Protein 3UIZ (pdb70)

Sequence (777 aa):
LKLMIKINEAVFYDRITSNKIIGTGHLFNREGKKILISSSLEKIKNTPGAYIIRGQNNSAHKLRIRIGGEDWQPDNSGIGMVSHSDFTNEFNIYFFGNGDIPVDTYLISIYATEIVGNKAVVQAAVTIAAKLNSLKLMIKINEAVFYDRITSNKIIGTGHLFNREGKKILISSSLEKIKNTPGAYIIRGQNNSAHKLRIRIGGEDWQPDNSGIGMVSHSDFTNEFNIYFFGNGDIPVDTYLISIYATEIEGNKAVVQAAVTIAAKLNLKLMIKINEAVFYDRITSNKIIGTGHLFNREGKKILISSSLEKIKNTPGAYIIRGQNNSAHKLRIRIGGEDWQPDNSGIGMVSHSDFTNEFNIYFFGNGDIPVDTYLISIYATEIEVGNKAVVQAAVTIAAKLNLKLMIKINEAVFYDRITSNKIIGTGHLFNREGKKILISSSLEKIKNTPGAYIIRGQNNSAHKLRIRIGGEDWQPDNSGIGMVSHSDFTNEFNIYFFGNGDIPVDTYLISIYATEIQGFVGNKAVVQAAVTIAAKLNLKLMIKINEAVFYDRITSNKIIGTGHLFILISSSLEKIKNTPGAYIIRGQNNSAHKLRIRIGGEDWQPDNSGIGMVSHSDFTNEFNIYFFGNGDIPVDTYLISIYATEGNKAVVQAAVTIAAKLNLMIKINEAVFYDRITIIGTGHLFNREGKKILISSSLEKIKNTPGAYIIRGQNNSAHKLRIRIGGEDWQPDGMVSHSDEFNIYFFGDIPVDTYLISIYATEIAVVQAAVTIAAKLN

Nearest PDB structures (foldseek):
  3uiz-assembly8_B  TM=1.008E+00  e=1.030E-24  Salmonella enterica subsp. enterica serovar Enteritidis
  3uiz-assembly9_C  TM=9.950E-01  e=2.874E-21  Salmonella enterica subsp. enterica serovar Enteritidis
  3uiy-assembly1_A  TM=9.915E-01  e=1.097E-20  Salmonella enterica subsp. enterica serovar Enteritidis
  3uiz-assembly7_A  TM=9.917E-01  e=1.419E-20  Salmonella enterica subsp. enterica serovar Enteritidis
  3uiz-assembly8_D  TM=9.911E-01  e=1.656E-20  Salmonella enterica subsp. enterica serovar Enteritidis

B-factor: mean 71.93, std 23.15, range [36.22, 159.52]

Secondary structure (DSSP, 8-state):
-EEEEEEPPEEESS---TT-EEEEEEEES-SS--EEEEESSEEPTTSTTEEEEEBSS-TT-EEEEEEE-SS-EE-TTSS-EEE-STT--EEEEEE-SSSPPPSEEEEEEEEEEE-----EEEEEEEEEEEEE-/--EEEEEE--EEESS-PPTT-EEEEEEEES--SSEEEEB-SSEE-TTSTTEEEEEBSS-TT-EEEEE---TT-EE-TT-S-EEE-STT--EEEEEE-SSSPPPSSEEEEE-BB-EE----B--EEEEEEEEEE-/--EEEEE-----SS-B-TT-EEEEEEES--TT--EEEE-SSPBPTTSTTEEEEEBSS-TT-EEEEEEE-TT-EE-TTSS-EEE-STT--EEEEEE-SSB-PPSEEEEEEEEEEE------EEEEEEEEE-----/----EEE--EEESSPPPTTEEEEEE---S-SS--EEEE-SSEE-TTSTTEEEEEBSS-TT-EEEEEEE-TT-EE-TT-S-EEE-STT----EEEE-S-SPPPSSEEEEEEEEEE----EEEEEEEEEEEEEEEEE-/--EEEEE--EEE-SPP-SSEEEEEEEE--EEEESSEE-SSSSSEEEEEBSSSTT-EEEEE---TT-EE-TTT--EE--SSS---EEEEE--SS---SEEEEEEEEEE----EEEEEEEEEEEEE-/----B-----SS-----B--------S--B--B-SSPBPTTSTT-EEE--SS-TT--EEEEEE-TT-B----B------EEEE-----SSEEEEEEB--B---EEEEEE------

Solvent-accessible surface area: 37947 Å² total; per-residue (Å²): 84,51,27,46,28,54,35,63,87,22,37,42,47,51,75,17,105,44,80,31,89,6,0,52,0,82,5,107,126,30,88,84,32,42,0,30,2,3,10,102,50,93,66,16,112,96,29,40,3,1,8,24,3,94,5,71,117,75,70,70,39,93,3,83,0,43,0,2,26,119,46,19,96,76,54,149,84,46,102,0,13,24,2,130,63,62,107,20,44,56,2,32,0,25,9,47,8,111,31,56,30,51,17,6,2,0,8,0,10,1,50,0,12,44,96,167,62,88,47,6,40,23,32,15,16,0,19,9,3,16,35,14,52,127,34,50,10,112,25,52,56,67,82,20,43,31,53,67,95,8,95,45,74,20,87,7,2,42,2,56,4,106,104,16,132,79,40,35,10,30,1,0,13,97,44,97,71,24,110,98,40,38,1,1,6,26,3,84,7,65,102,63,79,67,28,85,2,89,1,63,1,1,17,95,49,14,108,73,55,151,78,30,100,0,4,19,3,130,66,48,94,28,30,81,5,29,3,31,5,52,8,112,11,53,24,46,8,0,4,0,12,6,15,0,43,0,19,23,84,154,99,129,141,20,72,15,40,10,13,1,16,10,2,15,33,10,60,108,40,14,107,29,66,77,81,110,60,95,91,191,136,67,34,81,70,69,16,87,31,0,46,1,95,11,85,116,11,138,73,38,40,15,42,2,1,10,93,55,88,56,16,108,100,38,34,2,0,10,21,3,108,8,71,130,67,72,69,47,84,3,76,2,40,1,3,15,123,49,18,108,66,67,148,71,38,112,1,14,14,1,125,70,72,86,22,37,58,5,39,4,31,5,49,5,107,22,103,32,55,83,4,3,0,15,6,10,0,27,12,29,41,44,141,102,65,62,88,16,26,20,36,13,22,23,62,50,80,88,121,170,151,74,58,12,49,29,62,38,65,92,32,60,47,65,53,86,12,93,48,84,20,88,7,0,49,0,77,13,93,112,18,78,65,27,44,0,24,1,3,8,96,53,92,48,14,190,90,34,41,3,1,9,25,4,89,5,77,108,71,64,62,40,99,5,95,1,46,0,4,13,124,64,23,99,77,50,160,79,43,99,0,15,28,0,117,63,65,90,18,37,87,2,29,0,22,9,48,7,98,14,61,21,47,21,2,3,0,15,1,9,2,26,0,1,30,55,142,49,75,47,82,57,103,5,34,32,36,16,19,0,13,4,2,9,41,8,65,124,52,11,102,37,52,57,83,75,28,48,34,64,68,99,19,98,29,58,20,103,19,4,43,0,79,28,149,79,33,0,1,13,93,57,53,79,35,112,102,43,45,2,2,13,40,3,122,8,65,99,73,82,73,43,39,6,48,1,49,0,8,14,113,59,22,58,63,63,100,99,46,92,0,18,28,7,160,59,114,88,68,52,19,0,37,2,27,9,80,25,162,24,49,27,48,13,0,4,0,12,10,8,2,48,0,26,101,101,141,46,26,72,27,44,18,15,6,14,6,1,12,40,9,68,88,53,46,56,70,68,116,51,97,110,177,151,55,47,155,120,35,0,50,1,62,80,81,140,51,138,85,50,41,39,53,13,12,11,91,49,82,68,24,118,88,61,101,24,3,30,37,4,131,9,74,141,77,62,78,41,34,7,99,6,24,21,0,37,82,75,48,56,88,155,27,50,19,11,150,80,112,103,24,34,5,67,26,145,101,120,44,52,89,10,10,0,12,12,12,13,74,30,72,82,87,69,36,24,36,11,22,23,68,32,79,93,113,169,141

CATH classification: 2.60.40.1570

InterPro domains:
  IPR010498 Fimbrial protein SefA [NF011771] (1-165)
  IPR010498 Fimbrial protein SefA [PF06443] (3-165)
  IPR010498 Fimbrial protein SefA [PIRSF020728] (1-165)

Radius of gyration: 35.15 Å; Cα contacts (8 Å, |Δi|>4): 2062; chains: 6; bounding box: 58×52×124 Å

Organism: Salmonella enteritidis (NCBI:txid149539)

Foldseek 3Di:
DEKDKAFDDDDDPFWQPWFAFGIKMFADDPQQFKKWKAFPAADDPPAAQKHWWAFPVGRVWIFIKGKAAPAWDDDPVSGGTIHRDGPPGMITMTRHDDTDTDFGWTKDKMWMPGVHDDIYIDIDTDTDDDDDD/DKDKAKAFDDDDDPDWDDFFDFGIKMFIPPDDPFKKWKAFPADADPVAAQKHWWAFPVDRVWIWIKHKADDQWDADPVRGTTIHDDRVCGMTTITGHDPTHGDFGKTKDKMWMDGPCDDIDIDIDIDGDDDDDD/DAKAWDFDDDDDDPWFDWFDFTIKIFAPPQPQFKKWKAFPADADPVAAQWHWWAFPVGRVWTFIKGKAADQWDDDPVSGTIIHPDGPCRMITMTGHDDTHTDFGWTKGKMWMARDCGDDIHMDIDIDGDDDDDD/DAKAKDFDPDDDPFWDDWQDFGIKMFDDDPQQFKKFKAFPADDDPVAAQKHWWAFPVHRVFIWIKHKAAPQWAADPVRHGIIHGDSPPGMITMIRHDTTDGDWGKTKGKMKMAGDVPGDDDIHIDIDIDTDDDDDD/DDKAWDFDDDDDPDWDDWQDFTIWIKDVAWKADPAADDDVAAQWHWWAFPVHRVWIFIKHKADPQWDPDVVSTTIDRPDDRPITIGMTGHDDTHTDFGKTKDKMWHDPPDIDIDIDIDGDDDDDD/DFKAADDDDDDPFAPFGIKGDDDDDDQFKKAKAFPADADPVDGQKHWWAFDVGRVWTFIWHKFDPQWDDVSIIRRDDIMTIGGPGHTDFGKTKGWIDMDGCDIDIDIRGDDDDDD

Structure (mmCIF, N/CA/C/O backbone):
data_3UIZ
#
_entry.id   3UIZ
#
_cell.length_a   52.660
_cell.length_b   87.960
_cell.length_c   211.750
_cell.angle_alpha   90.00
_cell.angle_beta   90.00
_cell.angle_gamma   90.00
#
_symmetry.space_group_name_H-M   'P 21 21 21'
#
loop_
_atom_site.group_PDB
_atom_site.id
_atom_site.type_symbol
_atom_site.label_atom_id
_atom_site.label_alt_id
_atom_site.label_comp_id
_atom_site.label_asym_id
_atom_site.label_entity_id
_atom_site.label_seq_id
_atom_site.pdbx_PDB_ins_code
_atom_site.Cartn_x
_atom_site.Cartn_y
_atom_site.Cartn_z
_atom_site.occupancy
_atom_site.B_iso_or_equiv
_atom_site.auth_seq_id
_atom_site.auth_comp_id
_atom_site.auth_asym_id
_atom_site.auth_atom_id
_atom_site.pdbx_PDB_model_num
ATOM 1 N N . LEU A 1 12 ? 4.284 -40.501 67.691 1.00 74.72 3 LEU A N 1
ATOM 2 C CA . LEU A 1 12 ? 3.679 -40.393 66.338 1.00 72.04 3 LEU A CA 1
ATOM 3 C C . LEU A 1 12 ? 4.660 -39.798 65.324 1.00 70.44 3 LEU A C 1
ATOM 4 O O . LEU A 1 12 ? 5.196 -38.706 65.528 1.00 68.28 3 LEU A O 1
ATOM 9 N N . LYS A 1 13 ? 4.874 -40.539 64.234 1.00 71.26 4 LYS A N 1
ATOM 10 C CA . LYS A 1 13 ? 5.706 -40.111 63.100 1.00 70.77 4 LYS A CA 1
ATOM 11 C C . LYS A 1 13 ? 5.171 -40.330 61.659 1.00 69.86 4 LYS A C 1
ATOM 12 O O . LYS A 1 13 ? 4.314 -41.198 61.419 1.00 70.34 4 LYS A O 1
ATOM 14 N N . LEU A 1 14 ? 5.699 -39.530 60.734 1.00 68.17 5 LEU A N 1
ATOM 15 C CA . LEU A 1 14 ? 5.211 -39.493 59.363 1.00 66.82 5 LEU A CA 1
ATOM 16 C C . LEU A 1 14 ? 6.284 -39.645 58.281 1.00 66.94 5 LEU A C 1
ATOM 17 O O . LEU A 1 14 ? 7.383 -39.096 58.366 1.00 66.19 5 LEU A O 1
ATOM 22 N N . MET A 1 15 ? 5.910 -40.408 57.263 1.00 69.01 6 MET A N 1
ATOM 23 C CA . MET A 1 15 ? 6.656 -40.639 56.015 1.00 68.34 6 MET A CA 1
ATOM 24 C C . MET A 1 15 ? 5.852 -40.239 54.806 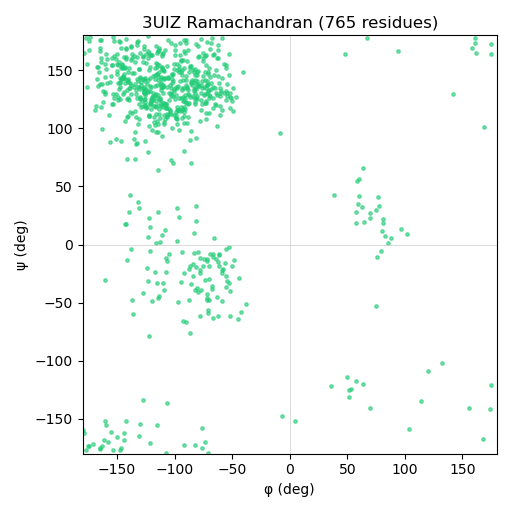1.00 63.34 6 MET A C 1
ATOM 25 O O . MET A 1 15 ? 4.679 -40.224 54.847 1.00 62.74 6 MET A O 1
ATOM 27 N N . ILE A 1 16 ? 6.571 -39.829 53.769 1.00 60.17 7 ILE A N 1
ATOM 28 C CA . ILE A 1 16 ? 5.986 -39.341 52.537 1.00 56.72 7 ILE A CA 1
ATOM 29 C C . ILE A 1 16 ? 6.862 -39.837 51.404 1.00 55.30 7 ILE A C 1
ATOM 30 O O . ILE A 1 16 ? 8.089 -39.838 51.506 1.00 56.81 7 ILE A O 1
ATOM 35 N N . LYS A 1 17 ? 6.225 -40.271 50.328 1.00 53.59 8 LYS A N 1
ATOM 36 C CA . LYS A 1 17 ? 6.924 -40.926 49.241 1.00 53.64 8 LYS A CA 1
ATOM 37 C C . LYS A 1 17 ? 6.441 -40.340 47.950 1.00 52.61 8 LYS A C 1
ATOM 38 O O . LYS A 1 17 ? 5.395 -40.720 47.449 1.00 54.99 8 LYS A O 1
ATOM 40 N N . ILE A 1 18 ? 7.192 -39.387 47.427 1.00 51.29 9 ILE A N 1
ATOM 41 C CA . ILE A 1 18 ? 6.899 -38.822 46.117 1.00 51.07 9 ILE A CA 1
ATOM 42 C C . ILE A 1 18 ? 7.215 -39.862 45.050 1.00 53.05 9 ILE A C 1
ATOM 43 O O . ILE A 1 18 ? 8.227 -40.546 45.146 1.00 54.12 9 ILE A O 1
ATOM 48 N N . ASN A 1 19 ? 6.343 -39.975 44.049 1.00 54.88 10 ASN A N 1
ATOM 49 C CA . ASN A 1 19 ? 6.478 -40.972 42.977 1.00 56.98 10 ASN A CA 1
ATOM 50 C C . ASN A 1 19 ? 7.168 -40.493 41.727 1.00 56.04 10 ASN A C 1
ATOM 51 O O . ASN A 1 19 ? 6.661 -39.600 41.043 1.00 55.38 10 ASN A O 1
ATOM 56 N N . GLU A 1 20 ? 8.299 -41.111 41.400 1.00 55.62 11 GLU A N 1
ATOM 57 C CA . GLU A 1 20 ? 8.965 -40.816 40.136 1.00 55.64 11 GLU A CA 1
ATOM 58 C C . GLU A 1 20 ? 8.002 -41.181 38.992 1.00 56.91 11 GLU A C 1
ATOM 59 O O . GLU A 1 20 ? 7.288 -42.189 39.084 1.00 59.33 11 GLU A O 1
ATOM 61 N N . ALA A 1 21 ? 7.944 -40.332 37.958 1.00 55.47 12 ALA A N 1
ATOM 62 C CA . ALA A 1 21 ? 7.032 -40.517 36.809 1.00 55.37 12 ALA A CA 1
ATOM 63 C C . ALA A 1 21 ? 7.172 -39.441 35.735 1.00 54.03 12 ALA A C 1
ATOM 64 O O . ALA A 1 21 ? 7.757 -38.379 35.948 1.00 53.57 12 ALA A O 1
ATOM 66 N N . VAL A 1 22 ? 6.614 -39.721 34.570 1.00 54.94 13 VAL A N 1
ATOM 67 C CA . VAL A 1 22 ? 6.628 -38.762 33.479 1.00 54.94 13 VAL A CA 1
ATOM 68 C C . VAL A 1 22 ? 5.187 -38.477 33.020 1.00 56.21 13 VAL A C 1
ATOM 69 O O . VAL A 1 22 ? 4.340 -39.368 33.007 1.00 58.16 13 VAL A O 1
ATOM 73 N N . PHE A 1 23 ? 4.909 -37.224 32.686 1.00 56.02 14 PHE A N 1
ATOM 74 C CA . PHE A 1 23 ? 3.588 -36.828 32.257 1.00 58.58 14 PHE A CA 1
ATOM 75 C C . PHE A 1 23 ? 3.649 -36.356 30.827 1.00 62.21 14 PHE A C 1
ATOM 76 O O . PHE A 1 23 ? 4.006 -35.212 30.544 1.00 62.37 14 PHE A O 1
ATOM 84 N N . TYR A 1 24 ? 3.313 -37.272 29.923 1.00 65.99 15 TYR A N 1
ATOM 85 C CA . TYR A 1 24 ? 3.542 -37.048 28.507 1.00 69.26 15 TYR A CA 1
ATOM 86 C C . TYR A 1 24 ? 2.542 -36.078 27.894 1.00 72.27 15 TYR A C 1
ATOM 87 O O . TYR A 1 24 ? 2.782 -35.515 26.818 1.00 75.17 15 TYR A O 1
ATOM 96 N N . ASP A 1 25 ? 1.420 -35.882 28.579 1.00 72.93 16 ASP A N 1
ATOM 97 C CA . ASP A 1 25 ? 0.380 -34.977 28.104 1.00 77.68 16 ASP A CA 1
ATOM 98 C C . ASP A 1 25 ? 0.038 -34.067 29.278 1.00 76.61 16 ASP A C 1
ATOM 99 O O . ASP A 1 25 ? 0.865 -33.842 30.163 1.00 78.53 16 ASP A O 1
ATOM 101 N N . ARG A 1 26 ? -1.184 -33.545 29.280 1.00 75.69 17 ARG A N 1
ATOM 102 C CA . ARG A 1 26 ? -1.637 -32.660 30.346 1.00 76.17 17 ARG A CA 1
ATOM 103 C C . ARG A 1 26 ? -1.579 -33.205 31.769 1.00 76.53 17 ARG A C 1
ATOM 104 O O . ARG A 1 26 ? -1.584 -34.418 31.981 1.00 77.51 17 ARG A O 1
ATOM 106 N N . ILE A 1 27 ? -1.496 -32.300 32.739 1.00 75.17 18 ILE A N 1
ATOM 107 C CA . ILE A 1 27 ? -1.477 -32.680 34.146 1.00 72.08 18 ILE A CA 1
ATOM 108 C C . ILE A 1 27 ? -2.919 -32.652 34.628 1.00 72.43 18 ILE A C 1
ATOM 109 O O . ILE A 1 27 ? -3.368 -31.673 35.227 1.00 71.91 18 ILE A O 1
ATOM 114 N N . THR A 1 28 ? -3.648 -33.721 34.319 1.00 73.25 19 THR A N 1
ATOM 115 C CA . THR A 1 28 ? -5.058 -33.826 34.666 1.00 73.15 19 THR A CA 1
ATOM 116 C C . THR A 1 28 ? -5.071 -33.583 36.165 1.00 69.87 19 THR A C 1
ATOM 117 O O . THR A 1 28 ? -4.332 -34.223 36.913 1.00 68.12 19 THR A O 1
ATOM 121 N N . SER A 1 29 ? -5.910 -32.651 36.602 1.00 68.12 20 SER A N 1
ATOM 122 C CA . SER A 1 29 ? -5.955 -32.293 38.023 1.00 64.40 20 SER A CA 1
ATOM 123 C C . SER A 1 29 ? -6.419 -33.565 38.738 1.00 63.66 20 SER A C 1
ATOM 124 O O . SER A 1 29 ? -6.996 -34.463 38.119 1.00 66.19 20 SER A O 1
ATOM 127 N N . ASN A 1 30 ? -6.171 -33.635 40.042 1.00 60.63 21 ASN A N 1
ATOM 128 C CA . ASN A 1 30 ? -6.468 -34.840 40.843 1.00 59.18 21 ASN A CA 1
ATOM 129 C C . ASN A 1 30 ? -5.685 -36.108 40.497 1.00 57.49 21 ASN A C 1
ATOM 130 O O . ASN A 1 30 ? -6.111 -37.217 40.851 1.00 57.48 21 ASN A O 1
ATOM 135 N N . LYS A 1 31 ? -4.552 -35.942 39.810 1.00 55.70 22 LYS A N 1
ATOM 136 C CA . LYS A 1 31 ? -3.586 -37.028 39.646 1.00 55.04 22 LYS A CA 1
ATOM 137 C C . LYS A 1 31 ? -2.747 -37.173 40.912 1.00 53.84 22 LYS A C 1
ATOM 138 O O . LYS A 1 31 ? -2.305 -36.173 41.511 1.00 53.01 22 LYS A O 1
ATOM 140 N N . ILE A 1 32 ? -2.554 -38.428 41.321 1.00 53.50 23 ILE A N 1
ATOM 141 C CA . ILE A 1 32 ? -1.729 -38.762 42.468 1.00 51.43 23 ILE A CA 1
ATOM 142 C C . ILE A 1 32 ? -0.278 -38.643 42.046 1.00 51.02 23 ILE A C 1
ATOM 143 O O . ILE A 1 32 ? 0.084 -39.013 40.936 1.00 52.57 23 ILE A O 1
ATOM 148 N N . ILE A 1 33 ? 0.555 -38.120 42.930 1.00 49.85 24 ILE A N 1
ATOM 149 C CA . ILE A 1 33 ? 1.936 -37.892 42.587 1.00 49.63 24 ILE A CA 1
ATOM 150 C C . ILE A 1 33 ? 2.851 -38.214 43.765 1.00 50.38 24 ILE A C 1
ATOM 151 O O . ILE A 1 33 ? 4.058 -38.343 43.620 1.00 51.19 24 ILE A O 1
ATOM 156 N N . GLY A 1 34 ? 2.264 -38.364 44.935 1.00 51.22 25 GLY A N 1
ATOM 157 C CA . GLY A 1 34 ? 2.994 -38.863 46.081 1.00 53.18 25 GLY A CA 1
ATOM 158 C C . GLY A 1 34 ? 2.033 -39.512 47.054 1.00 56.49 25 GLY A C 1
ATOM 159 O O . GLY A 1 34 ? 0.837 -39.172 47.072 1.00 56.66 25 GLY A O 1
ATOM 160 N N . THR A 1 35 ? 2.545 -40.453 47.851 1.00 58.77 26 THR A N 1
ATOM 161 C CA . THR A 1 35 ? 1.803 -41.002 49.006 1.00 61.59 26 THR A CA 1
ATOM 162 C C . THR A 1 35 ? 2.475 -40.678 50.335 1.00 61.65 26 THR A C 1
ATOM 163 O O . THR A 1 35 ? 3.711 -40.611 50.429 1.00 60.59 26 THR A O 1
ATOM 167 N N . GLY A 1 36 ? 1.635 -40.500 51.353 1.00 62.68 27 GLY A N 1
ATOM 168 C CA . GLY A 1 36 ? 2.079 -40.330 52.722 1.00 63.01 27 GLY A CA 1
ATOM 169 C C . GLY A 1 36 ? 1.663 -41.510 53.572 1.00 65.82 27 GLY A C 1
ATOM 170 O O . GLY A 1 36 ? 0.485 -41.862 53.630 1.00 67.01 27 GLY A O 1
ATOM 171 N N . HIS A 1 37 ? 2.630 -42.138 54.228 1.00 69.47 28 HIS A N 1
ATOM 172 C CA . HIS A 1 37 ? 2.324 -43.214 55.169 1.00 73.06 28 HIS A CA 1
ATOM 173 C C . HIS A 1 37 ? 2.324 -42.667 56.566 1.00 70.69 28 HIS A C 1
ATOM 174 O O . HIS A 1 37 ? 3.021 -41.717 56.857 1.00 67.49 28 HIS A O 1
ATOM 181 N N . LEU A 1 38 ? 1.528 -43.263 57.440 1.00 73.06 29 LEU A N 1
ATOM 182 C CA . LEU A 1 38 ? 1.373 -42.765 58.799 1.00 74.66 29 LEU A CA 1
ATOM 183 C C . LEU A 1 38 ? 1.659 -43.866 59.829 1.00 77.68 29 LEU A C 1
ATOM 184 O O . LEU A 1 38 ? 1.360 -45.046 59.614 1.00 79.22 29 LEU A O 1
ATOM 189 N N . PHE A 1 39 ? 2.279 -43.519 60.948 1.00 77.84 30 PHE A N 1
ATOM 190 C CA . PHE A 1 39 ? 2.728 -44.582 61.842 1.00 80.14 30 PHE A CA 1
ATOM 191 C C . PHE A 1 39 ? 2.620 -44.164 63.302 1.00 80.72 30 PHE A C 1
ATOM 192 O O . PHE A 1 39 ? 2.877 -43.012 63.654 1.00 78.94 30 PHE A O 1
ATOM 200 N N . ASN A 1 40 ? 2.259 -45.109 64.164 1.00 82.93 31 ASN A N 1
ATOM 201 C CA . ASN A 1 40 ? 2.304 -44.893 65.612 1.00 84.33 31 ASN A CA 1
ATOM 202 C C . ASN A 1 40 ? 1.129 -44.122 66.221 1.00 84.07 31 ASN A C 1
ATOM 203 O O . ASN A 1 40 ? 1.213 -43.651 67.355 1.00 85.00 31 ASN A O 1
ATOM 208 N N . ARG A 1 41 ? 0.091 -43.954 65.405 1.00 83.99 32 ARG A N 1
ATOM 209 C CA . ARG A 1 41 ? -1.204 -43.438 65.816 1.00 83.74 32 ARG A CA 1
ATOM 210 C C . ARG A 1 41 ? -2.130 -44.636 65.807 1.00 86.30 32 ARG A C 1
ATOM 211 O O . ARG A 1 41 ? -2.352 -45.253 64.765 1.00 88.40 32 ARG A O 1
ATOM 219 N N . GLU A 1 42 ? -2.547 -45.068 66.988 1.00 87.62 33 GLU A N 1
ATOM 220 C CA . GLU A 1 42 ? -3.284 -46.317 67.106 1.00 91.43 33 GLU A CA 1
ATOM 221 C C . GLU A 1 42 ? -4.673 -46.004 67.600 1.00 92.23 33 GLU A C 1
ATOM 222 O O . GLU A 1 42 ? -5.651 -46.643 67.212 1.00 93.68 33 GLU A O 1
ATOM 224 N N . GLY A 1 43 ? -4.768 -44.978 68.434 1.00 90.40 34 GLY A N 1
ATOM 225 C CA . GLY A 1 43 ? -6.054 -44.528 68.922 1.00 90.50 34 GLY A CA 1
ATOM 226 C C . GLY A 1 43 ? -6.266 -43.034 68.787 1.00 88.10 34 GLY A C 1
ATOM 227 O O . GLY A 1 43 ? -6.966 -42.437 69.604 1.00 91.34 34 GLY A O 1
ATOM 228 N N . LYS A 1 44 ? -5.690 -42.407 67.769 1.00 83.71 35 LYS A N 1
ATOM 229 C CA . LYS A 1 44 ? -5.826 -40.957 67.642 1.00 80.62 35 LYS A CA 1
ATOM 230 C C . LYS A 1 44 ? -6.468 -40.469 66.346 1.00 77.73 35 LYS A C 1
ATOM 231 O O . LYS A 1 44 ? -6.093 -40.907 65.258 1.00 76.87 35 LYS A O 1
ATOM 233 N N . LYS A 1 45 ? -7.430 -39.559 66.478 1.00 76.10 36 LYS A N 1
ATOM 234 C CA . LYS A 1 45 ? -8.005 -38.871 65.332 1.00 72.55 36 LYS A CA 1
ATOM 235 C C . LYS A 1 45 ? -6.951 -37.882 64.863 1.00 68.55 36 LYS A C 1
ATOM 236 O O . LYS A 1 45 ? -6.501 -37.033 65.632 1.00 66.79 36 LYS A O 1
ATOM 238 N N . ILE A 1 46 ? -6.543 -38.004 63.605 1.00 66.11 37 ILE A N 1
ATOM 239 C CA . ILE A 1 46 ? -5.381 -37.288 63.125 1.00 64.33 37 ILE A CA 1
ATOM 240 C C . ILE A 1 46 ? -5.783 -36.176 62.153 1.00 61.95 37 ILE A C 1
ATOM 241 O O . ILE A 1 46 ? -6.450 -36.419 61.141 1.00 61.28 37 ILE A O 1
ATOM 246 N N . LEU A 1 47 ? -5.402 -34.951 62.493 1.00 60.82 38 LEU A N 1
ATOM 247 C CA . LEU A 1 47 ? -5.534 -33.848 61.567 1.00 59.47 38 LEU A CA 1
ATOM 248 C C . LEU A 1 47 ? -4.320 -33.837 60.651 1.00 58.77 38 LEU A C 1
ATOM 249 O O . LEU A 1 47 ? -3.217 -34.202 61.049 1.00 58.79 38 LEU A O 1
ATOM 254 N N . ILE A 1 48 ? -4.524 -33.363 59.432 1.00 57.85 39 ILE A N 1
ATOM 255 C CA . ILE A 1 48 ? -3.509 -33.443 58.410 1.00 56.07 39 ILE A CA 1
ATOM 256 C C . ILE A 1 48 ? -3.488 -32.094 57.677 1.00 54.48 39 ILE A C 1
ATOM 257 O O . ILE A 1 48 ? -4.460 -31.702 57.044 1.00 54.05 39 ILE A O 1
ATOM 262 N N . SER A 1 49 ? -2.398 -31.348 57.812 1.00 53.33 40 SER A N 1
ATOM 263 C CA . SER A 1 49 ? -2.322 -30.020 57.195 1.00 51.95 40 SER A CA 1
ATOM 264 C C . SER A 1 49 ? -0.896 -29.577 56.859 1.00 51.11 40 SER A C 1
ATOM 265 O O . SER A 1 49 ? 0.073 -30.274 57.164 1.00 50.72 40 SER A O 1
ATOM 268 N N . SER A 1 50 ? -0.790 -28.420 56.206 1.00 50.19 41 SER A N 1
ATOM 269 C CA . SER A 1 50 ? 0.487 -27.847 55.831 1.00 50.02 41 SER A CA 1
ATOM 270 C C . SER A 1 50 ? 0.594 -26.449 56.383 1.00 51.13 41 SER A C 1
ATOM 271 O O . SER A 1 50 ? -0.412 -25.865 56.760 1.00 52.17 41 SER A O 1
ATOM 274 N N . SER A 1 51 ? 1.817 -25.917 56.416 1.00 51.35 42 SER A N 1
ATOM 275 C CA . SER A 1 51 ? 2.043 -24.519 56.767 1.00 52.08 42 SER A CA 1
ATOM 276 C C . SER A 1 51 ? 2.457 -23.710 55.530 1.00 52.16 42 SER A C 1
ATOM 277 O O . SER A 1 51 ? 2.886 -22.554 55.634 1.00 53.11 42 SER A O 1
ATOM 280 N N . LEU A 1 52 ? 2.298 -24.316 54.353 1.00 50.82 43 LEU A N 1
ATOM 281 C CA . LEU A 1 52 ? 2.449 -23.580 53.111 1.00 50.81 43 LEU A CA 1
ATOM 282 C C . LEU A 1 52 ? 1.259 -22.646 52.917 1.00 51.80 43 LEU A C 1
ATOM 283 O O . LEU A 1 52 ? 0.332 -22.631 53.735 1.00 52.43 43 LEU A O 1
ATOM 288 N N . GLU A 1 53 ? 1.329 -21.824 51.874 1.00 53.19 44 GLU A N 1
ATOM 289 C CA . GLU A 1 53 ? 0.237 -20.932 51.519 1.00 54.38 44 GLU A CA 1
ATOM 290 C C . GLU A 1 53 ? -0.950 -21.827 51.241 1.00 53.25 44 GLU A C 1
ATOM 291 O O . GLU A 1 53 ? -0.831 -22.825 50.536 1.00 51.76 44 GLU A O 1
ATOM 297 N N . LYS A 1 54 ? -2.088 -21.479 51.814 1.00 53.51 45 LYS A N 1
ATOM 298 C CA . LYS A 1 54 ? -3.338 -22.188 51.557 1.00 53.46 45 LYS A CA 1
ATOM 299 C C . LYS A 1 54 ? -4.040 -21.681 50.308 1.00 53.66 45 LYS A C 1
ATOM 300 O O . LYS A 1 54 ? -4.016 -20.486 50.015 1.00 55.07 45 LYS A O 1
ATOM 302 N N . ILE A 1 55 ? -4.628 -22.606 49.552 1.00 53.08 46 ILE A N 1
ATOM 303 C CA . ILE A 1 55 ? -5.573 -22.252 48.500 1.00 54.08 46 ILE A CA 1
ATOM 304 C C . ILE A 1 55 ? -6.890 -21.998 49.212 1.00 55.07 46 ILE A C 1
ATOM 305 O O . ILE A 1 55 ? -7.356 -22.836 49.990 1.00 54.25 46 ILE A O 1
ATOM 310 N N . LYS A 1 56 ? -7.495 -20.848 48.959 1.00 56.24 47 LYS A N 1
ATOM 311 C CA . LYS A 1 56 ? -8.681 -20.497 49.705 1.00 57.61 47 LYS A CA 1
ATOM 312 C C . LYS A 1 56 ? -9.861 -21.437 49.362 1.00 57.69 47 LYS A C 1
ATOM 313 O O . LYS A 1 56 ? -10.595 -21.845 50.260 1.00 58.36 47 LYS A O 1
ATOM 315 N N . ASN A 1 57 ? -9.997 -21.820 48.086 1.00 57.54 48 ASN A N 1
ATOM 316 C CA . ASN A 1 57 ? -11.130 -22.652 47.583 1.00 57.62 48 ASN A CA 1
ATOM 317 C C . ASN A 1 57 ? -11.356 -24.039 48.213 1.00 56.82 48 ASN A C 1
ATOM 318 O O . ASN A 1 57 ? -12.460 -24.572 48.162 1.00 58.12 48 ASN A O 1
ATOM 320 N N . THR A 1 58 ? -10.315 -24.631 48.785 1.00 54.66 49 THR A N 1
ATOM 321 C CA . THR A 1 58 ? -10.362 -26.029 49.169 1.00 52.80 49 THR A CA 1
ATOM 322 C C . THR A 1 58 ? -9.531 -26.305 50.404 1.00 51.74 49 THR A C 1
ATOM 323 O O . THR A 1 58 ? -8.415 -25.815 50.494 1.00 51.03 49 THR A O 1
ATOM 327 N N . PRO A 1 59 ? -10.074 -27.082 51.362 1.00 51.40 50 PRO A N 1
ATOM 328 C CA . PRO A 1 59 ? -9.349 -27.550 52.534 1.00 50.36 50 PRO A CA 1
ATOM 329 C C . PRO A 1 59 ? -8.339 -28.623 52.196 1.00 48.89 50 PRO A C 1
ATOM 330 O O . PRO A 1 59 ? -8.645 -29.558 51.470 1.00 49.56 50 PRO A O 1
ATOM 334 N N . GLY A 1 60 ? -7.135 -28.492 52.734 1.00 48.37 51 GLY A N 1
ATOM 335 C CA . GLY A 1 60 ? -6.079 -29.461 52.482 1.00 47.11 51 GLY A CA 1
ATOM 336 C C . GLY A 1 60 ? -5.485 -29.307 51.097 1.00 46.13 51 GLY A C 1
ATOM 337 O O . GLY A 1 60 ? -5.029 -30.277 50.496 1.00 45.92 51 GLY A O 1
ATOM 338 N N . ALA A 1 61 ? -5.512 -28.081 50.591 1.00 46.32 52 ALA A N 1
ATOM 339 C CA . ALA A 1 61 ? -4.933 -27.756 49.310 1.00 46.18 52 ALA A CA 1
ATOM 340 C C . ALA A 1 61 ? -4.097 -26.496 49.501 1.00 46.59 52 ALA A C 1
ATOM 341 O O . ALA A 1 61 ? -4.461 -25.616 50.281 1.00 46.85 52 ALA A O 1
ATOM 343 N N . TYR A 1 62 ? -2.957 -26.434 48.814 1.00 46.45 53 TYR A N 1
ATOM 344 C CA . TYR A 1 62 ? -1.877 -25.506 49.180 1.00 46.63 53 TYR A CA 1
ATOM 345 C C . TYR A 1 62 ? -1.058 -25.084 47.959 1.00 46.22 53 TYR A C 1
ATOM 346 O O . TYR A 1 62 ? -1.081 -25.759 46.945 1.00 46.07 53 TYR A O 1
ATOM 355 N N . ILE A 1 63 ? -0.340 -23.972 48.062 1.00 46.65 54 ILE A N 1
ATOM 356 C CA . ILE A 1 63 ? 0.456 -23.469 46.948 1.00 47.15 54 ILE A CA 1
ATOM 357 C C . ILE A 1 63 ? 1.937 -23.446 47.306 1.00 47.71 54 ILE A C 1
ATOM 358 O O . ILE A 1 63 ? 2.336 -22.869 48.331 1.00 49.19 54 ILE A O 1
ATOM 363 N N . ILE A 1 64 ? 2.751 -24.067 46.457 1.00 46.79 55 ILE A N 1
ATOM 364 C CA . ILE A 1 64 ? 4.200 -24.160 46.681 1.00 45.86 55 ILE A CA 1
ATOM 365 C C . ILE A 1 64 ? 4.955 -23.323 45.647 1.00 45.41 55 ILE A C 1
ATOM 366 O O . ILE A 1 64 ? 4.552 -23.231 44.480 1.00 46.32 55 ILE A O 1
ATOM 371 N N . ARG A 1 65 ? 6.049 -22.714 46.084 1.00 45.37 56 ARG A N 1
ATOM 372 C CA . ARG A 1 65 ? 6.821 -21.818 45.223 1.00 46.43 56 ARG A CA 1
ATOM 373 C C . ARG A 1 65 ? 8.149 -22.374 44.690 1.00 44.73 56 ARG A C 1
ATOM 374 O O . ARG A 1 65 ? 8.869 -23.122 45.354 1.00 43.57 56 ARG A O 1
ATOM 382 N N . GLY A 1 66 ? 8.458 -21.992 43.464 1.00 44.94 57 GLY A N 1
ATOM 383 C CA . GLY A 1 66 ? 9.686 -22.408 42.840 1.00 44.16 57 GLY A CA 1
ATOM 384 C C . GLY A 1 66 ? 10.804 -22.031 43.751 1.00 43.86 57 GLY A C 1
ATOM 385 O O . GLY A 1 66 ? 10.779 -20.984 44.355 1.00 45.00 57 GLY A O 1
ATOM 386 N N . GLN A 1 67 ? 11.763 -22.918 43.896 1.00 44.11 58 GLN A N 1
ATOM 387 C CA . GLN A 1 67 ? 12.962 -22.582 44.628 1.00 44.82 58 GLN A CA 1
ATOM 388 C C . GLN A 1 67 ? 13.752 -21.625 43.758 1.00 47.08 58 GLN A C 1
ATOM 389 O O . GLN A 1 67 ? 14.218 -20.595 44.239 1.00 48.78 58 GLN A O 1
ATOM 395 N N . ASN A 1 68 ? 13.879 -21.954 42.469 1.00 48.63 59 ASN A N 1
ATOM 396 C CA . ASN A 1 68 ? 14.519 -21.063 41.495 1.00 50.67 59 ASN A CA 1
ATOM 397 C C . ASN A 1 68 ? 13.740 -19.786 41.223 1.00 53.83 59 ASN A C 1
ATOM 398 O O . ASN A 1 68 ? 14.351 -18.736 41.032 1.00 57.61 59 ASN A O 1
ATOM 403 N N . ASN A 1 69 ? 12.407 -19.849 41.211 1.00 53.49 60 ASN A N 1
ATOM 404 C CA . ASN A 1 69 ? 11.644 -18.653 40.875 1.00 55.13 60 ASN A CA 1
ATOM 405 C C . ASN A 1 69 ? 10.269 -18.562 41.511 1.00 54.54 60 ASN A C 1
ATOM 406 O O . ASN A 1 69 ? 9.277 -18.981 40.927 1.00 54.79 60 ASN A O 1
ATOM 411 N N . SER A 1 70 ? 10.199 -17.956 42.689 1.00 54.61 61 SER A N 1
ATOM 412 C CA . SER A 1 70 ? 8.960 -17.970 43.484 1.00 54.35 61 SER A CA 1
ATOM 413 C C . SER A 1 70 ? 7.668 -17.507 42.783 1.00 55.29 61 SER A C 1
ATOM 414 O O . SER A 1 70 ? 6.612 -17.541 43.374 1.00 55.74 61 SER A O 1
ATOM 417 N N . ALA A 1 71 ? 7.749 -17.078 41.531 1.00 55.55 62 ALA A N 1
ATOM 418 C CA . ALA A 1 71 ? 6.541 -16.880 40.746 1.00 56.23 62 ALA A CA 1
ATOM 419 C C . ALA A 1 71 ? 5.979 -18.201 40.225 1.00 55.35 62 ALA A C 1
ATOM 420 O O . ALA A 1 71 ? 4.785 -18.310 39.931 1.00 56.01 62 ALA A O 1
ATOM 422 N N . HIS A 1 72 ? 6.866 -19.189 40.101 1.00 53.16 63 HIS A N 1
ATOM 423 C CA . HIS A 1 72 ? 6.487 -20.543 39.812 1.00 51.17 63 HIS A CA 1
ATOM 424 C C . HIS A 1 72 ? 5.607 -21.026 40.916 1.00 50.99 63 HIS A C 1
ATOM 425 O O . HIS A 1 72 ? 5.938 -20.919 42.107 1.00 49.98 63 HIS A O 1
ATOM 432 N N . LYS A 1 73 ? 4.447 -21.544 40.538 1.00 52.14 64 LYS A N 1
ATOM 433 C CA . LYS A 1 73 ? 3.548 -22.146 41.523 1.00 51.94 64 LYS A CA 1
ATOM 434 C C . LYS A 1 73 ? 3.198 -23.589 41.172 1.00 50.56 64 LYS A C 1
ATOM 435 O O . LYS A 1 73 ? 2.997 -23.933 40.009 1.00 51.22 64 LYS A O 1
ATOM 441 N N . LEU A 1 74 ? 3.180 -24.443 42.184 1.00 49.03 65 LEU A N 1
ATOM 442 C CA . LEU A 1 74 ? 2.667 -25.792 42.024 1.00 48.54 65 LEU A CA 1
ATOM 443 C C . LEU A 1 74 ? 1.563 -25.994 43.053 1.00 49.31 65 LEU A C 1
ATOM 444 O O . LEU A 1 74 ? 1.820 -25.906 44.257 1.00 49.20 65 LEU A O 1
ATOM 449 N N . ARG A 1 75 ? 0.350 -26.257 42.561 1.00 49.22 66 ARG A N 1
ATOM 450 C CA . ARG A 1 75 ? -0.858 -26.273 43.366 1.00 49.30 66 ARG A CA 1
ATOM 451 C C . ARG A 1 75 ? -1.209 -27.720 43.730 1.00 48.34 66 ARG A C 1
ATOM 452 O O . ARG A 1 75 ? -1.657 -28.481 42.869 1.00 49.79 66 ARG A O 1
ATOM 460 N N . ILE A 1 76 ? -1.039 -28.091 45.002 1.00 46.41 67 ILE A N 1
ATOM 461 C CA . ILE A 1 76 ? -1.193 -29.491 45.426 1.00 44.81 67 ILE A CA 1
ATOM 462 C C . ILE A 1 76 ? -2.362 -29.739 46.368 1.00 45.38 67 ILE A C 1
ATOM 463 O O . ILE A 1 76 ? -2.943 -28.811 46.907 1.00 46.24 67 ILE A 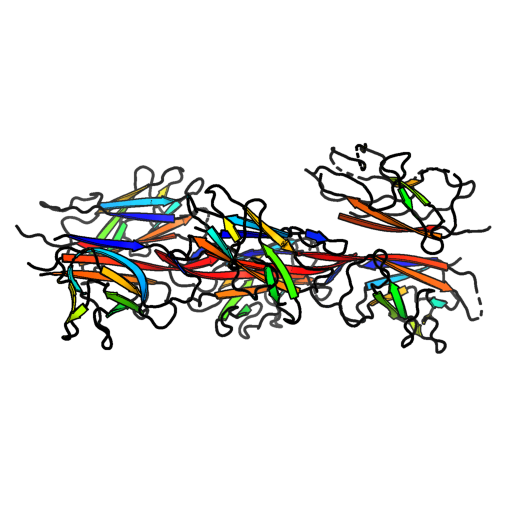O 1
ATOM 468 N N . ARG A 1 77 ? -2.711 -31.000 46.564 1.00 45.52 68 ARG A N 1
ATOM 469 C CA . ARG A 1 77 ? -3.873 -31.328 47.378 1.00 46.68 68 ARG A CA 1
ATOM 470 C C . ARG A 1 77 ? -3.571 -32.592 48.132 1.00 47.18 68 ARG A C 1
ATOM 471 O O . ARG A 1 77 ? -2.915 -33.483 47.592 1.00 46.79 68 ARG A O 1
ATOM 479 N N . ILE A 1 78 ? -4.047 -32.677 49.372 1.00 47.42 69 ILE A N 1
ATOM 480 C CA . ILE A 1 78 ? -3.881 -33.908 50.136 1.00 49.35 69 ILE A CA 1
ATOM 481 C C . ILE A 1 78 ? -5.187 -34.459 50.681 1.00 50.88 69 ILE A C 1
ATOM 482 O O . ILE A 1 78 ? -5.987 -33.735 51.281 1.00 52.00 69 ILE A O 1
ATOM 487 N N . GLY A 1 79 ? -5.401 -35.743 50.443 1.00 51.20 70 GLY A N 1
ATOM 488 C CA . GLY A 1 79 ? -6.663 -36.346 50.754 1.00 53.24 70 GLY A CA 1
ATOM 489 C C . GLY A 1 79 ? -6.501 -37.796 50.424 1.00 55.50 70 GLY A C 1
ATOM 490 O O . GLY A 1 79 ? -5.422 -38.218 50.040 1.00 56.29 70 GLY A O 1
ATOM 491 N N . GLY A 1 80 ? -7.579 -38.554 50.580 1.00 57.71 71 GLY A N 1
ATOM 492 C CA . GLY A 1 80 ? -7.541 -39.999 50.431 1.00 61.02 71 GLY A CA 1
ATOM 493 C C . GLY A 1 80 ? -8.929 -40.561 50.190 1.00 64.30 71 GLY A C 1
ATOM 494 O O . GLY A 1 80 ? -9.816 -39.876 49.660 1.00 63.12 71 GLY A O 1
ATOM 495 N N . GLU A 1 81 ? -9.103 -41.807 50.613 1.00 67.44 72 GLU A N 1
ATOM 496 C CA . GLU A 1 81 ? -10.398 -42.454 50.624 1.00 71.14 72 GLU A CA 1
ATOM 497 C C . GLU A 1 81 ? -10.905 -42.503 52.060 1.00 72.92 72 GLU A C 1
ATOM 498 O O . GLU A 1 81 ? -12.058 -42.858 52.303 1.00 78.00 72 GLU A O 1
ATOM 500 N N . ASP A 1 82 ? -10.047 -42.121 53.000 1.00 70.41 73 ASP A N 1
ATOM 501 C CA . ASP A 1 82 ? -10.422 -42.091 54.408 1.00 71.22 73 ASP A CA 1
ATOM 502 C C . ASP A 1 82 ? -10.017 -40.775 55.068 1.00 69.73 73 ASP A C 1
ATOM 503 O O . ASP A 1 82 ? -9.616 -40.757 56.232 1.00 70.22 73 ASP A O 1
ATOM 505 N N . TRP A 1 83 ? -10.124 -39.677 54.325 1.00 66.96 74 TRP A N 1
ATOM 506 C CA . TRP A 1 83 ? -9.777 -38.371 54.864 1.00 63.66 74 TRP A CA 1
ATOM 507 C C . TRP A 1 83 ? -10.806 -37.423 54.374 1.00 63.31 74 TRP A C 1
ATOM 508 O O . TRP A 1 83 ? -11.159 -37.442 53.194 1.00 65.05 74 TRP A O 1
ATOM 519 N N . GLN A 1 84 ? -11.305 -36.578 55.262 1.00 62.23 75 GLN A N 1
ATOM 520 C CA . GLN A 1 84 ? -12.319 -35.610 54.877 1.00 62.32 75 GLN A CA 1
ATOM 521 C C . GLN A 1 84 ? -12.168 -34.283 55.594 1.00 61.69 75 GLN A C 1
ATOM 522 O O . GLN A 1 84 ? -11.774 -34.254 56.762 1.00 62.52 75 GLN A O 1
ATOM 528 N N . PRO A 1 85 ? -12.520 -33.177 54.913 1.00 60.63 76 PRO A N 1
ATOM 529 C CA . PRO A 1 85 ? -12.214 -31.851 55.456 1.00 60.05 76 PRO A CA 1
ATOM 530 C C . PRO A 1 85 ? -12.940 -31.560 56.759 1.00 61.10 76 PRO A C 1
ATOM 531 O O . PRO A 1 85 ? -14.025 -32.101 56.987 1.00 62.61 76 PRO A O 1
ATOM 535 N N . ASP A 1 86 ? -12.342 -30.745 57.624 1.00 61.38 77 ASP A N 1
ATOM 536 C CA . ASP A 1 86 ? -13.164 -30.088 58.622 1.00 63.47 77 ASP A CA 1
ATOM 537 C C . ASP A 1 86 ? -13.701 -28.827 57.983 1.00 63.52 77 ASP A C 1
ATOM 538 O O . ASP A 1 86 ? -13.077 -28.260 57.080 1.00 62.58 77 ASP A O 1
ATOM 543 N N . ASN A 1 87 ? -14.852 -28.379 58.467 1.00 63.63 78 ASN A N 1
ATOM 544 C CA . ASN A 1 87 ? -15.473 -27.187 57.936 1.00 63.66 78 ASN A CA 1
ATOM 545 C C . ASN A 1 87 ? -14.671 -25.912 58.147 1.00 63.10 78 ASN A C 1
ATOM 546 O O . ASN A 1 87 ? -14.970 -24.904 57.536 1.00 63.19 78 ASN A O 1
ATOM 551 N N . SER A 1 88 ? -13.645 -25.967 58.992 1.00 64.26 79 SER A N 1
ATOM 552 C CA . SER A 1 88 ? -12.782 -24.803 59.281 1.00 65.47 79 SER A CA 1
ATOM 553 C C . SER A 1 88 ? -11.850 -24.421 58.134 1.00 64.54 79 SER A C 1
ATOM 554 O O . SER A 1 88 ? -11.277 -23.326 58.115 1.00 64.43 79 SER A O 1
ATOM 557 N N . GLY A 1 89 ? -11.717 -25.334 57.177 1.00 64.11 80 GLY A N 1
ATOM 558 C CA . GLY A 1 89 ? -10.756 -25.205 56.099 1.00 62.06 80 GLY A CA 1
ATOM 559 C C . GLY A 1 89 ? -9.379 -25.144 56.710 1.00 60.96 80 GLY A C 1
ATOM 560 O O . GLY A 1 89 ? -8.655 -24.172 56.503 1.00 61.71 80 GLY A O 1
ATOM 561 N N . ILE A 1 90 ? -9.035 -26.158 57.499 1.00 59.99 81 ILE A N 1
ATOM 562 C CA . ILE A 1 90 ? -7.719 -26.190 58.128 1.00 59.84 81 ILE A CA 1
ATOM 563 C C . ILE A 1 90 ? -6.938 -27.451 57.777 1.00 58.14 81 ILE A C 1
ATOM 564 O O . ILE A 1 90 ? -5.721 -27.411 57.658 1.00 57.86 81 ILE A O 1
ATOM 569 N N . GLY A 1 91 ? -7.648 -28.550 57.555 1.00 57.67 82 GLY A N 1
ATOM 570 C CA . GLY A 1 91 ? -7.023 -29.770 57.079 1.00 56.90 82 GLY A CA 1
ATOM 571 C C . GLY A 1 91 ? -7.995 -30.878 56.762 1.00 57.68 82 GLY A C 1
ATOM 572 O O . GLY A 1 91 ? -9.209 -30.681 56.770 1.00 57.63 82 GLY A O 1
ATOM 573 N N . MET A 1 92 ? -7.442 -32.044 56.456 1.00 59.05 83 MET A N 1
ATOM 574 C CA . MET A 1 92 ? -8.216 -33.267 56.377 1.00 61.63 83 MET A CA 1
ATOM 575 C C . MET A 1 92 ? -8.141 -33.993 57.696 1.00 63.30 83 MET A C 1
ATOM 576 O O . MET A 1 92 ? -7.213 -33.784 58.483 1.00 62.89 83 MET A O 1
ATOM 581 N N . VAL A 1 93 ? -9.116 -34.862 57.934 1.00 64.60 84 VAL A N 1
ATOM 582 C CA . VAL A 1 93 ? -9.232 -35.537 59.222 1.00 65.24 84 VAL A CA 1
ATOM 583 C C . VAL A 1 93 ? -9.669 -36.983 59.043 1.00 67.10 84 VAL A C 1
ATOM 584 O O . VAL A 1 93 ? -10.609 -37.258 58.290 1.00 68.59 84 VAL A O 1
ATOM 588 N N . SER A 1 94 ? -8.975 -37.897 59.721 1.00 69.98 85 SER A N 1
ATOM 589 C CA . SER A 1 94 ? -9.425 -39.285 59.813 1.00 73.69 85 SER A CA 1
ATOM 590 C C . SER A 1 94 ? -9.858 -39.656 61.223 1.00 77.02 85 SER A C 1
ATOM 591 O O . SER A 1 94 ? -9.229 -39.239 62.202 1.00 74.89 85 SER A O 1
ATOM 594 N N . HIS A 1 95 ? -10.914 -40.473 61.293 1.00 80.81 86 HIS A N 1
ATOM 595 C CA . HIS A 1 95 ? -11.585 -40.839 62.551 1.00 84.38 86 HIS A CA 1
ATOM 596 C C . HIS A 1 95 ? -11.319 -42.250 63.009 1.00 86.11 86 HIS A C 1
ATOM 597 O O . HIS A 1 95 ? -11.608 -42.599 64.157 1.00 88.15 86 HIS A O 1
ATOM 604 N N . SER A 1 96 ? -10.770 -43.067 62.111 1.00 86.14 87 SER A N 1
ATOM 605 C CA . SER A 1 96 ? -10.531 -44.486 62.356 1.00 88.99 87 SER A CA 1
ATOM 606 C C . SER A 1 96 ? -9.048 -44.814 62.465 1.00 90.61 87 SER A C 1
ATOM 607 O O . SER A 1 96 ? -8.186 -44.101 61.940 1.00 89.35 87 SER A O 1
ATOM 610 N N . ASP A 1 97 ? -8.814 -45.872 63.234 1.00 95.84 88 ASP A N 1
ATOM 611 C CA . ASP A 1 97 ? -7.589 -46.620 63.228 1.00 97.73 88 ASP A CA 1
ATOM 612 C C . ASP A 1 97 ? -7.742 -47.514 62.018 1.00 99.85 88 ASP A C 1
ATOM 613 O O . ASP A 1 97 ? -8.848 -47.909 61.651 1.00 101.72 88 ASP A O 1
ATOM 615 N N . PHE A 1 98 ? -6.620 -47.814 61.394 1.00 97.91 89 PHE A N 1
ATOM 616 C CA . PHE A 1 98 ? -6.579 -48.465 60.085 1.00 100.20 89 PHE A CA 1
ATOM 617 C C . PHE A 1 98 ? -6.620 -47.631 58.806 1.00 99.63 89 PHE A C 1
ATOM 618 O O . PHE A 1 98 ? -6.695 -48.174 57.698 1.00 103.12 89 PHE A O 1
ATOM 620 N N . THR A 1 99 ? -6.574 -46.308 58.969 1.00 95.19 90 THR A N 1
ATOM 621 C CA . THR A 1 99 ? -6.354 -45.406 57.845 1.00 89.45 90 THR A CA 1
ATOM 622 C C . THR A 1 99 ? -4.909 -44.892 57.831 1.00 87.02 90 THR A C 1
ATOM 623 O O . THR A 1 99 ? -4.643 -43.734 58.174 1.00 85.53 90 THR A O 1
ATOM 627 N N . ASN A 1 100 ? -3.984 -45.780 57.463 1.00 85.44 91 ASN A N 1
ATOM 628 C CA . ASN A 1 100 ? -2.550 -45.490 57.487 1.00 83.85 91 ASN A CA 1
ATOM 629 C C . ASN A 1 100 ? -1.868 -44.756 56.314 1.00 81.38 91 ASN A C 1
ATOM 630 O O . ASN A 1 100 ? -0.700 -44.385 56.414 1.00 80.13 91 ASN A O 1
ATOM 632 N N . GLU A 1 101 ? -2.606 -44.528 55.222 1.00 79.94 92 GLU A N 1
ATOM 633 C CA . GLU A 1 101 ? -2.094 -43.851 54.008 1.00 74.87 92 GLU A CA 1
ATOM 634 C C . GLU A 1 101 ? -2.964 -42.651 53.628 1.00 69.78 92 GLU A C 1
ATOM 635 O O . GLU A 1 101 ? -4.145 -42.596 53.969 1.00 71.45 92 GLU A O 1
ATOM 637 N N . PHE A 1 102 ? -2.394 -41.696 52.907 1.00 63.83 93 PHE A N 1
ATOM 638 C CA . PHE A 1 102 ? -3.203 -40.662 52.268 1.00 59.64 93 PHE A CA 1
ATOM 639 C C . PHE A 1 102 ? -2.486 -40.219 51.011 1.00 56.62 93 PHE A C 1
ATOM 640 O O . PHE A 1 102 ? -1.301 -40.453 50.869 1.00 56.10 93 PHE A O 1
ATOM 648 N N . ASN A 1 103 ? -3.182 -39.541 50.113 1.00 54.95 94 ASN A N 1
ATOM 649 C CA . ASN A 1 103 ? -2.578 -39.201 48.839 1.00 53.97 94 ASN A CA 1
ATOM 650 C C . ASN A 1 103 ? -2.282 -37.707 48.677 1.00 53.10 94 ASN A C 1
ATOM 651 O O . ASN A 1 103 ? -2.969 -36.865 49.262 1.00 52.52 94 ASN A O 1
ATOM 656 N N . ILE A 1 104 ? -1.239 -37.386 47.906 1.00 52.23 95 ILE A N 1
ATOM 657 C CA . ILE A 1 104 ? -1.001 -36.005 47.461 1.00 50.77 95 ILE A CA 1
ATOM 658 C C . ILE A 1 104 ? -1.443 -35.944 46.007 1.00 51.07 95 ILE A C 1
ATOM 659 O O . ILE A 1 104 ? -1.044 -36.792 45.217 1.00 51.24 95 ILE A O 1
ATOM 664 N N . TYR A 1 105 ? -2.259 -34.954 45.657 1.00 50.69 96 TYR A N 1
ATOM 665 C CA . TYR A 1 105 ? -2.751 -34.799 44.289 1.00 50.95 96 TYR A CA 1
ATOM 666 C C . TYR A 1 105 ? -2.200 -33.541 43.675 1.00 50.46 96 TYR A C 1
ATOM 667 O O . TYR A 1 105 ? -1.986 -32.556 44.384 1.00 49.67 96 TYR A O 1
ATOM 676 N N . PHE A 1 106 ? -1.987 -33.545 42.363 1.00 51.29 97 PHE A N 1
ATOM 677 C CA . PHE A 1 106 ? -1.893 -32.264 41.678 1.00 51.83 97 PHE A CA 1
ATOM 678 C C . PHE A 1 106 ? -3.314 -31.759 41.694 1.00 52.29 97 PHE A C 1
ATOM 679 O O . PHE A 1 106 ? -4.257 -32.524 41.481 1.00 53.33 97 PHE A O 1
ATOM 687 N N . PHE A 1 107 ? -3.455 -30.475 41.990 1.00 52.14 98 PHE A N 1
ATOM 688 C CA . PHE A 1 107 ? -4.748 -29.829 42.009 1.00 53.98 98 PHE A CA 1
ATOM 689 C C . PHE A 1 107 ? -4.520 -28.534 41.267 1.00 55.49 98 PHE A C 1
ATOM 690 O O . PHE A 1 107 ? -4.460 -27.458 41.857 1.00 56.86 98 PHE A O 1
ATOM 698 N N . GLY A 1 108 ? -4.390 -28.639 39.948 1.00 56.19 99 GLY A N 1
ATOM 699 C CA . GLY A 1 108 ? -4.165 -27.476 39.110 1.00 57.76 99 GLY A CA 1
ATOM 700 C C . GLY A 1 108 ? -4.833 -27.649 37.761 1.00 60.46 99 GLY A C 1
ATOM 701 O O . GLY A 1 108 ? -5.491 -28.658 37.507 1.00 62.24 99 GLY A O 1
ATOM 702 N N . ASN A 1 109 ? -4.624 -26.699 36.852 1.00 62.15 100 ASN A N 1
ATOM 703 C CA . ASN A 1 109 ? -5.308 -26.728 35.555 1.00 64.42 100 ASN A CA 1
ATOM 704 C C . ASN A 1 109 ? -4.547 -27.074 34.262 1.00 64.51 100 ASN A C 1
ATOM 705 O O . ASN A 1 109 ? -5.167 -27.311 33.225 1.00 64.72 100 ASN A O 1
ATOM 707 N N . GLY A 1 110 ? -3.227 -27.104 34.333 1.00 65.08 101 GLY A N 1
ATOM 708 C CA . GLY A 1 110 ? -2.431 -27.470 33.183 1.00 66.09 101 GLY A CA 1
ATOM 709 C C . GLY A 1 110 ? -1.086 -27.901 33.702 1.00 64.02 101 GLY A C 1
ATOM 710 O O . GLY A 1 110 ? -0.953 -28.278 34.866 1.00 63.04 101 GLY A O 1
ATOM 711 N N . ASP A 1 111 ? -0.048 -27.802 32.876 1.00 63.99 102 ASP A N 1
ATOM 712 C CA . ASP A 1 111 ? 1.298 -28.195 33.306 1.00 62.83 102 ASP A CA 1
ATOM 713 C C . ASP A 1 111 ? 2.075 -27.081 34.024 1.00 61.15 102 ASP A C 1
ATOM 714 O O . ASP A 1 111 ? 1.891 -25.899 33.734 1.00 63.72 102 ASP A O 1
ATOM 719 N N . ILE A 1 112 ? 2.991 -27.459 34.913 1.00 56.73 103 ILE A N 1
ATOM 720 C CA . ILE A 1 112 ? 3.770 -26.477 35.673 1.00 53.50 103 ILE A CA 1
ATOM 721 C C . ILE A 1 112 ? 5.189 -26.214 35.144 1.00 52.23 103 ILE A C 1
ATOM 722 O O . ILE A 1 112 ? 5.732 -26.993 34.361 1.00 52.91 103 ILE A O 1
ATOM 727 N N . PRO A 1 113 ? 5.772 -25.103 35.595 1.00 50.53 104 PRO A N 1
ATOM 728 C CA . PRO A 1 113 ? 7.141 -24.698 35.264 1.00 49.09 104 PRO A CA 1
ATOM 729 C C . PRO A 1 113 ? 8.166 -25.552 36.009 1.00 47.35 104 PRO A C 1
ATOM 730 O O . PRO A 1 113 ? 8.029 -25.809 37.205 1.00 46.42 104 PRO A O 1
ATOM 734 N N . VAL A 1 114 ? 9.191 -25.975 35.279 1.00 46.77 105 VAL A N 1
ATOM 735 C CA . VAL A 1 114 ? 10.311 -26.706 35.819 1.00 44.82 105 VAL A CA 1
ATOM 736 C C . VAL A 1 114 ? 10.878 -25.847 36.935 1.00 43.24 105 VAL A C 1
ATOM 737 O O . VAL A 1 114 ? 11.057 -24.629 36.770 1.00 43.31 105 VAL A O 1
ATOM 741 N N . ASP A 1 115 ? 11.113 -26.501 38.072 1.00 41.80 106 ASP A N 1
ATOM 742 C CA . ASP A 1 115 ? 11.763 -25.903 39.243 1.00 41.62 106 ASP A CA 1
ATOM 743 C C . ASP A 1 115 ? 11.725 -26.936 40.367 1.00 40.66 106 ASP A C 1
ATOM 744 O O . ASP A 1 115 ? 11.101 -27.970 40.232 1.00 40.81 106 ASP A O 1
ATOM 749 N N . THR A 1 116 ? 12.391 -26.668 41.477 1.00 39.91 107 THR A N 1
ATOM 750 C CA . THR A 1 116 ? 12.106 -27.429 42.657 1.00 39.16 107 THR A CA 1
ATOM 751 C C . THR A 1 116 ? 11.054 -26.801 43.536 1.00 39.38 107 THR A C 1
ATOM 752 O O . THR A 1 116 ? 11.055 -25.596 43.789 1.00 40.01 107 THR A O 1
ATOM 756 N N . TYR A 1 117 ? 10.133 -27.630 43.991 1.00 38.73 108 TYR A N 1
ATOM 757 C CA . TYR A 1 117 ? 9.057 -27.157 44.830 1.00 38.70 108 TYR A CA 1
ATOM 758 C C . TYR A 1 117 ? 9.194 -27.915 46.137 1.00 38.46 108 TYR A C 1
ATOM 759 O O . TYR A 1 117 ? 9.307 -29.130 46.133 1.00 38.14 108 TYR A O 1
ATOM 768 N N . LEU A 1 118 ? 9.276 -27.198 47.251 1.00 38.89 109 LEU A N 1
ATOM 769 C CA . LEU A 1 118 ? 9.522 -27.887 48.498 1.00 39.26 109 LEU A CA 1
ATOM 770 C C . LEU A 1 118 ? 8.240 -28.038 49.249 1.00 40.05 109 LEU A C 1
ATOM 771 O O . LEU A 1 118 ? 7.663 -27.076 49.738 1.00 41.12 109 LEU A O 1
ATOM 776 N N . ILE A 1 119 ? 7.829 -29.287 49.324 1.00 40.40 110 ILE A N 1
ATOM 777 C CA . ILE A 1 119 ? 6.554 -29.686 49.841 1.00 41.64 110 ILE A CA 1
ATOM 778 C C . ILE A 1 119 ? 6.775 -30.059 51.291 1.00 42.17 110 ILE A C 1
ATOM 779 O O . ILE A 1 119 ? 7.863 -30.517 51.654 1.00 41.81 110 ILE A O 1
ATOM 784 N N . SER A 1 120 ? 5.730 -29.882 52.100 1.00 43.10 111 SER A N 1
ATOM 785 C CA . SER A 1 120 ? 5.859 -29.808 53.549 1.00 44.67 111 SER A CA 1
ATOM 786 C C . SER A 1 120 ? 4.539 -30.015 54.284 1.00 46.06 111 SER A C 1
ATOM 787 O O . SER A 1 120 ? 3.760 -29.081 54.424 1.00 46.93 111 SER A O 1
ATOM 790 N N . ILE A 1 121 ? 4.312 -31.220 54.793 1.00 47.27 112 ILE A N 1
ATOM 791 C CA . ILE A 1 121 ? 3.046 -31.555 55.447 1.00 49.03 112 ILE A CA 1
ATOM 792 C C . ILE A 1 121 ? 3.237 -31.689 56.963 1.00 50.42 112 ILE A C 1
ATOM 793 O O . ILE A 1 121 ? 4.367 -31.736 57.438 1.00 51.13 112 ILE A O 1
ATOM 798 N N . TYR A 1 122 ? 2.134 -31.732 57.714 1.00 50.94 113 TYR A N 1
ATOM 799 C CA . TYR A 1 122 ? 2.147 -32.041 59.154 1.00 53.21 113 TYR A CA 1
ATOM 800 C C . TYR A 1 122 ? 0.852 -32.720 59.600 1.00 55.06 113 TYR A C 1
ATOM 801 O O . TYR A 1 122 ? -0.209 -32.442 59.035 1.00 55.57 113 TYR A O 1
ATOM 810 N N . ALA A 1 123 ? 0.958 -33.585 60.618 1.00 56.09 114 ALA A N 1
ATOM 811 C CA . ALA A 1 123 ? -0.169 -34.296 61.237 1.00 56.78 114 ALA A CA 1
ATOM 812 C C . ALA A 1 123 ? -0.197 -34.081 62.765 1.00 59.95 114 ALA A C 1
ATOM 813 O O . ALA A 1 123 ? 0.762 -33.539 63.334 1.00 61.22 114 ALA A O 1
ATOM 815 N N . THR A 1 124 ? -1.306 -34.474 63.410 1.00 62.53 115 THR A N 1
ATOM 816 C CA . THR A 1 124 ? -1.557 -34.301 64.868 1.00 64.53 115 THR A CA 1
ATOM 817 C C . THR A 1 124 ? -2.752 -35.136 65.342 1.00 65.23 115 THR A C 1
ATOM 818 O O . THR A 1 124 ? -3.675 -35.388 64.559 1.00 64.18 115 THR A O 1
ATOM 822 N N . GLU A 1 125 ? -2.758 -35.520 66.625 1.00 66.00 116 GLU A N 1
ATOM 823 C CA . GLU A 1 125 ? -4.011 -35.886 67.296 1.00 66.43 116 GLU A CA 1
ATOM 824 C C . GLU A 1 125 ? -4.874 -34.617 67.397 1.00 66.51 116 GLU A C 1
ATOM 825 O O . GLU A 1 125 ? -4.371 -33.489 67.241 1.00 65.98 116 GLU A O 1
ATOM 827 N N . ILE A 1 126 ? -6.172 -34.803 67.645 1.00 66.95 117 ILE A N 1
ATOM 828 C CA . ILE A 1 126 ? -7.107 -33.687 67.821 1.00 65.34 117 ILE A CA 1
ATOM 829 C C . ILE A 1 126 ? -8.278 -33.984 68.765 1.00 66.36 117 ILE A C 1
ATOM 830 O O . ILE A 1 126 ? -8.908 -33.077 69.320 1.00 66.91 117 ILE A O 1
ATOM 832 N N . VAL A 1 135 ? -5.575 -30.160 69.778 1.00 78.13 126 VAL A N 1
ATOM 833 C CA . VAL A 1 135 ? -4.182 -30.190 69.350 1.00 78.07 126 VAL A CA 1
ATOM 834 C C . VAL A 1 135 ? -3.344 -31.081 70.262 1.00 79.87 126 VAL A C 1
ATOM 835 O O . VAL A 1 135 ? -3.872 -31.962 70.940 1.00 80.98 126 VAL A O 1
ATOM 839 N N . GLY A 1 136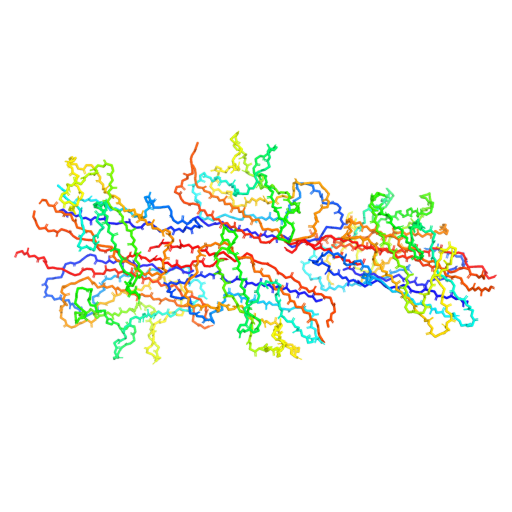 ? -2.036 -30.845 70.272 1.00 80.31 127 GLY A N 1
ATOM 840 C CA . GLY A 1 136 ? -1.115 -31.633 71.106 1.00 81.71 127 GLY A CA 1
ATOM 841 C C . GLY A 1 136 ? 0.265 -31.145 70.732 1.00 82.06 127 GLY A C 1
ATOM 842 O O . GLY A 1 136 ? 0.510 -29.957 70.871 1.00 82.61 127 GLY A O 1
ATOM 843 N N . ASN A 1 137 ? 1.141 -32.041 70.249 1.00 81.58 128 ASN A N 1
ATOM 844 C CA . ASN A 1 137 ? 2.450 -31.680 69.640 1.00 80.04 128 ASN A CA 1
ATOM 845 C C . ASN A 1 137 ? 2.645 -32.284 68.228 1.00 75.98 128 ASN A C 1
ATOM 846 O O . ASN A 1 137 ? 2.460 -33.494 68.059 1.00 76.13 128 ASN A O 1
ATOM 851 N N . LYS A 1 138 ? 3.056 -31.455 67.249 1.00 71.97 129 LYS A N 1
ATOM 852 C CA . LYS A 1 138 ? 3.020 -31.783 65.772 1.00 67.67 129 LYS A CA 1
ATOM 853 C C . LYS A 1 138 ? 4.164 -32.623 65.182 1.00 65.29 129 LYS A C 1
ATOM 854 O O . LYS A 1 138 ? 5.295 -32.567 65.658 1.00 69.00 129 LYS A O 1
ATOM 856 N N . ALA A 1 139 ? 3.878 -33.373 64.127 1.00 60.99 130 ALA A N 1
ATOM 857 C CA . ALA A 1 139 ? 4.922 -34.108 63.419 1.00 59.64 130 ALA A CA 1
ATOM 858 C C . ALA A 1 139 ? 5.002 -33.510 62.022 1.00 57.18 130 ALA A C 1
ATOM 859 O O . ALA A 1 139 ? 4.002 -32.972 61.577 1.00 56.45 130 ALA A O 1
ATOM 861 N N . VAL A 1 140 ? 6.163 -33.574 61.342 1.00 54.83 131 VAL A N 1
ATOM 862 C CA . VAL A 1 140 ? 6.408 -32.766 60.109 1.00 51.34 131 VAL A CA 1
ATOM 863 C C . VAL A 1 140 ? 7.440 -33.351 59.112 1.00 49.51 131 VAL A C 1
ATOM 864 O O . VAL A 1 140 ? 8.605 -33.536 59.442 1.00 50.33 131 VAL A O 1
ATOM 868 N N . VAL A 1 141 ? 7.025 -33.609 57.879 1.00 47.38 132 VAL A N 1
ATOM 869 C CA . VAL A 1 141 ? 7.963 -34.073 56.862 1.00 46.20 132 VAL A CA 1
ATOM 870 C C . VAL A 1 141 ? 8.073 -33.035 55.758 1.00 44.20 132 VAL A C 1
ATOM 871 O O . VAL A 1 141 ? 7.239 -32.124 55.664 1.00 43.78 132 VAL A O 1
ATOM 875 N N . GLN A 1 142 ? 9.109 -33.173 54.935 1.00 42.84 133 GLN A N 1
ATOM 876 C CA . GLN A 1 142 ? 9.337 -32.277 53.810 1.00 41.46 133 GLN A CA 1
ATOM 877 C C . GLN A 1 142 ? 10.029 -33.007 52.673 1.00 40.31 133 GLN A C 1
ATOM 878 O O . GLN A 1 142 ? 10.686 -34.007 52.902 1.00 41.24 133 GLN A O 1
ATOM 884 N N . ALA A 1 143 ? 9.861 -32.544 51.444 1.00 38.86 134 ALA A N 1
ATOM 885 C CA . ALA A 1 143 ? 10.330 -33.335 50.318 1.00 38.59 134 ALA A CA 1
ATOM 886 C C . ALA A 1 143 ? 10.454 -32.509 49.075 1.00 37.81 134 ALA A C 1
ATOM 887 O O . ALA A 1 143 ? 9.487 -31.897 48.634 1.00 37.50 134 ALA A O 1
ATOM 889 N N . ALA A 1 144 ? 11.650 -32.496 48.510 1.00 37.28 135 ALA A N 1
ATOM 890 C CA . ALA A 1 144 ? 11.865 -31.766 47.303 1.00 36.92 135 ALA A CA 1
ATOM 891 C C . ALA A 1 144 ? 10.995 -32.467 46.298 1.00 37.17 135 ALA A C 1
ATOM 892 O O . ALA A 1 144 ? 11.005 -33.677 46.189 1.00 38.79 135 ALA A O 1
ATOM 894 N N . VAL A 1 145 ? 10.205 -31.729 45.566 1.00 37.02 136 VAL A N 1
ATOM 895 C CA . VAL A 1 145 ? 9.595 -32.374 44.458 1.00 37.40 136 VAL A CA 1
ATOM 896 C C . VAL A 1 145 ? 10.159 -31.617 43.265 1.00 36.71 136 VAL A C 1
ATOM 897 O O . VAL A 1 145 ? 10.045 -30.411 43.184 1.00 36.22 136 VAL A O 1
ATOM 901 N N . THR A 1 146 ? 10.869 -32.313 42.391 1.00 37.36 137 THR A N 1
ATOM 902 C CA . THR A 1 146 ? 11.469 -31.619 41.253 1.00 37.57 137 THR A CA 1
ATOM 903 C C . THR A 1 146 ? 10.842 -31.959 39.922 1.00 38.01 137 THR A C 1
ATOM 904 O O . THR A 1 146 ? 10.549 -33.117 39.611 1.00 38.56 137 THR A O 1
ATOM 908 N N . ILE A 1 147 ? 10.649 -30.901 39.152 1.00 38.35 138 ILE A N 1
ATOM 909 C CA . ILE A 1 147 ? 10.016 -30.947 37.860 1.00 39.53 138 ILE A CA 1
ATOM 910 C C . ILE A 1 147 ? 10.988 -30.406 36.843 1.00 40.52 138 ILE A C 1
ATOM 911 O O . ILE A 1 147 ? 11.673 -29.398 37.086 1.00 41.06 138 ILE A O 1
ATOM 916 N N . ALA A 1 148 ? 11.063 -31.105 35.717 1.00 41.00 139 ALA A N 1
ATOM 917 C CA . ALA A 1 148 ? 11.995 -30.758 34.666 1.00 41.60 139 ALA A CA 1
ATOM 918 C C . ALA A 1 148 ? 11.461 -31.231 33.334 1.00 42.79 139 ALA A C 1
ATOM 919 O O . ALA A 1 148 ? 10.401 -31.854 33.275 1.00 44.17 139 ALA A O 1
ATOM 921 N N . ALA A 1 149 ? 12.204 -30.948 32.272 1.00 42.38 140 ALA A N 1
ATOM 922 C CA . ALA A 1 149 ? 11.697 -31.121 30.938 1.00 43.07 140 ALA A CA 1
ATOM 923 C C . ALA A 1 149 ? 12.490 -32.165 30.176 1.00 44.31 140 ALA A C 1
ATOM 924 O O . ALA A 1 149 ? 13.599 -31.892 29.721 1.00 44.73 140 ALA A O 1
ATOM 926 N N . LYS A 1 150 ? 11.930 -33.367 30.044 1.00 45.25 141 LYS A N 1
ATOM 927 C CA . LYS A 1 150 ? 12.535 -34.390 29.194 1.00 45.86 141 LYS A CA 1
ATOM 928 C C . LYS A 1 150 ? 12.165 -34.192 27.730 1.00 47.61 141 LYS A C 1
ATOM 929 O O . LYS A 1 150 ? 10.984 -34.114 27.362 1.00 47.34 141 LYS A O 1
ATOM 933 N N . LEU A 1 151 ? 13.191 -34.058 26.903 1.00 48.81 142 LEU A N 1
ATOM 934 C CA . LEU A 1 151 ? 13.006 -34.312 25.479 1.00 51.63 142 LEU A CA 1
ATOM 935 C C . LEU A 1 151 ? 13.461 -35.613 24.887 1.00 52.29 142 LEU A C 1
ATOM 936 O O . LEU A 1 151 ? 14.580 -36.040 25.141 1.00 51.82 142 LEU A O 1
ATOM 941 N N . ASN A 1 152 ? 12.560 -36.276 24.179 1.00 54.17 143 ASN A N 1
ATOM 942 C CA . ASN A 1 152 ? 12.889 -37.477 23.449 1.00 56.43 143 ASN A CA 1
ATOM 943 C C . ASN A 1 152 ? 12.352 -37.420 22.017 1.00 59.19 143 ASN A C 1
ATOM 944 O O . ASN A 1 152 ? 11.223 -36.978 21.768 1.00 60.12 143 ASN A O 1
ATOM 947 N N . SER B 1 11 ? 7.369 -40.494 105.295 1.00 99.84 2 SER B N 1
ATOM 948 C CA . SER B 1 11 ? 7.679 -39.039 105.260 1.00 99.08 2 SER B CA 1
ATOM 949 C C . SER B 1 11 ? 7.010 -38.232 104.124 1.00 96.91 2 SER B C 1
ATOM 950 O O . SER B 1 11 ? 5.801 -38.008 104.155 1.00 99.37 2 SER B O 1
ATOM 952 N N . LEU B 1 12 ? 7.829 -37.782 103.180 1.00 91.46 3 LEU B N 1
ATOM 953 C CA . LEU B 1 12 ? 7.373 -37.014 102.034 1.00 87.20 3 LEU B CA 1
ATOM 954 C C . LEU B 1 12 ? 8.175 -37.472 100.827 1.00 84.49 3 LEU B C 1
ATOM 955 O O . LEU B 1 12 ? 9.370 -37.747 100.936 1.00 83.90 3 LEU B O 1
ATOM 960 N N . LYS B 1 13 ? 7.516 -37.564 99.680 1.00 82.98 4 LYS B N 1
ATOM 961 C CA . LYS B 1 13 ? 8.155 -38.129 98.479 1.00 81.99 4 LYS B CA 1
ATOM 962 C C . LYS B 1 13 ? 7.765 -37.471 97.142 1.00 80.32 4 LYS B C 1
ATOM 963 O O . LYS B 1 13 ? 6.585 -37.316 96.831 1.00 80.78 4 LYS B O 1
ATOM 965 N N . LEU B 1 14 ? 8.781 -37.142 96.343 1.00 78.39 5 LEU B N 1
ATOM 966 C CA . LEU B 1 14 ? 8.650 -36.302 95.147 1.00 75.36 5 LEU B CA 1
ATOM 967 C C . LEU B 1 14 ? 9.040 -37.017 93.858 1.00 74.87 5 LEU B C 1
ATOM 968 O O . LEU B 1 14 ? 10.169 -37.480 93.731 1.00 73.56 5 LEU B O 1
ATOM 973 N N . MET B 1 15 ? 8.126 -37.055 92.888 1.00 77.09 6 MET B N 1
ATOM 974 C CA . MET B 1 15 ? 8.347 -37.809 91.646 1.00 79.27 6 MET B CA 1
ATOM 975 C C . MET B 1 15 ? 8.341 -36.971 90.346 1.00 78.06 6 MET B C 1
ATOM 976 O O . MET B 1 15 ? 7.414 -36.200 90.091 1.00 78.81 6 MET B O 1
ATOM 981 N N . ILE B 1 16 ? 9.368 -37.154 89.514 1.00 75.08 7 ILE B N 1
ATOM 982 C CA . ILE B 1 16 ? 9.419 -36.478 88.206 1.00 72.16 7 ILE B CA 1
ATOM 983 C C . ILE B 1 16 ? 8.876 -37.392 87.097 1.00 72.45 7 ILE B C 1
ATOM 984 O O . ILE B 1 16 ? 8.564 -38.565 87.339 1.00 75.32 7 ILE B O 1
ATOM 989 N N . LYS B 1 17 ? 8.754 -36.833 85.897 1.00 69.26 8 LYS B N 1
ATOM 990 C CA . LYS B 1 17 ? 8.403 -37.562 84.683 1.00 69.81 8 LYS B CA 1
ATOM 991 C C . LYS B 1 17 ? 8.660 -36.613 83.516 1.00 68.73 8 LYS B C 1
ATOM 992 O O . LYS B 1 17 ? 8.065 -35.528 83.432 1.00 68.22 8 LYS B O 1
ATOM 994 N N . ILE B 1 18 ? 9.564 -37.023 82.629 1.00 67.58 9 ILE B N 1
ATOM 995 C CA . ILE B 1 18 ? 9.944 -36.230 81.464 1.00 64.57 9 ILE B CA 1
ATOM 996 C C . ILE B 1 18 ? 9.174 -36.714 80.229 1.00 64.79 9 ILE B C 1
ATOM 997 O O . ILE B 1 18 ? 9.067 -37.920 79.981 1.00 66.54 9 ILE B O 1
ATOM 1002 N N . ASN B 1 19 ? 8.647 -35.762 79.464 1.00 63.41 10 ASN B N 1
ATOM 1003 C CA . ASN B 1 19 ? 7.780 -36.050 78.323 1.00 64.37 10 ASN B CA 1
ATOM 1004 C C . ASN B 1 19 ? 8.580 -36.063 77.021 1.00 62.15 10 ASN B C 1
ATOM 1005 O O . ASN B 1 19 ? 8.863 -34.998 76.445 1.00 63.4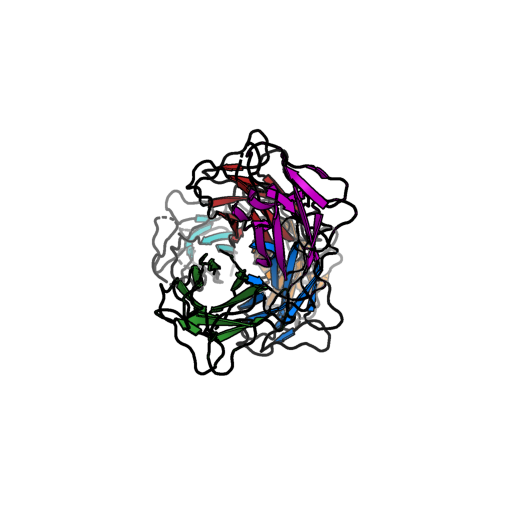5 10 ASN B O 1
ATOM 1010 N N . GLU B 1 20 ? 8.950 -37.264 76.573 1.00 59.46 11 GLU B N 1
ATOM 1011 C CA . GLU B 1 20 ? 9.621 -37.455 75.281 1.00 56.70 11 GLU B CA 1
ATOM 1012 C C . GLU B 1 20 ? 8.892 -36.737 74.126 1.00 55.66 11 GLU B C 1
ATOM 1013 O O . GLU B 1 20 ? 7.672 -36.803 73.998 1.00 57.22 11 GLU B O 1
ATOM 1015 N N . ALA B 1 21 ? 9.652 -36.052 73.287 1.00 53.20 12 ALA B N 1
ATOM 1016 C CA . ALA B 1 21 ? 9.076 -35.127 72.333 1.00 52.75 12 ALA B CA 1
ATOM 1017 C C . ALA B 1 21 ? 10.034 -34.875 71.185 1.00 51.93 12 ALA B C 1
ATOM 1018 O O . ALA B 1 21 ? 11.250 -35.108 71.319 1.00 50.71 12 ALA B O 1
ATOM 1020 N N . VAL B 1 22 ? 9.482 -34.405 70.062 1.00 51.27 13 VAL B N 1
ATOM 1021 C CA . VAL B 1 22 ? 10.287 -33.968 68.917 1.00 50.34 13 VAL B CA 1
ATOM 1022 C C . VAL B 1 22 ? 9.870 -32.606 68.384 1.00 50.91 13 VAL B C 1
ATOM 1023 O O . VAL B 1 22 ? 8.828 -32.475 67.741 1.00 54.59 13 VAL B O 1
ATOM 1027 N N . PHE B 1 23 ? 10.697 -31.602 68.615 1.00 48.77 14 PHE B N 1
ATOM 1028 C CA . PHE B 1 23 ? 10.438 -30.299 68.069 1.00 49.74 14 PHE B CA 1
ATOM 1029 C C . PHE B 1 23 ? 11.006 -30.152 66.665 1.00 50.79 14 PHE B C 1
ATOM 1030 O O . PHE B 1 23 ? 12.156 -30.505 66.409 1.00 48.71 14 PHE B O 1
ATOM 1038 N N . TYR B 1 24 ? 10.159 -29.734 65.730 1.00 54.09 15 TYR B N 1
ATOM 1039 C CA . TYR B 1 24 ? 10.573 -29.480 64.354 1.00 56.94 15 TYR B CA 1
ATOM 1040 C C . TYR B 1 24 ? 10.457 -27.980 64.234 1.00 59.81 15 TYR B C 1
ATOM 1041 O O . TYR B 1 24 ? 10.535 -27.390 63.156 1.00 59.04 15 TYR B O 1
ATOM 1050 N N . ASP B 1 25 ? 10.215 -27.342 65.371 1.00 64.55 16 ASP B N 1
ATOM 1051 C CA . ASP B 1 25 ? 10.098 -25.894 65.418 1.00 71.14 16 ASP B CA 1
ATOM 1052 C C . ASP B 1 25 ? 11.238 -25.361 66.263 1.00 70.16 16 ASP B C 1
ATOM 1053 O O . ASP B 1 25 ? 12.294 -25.987 66.352 1.00 70.86 16 ASP B O 1
ATOM 1055 N N . ARG B 1 26 ? 11.039 -24.181 66.844 1.00 69.51 17 ARG B N 1
ATOM 1056 C CA . ARG B 1 26 ? 11.991 -23.593 67.779 1.00 68.71 17 ARG B CA 1
ATOM 1057 C C . ARG B 1 26 ? 11.293 -23.595 69.124 1.00 69.13 17 ARG B C 1
ATOM 1058 O O . ARG B 1 26 ? 10.167 -23.109 69.235 1.00 69.84 17 ARG B O 1
ATOM 1062 N N . ILE B 1 27 ? 11.927 -24.163 70.144 1.00 66.69 18 ILE B N 1
ATOM 1063 C CA . ILE B 1 27 ? 11.181 -24.496 71.322 1.00 66.60 18 ILE B CA 1
ATOM 1064 C C . ILE B 1 27 ? 10.572 -23.234 71.921 1.00 69.06 18 ILE B C 1
ATOM 1065 O O . ILE B 1 27 ? 11.274 -22.259 72.231 1.00 69.72 18 ILE B O 1
ATOM 1070 N N . THR B 1 28 ? 9.242 -23.242 71.970 1.00 70.39 19 THR B N 1
ATOM 1071 C CA . THR B 1 28 ? 8.466 -22.217 72.648 1.00 71.82 19 THR B CA 1
ATOM 1072 C C . THR B 1 28 ? 8.910 -22.060 74.094 1.00 69.65 19 THR B C 1
ATOM 1073 O O . THR B 1 28 ? 9.050 -23.031 74.836 1.00 68.21 19 THR B O 1
ATOM 1077 N N . SER B 1 29 ? 9.162 -20.824 74.489 1.00 70.05 20 SER B N 1
ATOM 1078 C CA . SER B 1 29 ? 9.479 -20.553 75.870 1.00 66.35 20 SER B CA 1
ATOM 1079 C C . SER B 1 29 ? 8.214 -20.876 76.633 1.00 64.47 20 SER B C 1
ATOM 1080 O O . SER B 1 29 ? 7.123 -20.673 76.118 1.00 63.05 20 SER B O 1
ATOM 1083 N N . ASN B 1 30 ? 8.377 -21.392 77.850 1.00 63.56 21 ASN B N 1
ATOM 1084 C CA . ASN B 1 30 ? 7.262 -21.880 78.666 1.00 63.21 21 ASN B CA 1
ATOM 1085 C C . ASN B 1 30 ? 6.501 -23.018 77.994 1.00 63.07 21 ASN B C 1
ATOM 1086 O O . ASN B 1 30 ? 5.282 -23.057 78.004 1.00 64.63 21 ASN B O 1
ATOM 1091 N N . LYS B 1 31 ? 7.232 -23.941 77.384 1.00 62.19 22 LYS B N 1
ATOM 1092 C CA . LYS B 1 31 ? 6.626 -25.152 76.870 1.00 61.75 22 LYS B CA 1
ATOM 1093 C C . LYS B 1 31 ? 6.822 -26.086 78.012 1.00 60.82 22 LYS B C 1
ATOM 1094 O O . LYS B 1 31 ? 7.902 -26.097 78.588 1.00 59.25 22 LYS B O 1
ATOM 1096 N N . ILE B 1 32 ? 5.765 -26.809 78.376 1.00 62.07 23 ILE B N 1
ATOM 1097 C CA . ILE B 1 32 ? 5.858 -27.850 79.387 1.00 59.91 23 ILE B CA 1
ATOM 1098 C C . ILE B 1 32 ? 6.771 -28.927 78.843 1.00 57.81 23 ILE B C 1
ATOM 1099 O O . ILE B 1 32 ? 6.532 -29.499 77.780 1.00 58.02 23 ILE B O 1
ATOM 1104 N N . ILE B 1 33 ? 7.839 -29.173 79.582 1.00 57.49 24 ILE B N 1
ATOM 1105 C CA . ILE B 1 33 ? 8.816 -30.183 79.197 1.00 57.77 24 ILE B CA 1
ATOM 1106 C C . ILE B 1 33 ? 8.809 -31.426 80.106 1.00 58.44 24 ILE B C 1
ATOM 1107 O O . ILE B 1 33 ? 9.066 -32.549 79.644 1.00 58.51 24 ILE B O 1
ATOM 1112 N N . GLY B 1 34 ? 8.509 -31.222 81.384 1.00 58.55 25 GLY B N 1
ATOM 1113 C CA . GLY B 1 34 ? 8.425 -32.318 82.315 1.00 60.01 25 GLY B CA 1
ATOM 1114 C C . GLY B 1 34 ? 7.398 -32.012 83.367 1.00 62.32 25 GLY B C 1
ATOM 1115 O O . GLY B 1 34 ? 6.827 -30.915 83.399 1.00 60.65 25 GLY B O 1
ATOM 1116 N N . THR B 1 35 ? 7.150 -32.981 84.242 1.00 65.72 26 THR B N 1
ATOM 1117 C CA . THR B 1 35 ? 6.172 -32.814 85.310 1.00 67.00 26 THR B CA 1
ATOM 1118 C C . THR B 1 35 ? 6.644 -33.471 86.603 1.00 66.49 26 THR B C 1
ATOM 1119 O O . THR B 1 35 ? 7.510 -34.346 86.586 1.00 64.98 26 THR B O 1
ATOM 1123 N N . GLY B 1 36 ? 6.069 -33.043 87.722 1.00 69.51 27 GLY B N 1
ATOM 1124 C CA . GLY B 1 36 ? 6.424 -33.587 89.019 1.00 71.41 27 GLY B CA 1
ATOM 1125 C C . GLY B 1 36 ? 5.211 -33.835 89.894 1.00 75.10 27 GLY B C 1
ATOM 1126 O O . GLY B 1 36 ? 4.195 -33.151 89.770 1.00 74.58 27 GLY B O 1
ATOM 1127 N N . HIS B 1 37 ? 5.295 -34.860 90.732 1.00 78.96 28 HIS B N 1
ATOM 1128 C CA . HIS B 1 37 ? 4.182 -35.248 91.571 1.00 81.84 28 HIS B CA 1
ATOM 1129 C C . HIS B 1 37 ? 4.668 -35.395 92.975 1.00 80.05 28 HIS B C 1
ATOM 1130 O O . HIS B 1 37 ? 5.693 -36.063 93.229 1.00 77.18 28 HIS B O 1
ATOM 1137 N N . LEU B 1 38 ? 3.989 -34.702 93.884 1.00 81.02 29 LEU B N 1
ATOM 1138 C CA . LEU B 1 38 ? 4.325 -34.726 95.296 1.00 81.98 29 LEU B CA 1
ATOM 1139 C C . LEU B 1 38 ? 3.473 -35.811 95.916 1.00 86.01 29 LEU B C 1
ATOM 1140 O O . LEU B 1 38 ? 2.311 -35.984 95.548 1.00 89.19 29 LEU B O 1
ATOM 1145 N N . PHE B 1 39 ? 4.050 -36.556 96.848 1.00 87.74 30 PHE B N 1
ATOM 1146 C CA . PHE B 1 39 ? 3.364 -37.725 97.372 1.00 90.89 30 PHE B CA 1
ATOM 1147 C C . PHE B 1 39 ? 3.690 -37.699 98.848 1.00 91.47 30 PHE B C 1
ATOM 1148 O O . PHE B 1 39 ? 4.813 -37.380 99.239 1.00 89.73 30 PHE B O 1
ATOM 1156 N N . ASN B 1 40 ? 2.702 -38.016 99.683 1.00 94.90 31 ASN B N 1
ATOM 1157 C CA . ASN B 1 40 ? 2.875 -37.996 101.139 1.00 96.99 31 ASN B CA 1
ATOM 1158 C C . ASN B 1 40 ? 2.805 -36.643 101.849 1.00 96.23 31 ASN B C 1
ATOM 1159 O O . ASN B 1 40 ? 2.839 -36.559 103.077 1.00 97.83 31 ASN B O 1
ATOM 1164 N N . ARG B 1 41 ? 2.706 -35.593 101.044 1.00 93.80 32 ARG B N 1
ATOM 1165 C CA . ARG B 1 41 ? 2.624 -34.206 101.486 1.00 92.16 32 ARG B CA 1
ATOM 1166 C C . ARG B 1 41 ? 1.277 -33.597 101.860 1.00 94.73 32 ARG B C 1
ATOM 1167 O O . ARG B 1 41 ? 0.752 -32.742 101.146 1.00 93.31 32 ARG B O 1
ATOM 1169 N N . GLU B 1 42 ? 0.722 -34.043 102.983 1.00 97.27 33 GLU B N 1
ATOM 1170 C CA . GLU B 1 42 ? -0.569 -33.540 103.455 1.00 97.54 33 GLU B CA 1
ATOM 1171 C C . GLU B 1 42 ? -0.487 -32.676 104.706 1.00 96.43 33 GLU B C 1
ATOM 1172 O O . GLU B 1 42 ? 0.146 -33.058 105.687 1.00 96.39 33 GLU B O 1
ATOM 1178 N N . GLY B 1 43 ? -1.121 -31.507 104.651 1.00 94.64 34 GLY B N 1
ATOM 1179 C CA . GLY B 1 43 ? -1.129 -30.574 105.773 1.00 93.84 34 GLY B CA 1
ATOM 1180 C C . GLY B 1 43 ? 0.124 -29.756 106.045 1.00 91.27 34 GLY B C 1
ATOM 1181 O O . GLY B 1 43 ? 0.101 -28.826 106.855 1.00 90.91 34 GLY B O 1
ATOM 1182 N N . LYS B 1 44 ? 1.221 -30.107 105.374 1.00 88.89 35 LYS B N 1
ATOM 1183 C CA . LYS B 1 44 ? 2.481 -29.390 105.537 1.00 84.84 35 LYS B CA 1
ATOM 1184 C C . LYS B 1 44 ? 2.463 -28.494 104.326 1.00 82.23 35 LYS B C 1
ATOM 1185 O O . LYS B 1 44 ? 2.285 -28.969 103.213 1.00 81.69 35 LYS B O 1
ATOM 1187 N N . LYS B 1 45 ? 2.607 -27.192 104.554 1.00 81.99 36 LYS B N 1
ATOM 1188 C CA . LYS B 1 45 ? 2.761 -26.219 103.467 1.00 80.06 36 LYS B CA 1
ATOM 1189 C C . LYS B 1 45 ? 4.132 -26.305 102.785 1.00 77.69 36 LYS B C 1
ATOM 1190 O O . LYS B 1 45 ? 5.169 -26.421 103.443 1.00 78.59 36 LYS B O 1
ATOM 1192 N N . ILE B 1 46 ? 4.106 -26.223 101.457 1.00 75.75 37 ILE B N 1
ATOM 1193 C CA . ILE B 1 46 ? 5.157 -26.784 100.604 1.00 74.13 37 ILE B CA 1
ATOM 1194 C C . ILE B 1 46 ? 5.951 -25.772 99.771 1.00 71.40 37 ILE B C 1
ATOM 1195 O O . ILE B 1 46 ? 5.383 -25.094 98.908 1.00 71.42 37 ILE B O 1
ATOM 1200 N N . LEU B 1 47 ? 7.260 -25.690 100.009 1.00 69.35 38 LEU B N 1
ATOM 1201 C CA . LEU B 1 47 ? 8.136 -24.977 99.079 1.00 67.50 38 LEU B CA 1
ATOM 1202 C C . LEU B 1 47 ? 8.715 -25.918 98.029 1.00 66.11 38 LEU B C 1
ATOM 1203 O O . LEU B 1 47 ? 8.643 -27.139 98.144 1.00 67.40 38 LEU B O 1
ATOM 1208 N N . ILE B 1 48 ? 9.290 -25.335 96.991 1.00 62.89 39 ILE B N 1
ATOM 1209 C CA . ILE B 1 48 ? 9.807 -26.110 95.911 1.00 60.55 39 ILE B CA 1
ATOM 1210 C C . ILE B 1 48 ? 10.914 -25.267 95.309 1.00 59.54 39 ILE B C 1
ATOM 1211 O O . ILE B 1 48 ? 10.738 -24.083 95.057 1.00 58.56 39 ILE B O 1
ATOM 1216 N N . SER B 1 49 ? 12.082 -25.874 95.138 1.00 60.12 40 SER B N 1
ATOM 1217 C CA . SER B 1 49 ? 13.317 -25.227 94.744 1.00 59.57 40 SER B CA 1
ATOM 1218 C C . SER B 1 49 ? 14.386 -26.130 94.190 1.00 58.22 40 SER B C 1
ATOM 1219 O O . SER B 1 49 ? 14.103 -27.298 93.913 1.00 57.91 40 SER B O 1
ATOM 1222 N N . SER B 1 50 ? 15.598 -25.602 94.049 1.00 57.99 41 SER B N 1
ATOM 1223 C CA . SER B 1 50 ? 16.712 -26.306 93.433 1.00 58.78 41 SER B CA 1
ATOM 1224 C C . SER B 1 50 ? 17.989 -25.614 93.890 1.00 61.15 41 SER B C 1
ATOM 1225 O O . SER B 1 50 ? 17.977 -24.419 94.231 1.00 61.89 41 SER B O 1
ATOM 1228 N N . SER B 1 51 ? 19.085 -26.375 93.876 1.00 62.78 42 SER B N 1
ATOM 1229 C CA . SER B 1 51 ? 20.407 -25.867 94.208 1.00 65.06 42 SER B CA 1
ATOM 1230 C C . SER B 1 51 ? 21.089 -25.295 92.975 1.00 63.94 42 SER B C 1
ATOM 1231 O O . SER B 1 51 ? 22.032 -24.506 93.077 1.00 66.29 42 SER B O 1
ATOM 1234 N N . LEU B 1 52 ? 20.622 -25.711 91.806 1.00 62.02 43 LEU B N 1
ATOM 1235 C CA . LEU B 1 52 ? 21.243 -25.285 90.557 1.00 62.59 43 LEU B CA 1
ATOM 1236 C C . LEU B 1 52 ? 21.356 -23.761 90.492 1.00 62.96 43 LEU B C 1
ATOM 1237 O O . LEU B 1 52 ? 20.735 -23.040 91.289 1.00 62.42 43 LEU B O 1
ATOM 1242 N N . GLU B 1 53 ? 22.183 -23.288 89.567 1.00 63.95 44 GLU B N 1
ATOM 1243 C CA . GLU B 1 53 ? 22.364 -21.861 89.355 1.00 64.26 44 GLU B CA 1
ATOM 1244 C C . GLU B 1 53 ? 21.020 -21.212 89.077 1.00 62.99 44 GLU B C 1
ATOM 1245 O O . GLU B 1 53 ? 20.273 -21.622 88.190 1.00 61.67 44 GLU B O 1
ATOM 1251 N N . LYS B 1 54 ? 20.699 -20.209 89.881 1.00 64.09 45 LYS B N 1
ATOM 1252 C CA . LYS B 1 54 ? 19.443 -19.481 89.763 1.00 63.22 45 LYS B CA 1
ATOM 1253 C C . LYS B 1 54 ? 19.541 -18.398 88.681 1.00 62.15 45 LYS B C 1
ATOM 1254 O O . LYS B 1 54 ? 20.541 -17.673 88.598 1.00 60.87 45 LYS B O 1
ATOM 1256 N N . ILE B 1 55 ? 18.502 -18.324 87.845 1.00 60.75 46 ILE B N 1
ATOM 1257 C CA . ILE B 1 55 ? 18.308 -17.202 86.924 1.00 59.65 46 ILE B CA 1
ATOM 1258 C C . ILE B 1 55 ? 17.879 -15.964 87.717 1.00 59.74 46 ILE B C 1
ATOM 1259 O O . ILE B 1 55 ? 16.757 -15.873 88.224 1.00 58.15 46 ILE B O 1
ATOM 1264 N N . LYS B 1 56 ? 18.816 -15.026 87.823 1.00 61.21 47 LYS B N 1
ATOM 1265 C CA . LYS B 1 56 ? 18.653 -13.828 88.632 1.00 63.07 47 LYS B CA 1
ATOM 1266 C C . LYS B 1 56 ? 17.257 -13.252 88.466 1.00 62.69 47 LYS B C 1
ATOM 1267 O O . LYS B 1 56 ? 16.506 -13.158 89.427 1.00 64.32 47 LYS B O 1
ATOM 1269 N N . ASN B 1 57 ? 16.914 -12.925 87.230 1.00 62.46 48 ASN B N 1
ATOM 1270 C CA . ASN B 1 57 ? 15.701 -12.193 86.896 1.00 64.58 48 ASN B CA 1
ATOM 1271 C C . ASN B 1 57 ? 14.345 -12.789 87.331 1.00 64.07 48 ASN B C 1
ATOM 1272 O O . ASN B 1 57 ? 13.351 -12.051 87.415 1.00 66.51 48 ASN B O 1
ATOM 1274 N N . THR B 1 58 ? 14.295 -14.097 87.600 1.00 61.43 49 THR B N 1
ATOM 1275 C CA . THR B 1 58 ? 13.015 -14.812 87.734 1.00 60.49 49 THR B CA 1
ATOM 1276 C C . THR B 1 58 ? 13.089 -15.976 88.723 1.00 60.62 49 THR B C 1
ATOM 1277 O O . THR B 1 58 ? 14.026 -16.750 88.671 1.00 61.03 49 THR B O 1
ATOM 1281 N N . PRO B 1 59 ? 12.099 -16.095 89.634 1.00 62.42 50 PRO B N 1
ATOM 1282 C CA . PRO B 1 59 ? 12.154 -17.117 90.691 1.00 61.45 50 PRO B CA 1
ATOM 1283 C C . PRO B 1 59 ? 11.601 -18.487 90.317 1.00 59.12 50 PRO B C 1
ATOM 1284 O O . PRO B 1 59 ? 10.706 -18.601 89.473 1.00 59.47 50 PRO B O 1
ATOM 1288 N N . GLY B 1 60 ? 12.109 -19.511 90.998 1.00 58.16 51 GLY B N 1
ATOM 1289 C CA . GLY B 1 60 ? 11.791 -20.890 90.672 1.00 55.64 51 GLY B CA 1
ATOM 1290 C C . GLY B 1 60 ? 12.305 -21.121 89.273 1.00 53.31 51 GLY B C 1
ATOM 1291 O O . GLY B 1 60 ? 11.709 -21.881 88.495 1.00 53.00 51 GLY B O 1
ATOM 1292 N N . ALA B 1 61 ? 13.395 -20.429 88.948 1.00 52.07 52 ALA B N 1
ATOM 1293 C CA . ALA B 1 61 ? 13.970 -20.477 87.612 1.00 51.83 52 ALA B CA 1
ATOM 1294 C C . ALA B 1 61 ? 15.461 -20.725 87.692 1.00 51.75 52 ALA B C 1
ATOM 1295 O O . ALA B 1 61 ? 16.156 -20.123 88.519 1.00 51.99 52 ALA B O 1
ATOM 1297 N N . TYR B 1 62 ? 15.944 -21.626 86.836 1.00 50.15 53 TYR B N 1
ATOM 1298 C CA . TYR B 1 62 ? 17.283 -22.170 86.990 1.00 49.50 53 TYR B CA 1
ATOM 1299 C C . TYR B 1 62 ? 17.953 -22.527 85.674 1.00 48.27 53 TYR B C 1
ATOM 1300 O O . TYR B 1 62 ? 17.284 -22.749 84.661 1.00 47.11 53 TYR B O 1
ATOM 1309 N N . ILE B 1 63 ? 19.280 -22.562 85.720 1.00 47.85 54 ILE B N 1
ATOM 1310 C CA . ILE B 1 63 ? 20.100 -23.009 84.619 1.00 48.04 54 ILE B CA 1
ATOM 1311 C C . ILE B 1 63 ? 20.663 -24.404 84.859 1.00 48.54 54 ILE B C 1
ATOM 1312 O O . ILE B 1 63 ? 21.246 -24.671 85.898 1.00 50.39 54 ILE B O 1
ATOM 1317 N N . ILE B 1 64 ? 20.531 -25.297 83.895 1.00 47.88 55 ILE B N 1
ATOM 1318 C CA . ILE B 1 64 ? 21.372 -26.481 83.915 1.00 48.11 55 ILE B CA 1
ATOM 1319 C C . ILE B 1 64 ? 22.404 -26.382 82.817 1.00 48.43 55 ILE B C 1
ATOM 1320 O O . ILE B 1 64 ? 22.132 -25.829 81.750 1.00 47.93 55 ILE B O 1
ATOM 1325 N N . ARG B 1 65 ? 23.600 -26.874 83.102 1.00 50.30 56 ARG B N 1
ATOM 1326 C CA . ARG B 1 65 ? 24.675 -26.859 82.129 1.00 50.96 56 ARG B CA 1
ATOM 1327 C C . ARG B 1 65 ? 24.962 -28.265 81.664 1.00 49.18 56 ARG B C 1
ATOM 1328 O O . ARG B 1 65 ? 24.872 -29.209 82.439 1.00 48.63 56 ARG B O 1
ATOM 1336 N N . GLY B 1 66 ? 25.284 -28.391 80.383 1.00 48.75 57 GLY B N 1
ATOM 1337 C CA . GLY B 1 66 ? 25.497 -29.686 79.768 1.00 48.68 57 GLY B CA 1
ATOM 1338 C C . GLY B 1 66 ? 26.544 -30.516 80.483 1.00 50.09 57 GLY B C 1
ATOM 1339 O O . GLY B 1 66 ? 27.476 -29.967 81.096 1.00 52.07 57 GLY B O 1
ATOM 1340 N N . GLN B 1 67 ? 26.395 -31.837 80.389 1.00 48.28 58 GLN B N 1
ATOM 1341 C CA . GLN B 1 67 ? 27.373 -32.781 80.914 1.00 49.44 58 GLN B CA 1
ATOM 1342 C C . GLN B 1 67 ? 28.674 -32.838 80.095 1.00 51.60 58 GLN B C 1
ATOM 1343 O O . GLN B 1 67 ? 29.773 -32.906 80.647 1.00 52.82 58 GLN B O 1
ATOM 1349 N N . ASN B 1 68 ? 28.551 -32.833 78.773 1.00 52.64 59 ASN B N 1
ATOM 1350 C CA . ASN B 1 68 ? 29.727 -32.939 77.920 1.00 55.63 59 ASN B CA 1
ATOM 1351 C C . ASN B 1 68 ? 30.434 -31.618 77.769 1.00 58.20 59 ASN B C 1
ATOM 1352 O O . ASN B 1 68 ? 31.665 -31.577 77.745 1.00 63.60 59 ASN B O 1
ATOM 1357 N N . ASN B 1 69 ? 29.663 -30.540 77.690 1.00 56.76 60 ASN B N 1
ATOM 1358 C CA . ASN B 1 69 ? 30.245 -29.210 77.617 1.00 58.31 60 ASN B CA 1
ATOM 1359 C C . ASN B 1 69 ? 29.582 -28.213 78.578 1.00 57.25 60 ASN B C 1
ATOM 1360 O O . ASN B 1 69 ? 28.442 -27.795 78.377 1.00 55.11 60 ASN B O 1
ATOM 1365 N N . SER B 1 70 ? 30.338 -27.838 79.606 1.00 58.69 61 SER B N 1
ATOM 1366 C CA . SER B 1 70 ? 29.870 -26.994 80.712 1.00 59.88 61 SER B CA 1
ATOM 1367 C C . SER B 1 70 ? 29.293 -25.634 80.319 1.00 60.72 61 SER B C 1
ATOM 1368 O O . SER B 1 70 ? 28.635 -24.977 81.143 1.00 60.10 61 SER B O 1
ATOM 1371 N N . ALA B 1 71 ? 29.556 -25.200 79.084 1.00 60.80 62 ALA B N 1
ATOM 1372 C CA . ALA B 1 71 ? 29.063 -23.905 78.620 1.00 60.51 62 ALA B CA 1
ATOM 1373 C C . ALA B 1 71 ? 27.731 -24.010 77.902 1.00 59.94 62 ALA B C 1
ATOM 1374 O O . ALA B 1 71 ? 27.140 -22.978 77.567 1.00 61.81 62 ALA B O 1
ATOM 1376 N N . HIS B 1 72 ? 27.254 -25.241 77.678 1.00 57.42 63 HIS B N 1
ATOM 1377 C CA . HIS B 1 72 ? 25.905 -25.478 77.141 1.00 54.93 63 HIS B CA 1
ATOM 1378 C C . HIS B 1 72 ? 24.902 -25.214 78.205 1.00 52.87 63 HIS B C 1
ATOM 1379 O O . HIS B 1 72 ? 25.012 -25.775 79.282 1.00 53.90 63 HIS B O 1
ATOM 1386 N N . LYS B 1 73 ? 23.899 -24.393 77.926 1.00 51.66 64 LYS B N 1
ATOM 1387 C CA . LYS B 1 73 ? 22.965 -24.005 78.977 1.00 51.40 64 LYS B CA 1
ATOM 1388 C C . LYS B 1 73 ? 21.502 -24.275 78.642 1.00 50.31 64 LYS B C 1
ATOM 1389 O O . LYS B 1 73 ? 21.022 -23.960 77.555 1.00 50.78 64 LYS B O 1
ATOM 1395 N N . LEU B 1 74 ? 20.796 -24.876 79.591 1.00 49.21 65 LEU B N 1
ATOM 1396 C CA . LEU B 1 74 ? 19.387 -25.188 79.408 1.00 48.45 65 LEU B CA 1
ATOM 1397 C C . LEU B 1 74 ? 18.586 -24.516 80.502 1.00 48.76 65 LEU B C 1
ATOM 1398 O O . LEU B 1 74 ? 18.676 -24.911 81.660 1.00 48.89 65 LEU B O 1
ATOM 1403 N N . ARG B 1 75 ? 17.802 -23.511 80.125 1.00 48.99 66 ARG B N 1
ATOM 1404 C CA . ARG B 1 75 ? 17.105 -22.686 81.099 1.00 49.46 66 ARG B CA 1
ATOM 1405 C C . ARG B 1 75 ? 15.758 -23.277 81.380 1.00 48.05 66 ARG B C 1
ATOM 1406 O O . ARG B 1 75 ? 14.942 -23.460 80.483 1.00 47.82 66 ARG B O 1
ATOM 1414 N N . ILE B 1 76 ? 15.523 -23.589 82.640 1.00 47.46 67 ILE B N 1
ATOM 1415 C CA . ILE B 1 76 ? 14.249 -24.177 83.007 1.00 47.37 67 ILE B CA 1
ATOM 1416 C C . ILE B 1 76 ? 13.527 -23.360 84.063 1.00 48.96 67 ILE B C 1
ATOM 1417 O O . ILE B 1 76 ? 14.136 -22.506 84.737 1.00 50.01 67 ILE B O 1
ATOM 1422 N N . ARG B 1 77 ? 12.224 -23.594 84.162 1.00 48.87 68 ARG B N 1
ATOM 1423 C CA . ARG B 1 77 ? 11.375 -22.937 85.137 1.00 48.66 68 ARG B CA 1
ATOM 1424 C C . ARG B 1 77 ? 10.359 -23.912 85.699 1.00 47.76 68 ARG B C 1
ATOM 1425 O O . ARG B 1 77 ? 9.816 -24.741 84.967 1.00 47.48 68 ARG B O 1
ATOM 1433 N N . ILE B 1 78 ? 10.101 -23.813 86.999 1.00 48.45 69 ILE B N 1
ATOM 1434 C CA . ILE B 1 78 ? 9.143 -24.691 87.660 1.00 48.72 69 ILE B CA 1
ATOM 1435 C C . ILE B 1 78 ? 8.068 -23.820 88.302 1.00 49.82 69 ILE B C 1
ATOM 1436 O O . ILE B 1 78 ? 8.285 -23.229 89.360 1.00 51.17 69 ILE B O 1
ATOM 1441 N N . GLY B 1 79 ? 6.909 -23.746 87.656 1.00 50.18 70 GLY B N 1
ATOM 1442 C CA . GLY B 1 79 ? 5.805 -22.951 88.160 1.00 54.35 70 GLY B CA 1
ATOM 1443 C C . GLY B 1 79 ? 4.524 -23.272 87.415 1.00 57.56 70 GLY B C 1
ATOM 1444 O O . GLY B 1 79 ? 4.539 -23.505 86.207 1.00 58.22 70 GLY B O 1
ATOM 1445 N N . GLY B 1 80 ? 3.411 -23.285 88.141 1.00 60.13 71 GLY B N 1
ATOM 1446 C CA . GLY B 1 80 ? 2.118 -23.578 87.550 1.00 63.17 71 GLY B CA 1
ATOM 1447 C C . GLY B 1 80 ? 1.091 -23.990 88.586 1.00 67.33 71 GLY B C 1
ATOM 1448 O O . GLY B 1 80 ? 1.396 -24.081 89.775 1.00 68.55 71 GLY B O 1
ATOM 1449 N N . GLU B 1 81 ? -0.133 -24.239 88.132 1.00 69.96 72 GLU B N 1
ATOM 1450 C CA . GLU B 1 81 ? -1.213 -24.644 89.024 1.00 74.03 72 GLU B CA 1
ATOM 1451 C C . GLU B 1 81 ? -1.261 -23.632 90.165 1.00 75.82 72 GLU B C 1
ATOM 1452 O O . GLU B 1 81 ? -1.253 -22.423 89.935 1.00 76.00 72 GLU B O 1
ATOM 1454 N N . ASP B 1 82 ? -1.311 -24.136 91.394 1.00 76.69 73 ASP B N 1
ATOM 1455 C CA . ASP B 1 82 ? -1.367 -23.278 92.572 1.00 77.72 73 ASP B CA 1
ATOM 1456 C C . ASP B 1 82 ? -0.019 -22.758 93.060 1.00 76.36 73 ASP B C 1
ATOM 1457 O O . ASP B 1 82 ? 0.085 -22.208 94.156 1.00 78.11 73 ASP B O 1
ATOM 1459 N N . TRP B 1 83 ? 1.012 -22.970 92.249 1.00 74.33 74 TRP B N 1
ATOM 1460 C CA . TRP B 1 83 ? 2.365 -22.607 92.617 1.00 72.69 74 TRP B CA 1
ATOM 1461 C C . TRP B 1 83 ? 2.684 -21.195 92.235 1.00 73.26 74 TRP B C 1
ATOM 1462 O O . TRP B 1 83 ? 2.770 -20.858 91.034 1.00 73.51 74 TRP B O 1
ATOM 1473 N N . GLN B 1 84 ? 2.812 -20.362 93.260 1.00 73.69 75 GLN B N 1
ATOM 1474 C CA . GLN B 1 84 ? 3.174 -18.968 93.105 1.00 73.61 75 GLN B CA 1
ATOM 1475 C C . GLN B 1 84 ? 4.541 -18.787 93.736 1.00 71.74 75 GLN B C 1
ATOM 1476 O O . GLN B 1 84 ? 4.944 -19.556 94.609 1.00 69.07 75 GLN B O 1
ATOM 1482 N N . PRO B 1 85 ? 5.277 -17.784 93.268 1.00 71.28 76 PRO B N 1
ATOM 1483 C CA . PRO B 1 85 ? 6.652 -17.556 93.729 1.00 70.63 76 PRO B CA 1
ATOM 1484 C C . PRO B 1 85 ? 6.699 -16.811 95.058 1.00 73.33 76 PRO B C 1
ATOM 1485 O O . PRO B 1 85 ? 5.659 -16.377 95.553 1.00 76.52 76 PRO B O 1
ATOM 1489 N N . ASP B 1 86 ? 7.904 -16.701 95.607 1.00 73.77 77 ASP B N 1
ATOM 1490 C CA . ASP B 1 86 ? 8.144 -16.001 96.854 1.00 77.24 77 ASP B CA 1
ATOM 1491 C C . ASP B 1 86 ? 9.067 -14.817 96.602 1.00 78.03 77 ASP B C 1
ATOM 1492 O O . ASP B 1 86 ? 9.952 -14.867 95.749 1.00 76.42 77 ASP B O 1
ATOM 1497 N N . ASN B 1 87 ? 8.841 -13.753 97.358 1.00 81.61 78 ASN B N 1
ATOM 1498 C CA . ASN B 1 87 ? 9.593 -12.494 97.228 1.00 82.67 78 ASN B CA 1
ATOM 1499 C C . ASN B 1 87 ? 11.093 -12.584 97.488 1.00 82.54 78 ASN B C 1
ATOM 1500 O O . ASN B 1 87 ? 11.840 -11.675 97.093 1.00 82.09 78 ASN B O 1
ATOM 1505 N N . SER B 1 88 ? 11.522 -13.652 98.170 1.00 82.78 79 SER B N 1
ATOM 1506 C CA . SER B 1 88 ? 12.948 -13.978 98.316 1.00 80.64 79 SER B CA 1
ATOM 1507 C C . SER B 1 88 ? 13.484 -14.438 96.959 1.00 77.79 79 SER B C 1
ATOM 1508 O O . SER B 1 88 ? 14.659 -14.260 96.634 1.00 76.55 79 SER B O 1
ATOM 1511 N N . GLY B 1 89 ? 12.593 -15.026 96.171 1.00 75.89 80 GLY B N 1
ATOM 1512 C CA . GLY B 1 89 ? 12.946 -15.581 94.886 1.00 75.54 80 GLY B CA 1
ATOM 1513 C C . GLY B 1 89 ? 13.572 -16.951 94.974 1.00 75.88 80 GLY B C 1
ATOM 1514 O O . GLY B 1 89 ? 14.121 -17.443 93.994 1.00 79.07 80 GLY B O 1
ATOM 1515 N N . ILE B 1 90 ? 13.400 -17.649 96.092 1.00 75.49 81 ILE B N 1
ATOM 1516 C CA . ILE B 1 90 ? 14.065 -18.948 96.306 1.00 73.78 81 ILE B CA 1
ATOM 1517 C C . ILE B 1 90 ? 13.461 -20.177 95.575 1.00 73.80 81 ILE B C 1
ATOM 1518 O O . ILE B 1 90 ? 14.212 -21.017 95.078 1.00 73.53 81 ILE B O 1
ATOM 1523 N N . GLY B 1 91 ? 12.134 -20.229 95.522 1.00 72.86 82 GLY B N 1
ATOM 1524 C CA . GLY B 1 91 ? 11.404 -21.275 94.833 1.00 70.62 82 GLY B CA 1
ATOM 1525 C C . GLY B 1 91 ? 9.934 -20.909 94.893 1.00 71.04 82 GLY B C 1
ATOM 1526 O O . GLY B 1 91 ? 9.584 -19.821 95.349 1.00 71.48 82 GLY B O 1
ATOM 1527 N N . MET B 1 92 ? 9.069 -21.809 94.440 1.00 69.72 83 MET B N 1
ATOM 1528 C CA . MET B 1 92 ? 7.629 -21.569 94.515 1.00 68.63 83 MET B CA 1
ATOM 1529 C C . MET B 1 92 ? 6.852 -22.285 95.618 1.00 68.13 83 MET B C 1
ATOM 1530 O O . MET B 1 92 ? 7.177 -23.417 95.975 1.00 66.59 83 MET B O 1
ATOM 1535 N N . VAL B 1 93 ? 5.813 -21.642 96.140 1.00 69.19 84 VAL B N 1
ATOM 1536 C CA . VAL B 1 93 ? 5.036 -22.238 97.225 1.00 69.46 84 VAL B CA 1
ATOM 1537 C C . VAL B 1 93 ? 3.601 -22.671 96.924 1.00 71.86 84 VAL B C 1
ATOM 1538 O O . VAL B 1 93 ? 2.764 -21.855 96.537 1.00 72.63 84 VAL B O 1
ATOM 1542 N N . SER B 1 94 ? 3.325 -23.958 97.116 1.00 74.22 85 SER B N 1
ATOM 1543 C CA . SER B 1 94 ? 1.965 -24.482 97.015 1.00 77.74 85 SER B CA 1
ATOM 1544 C C . SER B 1 94 ? 1.277 -24.358 98.353 1.00 82.41 85 SER B C 1
ATOM 1545 O O . SER B 1 94 ? 1.920 -24.485 99.398 1.00 83.87 85 SER B O 1
ATOM 1548 N N . HIS B 1 95 ? -0.040 -24.160 98.320 1.00 85.47 86 HIS B N 1
ATOM 1549 C CA . HIS B 1 95 ? -0.810 -24.009 99.551 1.00 87.82 86 HIS B CA 1
ATOM 1550 C C . HIS B 1 95 ? -1.882 -25.034 99.775 1.00 90.04 86 HIS B C 1
ATOM 1551 O O . HIS B 1 95 ? -1.957 -25.623 100.851 1.00 92.38 86 HIS B O 1
ATOM 1558 N N . SER B 1 96 ? -2.708 -25.281 98.767 1.00 90.21 87 SER B N 1
ATOM 1559 C CA . SER B 1 96 ? -3.750 -26.293 98.873 1.00 92.62 87 SER B CA 1
ATOM 1560 C C . SER B 1 96 ? -3.108 -27.688 98.869 1.00 92.49 87 SER B C 1
ATOM 1561 O O . SER B 1 96 ? -2.348 -28.013 97.957 1.00 91.50 87 SER B O 1
ATOM 1564 N N . ASP B 1 97 ? -3.517 -28.544 99.801 1.00 94.27 88 ASP B N 1
ATOM 1565 C CA . ASP B 1 97 ? -3.012 -29.918 99.858 1.00 94.00 88 ASP B CA 1
ATOM 1566 C C . ASP B 1 97 ? -3.683 -30.929 98.906 1.00 95.62 88 ASP B C 1
ATOM 1567 O O . ASP B 1 97 ? -3.634 -32.134 99.157 1.00 97.77 88 ASP B O 1
ATOM 1569 N N . PHE B 1 98 ? -4.331 -30.409 97.875 1.00 94.16 89 PHE B N 1
ATOM 1570 C CA . PHE B 1 98 ? -4.900 -31.232 96.833 1.00 95.87 89 PHE B CA 1
ATOM 1571 C C . PHE B 1 98 ? -4.087 -30.930 95.593 1.00 93.93 89 PHE B C 1
ATOM 1572 O O . PHE B 1 98 ? -4.395 -31.410 94.503 1.00 94.14 89 PHE B O 1
ATOM 1574 N N . THR B 1 99 ? -3.081 -30.075 95.767 1.00 92.04 90 THR B N 1
ATOM 1575 C CA . THR B 1 99 ? -2.137 -29.742 94.710 1.00 89.42 90 THR B CA 1
ATOM 1576 C C . THR B 1 99 ? -0.983 -30.711 94.860 1.00 87.78 90 THR B C 1
ATOM 1577 O O . THR B 1 99 ? -0.167 -30.588 95.773 1.00 88.27 90 THR B O 1
ATOM 1581 N N . ASN B 1 100 ? -0.933 -31.693 93.971 1.00 85.93 91 ASN B N 1
ATOM 1582 C CA . ASN B 1 100 ? -0.088 -32.863 94.178 1.00 84.41 91 ASN B CA 1
ATOM 1583 C C . ASN B 1 100 ? 0.862 -32.920 92.986 1.00 82.26 91 ASN B C 1
ATOM 1584 O O . ASN B 1 100 ? 1.483 -33.948 92.754 1.00 83.96 91 ASN B O 1
ATOM 1586 N N . GLU B 1 101 ? 0.970 -31.828 92.223 1.00 80.41 92 GLU B N 1
ATOM 1587 C CA . GLU B 1 101 ? 1.941 -31.747 91.114 1.00 76.41 92 GLU B CA 1
ATOM 1588 C C . GLU B 1 101 ? 2.366 -30.308 90.805 1.00 73.31 92 GLU B C 1
ATOM 1589 O O . GLU B 1 101 ? 1.961 -29.363 91.482 1.00 73.95 92 GLU B O 1
ATOM 1595 N N . PHE B 1 102 ? 3.200 -30.174 89.771 1.00 69.83 93 PHE B N 1
ATOM 1596 C CA . PHE B 1 102 ? 3.673 -28.896 89.229 1.00 64.86 93 PHE B CA 1
ATOM 1597 C C . PHE B 1 102 ? 4.225 -29.192 87.841 1.00 61.99 93 PHE B C 1
ATOM 1598 O O . PHE B 1 102 ? 4.075 -30.316 87.349 1.00 62.00 93 PHE B O 1
ATOM 1606 N N . ASN B 1 103 ? 4.846 -28.198 87.205 1.00 59.94 94 ASN B N 1
ATOM 1607 C CA . ASN B 1 103 ? 5.435 -28.392 85.877 1.00 57.39 94 ASN B CA 1
ATOM 1608 C C . ASN B 1 103 ? 6.878 -27.969 85.748 1.00 55.94 94 ASN B C 1
ATOM 1609 O O . ASN B 1 103 ? 7.362 -27.135 86.524 1.00 55.74 94 ASN B O 1
ATOM 1614 N N . ILE B 1 104 ? 7.545 -28.558 84.758 1.00 54.86 95 ILE B N 1
ATOM 1615 C CA . ILE B 1 104 ? 8.851 -28.111 84.316 1.00 53.83 95 ILE B CA 1
ATOM 1616 C C . ILE B 1 104 ? 8.727 -27.421 82.954 1.00 53.41 95 ILE B C 1
ATOM 1617 O O . ILE B 1 104 ? 8.323 -28.027 81.963 1.00 52.06 95 ILE B O 1
ATOM 1622 N N . TYR B 1 105 ? 9.077 -26.138 82.935 1.00 53.80 96 TYR B N 1
ATOM 1623 C CA . TYR B 1 105 ? 8.962 -25.314 81.755 1.00 52.90 96 TYR B CA 1
ATOM 1624 C C . TYR B 1 105 ? 10.312 -25.063 81.145 1.00 52.31 96 TYR B C 1
ATOM 1625 O O . TYR B 1 105 ? 11.321 -24.913 81.849 1.00 50.47 96 TYR B O 1
ATOM 1634 N N . PHE B 1 106 ? 10.327 -25.027 79.822 1.00 52.91 97 PHE B N 1
ATOM 1635 C CA . PHE B 1 106 ? 11.479 -24.519 79.139 1.00 53.65 97 PHE B CA 1
ATOM 1636 C C . PHE B 1 106 ? 11.446 -23.007 79.288 1.00 55.16 97 PHE B C 1
ATOM 1637 O O . PHE B 1 106 ? 10.374 -22.406 79.294 1.00 55.99 97 PHE B O 1
ATOM 1645 N N . PHE B 1 107 ? 12.618 -22.392 79.416 1.00 55.42 98 PHE B N 1
ATOM 1646 C CA . PHE B 1 107 ? 12.654 -20.968 79.721 1.00 57.35 98 PHE B CA 1
ATOM 1647 C C . PHE B 1 107 ? 13.749 -20.133 79.069 1.00 58.45 98 PHE B C 1
ATOM 1648 O O . PHE B 1 107 ? 14.013 -19.023 79.515 1.00 59.58 98 PHE B O 1
ATOM 1656 N N . GLY B 1 108 ? 14.369 -20.655 78.013 1.00 58.70 99 GLY B N 1
ATOM 1657 C CA . GLY B 1 108 ? 15.218 -19.841 77.133 1.00 61.28 99 GLY B CA 1
ATOM 1658 C C . GLY B 1 108 ? 14.388 -19.284 75.989 1.00 65.42 99 GLY B C 1
ATOM 1659 O O . GLY B 1 108 ? 13.204 -19.600 75.868 1.00 65.24 99 GLY B O 1
ATOM 1660 N N . ASN B 1 109 ? 14.994 -18.456 75.140 1.00 69.46 100 ASN B N 1
ATOM 1661 C CA . ASN B 1 109 ? 14.258 -17.861 74.012 1.00 71.27 100 ASN B CA 1
ATOM 1662 C C . ASN B 1 109 ? 14.444 -18.594 72.665 1.00 72.42 100 ASN B C 1
ATOM 1663 O O . ASN B 1 109 ? 14.411 -17.963 71.609 1.00 75.28 100 ASN B O 1
ATOM 1665 N N . GLY B 1 110 ? 14.636 -19.908 72.723 1.00 70.36 101 GLY B N 1
ATOM 1666 C CA . GLY B 1 110 ? 14.822 -20.704 71.524 1.00 72.00 101 GLY B CA 1
ATOM 1667 C C . GLY B 1 110 ? 15.309 -22.107 71.827 1.00 69.92 101 GLY B C 1
ATOM 1668 O O . GLY B 1 110 ? 15.288 -22.547 72.977 1.00 68.63 101 GLY B O 1
ATOM 1669 N N . ASP B 1 111 ? 15.760 -22.824 70.802 1.00 68.26 102 ASP B N 1
ATOM 1670 C CA . ASP B 1 111 ? 16.191 -24.215 70.968 1.00 65.00 102 ASP B CA 1
ATOM 1671 C C . ASP B 1 111 ? 17.433 -24.377 71.852 1.00 58.91 102 ASP B C 1
ATOM 1672 O O . ASP B 1 111 ? 18.156 -23.413 72.105 1.00 58.14 102 ASP B O 1
ATOM 1677 N N . ILE B 1 112 ? 17.674 -25.605 72.313 1.00 54.94 103 ILE B N 1
ATOM 1678 C CA . ILE B 1 112 ? 18.849 -25.913 73.136 1.00 51.68 103 ILE B CA 1
ATOM 1679 C C . ILE B 1 112 ? 20.033 -26.466 72.330 1.00 49.97 103 ILE B C 1
ATOM 1680 O O . ILE B 1 112 ? 19.870 -26.881 71.182 1.00 50.51 103 ILE B O 1
ATOM 1685 N N . PRO B 1 113 ? 21.212 -26.426 72.942 1.00 47.68 104 PRO B N 1
ATOM 1686 C CA . PRO B 1 113 ? 22.422 -27.007 72.357 1.00 47.18 104 PRO B CA 1
ATOM 1687 C C . PRO B 1 113 ? 22.356 -28.485 72.697 1.00 46.73 104 PRO B C 1
ATOM 1688 O O . PRO B 1 113 ? 21.848 -28.844 73.759 1.00 46.52 104 PRO B O 1
ATOM 1692 N N . VAL B 1 114 ? 22.847 -29.334 71.803 1.00 46.79 105 VAL B N 1
ATOM 1693 C CA . VAL B 1 114 ? 22.663 -30.771 71.964 1.00 47.26 105 VAL B CA 1
ATOM 1694 C C . VAL B 1 114 ? 23.586 -31.207 73.092 1.00 48.33 105 VAL B C 1
ATOM 1695 O O . VAL B 1 114 ? 24.808 -31.138 72.949 1.00 49.51 105 VAL B O 1
ATOM 1699 N N . ASP B 1 115 ? 22.991 -31.631 74.211 1.00 48.42 106 ASP B N 1
ATOM 1700 C CA . ASP B 1 115 ? 23.725 -32.235 75.343 1.00 47.80 106 ASP B CA 1
ATOM 1701 C C . ASP B 1 115 ? 22.747 -32.954 76.280 1.00 46.62 106 ASP B C 1
ATOM 1702 O O . ASP B 1 115 ? 21.537 -32.913 76.085 1.00 45.90 106 ASP B O 1
ATOM 1707 N N . THR B 1 116 ? 23.271 -33.616 77.296 1.00 46.81 107 THR B N 1
ATOM 1708 C CA . THR B 1 116 ? 22.424 -34.159 78.338 1.00 47.94 107 THR B CA 1
ATOM 1709 C C . THR B 1 116 ? 22.490 -33.165 79.478 1.00 47.84 107 THR B C 1
ATOM 1710 O O . THR B 1 116 ? 23.570 -32.663 79.795 1.00 49.02 107 THR B O 1
ATOM 1714 N N . TYR B 1 117 ? 21.342 -32.843 80.062 1.00 46.90 108 TYR B N 1
ATOM 1715 C CA . TYR B 1 117 ? 21.311 -31.826 81.106 1.00 47.67 108 TYR B CA 1
ATOM 1716 C C . TYR B 1 117 ? 20.659 -32.404 82.350 1.00 48.87 108 TYR B C 1
ATOM 1717 O O . TYR B 1 117 ? 19.704 -33.174 82.233 1.00 49.65 108 TYR B O 1
ATOM 1726 N N . LEU B 1 118 ? 21.195 -32.056 83.527 1.00 48.55 109 LEU B N 1
ATOM 1727 C CA . LEU B 1 118 ? 20.871 -32.790 84.749 1.00 47.98 109 LEU B CA 1
ATOM 1728 C C . LEU B 1 118 ? 20.038 -32.095 85.814 1.00 48.52 109 LEU B C 1
ATOM 1729 O O . LEU B 1 118 ? 20.549 -31.414 86.709 1.00 49.84 109 LEU B O 1
ATOM 1734 N N . ILE B 1 119 ? 18.743 -32.316 85.727 1.00 48.85 110 ILE B N 1
ATOM 1735 C CA . ILE B 1 119 ? 17.806 -31.577 86.536 1.00 50.35 110 ILE B CA 1
ATOM 1736 C C . ILE B 1 119 ? 17.650 -32.120 87.939 1.00 52.19 110 ILE B C 1
ATOM 1737 O O . ILE B 1 119 ? 17.276 -33.268 88.141 1.00 52.54 110 ILE B O 1
ATOM 1742 N N . SER B 1 120 ? 17.945 -31.253 88.901 1.00 54.16 111 SER B N 1
ATOM 1743 C CA . SER B 1 120 ? 17.943 -31.569 90.322 1.00 55.48 111 SER B CA 1
ATOM 1744 C C . SER B 1 120 ? 16.968 -30.643 91.071 1.00 55.91 111 SER B C 1
ATOM 1745 O O . SER B 1 120 ? 17.227 -29.453 91.181 1.00 55.18 111 SER B O 1
ATOM 1748 N N . ILE B 1 121 ? 15.849 -31.200 91.558 1.00 57.50 112 ILE B N 1
ATOM 1749 C CA . ILE B 1 121 ? 14.769 -30.466 92.283 1.00 58.40 112 ILE B CA 1
ATOM 1750 C C . ILE B 1 121 ? 14.541 -31.005 93.720 1.00 60.50 112 ILE B C 1
ATOM 1751 O O . ILE B 1 121 ? 14.245 -32.195 93.884 1.00 61.17 112 ILE B O 1
ATOM 1756 N N . TYR B 1 122 ? 14.640 -30.137 94.740 1.00 61.47 113 TYR B N 1
ATOM 1757 C CA . TYR B 1 122 ? 14.291 -30.485 96.139 1.00 63.98 113 TYR B CA 1
ATOM 1758 C C . TYR B 1 122 ? 13.052 -29.759 96.617 1.00 64.97 113 TYR B C 1
ATOM 1759 O O . TYR B 1 122 ? 12.713 -28.709 96.065 1.00 63.08 113 TYR B O 1
ATOM 1768 N N . ALA B 1 123 ? 12.449 -30.271 97.698 1.00 68.52 114 ALA B N 1
ATOM 1769 C CA . ALA B 1 123 ? 11.139 -29.811 98.178 1.00 71.02 114 ALA B CA 1
ATOM 1770 C C . ALA B 1 123 ? 10.853 -30.071 99.672 1.00 74.99 114 ALA B C 1
ATOM 1771 O O . ALA B 1 123 ? 10.670 -31.227 100.044 1.00 77.51 114 ALA B O 1
ATOM 1773 N N . THR B 1 124 ? 10.787 -29.013 100.507 1.00 76.96 115 THR B N 1
ATOM 1774 C CA . THR B 1 124 ? 10.492 -29.122 101.972 1.00 79.05 115 THR B CA 1
ATOM 1775 C C . THR B 1 124 ? 9.125 -28.561 102.417 1.00 80.74 115 THR B C 1
ATOM 1776 O O . THR B 1 124 ? 8.613 -27.610 101.839 1.00 79.76 115 THR B O 1
ATOM 1780 N N . GLU B 1 125 ? 8.555 -29.120 103.483 1.00 83.45 116 GLU B N 1
ATOM 1781 C CA . GLU B 1 125 ? 7.360 -28.537 104.094 1.00 83.26 116 GLU B CA 1
ATOM 1782 C C . GLU B 1 125 ? 7.800 -27.373 104.948 1.00 82.97 116 GLU B C 1
ATOM 1783 O O . GLU B 1 125 ? 8.964 -27.277 105.295 1.00 81.81 116 GLU B O 1
ATOM 1785 N N . ILE B 1 126 ? 6.881 -26.489 105.307 1.00 85.36 117 ILE B N 1
ATOM 1786 C CA . ILE B 1 126 ? 7.317 -25.285 106.014 1.00 87.01 117 ILE B CA 1
ATOM 1787 C C . ILE B 1 126 ? 6.265 -24.456 106.743 1.00 90.88 117 ILE B C 1
ATOM 1788 O O . ILE B 1 126 ? 5.068 -24.742 106.687 1.00 92.45 117 ILE B O 1
ATOM 1793 N N . GLU B 1 127 ? 6.742 -23.422 107.440 1.00 93.38 118 GLU B N 1
ATOM 1794 C CA . GLU B 1 127 ? 5.887 -22.524 108.234 1.00 95.29 118 GLU B CA 1
ATOM 1795 C C . GLU B 1 127 ? 6.586 -21.195 108.510 1.00 96.31 118 GLU B C 1
ATOM 1796 O O . GLU B 1 127 ? 6.031 -20.316 109.177 1.00 100.43 118 GLU B O 1
ATOM 1798 N N . GLY B 1 136 ? 11.667 -28.581 107.628 1.00 99.46 127 GLY B N 1
ATOM 1799 C CA . GLY B 1 136 ? 11.363 -29.986 107.885 1.00 101.36 127 GLY B CA 1
ATOM 1800 C C . GLY B 1 136 ? 12.498 -30.899 107.458 1.00 100.42 127 GLY B C 1
ATOM 1801 O O . GLY B 1 136 ? 13.667 -30.556 107.629 1.00 99.61 127 GLY B O 1
ATOM 1802 N N . ASN B 1 137 ? 12.144 -32.059 106.898 1.00 100.67 128 ASN B N 1
ATOM 1803 C CA . ASN B 1 137 ? 13.105 -33.062 106.414 1.00 99.97 128 ASN B CA 1
ATOM 1804 C C . ASN B 1 137 ? 13.215 -33.130 104.880 1.00 96.34 128 ASN B C 1
ATOM 1805 O O . ASN B 1 137 ? 12.244 -33.484 104.206 1.00 96.71 128 ASN B O 1
ATOM 1810 N N . LYS B 1 138 ? 14.397 -32.826 104.341 1.00 93.47 129 LYS B N 1
ATOM 1811 C CA . LYS B 1 138 ? 14.538 -32.466 102.915 1.00 88.42 129 LYS B CA 1
ATOM 1812 C C . LYS B 1 138 ? 14.500 -33.627 101.933 1.00 84.54 129 LYS B C 1
ATOM 1813 O O . LYS B 1 138 ? 15.228 -34.603 102.093 1.00 86.46 129 LYS B O 1
ATOM 1819 N N . ALA B 1 139 ? 13.671 -33.492 100.904 1.00 79.76 130 ALA B N 1
ATOM 1820 C CA . ALA B 1 139 ? 13.570 -34.500 99.856 1.00 77.35 130 ALA B CA 1
ATOM 1821 C C . ALA B 1 139 ? 14.136 -33.956 98.546 1.00 72.57 130 ALA B C 1
ATOM 1822 O O . ALA B 1 139 ? 14.326 -32.752 98.409 1.00 72.12 130 ALA B O 1
ATOM 1824 N N . VAL B 1 140 ? 14.410 -34.838 97.595 1.00 68.07 131 VAL B N 1
ATOM 1825 C CA . VAL B 1 140 ? 15.089 -34.445 96.382 1.00 63.67 131 VAL B CA 1
ATOM 1826 C C . VAL B 1 140 ? 14.635 -35.258 95.202 1.00 62.61 131 VAL B C 1
ATOM 1827 O O . VAL B 1 140 ? 13.883 -36.202 95.361 1.00 64.16 131 VAL B O 1
ATOM 1831 N N . VAL B 1 141 ? 15.125 -34.887 94.021 1.00 60.14 132 VAL B N 1
ATOM 1832 C CA . VAL B 1 141 ? 15.013 -35.702 92.807 1.00 58.56 132 VAL B CA 1
ATOM 1833 C C . VAL B 1 141 ? 16.020 -35.174 91.780 1.00 57.12 132 VAL B C 1
ATOM 1834 O O . VAL B 1 141 ? 16.454 -34.017 91.818 1.00 56.02 132 VAL B O 1
ATOM 1838 N N . GLN B 1 142 ? 16.385 -36.035 90.853 1.00 56.71 133 GLN B N 1
ATOM 1839 C CA . GLN B 1 142 ? 17.202 -35.629 89.752 1.00 55.45 133 GLN B CA 1
ATOM 1840 C C . GLN B 1 142 ? 16.787 -36.409 88.553 1.00 55.49 133 GLN B C 1
ATOM 1841 O O . GLN B 1 142 ? 16.202 -37.495 88.674 1.00 57.13 133 GLN B O 1
ATOM 1847 N N . ALA B 1 143 ? 17.052 -35.831 87.396 1.00 54.21 134 ALA B N 1
ATOM 1848 C CA . ALA B 1 143 ? 16.637 -36.409 86.150 1.00 53.77 134 ALA B CA 1
ATOM 1849 C C . ALA B 1 143 ? 17.537 -35.810 85.086 1.00 52.16 134 ALA B C 1
ATOM 1850 O O . ALA B 1 143 ? 17.896 -34.638 85.134 1.00 50.09 134 ALA B O 1
ATOM 1852 N N . ALA B 1 144 ? 17.945 -36.660 84.160 1.00 52.82 135 ALA B N 1
ATOM 1853 C CA . ALA B 1 144 ? 18.723 -36.238 83.029 1.00 51.98 135 ALA B CA 1
ATOM 1854 C C . ALA B 1 144 ? 17.799 -35.939 81.887 1.00 51.58 135 ALA B C 1
ATOM 1855 O O . ALA B 1 144 ? 16.958 -36.754 81.526 1.00 51.83 135 ALA B O 1
ATOM 1857 N N . VAL B 1 145 ? 17.946 -34.750 81.332 1.00 50.94 136 VAL B N 1
ATOM 1858 C CA . VAL B 1 145 ? 17.258 -34.411 80.114 1.00 49.75 136 VAL B CA 1
ATOM 1859 C C . VAL B 1 145 ? 18.165 -34.431 78.901 1.00 48.07 136 VAL B C 1
ATOM 1860 O O . VAL B 1 145 ? 19.140 -33.671 78.848 1.00 46.01 136 VAL B O 1
ATOM 1864 N N . THR B 1 146 ? 17.878 -35.352 77.972 1.00 49.12 137 THR B N 1
ATOM 1865 C CA . THR B 1 146 ? 18.720 -35.542 76.774 1.00 48.29 137 THR B CA 1
ATOM 1866 C C . THR B 1 146 ? 18.162 -34.945 75.510 1.00 46.79 137 THR B C 1
ATOM 1867 O O . THR B 1 146 ? 17.286 -35.510 74.857 1.00 48.87 137 THR B O 1
ATOM 1871 N N . ILE B 1 147 ? 18.683 -33.788 75.169 1.00 45.63 138 ILE B N 1
ATOM 1872 C CA . ILE B 1 147 ? 18.401 -33.202 73.885 1.00 45.16 138 ILE B CA 1
ATOM 1873 C C . ILE B 1 147 ? 19.334 -33.849 72.867 1.00 44.76 138 ILE B C 1
ATOM 1874 O O . ILE B 1 147 ? 20.522 -33.972 73.102 1.00 45.56 138 ILE B O 1
ATOM 1879 N N . ALA B 1 148 ? 18.784 -34.308 71.756 1.00 43.87 139 ALA B N 1
ATOM 1880 C CA . ALA B 1 148 ? 19.604 -34.917 70.724 1.00 43.92 139 ALA B CA 1
ATOM 1881 C C . ALA B 1 148 ? 19.140 -34.438 69.365 1.00 43.63 139 ALA B C 1
ATOM 1882 O O . ALA B 1 148 ? 17.998 -33.990 69.246 1.00 45.56 139 ALA B O 1
ATOM 1884 N N . ALA B 1 149 ? 20.000 -34.525 68.346 1.00 42.37 140 ALA B N 1
ATOM 1885 C CA . ALA B 1 149 ? 19.608 -34.129 66.971 1.00 41.80 140 ALA B CA 1
ATOM 1886 C C . ALA B 1 149 ? 19.143 -35.263 66.053 1.00 41.78 140 ALA B C 1
ATOM 1887 O O . ALA B 1 149 ? 19.841 -36.253 65.851 1.00 41.15 140 ALA B O 1
ATOM 1889 N N . LYS B 1 150 ? 17.950 -35.077 65.499 1.00 42.21 141 LYS B N 1
ATOM 1890 C CA . LYS B 1 150 ? 17.342 -35.998 64.563 1.00 43.26 141 LYS B CA 1
ATOM 1891 C C . LYS B 1 150 ? 17.389 -35.355 63.189 1.00 44.39 141 LYS B C 1
ATOM 1892 O O . LYS B 1 150 ? 16.859 -34.246 63.006 1.00 44.35 141 LYS B O 1
ATOM 1896 N N . LEU B 1 151 ? 18.042 -36.025 62.234 1.00 45.67 142 LEU B N 1
ATOM 1897 C CA . LEU B 1 151 ? 17.933 -35.611 60.831 1.00 47.69 142 LEU B CA 1
ATOM 1898 C C . LEU B 1 151 ? 17.142 -36.563 59.953 1.00 49.97 142 LEU B C 1
ATOM 1899 O O . LEU B 1 151 ? 17.619 -37.632 59.571 1.00 51.11 142 LEU B O 1
ATOM 1904 N N . ASN B 1 152 ? 15.907 -36.167 59.656 1.00 52.41 143 ASN B N 1
ATOM 1905 C CA . ASN B 1 152 ? 15.052 -36.902 58.733 1.00 54.44 143 ASN B CA 1
ATOM 1906 C C . ASN B 1 152 ? 15.619 -36.786 57.322 1.00 55.02 143 ASN B C 1
ATOM 1907 O O . ASN B 1 152 ? 15.881 -35.710 56.771 1.00 55.24 143 ASN B O 1
ATOM 1910 N N . LEU C 1 12 ? 10.538 -47.397 33.077 1.00 87.99 3 LEU C N 1
ATOM 1911 C CA . LEU C 1 12 ? 9.962 -48.173 31.940 1.00 87.53 3 LEU C CA 1
ATOM 1912 C C . LEU C 1 12 ? 9.928 -47.332 30.665 1.00 86.33 3 LEU C C 1
ATOM 1913 O O . LEU C 1 12 ? 9.176 -46.359 30.569 1.00 83.35 3 LEU C O 1
ATOM 1915 N N . LYS C 1 13 ? 10.747 -47.721 29.689 1.00 88.18 4 LYS C N 1
ATOM 1916 C CA . LYS C 1 13 ? 10.868 -46.980 28.429 1.00 87.12 4 LYS C CA 1
ATOM 1917 C C . LYS C 1 13 ? 10.287 -47.737 27.246 1.00 84.18 4 LYS C C 1
ATOM 1918 O O . LYS C 1 13 ? 10.520 -48.945 27.074 1.00 84.41 4 LYS C O 1
ATOM 1920 N N . LEU C 1 14 ? 9.534 -46.996 26.439 1.00 80.38 5 LEU C N 1
ATOM 1921 C CA . LEU C 1 14 ? 8.943 -47.498 25.214 1.00 77.71 5 LEU C CA 1
ATOM 1922 C C . LEU C 1 14 ? 9.619 -46.819 24.045 1.00 75.51 5 LEU C C 1
ATOM 1923 O O . LEU C 1 14 ? 9.556 -45.602 23.917 1.00 75.06 5 LEU C O 1
ATOM 1928 N N . MET C 1 15 ? 10.260 -47.601 23.187 1.00 75.87 6 MET C N 1
ATOM 1929 C CA . MET C 1 15 ? 10.978 -47.009 22.073 1.00 77.43 6 MET C CA 1
ATOM 1930 C C . MET C 1 15 ? 10.716 -47.699 20.734 1.00 75.60 6 MET C C 1
ATOM 1931 O O . MET C 1 15 ? 10.851 -48.912 20.612 1.00 77.75 6 MET C O 1
ATOM 1936 N N . ILE C 1 16 ? 10.374 -46.900 19.728 1.00 72.38 7 ILE C N 1
ATOM 1937 C CA . ILE C 1 16 ? 9.810 -47.384 18.466 1.00 69.79 7 ILE C CA 1
ATOM 1938 C C . ILE C 1 16 ? 10.703 -47.074 17.259 1.00 68.85 7 ILE C C 1
ATOM 1939 O O . ILE C 1 16 ? 11.126 -45.938 17.076 1.00 67.54 7 ILE C O 1
ATOM 1944 N N . LYS C 1 17 ? 10.998 -48.092 16.452 1.00 69.63 8 LYS C N 1
ATOM 1945 C CA . LYS C 1 17 ? 11.762 -47.916 15.203 1.00 70.34 8 LYS C CA 1
ATOM 1946 C C . LYS C 1 17 ? 10.862 -48.213 14.007 1.00 67.22 8 LYS C C 1
ATOM 1947 O O . LYS C 1 17 ? 9.776 -48.752 14.167 1.00 65.61 8 LYS C O 1
ATOM 1949 N N . ILE C 1 18 ? 11.307 -47.853 12.812 1.00 66.75 9 ILE C N 1
ATOM 1950 C CA . ILE C 1 18 ? 10.446 -47.945 11.637 1.00 66.12 9 ILE C CA 1
ATOM 1951 C C . ILE C 1 18 ? 11.211 -48.445 10.401 1.00 68.86 9 ILE C C 1
ATOM 1952 O O . ILE C 1 18 ? 12.413 -48.198 10.266 1.00 71.95 9 ILE C O 1
ATOM 1957 N N . ASN C 1 19 ? 10.518 -49.161 9.520 1.00 68.34 10 ASN C N 1
ATOM 1958 C CA . ASN C 1 19 ? 11.132 -49.719 8.309 1.00 70.36 10 ASN C CA 1
ATOM 1959 C C . ASN C 1 19 ? 10.927 -48.849 7.044 1.00 69.55 10 ASN C C 1
ATOM 1960 O O . ASN C 1 19 ? 9.790 -48.649 6.592 1.00 68.40 10 ASN C O 1
ATOM 1965 N N . GLU C 1 20 ? 12.024 -48.326 6.490 1.00 68.39 11 GLU C N 1
ATOM 1966 C CA . GLU C 1 20 ? 11.996 -47.666 5.186 1.00 65.70 11 GLU C CA 1
ATOM 1967 C C . GLU C 1 20 ? 11.734 -48.737 4.123 1.00 67.04 11 GLU C C 1
ATOM 1968 O O . GLU C 1 20 ? 12.412 -49.766 4.087 1.00 70.24 11 GLU C O 1
ATOM 1970 N N . ALA C 1 21 ? 10.735 -48.508 3.275 1.00 66.72 12 ALA C N 1
ATOM 1971 C CA . ALA C 1 21 ? 10.233 -49.556 2.390 1.00 68.03 12 ALA C CA 1
ATOM 1972 C C . ALA C 1 21 ? 9.405 -49.034 1.219 1.00 68.25 12 ALA C C 1
ATOM 1973 O O . ALA C 1 21 ? 8.484 -48.224 1.395 1.00 68.65 12 ALA C O 1
ATOM 1975 N N . VAL C 1 22 ? 9.728 -49.526 0.026 1.00 67.61 13 VAL C N 1
ATOM 1976 C CA . VAL C 1 22 ? 9.023 -49.114 -1.171 1.00 65.31 13 VAL C CA 1
ATOM 1977 C C . VAL C 1 22 ? 8.126 -50.227 -1.636 1.00 65.60 13 VAL C C 1
ATOM 1978 O O . VAL C 1 22 ? 8.608 -51.260 -2.098 1.00 68.19 13 VAL C O 1
ATOM 1982 N N . PHE C 1 23 ? 6.822 -50.001 -1.536 1.00 64.27 14 PHE C N 1
ATOM 1983 C CA . PHE C 1 23 ? 5.828 -50.943 -2.047 1.00 65.38 14 PHE C CA 1
ATOM 1984 C C . PHE C 1 23 ? 5.394 -50.677 -3.502 1.00 65.35 14 PHE C C 1
ATOM 1985 O O . PHE C 1 23 ? 5.042 -49.559 -3.871 1.00 63.03 14 PHE C O 1
ATOM 1993 N N . TYR C 1 24 ? 5.445 -51.719 -4.328 1.00 68.34 15 TYR C N 1
ATOM 1994 C CA . TYR C 1 24 ? 5.178 -51.595 -5.762 1.00 70.17 15 TYR C CA 1
ATOM 1995 C C . TYR C 1 24 ? 3.767 -51.957 -6.169 1.00 73.01 15 TYR C C 1
ATOM 1996 O O . TYR C 1 24 ? 3.130 -51.210 -6.897 1.00 74.29 15 TYR C O 1
ATOM 2005 N N . ASP C 1 25 ? 3.299 -53.108 -5.705 1.00 78.04 16 ASP C N 1
ATOM 2006 C CA . ASP C 1 25 ? 2.027 -53.688 -6.144 1.00 83.81 16 ASP C CA 1
ATOM 2007 C C . ASP C 1 25 ? 0.921 -52.933 -5.408 1.00 84.05 16 ASP C C 1
ATOM 2008 O O . ASP C 1 25 ? 0.073 -52.284 -6.022 1.00 88.46 16 ASP C O 1
ATOM 2013 N N . ARG C 1 26 ? 0.956 -53.042 -4.085 1.00 80.99 17 ARG C N 1
ATOM 2014 C CA . ARG C 1 26 ? -0.090 -52.595 -3.168 1.00 79.54 17 ARG C CA 1
ATOM 2015 C C . ARG C 1 26 ? 0.517 -52.896 -1.818 1.00 80.41 17 ARG C C 1
ATOM 2016 O O . ARG C 1 26 ? 1.625 -53.459 -1.720 1.00 81.74 17 ARG C O 1
ATOM 2020 N N . ILE C 1 27 ? -0.220 -52.532 -0.776 1.00 77.48 18 ILE C N 1
ATOM 2021 C CA . ILE C 1 27 ? 0.237 -52.749 0.567 1.00 72.82 18 ILE C CA 1
ATOM 2022 C C . ILE C 1 27 ? -0.676 -53.823 1.096 1.00 73.05 18 ILE C C 1
ATOM 2023 O O . ILE C 1 27 ? -1.900 -53.691 1.095 1.00 74.45 18 ILE C O 1
ATOM 2028 N N . THR C 1 28 ? -0.027 -54.908 1.499 1.00 74.80 19 THR C N 1
ATOM 2029 C CA . THR C 1 28 ? -0.652 -56.118 2.021 1.00 74.50 19 THR C CA 1
ATOM 2030 C C . THR C 1 28 ? -1.206 -55.887 3.421 1.00 71.66 19 THR C C 1
ATOM 2031 O O . THR C 1 28 ? -0.721 -55.022 4.139 1.00 69.76 19 THR C O 1
ATOM 2035 N N . SER C 1 29 ? -2.211 -56.668 3.811 1.00 71.93 20 SER C N 1
ATOM 2036 C CA . SER C 1 29 ? -2.729 -56.617 5.185 1.00 69.07 20 SER C CA 1
ATOM 2037 C C . SER C 1 29 ? -1.807 -57.338 6.171 1.00 68.02 20 SER C C 1
ATOM 2038 O O . SER C 1 29 ? -1.520 -58.530 6.038 1.00 69.19 20 SER C O 1
ATOM 2041 N N . ASN C 1 30 ? -1.344 -56.585 7.161 1.00 66.11 21 ASN C N 1
ATOM 2042 C CA . ASN C 1 30 ? -0.446 -57.083 8.196 1.00 65.02 21 ASN C CA 1
ATOM 2043 C C . ASN C 1 30 ? 1.002 -57.141 7.755 1.00 64.80 21 ASN C C 1
ATOM 2044 O O . ASN C 1 30 ? 1.784 -57.909 8.316 1.00 67.02 21 ASN C O 1
ATOM 2049 N N . LYS C 1 31 ? 1.356 -56.358 6.739 1.00 62.69 22 LYS C N 1
ATOM 2050 C CA . LYS C 1 31 ? 2.759 -56.108 6.487 1.00 61.71 22 LYS C CA 1
ATOM 2051 C C . LYS C 1 31 ? 3.228 -55.386 7.733 1.00 60.02 22 LYS C C 1
ATOM 2052 O O . LYS C 1 31 ? 2.595 -54.435 8.203 1.00 57.95 22 LYS C O 1
ATOM 2054 N N . ILE C 1 32 ? 4.304 -55.897 8.304 1.00 60.95 23 ILE C N 1
ATOM 2055 C CA . ILE C 1 32 ? 4.946 -55.242 9.414 1.00 59.94 23 ILE C CA 1
ATOM 2056 C C . ILE C 1 32 ? 5.625 -54.004 8.860 1.00 58.49 23 ILE C C 1
ATOM 2057 O O . ILE C 1 32 ? 6.327 -54.059 7.854 1.00 59.22 23 ILE C O 1
ATOM 2062 N N . ILE C 1 33 ? 5.386 -52.879 9.509 1.00 57.13 24 ILE C N 1
ATOM 2063 C CA . ILE C 1 33 ? 5.885 -51.623 9.010 1.00 56.85 24 ILE C CA 1
ATOM 2064 C C . ILE C 1 33 ? 6.760 -50.900 10.036 1.00 57.29 24 ILE C C 1
ATOM 2065 O O . ILE C 1 33 ? 7.208 -49.777 9.819 1.00 57.67 24 ILE C O 1
ATOM 2070 N N . GLY C 1 34 ? 7.029 -51.569 11.144 1.00 57.83 25 GLY C N 1
ATOM 2071 C CA . GLY C 1 34 ? 7.885 -51.016 12.174 1.00 59.49 25 GLY C CA 1
ATOM 2072 C C . GLY C 1 34 ? 7.658 -51.740 13.474 1.00 61.06 25 GLY C C 1
ATOM 2073 O O . GLY C 1 34 ? 6.743 -52.555 13.592 1.00 60.90 25 GLY C O 1
ATOM 2074 N N . THR C 1 35 ? 8.482 -51.424 14.462 1.00 63.15 26 THR C N 1
ATOM 2075 C CA . THR C 1 35 ? 8.508 -52.185 15.699 1.00 65.97 26 THR C CA 1
ATOM 2076 C C . THR C 1 35 ? 8.903 -51.343 16.899 1.00 66.51 26 THR C C 1
ATOM 2077 O O . THR C 1 35 ? 9.726 -50.432 16.791 1.00 66.37 26 THR C O 1
ATOM 2081 N N . GLY C 1 36 ? 8.327 -51.689 18.049 1.00 66.78 27 GLY C N 1
ATOM 2082 C CA . GLY C 1 36 ? 8.680 -51.082 19.323 1.00 67.93 27 GLY C CA 1
ATOM 2083 C C . GLY C 1 36 ? 9.414 -52.060 20.211 1.00 69.95 27 GLY C C 1
ATOM 2084 O O . GLY C 1 36 ? 9.050 -53.236 20.300 1.00 69.55 27 GLY C O 1
ATOM 2085 N N . HIS C 1 37 ? 10.475 -51.559 20.835 1.00 74.41 28 HIS C N 1
ATOM 2086 C CA . HIS C 1 37 ? 11.231 -52.267 21.866 1.00 79.07 28 HIS C CA 1
ATOM 2087 C C . HIS C 1 37 ? 10.894 -51.640 23.201 1.00 79.25 28 HIS C C 1
ATOM 2088 O O . HIS C 1 37 ? 10.819 -50.404 23.315 1.00 78.86 28 HIS C O 1
ATOM 2095 N N . LEU C 1 38 ? 10.660 -52.496 24.202 1.00 79.43 29 LEU C N 1
ATOM 2096 C CA . LEU C 1 38 ? 10.343 -52.098 25.586 1.00 79.75 29 LEU C CA 1
ATOM 2097 C C . LEU C 1 38 ? 11.544 -52.205 26.505 1.00 83.07 29 LEU C C 1
ATOM 2098 O O . LEU C 1 38 ? 12.433 -53.035 26.289 1.00 86.79 29 LEU C O 1
ATOM 2103 N N . PHE C 1 39 ? 11.574 -51.364 27.533 1.00 82.83 30 PHE C N 1
ATOM 2104 C CA . PHE C 1 39 ? 12.675 -51.361 28.488 1.00 84.40 30 PHE C CA 1
ATOM 2105 C C . PHE C 1 39 ? 12.227 -51.875 29.852 1.00 84.12 30 PHE C C 1
ATOM 2106 O O . PHE C 1 39 ? 11.063 -51.733 30.228 1.00 81.63 30 PHE C O 1
ATOM 2114 N N . ASN C 1 40 ? 13.171 -52.445 30.597 1.00 87.47 31 ASN C N 1
ATOM 2115 C CA . ASN C 1 40 ? 12.867 -53.073 31.875 1.00 87.94 31 ASN C CA 1
ATOM 2116 C C . ASN C 1 40 ? 11.952 -54.219 31.491 1.00 86.22 31 ASN C C 1
ATOM 2117 O O . ASN C 1 40 ? 12.330 -55.089 30.706 1.00 86.99 31 ASN C O 1
ATOM 2122 N N . ARG C 1 41 ? 10.739 -54.208 32.028 1.00 83.42 32 ARG C N 1
ATOM 2123 C CA . ARG C 1 41 ? 9.687 -55.095 31.520 1.00 81.90 32 ARG C CA 1
ATOM 2124 C C . ARG C 1 41 ? 9.851 -56.443 32.225 1.00 84.43 32 ARG C C 1
ATOM 2125 O O . ARG C 1 41 ? 9.117 -57.399 31.973 1.00 83.35 32 ARG C O 1
ATOM 2133 N N . GLU C 1 42 ? 10.836 -56.483 33.112 1.00 87.31 33 GLU C N 1
ATOM 2134 C CA . GLU C 1 42 ? 11.210 -57.639 33.914 1.00 90.65 33 GLU C CA 1
ATOM 2135 C C . GLU C 1 42 ? 10.303 -57.771 35.126 1.00 90.70 33 GLU C C 1
ATOM 2136 O O . GLU C 1 42 ? 10.509 -57.124 36.152 1.00 91.13 33 GLU C O 1
ATOM 2142 N N . GLY C 1 43 ? 9.223 -58.534 34.973 1.00 90.10 34 GLY C N 1
ATOM 2143 C CA . GLY C 1 43 ? 8.277 -58.744 36.059 1.00 89.03 34 GLY C CA 1
ATOM 2144 C C . GLY C 1 43 ? 6.964 -57.965 36.070 1.00 86.12 34 GLY C C 1
ATOM 2145 O O . GLY C 1 43 ? 6.238 -58.014 37.063 1.00 86.48 34 GLY C O 1
ATOM 2146 N N . LYS C 1 44 ? 6.643 -57.256 34.989 1.00 83.02 35 LYS C N 1
ATOM 2147 C CA . LYS C 1 44 ? 5.383 -56.527 34.905 1.00 79.98 35 LYS C CA 1
ATOM 2148 C C . LYS C 1 44 ? 4.406 -56.859 33.782 1.00 77.64 35 LYS C C 1
ATOM 2149 O O . LYS C 1 44 ? 4.801 -57.004 32.626 1.00 76.31 35 LYS C O 1
ATOM 2151 N N . LYS C 1 45 ? 3.129 -56.978 34.131 1.00 76.91 36 LYS C N 1
ATOM 2152 C CA . LYS C 1 45 ? 2.093 -57.297 33.150 1.00 74.87 36 LYS C CA 1
ATOM 2153 C C . LYS C 1 45 ? 1.783 -56.031 32.364 1.00 72.95 36 LYS C C 1
ATOM 2154 O O . LYS C 1 45 ? 1.436 -55.001 32.963 1.00 72.91 36 LYS C O 1
ATOM 2156 N N . ILE C 1 46 ? 1.902 -56.107 31.032 1.00 70.53 37 ILE C N 1
ATOM 2157 C CA . ILE C 1 46 ? 1.873 -54.901 30.191 1.00 67.55 37 ILE C CA 1
ATOM 2158 C C . ILE C 1 46 ? 0.727 -54.808 29.183 1.00 66.46 37 ILE C C 1
ATOM 2159 O O . ILE C 1 46 ? 0.613 -55.635 28.291 1.00 67.55 37 ILE C O 1
ATOM 2164 N N . LEU C 1 47 ? -0.098 -53.773 29.316 1.00 65.17 38 LEU C N 1
ATOM 2165 C CA . LEU C 1 47 ? -1.070 -53.416 28.282 1.00 61.91 38 LEU C CA 1
ATOM 2166 C C . LEU C 1 47 ? -0.433 -52.447 27.293 1.00 60.25 38 LEU C C 1
ATOM 2167 O O . LEU C 1 47 ? 0.545 -51.755 27.604 1.00 59.72 38 LEU C O 1
ATOM 2172 N N . ILE C 1 48 ? -1.009 -52.406 26.102 1.00 58.72 39 ILE C N 1
ATOM 2173 C CA . ILE C 1 48 ? -0.536 -51.559 25.039 1.00 56.91 39 ILE C CA 1
ATOM 2174 C C . ILE C 1 48 ? -1.770 -51.019 24.367 1.00 56.06 39 ILE C C 1
ATOM 2175 O O . ILE C 1 48 ? -2.640 -51.781 23.971 1.00 56.47 39 ILE C O 1
ATOM 2180 N N . SER C 1 49 ? -1.856 -49.701 24.254 1.00 55.91 40 SER C N 1
ATOM 2181 C CA . SER C 1 49 ? -2.924 -49.011 23.579 1.00 55.67 40 SER C CA 1
ATOM 2182 C C . SER C 1 49 ? -2.564 -47.774 22.813 1.00 54.87 40 SER C C 1
ATOM 2183 O O . SER C 1 49 ? -1.380 -47.579 22.493 1.00 53.58 40 SER C O 1
ATOM 2186 N N . SER C 1 50 ? -3.564 -46.946 22.511 1.00 54.83 41 SER C N 1
ATOM 2187 C CA . SER C 1 50 ? -3.384 -45.763 21.675 1.00 55.31 41 SER C CA 1
ATOM 2188 C C . SER C 1 50 ? -4.392 -44.676 21.998 1.00 56.55 41 SER C C 1
ATOM 2189 O O . SER C 1 50 ? -5.612 -44.917 22.022 1.00 58.78 41 SER C O 1
ATOM 2192 N N . SER C 1 51 ? -3.856 -43.487 22.275 1.00 56.47 42 SER C N 1
ATOM 2193 C CA . SER C 1 51 ? -4.657 -42.295 22.514 1.00 57.65 42 SER C CA 1
ATOM 2194 C C . SER C 1 51 ? -5.649 -42.028 21.338 1.00 59.13 42 SER C C 1
ATOM 2195 O O . SER C 1 51 ? -6.783 -41.556 21.463 1.00 63.52 42 SER C O 1
ATOM 2198 N N . LEU C 1 52 ? -5.160 -42.441 20.174 1.00 57.74 43 LEU C N 1
ATOM 2199 C CA . LEU C 1 52 ? -5.948 -42.404 18.958 1.00 57.66 43 LEU C CA 1
ATOM 2200 C C . LEU C 1 52 ? -7.214 -43.233 18.846 1.00 59.40 43 LEU C C 1
ATOM 2201 O O . LEU C 1 52 ? -7.462 -44.121 19.671 1.00 59.55 43 LEU C O 1
ATOM 2206 N N . GLU C 1 53 ? -8.000 -42.924 17.811 1.00 60.69 44 GLU C N 1
ATOM 2207 C CA . GLU C 1 53 ? -9.268 -43.578 17.499 1.00 61.98 44 GLU C CA 1
ATOM 2208 C C . GLU C 1 53 ? -9.086 -45.077 17.313 1.00 63.27 44 GLU C C 1
ATOM 2209 O O . GLU C 1 53 ? -8.172 -45.498 16.583 1.00 61.89 44 GLU C O 1
ATOM 2215 N N . LYS C 1 54 ? -9.927 -45.874 17.984 1.00 65.59 45 LYS C N 1
ATOM 2216 C CA . LYS C 1 54 ? -9.912 -47.330 17.785 1.00 66.71 45 LYS C CA 1
ATOM 2217 C C . LYS C 1 54 ? -10.678 -47.692 16.519 1.00 65.47 45 LYS C C 1
ATOM 2218 O O . LYS C 1 54 ? -11.669 -47.038 16.175 1.00 64.35 45 LYS C O 1
ATOM 2220 N N . ILE C 1 55 ? -10.222 -48.734 15.831 1.00 63.74 46 ILE C N 1
ATOM 2221 C CA . ILE C 1 55 ? -11.026 -49.362 14.783 1.00 64.68 46 ILE C CA 1
ATOM 2222 C C . ILE C 1 55 ? -12.006 -50.306 15.490 1.00 66.69 46 ILE C C 1
ATOM 2223 O O . ILE C 1 55 ? -11.595 -51.144 16.291 1.00 67.26 46 ILE C O 1
ATOM 2228 N N . LYS C 1 56 ? -13.300 -50.145 15.218 1.00 67.58 47 LYS C N 1
ATOM 2229 C CA . LYS C 1 56 ? -14.332 -50.857 15.966 1.00 69.07 47 LYS C CA 1
ATOM 2230 C C . LYS C 1 56 ? -14.073 -52.371 16.023 1.00 70.59 47 LYS C C 1
ATOM 2231 O O . LYS C 1 56 ? -13.848 -52.940 17.101 1.00 70.59 47 LYS C O 1
ATOM 2233 N N . ASN C 1 57 ? -14.055 -53.012 14.858 1.00 71.31 48 ASN C N 1
ATOM 2234 C CA . ASN C 1 57 ? -14.043 -54.471 14.791 1.00 71.67 48 ASN C CA 1
ATOM 2235 C C . ASN C 1 57 ? -12.843 -55.187 15.426 1.00 70.83 48 ASN C C 1
ATOM 2236 O O . ASN C 1 57 ? -12.887 -56.410 15.573 1.00 72.05 48 ASN C O 1
ATOM 2238 N N . THR C 1 58 ? -11.807 -54.446 15.835 1.00 68.70 49 THR C N 1
ATOM 2239 C CA . THR C 1 58 ? -10.560 -55.080 16.309 1.00 68.06 49 THR C CA 1
ATOM 2240 C C . THR C 1 58 ? -9.815 -54.339 17.429 1.00 66.41 49 THR C C 1
ATOM 2241 O O . THR C 1 58 ? -9.771 -53.107 17.430 1.00 67.90 49 THR C O 1
ATOM 2245 N N . PRO C 1 59 ? -9.232 -55.089 18.385 1.00 65.35 50 PRO C N 1
ATOM 2246 C CA . PRO C 1 59 ? -8.395 -54.488 19.420 1.00 64.27 50 PRO C CA 1
ATOM 2247 C C . PRO C 1 59 ? -6.956 -54.248 18.962 1.00 63.40 50 PRO C C 1
ATOM 2248 O O . PRO C 1 59 ? -6.425 -55.012 18.150 1.00 64.02 50 PRO C O 1
ATOM 2252 N N . GLY C 1 60 ? -6.333 -53.199 19.504 1.00 62.11 51 GLY C N 1
ATOM 2253 C CA . GLY C 1 60 ? -5.019 -52.737 19.055 1.00 58.53 51 GLY C CA 1
ATOM 2254 C C . GLY C 1 60 ? -5.067 -52.370 17.589 1.00 56.86 51 GLY C C 1
ATOM 2255 O O . GLY C 1 60 ? -4.121 -52.599 16.853 1.00 56.28 51 GLY C O 1
ATOM 2256 N N . ALA C 1 61 ? -6.200 -51.828 17.166 1.00 56.53 52 ALA C N 1
ATOM 2257 C CA . ALA C 1 61 ? -6.401 -51.433 15.791 1.00 55.77 52 ALA C CA 1
ATOM 2258 C C . ALA C 1 61 ? -6.850 -50.003 15.839 1.00 55.17 52 ALA C C 1
ATOM 2259 O O . ALA C 1 61 ? -7.883 -49.662 16.438 1.00 56.60 52 ALA C O 1
ATOM 2261 N N . TYR C 1 62 ? -6.050 -49.157 15.217 1.00 54.37 53 TYR C N 1
ATOM 2262 C CA . TYR C 1 62 ? -6.219 -47.724 15.371 1.00 55.00 53 TYR C CA 1
ATOM 2263 C C . TYR C 1 62 ? -6.066 -47.037 14.051 1.00 54.61 53 TYR C C 1
ATOM 2264 O O . TYR C 1 62 ? -5.176 -47.386 13.292 1.00 54.48 53 TYR C O 1
ATOM 2273 N N . ILE C 1 63 ? -6.938 -46.072 13.781 1.00 54.51 54 ILE C N 1
ATOM 2274 C CA . ILE C 1 63 ? -6.855 -45.287 12.555 1.00 54.50 54 ILE C CA 1
ATOM 2275 C C . ILE C 1 63 ? -6.067 -44.020 12.822 1.00 53.78 54 ILE C C 1
ATOM 2276 O O . ILE C 1 63 ? -6.293 -43.339 13.839 1.00 55.15 54 ILE C O 1
ATOM 2281 N N . ILE C 1 64 ? -5.145 -43.707 11.920 1.00 51.69 55 ILE C N 1
ATOM 2282 C CA . ILE C 1 64 ? -4.411 -42.461 12.019 1.00 50.37 55 ILE C CA 1
ATOM 2283 C C . ILE C 1 64 ? -4.854 -41.508 10.928 1.00 50.29 55 ILE C C 1
ATOM 2284 O O . ILE C 1 64 ? -4.714 -41.807 9.754 1.00 50.55 55 ILE C O 1
ATOM 2289 N N . ARG C 1 65 ? -5.369 -40.350 11.318 1.00 51.36 56 ARG C N 1
ATOM 2290 C CA . ARG C 1 65 ? -5.703 -39.303 10.342 1.00 53.11 56 ARG C CA 1
ATOM 2291 C C . ARG C 1 65 ? -4.476 -38.561 9.808 1.00 51.12 56 ARG C C 1
ATOM 2292 O O . ARG C 1 65 ? -3.385 -38.673 10.348 1.00 50.23 56 ARG C O 1
ATOM 2300 N N . GLY C 1 66 ? -4.649 -37.829 8.717 1.00 51.39 57 GLY C N 1
ATOM 2301 C CA . GLY C 1 66 ? -3.499 -37.303 8.000 1.00 49.68 57 GLY C CA 1
ATOM 2302 C C . GLY C 1 66 ? -3.108 -35.949 8.520 1.00 48.75 57 GLY C C 1
ATOM 2303 O O . GLY C 1 66 ? -3.953 -35.153 8.893 1.00 48.66 57 GLY C O 1
ATOM 2304 N N . GLN C 1 67 ? -1.817 -35.680 8.537 1.00 48.02 58 GLN C N 1
ATOM 2305 C CA . GLN C 1 67 ? -1.378 -34.360 8.881 1.00 48.84 58 GLN C CA 1
ATOM 2306 C C . GLN C 1 67 ? -1.931 -33.398 7.850 1.00 50.53 58 GLN C C 1
ATOM 2307 O O . GLN C 1 67 ? -2.724 -32.539 8.193 1.00 52.63 58 GLN C O 1
ATOM 2313 N N . ASN C 1 68 ? -1.554 -33.558 6.587 1.00 51.58 59 ASN C N 1
ATOM 2314 C CA . ASN C 1 68 ? -2.058 -32.670 5.544 1.00 54.10 59 ASN C CA 1
ATOM 2315 C C . ASN C 1 68 ? -3.581 -32.680 5.428 1.00 55.53 59 ASN C C 1
ATOM 2316 O O . ASN C 1 68 ? -4.212 -31.624 5.389 1.00 56.91 59 ASN C O 1
ATOM 2321 N N . ASN C 1 69 ? -4.171 -33.868 5.378 1.00 54.83 60 ASN C N 1
ATOM 2322 C CA . ASN C 1 69 ? -5.614 -33.966 5.259 1.00 56.58 60 ASN C CA 1
ATOM 2323 C C . ASN C 1 69 ? -6.202 -34.998 6.213 1.00 57.36 60 ASN C C 1
ATOM 2324 O O . ASN C 1 69 ? -5.943 -36.209 6.076 1.00 56.57 60 ASN C O 1
ATOM 2329 N N . SER C 1 70 ? -6.998 -34.506 7.168 1.00 57.58 61 SER C N 1
ATOM 2330 C CA . SER C 1 70 ? -7.518 -35.334 8.253 1.00 56.64 61 SER C CA 1
ATOM 2331 C C . SER C 1 70 ? -8.496 -36.397 7.782 1.00 57.96 61 SER C C 1
ATOM 2332 O O . SER C 1 70 ? -8.867 -37.272 8.550 1.00 59.27 61 SER C O 1
ATOM 2335 N N . ALA C 1 71 ? -8.892 -36.353 6.513 1.00 58.60 62 ALA C N 1
ATOM 2336 C CA . ALA C 1 71 ? -9.728 -37.422 5.978 1.00 59.80 62 ALA C CA 1
ATOM 2337 C C . ALA C 1 71 ? -8.892 -38.597 5.446 1.00 59.76 62 ALA C C 1
ATOM 2338 O O . ALA C 1 71 ? -9.413 -39.707 5.290 1.00 59.82 62 ALA C O 1
ATOM 2340 N N . HIS C 1 72 ? -7.600 -38.337 5.196 1.00 59.20 63 HIS C N 1
ATOM 2341 C CA . HIS C 1 72 ? -6.601 -39.366 4.845 1.00 56.77 63 HIS C CA 1
ATOM 2342 C C . HIS C 1 72 ? -6.397 -40.319 5.980 1.00 55.46 63 HIS C C 1
ATOM 2343 O O . HIS C 1 72 ? -5.997 -39.897 7.055 1.00 54.68 63 HIS C O 1
ATOM 2350 N N . LYS C 1 73 ? -6.655 -41.606 5.758 1.00 55.15 64 LYS C N 1
ATOM 2351 C CA . LYS C 1 73 ? -6.649 -42.576 6.856 1.00 54.41 64 LYS C CA 1
ATOM 2352 C C . LYS C 1 73 ? -5.560 -43.633 6.775 1.00 52.53 64 LYS C C 1
ATOM 2353 O O . LYS C 1 73 ? -5.498 -44.408 5.826 1.00 54.24 64 LYS C O 1
ATOM 2359 N N . LEU C 1 74 ? -4.701 -43.670 7.779 1.00 50.65 65 LEU C N 1
ATOM 2360 C CA . LEU C 1 74 ? -3.770 -44.767 7.890 1.00 49.62 65 LEU C CA 1
ATOM 2361 C C . LEU C 1 74 ? -4.281 -45.647 8.995 1.00 50.57 65 LEU C C 1
ATOM 2362 O O . LEU C 1 74 ? -4.485 -45.192 10.111 1.00 49.47 65 LEU C O 1
ATOM 2367 N N . ARG C 1 75 ? -4.487 -46.913 8.657 1.00 52.35 66 ARG C N 1
ATOM 2368 C CA . ARG C 1 75 ? -5.141 -47.867 9.536 1.00 53.47 66 ARG C CA 1
ATOM 2369 C C . ARG C 1 75 ? -4.133 -48.940 9.971 1.00 52.97 66 ARG C C 1
ATOM 2370 O O . ARG C 1 75 ? -3.598 -49.667 9.128 1.00 52.24 66 ARG C O 1
ATOM 2378 N N . ILE C 1 76 ? -3.860 -48.996 11.284 1.00 52.17 67 ILE C N 1
ATOM 2379 C CA . ILE C 1 76 ? -2.791 -49.840 11.853 1.00 51.20 67 ILE C CA 1
ATOM 2380 C C . ILE C 1 76 ? -3.276 -50.617 13.043 1.00 51.66 67 ILE C C 1
ATOM 2381 O O . ILE C 1 76 ? -4.371 -50.384 13.550 1.00 52.66 67 ILE C O 1
ATOM 2386 N N . ARG C 1 77 ? -2.381 -51.484 13.508 1.00 52.10 68 ARG C N 1
ATOM 2387 C CA . ARG C 1 77 ? -2.613 -52.473 14.524 1.00 53.45 68 ARG C CA 1
ATOM 2388 C C . ARG C 1 77 ? -1.282 -52.929 15.112 1.00 53.98 68 ARG C C 1
ATOM 2389 O O . ARG C 1 77 ? -0.276 -53.019 14.399 1.00 54.70 68 ARG C O 1
ATOM 2397 N N . ILE C 1 78 ? -1.264 -53.204 16.410 1.00 54.73 69 ILE C N 1
ATOM 2398 C CA . ILE C 1 78 ? -0.043 -53.620 17.103 1.00 55.85 69 ILE C CA 1
ATOM 2399 C C . ILE C 1 78 ? -0.240 -54.925 17.852 1.00 57.48 69 ILE C C 1
ATOM 2400 O O . ILE C 1 78 ? -1.094 -55.029 18.727 1.00 59.42 69 ILE C O 1
ATOM 2405 N N . GLY C 1 79 ? 0.546 -55.929 17.497 1.00 58.42 70 GLY C N 1
ATOM 2406 C CA . GLY C 1 79 ? 0.433 -57.225 18.139 1.00 59.88 70 GLY C CA 1
ATOM 2407 C C . GLY C 1 79 ? 1.829 -57.746 18.269 1.00 60.91 70 GLY C C 1
ATOM 2408 O O . GLY C 1 79 ? 2.771 -56.971 18.348 1.00 60.27 70 GLY C O 1
ATOM 2409 N N . GLY C 1 80 ? 1.968 -59.061 18.278 1.00 63.25 71 GLY C N 1
ATOM 2410 C CA . GLY C 1 80 ? 3.287 -59.667 18.288 1.00 65.59 71 GLY C CA 1
ATOM 2411 C C . GLY C 1 80 ? 3.246 -61.078 18.808 1.00 68.89 71 GLY C C 1
ATOM 2412 O O . GLY C 1 80 ? 2.232 -61.523 19.362 1.00 68.09 71 GLY C O 1
ATOM 2413 N N . GLU C 1 81 ? 4.366 -61.773 18.635 1.00 72.83 72 GLU C N 1
ATOM 2414 C CA . GLU C 1 81 ? 4.479 -63.186 18.980 1.00 76.16 72 GLU C CA 1
ATOM 2415 C C . GLU C 1 81 ? 3.713 -63.537 20.261 1.00 77.14 72 GLU C C 1
ATOM 2416 O O . GLU C 1 81 ? 2.893 -64.458 20.243 1.00 78.97 72 GLU C O 1
ATOM 2418 N N . ASP C 1 82 ? 3.940 -62.785 21.344 1.00 75.01 73 ASP C N 1
ATOM 2419 C CA . ASP C 1 82 ? 3.345 -63.129 22.642 1.00 75.26 73 ASP C CA 1
ATOM 2420 C C . ASP C 1 82 ? 2.315 -62.129 23.181 1.00 73.70 73 ASP C C 1
ATOM 2421 O O . ASP C 1 82 ? 2.120 -62.027 24.385 1.00 74.84 73 ASP C O 1
ATOM 2423 N N . TRP C 1 83 ? 1.641 -61.421 22.282 1.00 71.94 74 TRP C N 1
ATOM 2424 C CA . TRP C 1 83 ? 0.596 -60.461 22.645 1.00 70.02 74 TRP C CA 1
ATOM 2425 C C . TRP C 1 83 ? -0.747 -60.944 22.196 1.00 71.46 74 TRP C C 1
ATOM 2426 O O . TRP C 1 83 ? -0.906 -61.435 21.066 1.00 74.21 74 TRP C O 1
ATOM 2437 N N . GLN C 1 84 ? -1.744 -60.765 23.048 1.00 71.36 75 GLN C N 1
ATOM 2438 C CA . GLN C 1 84 ? -3.104 -61.098 22.665 1.00 71.82 75 GLN C CA 1
ATOM 2439 C C . GLN C 1 84 ? -4.103 -60.141 23.292 1.00 71.07 75 GLN C C 1
ATOM 2440 O O . GLN C 1 84 ? -3.867 -59.654 24.399 1.00 68.71 75 GLN C O 1
ATOM 2446 N N . PRO C 1 85 ? -5.141 -59.809 22.531 1.00 72.08 76 PRO C N 1
ATOM 2447 C CA . PRO C 1 85 ? -6.095 -58.768 22.915 1.00 71.93 76 PRO C CA 1
ATOM 2448 C C . PRO C 1 85 ? -6.912 -59.199 24.113 1.00 73.69 76 PRO C C 1
ATOM 2449 O O . PRO C 1 85 ? -6.811 -60.347 24.546 1.00 74.09 76 PRO C O 1
ATOM 2453 N N . ASP C 1 86 ? -7.716 -58.289 24.646 1.00 74.83 77 ASP C N 1
ATOM 2454 C CA . ASP C 1 86 ? -8.531 -58.633 25.809 1.00 80.63 77 ASP C CA 1
ATOM 2455 C C . ASP C 1 86 ? -9.914 -58.165 25.373 1.00 82.25 77 ASP C C 1
ATOM 2456 O O . ASP C 1 86 ? -10.034 -57.181 24.656 1.00 81.77 77 ASP C O 1
ATOM 2461 N N . ASN C 1 87 ? -10.937 -58.909 25.775 1.00 84.45 78 ASN C N 1
ATOM 2462 C CA . ASN C 1 87 ? -12.313 -58.627 25.399 1.00 86.79 78 ASN C CA 1
ATOM 2463 C C . ASN C 1 87 ? -12.763 -57.186 25.632 1.00 86.34 78 ASN C C 1
ATOM 2464 O O . ASN C 1 87 ? -13.741 -56.716 25.058 1.00 85.97 78 ASN C O 1
ATOM 2469 N N . SER C 1 88 ? -12.002 -56.507 26.483 1.00 85.57 79 SER C N 1
ATOM 2470 C CA . SER C 1 88 ? -12.232 -55.112 26.816 1.00 86.60 79 SER C CA 1
ATOM 2471 C C . SER C 1 88 ? -12.320 -54.307 25.518 1.00 86.20 79 SER C C 1
ATOM 2472 O O . SER C 1 88 ? -13.068 -53.328 25.439 1.00 87.55 79 SER C O 1
ATOM 2475 N N . GLY C 1 89 ? -11.563 -54.736 24.509 1.00 85.38 80 GLY C N 1
ATOM 2476 C CA . GLY C 1 89 ? -11.427 -54.003 23.252 1.00 84.37 80 GLY C CA 1
ATOM 2477 C C . GLY C 1 89 ? -10.650 -52.699 23.408 1.00 84.32 80 GLY C C 1
ATOM 2478 O O . GLY C 1 89 ? -10.838 -51.759 22.629 1.00 86.63 80 GLY C O 1
ATOM 2479 N N . ILE C 1 90 ? -9.755 -52.649 24.399 1.00 82.65 81 ILE C N 1
ATOM 2480 C CA . ILE C 1 90 ? -9.051 -51.412 24.764 1.00 79.34 81 ILE C CA 1
ATOM 2481 C C . ILE C 1 90 ? -7.518 -51.497 24.674 1.00 76.48 81 ILE C C 1
ATOM 2482 O O . ILE C 1 90 ? -6.830 -50.486 24.830 1.00 79.45 81 ILE C O 1
ATOM 2487 N N . GLY C 1 91 ? -6.991 -52.689 24.393 1.00 72.18 82 GLY C N 1
ATOM 2488 C CA . GLY C 1 91 ? -5.546 -52.871 24.266 1.00 68.92 82 GLY C CA 1
ATOM 2489 C C . GLY C 1 91 ? -5.036 -54.264 23.940 1.00 68.26 82 GLY C C 1
ATOM 2490 O O . GLY C 1 91 ? -5.770 -55.119 23.437 1.00 70.52 82 GLY C O 1
ATOM 2491 N N . MET C 1 92 ? -3.766 -54.496 24.235 1.00 65.32 83 MET C N 1
ATOM 2492 C CA . MET C 1 92 ? -3.122 -55.726 23.857 1.00 64.96 83 MET C CA 1
ATOM 2493 C C . MET C 1 92 ? -2.177 -56.012 24.997 1.00 65.02 83 MET C C 1
ATOM 2494 O O . MET C 1 92 ? -1.636 -55.074 25.549 1.00 64.30 83 MET C O 1
ATOM 2499 N N . VAL C 1 93 ? -1.977 -57.283 25.359 1.00 65.80 84 VAL C N 1
ATOM 2500 C CA . VAL C 1 93 ? -1.327 -57.634 26.641 1.00 66.87 84 VAL C CA 1
ATOM 2501 C C . VAL C 1 93 ? -0.349 -58.791 26.536 1.00 68.33 84 VAL C C 1
ATOM 2502 O O . VAL C 1 93 ? -0.666 -59.801 25.942 1.00 70.54 84 VAL C O 1
ATOM 2506 N N . SER C 1 94 ? 0.820 -58.642 27.149 1.00 70.37 85 SER C N 1
ATOM 2507 C CA . SER C 1 94 ? 1.763 -59.738 27.325 1.00 75.09 85 SER C CA 1
ATOM 2508 C C . SER C 1 94 ? 2.023 -59.936 28.820 1.00 78.53 85 SER C C 1
ATOM 2509 O O . SER C 1 94 ? 2.488 -59.031 29.544 1.00 76.94 85 SER C O 1
ATOM 2512 N N . HIS C 1 95 ? 1.718 -61.140 29.293 1.00 82.47 86 HIS C N 1
ATOM 2513 C CA . HIS C 1 95 ? 1.905 -61.478 30.691 1.00 85.41 86 HIS C CA 1
ATOM 2514 C C . HIS C 1 95 ? 3.260 -62.077 30.930 1.00 86.79 86 HIS C C 1
ATOM 2515 O O . HIS C 1 95 ? 3.798 -62.012 32.056 1.00 87.90 86 HIS C O 1
ATOM 2522 N N . SER C 1 96 ? 3.833 -62.667 29.886 1.00 87.99 87 SER C N 1
ATOM 2523 C CA . SER C 1 96 ? 5.147 -63.290 29.985 1.00 91.08 87 SER C CA 1
ATOM 2524 C C . SER C 1 96 ? 6.260 -62.254 29.871 1.00 89.55 87 SER C C 1
ATOM 2525 O O . SER C 1 96 ? 6.231 -61.392 28.993 1.00 88.25 87 SER C O 1
ATOM 2528 N N . ASP C 1 97 ? 7.240 -62.344 30.764 1.00 91.66 88 ASP C N 1
ATOM 2529 C CA . ASP C 1 97 ? 8.365 -61.418 30.764 1.00 94.25 88 ASP C CA 1
ATOM 2530 C C . ASP C 1 97 ? 9.399 -61.808 29.712 1.00 95.78 88 ASP C C 1
ATOM 2531 O O . ASP C 1 97 ? 9.421 -62.946 29.243 1.00 96.27 88 ASP C O 1
ATOM 2536 N N . PHE C 1 98 ? 10.252 -60.857 29.346 1.00 96.30 89 PHE C N 1
ATOM 2537 C CA . PHE C 1 98 ? 11.276 -61.098 28.359 1.00 97.69 89 PHE C CA 1
ATOM 2538 C C . PHE C 1 98 ? 10.676 -60.956 26.963 1.00 95.37 89 PHE C C 1
ATOM 2539 O O . PHE C 1 98 ? 11.318 -61.283 25.960 1.00 95.15 89 PHE C O 1
ATOM 2541 N N . THR C 1 99 ? 9.421 -60.504 26.909 1.00 93.05 90 THR C N 1
ATOM 2542 C CA . THR C 1 99 ? 8.842 -60.045 25.647 1.00 89.85 90 THR C CA 1
ATOM 2543 C C . THR C 1 99 ? 9.250 -58.587 25.555 1.00 88.57 90 THR C C 1
ATOM 2544 O O . THR C 1 99 ? 8.549 -57.706 26.054 1.00 87.74 90 THR C O 1
ATOM 2548 N N . ASN C 1 100 ? 10.405 -58.344 24.946 1.00 87.94 91 ASN C N 1
ATOM 2549 C CA . ASN C 1 100 ? 10.934 -56.998 24.827 1.00 85.51 91 ASN C CA 1
ATOM 2550 C C . ASN C 1 100 ? 10.292 -56.252 23.650 1.00 84.35 91 ASN C C 1
ATOM 2551 O O . ASN C 1 100 ? 10.319 -55.014 23.614 1.00 82.60 91 ASN C O 1
ATOM 2553 N N . GLU C 1 101 ? 9.693 -57.005 22.715 1.00 84.40 92 GLU C N 1
ATOM 2554 C CA . GLU C 1 101 ? 9.289 -56.483 21.386 1.00 80.52 92 GLU C CA 1
ATOM 2555 C C . GLU C 1 101 ? 7.809 -56.622 21.001 1.00 75.21 92 GLU C C 1
ATOM 2556 O O . GLU C 1 101 ? 7.051 -57.353 21.641 1.00 74.98 92 GLU C O 1
ATOM 2558 N N . PHE C 1 102 ? 7.426 -55.909 19.941 1.00 70.70 93 PHE C N 1
ATOM 2559 C CA . PHE C 1 102 ? 6.112 -56.032 19.293 1.00 67.83 93 PHE C CA 1
ATOM 2560 C C . PHE C 1 102 ? 6.119 -55.332 17.926 1.00 67.28 93 PHE C C 1
ATOM 2561 O O . PHE C 1 102 ? 6.658 -54.220 17.800 1.00 67.07 93 PHE C O 1
ATOM 2569 N N . ASN C 1 103 ? 5.532 -55.985 16.915 1.00 66.88 94 ASN C N 1
ATOM 2570 C CA . ASN C 1 103 ? 5.425 -55.426 15.554 1.00 63.97 94 ASN C CA 1
ATOM 2571 C C . ASN C 1 103 ? 4.354 -54.339 15.428 1.00 60.41 94 ASN C C 1
ATOM 2572 O O . ASN C 1 103 ? 3.464 -54.239 16.256 1.00 60.05 94 ASN C O 1
ATOM 2577 N N . ILE C 1 104 ? 4.443 -53.518 14.389 1.00 58.46 95 ILE C N 1
ATOM 2578 C CA . ILE C 1 104 ? 3.319 -52.663 14.002 1.00 56.91 95 ILE C CA 1
ATOM 2579 C C . ILE C 1 104 ? 2.911 -53.120 12.636 1.00 57.65 95 ILE C C 1
ATOM 2580 O O . ILE C 1 104 ? 3.756 -53.229 11.753 1.00 59.57 95 ILE C O 1
ATOM 2585 N N . TYR C 1 105 ? 1.628 -53.385 12.449 1.00 57.39 96 TYR C N 1
ATOM 2586 C CA . TYR C 1 105 ? 1.174 -53.877 11.169 1.00 58.39 96 TYR C CA 1
ATOM 2587 C C . TYR C 1 105 ? 0.360 -52.841 10.449 1.00 58.34 96 TYR C C 1
ATOM 2588 O O . TYR C 1 105 ? -0.305 -52.012 11.083 1.00 56.47 96 TYR C O 1
ATOM 2597 N N . PHE C 1 106 ? 0.415 -52.887 9.118 1.00 60.27 97 PHE C N 1
ATOM 2598 C CA . PHE C 1 106 ? -0.558 -52.147 8.326 1.00 61.08 97 PHE C CA 1
ATOM 2599 C C . PHE C 1 106 ? -1.893 -52.850 8.517 1.00 61.42 97 PHE C C 1
ATOM 2600 O O . PHE C 1 106 ? -1.923 -54.057 8.780 1.00 63.10 97 PHE C O 1
ATOM 2608 N N . PHE C 1 107 ? -2.992 -52.107 8.396 1.00 60.38 98 PHE C N 1
ATOM 2609 C CA . PHE C 1 107 ? -4.313 -52.715 8.544 1.00 61.26 98 PHE C CA 1
ATOM 2610 C C . PHE C 1 107 ? -5.411 -52.202 7.608 1.00 62.61 98 PHE C C 1
ATOM 2611 O O . PHE C 1 107 ? -6.601 -52.407 7.864 1.00 64.18 98 PHE C O 1
ATOM 2619 N N . GLY C 1 108 ? -5.009 -51.541 6.528 1.00 63.96 99 GLY C N 1
ATOM 2620 C CA . GLY C 1 108 ? -5.945 -51.095 5.499 1.00 65.46 99 GLY C CA 1
ATOM 2621 C C . GLY C 1 108 ? -6.094 -52.170 4.453 1.00 67.68 99 GLY C C 1
ATOM 2622 O O . GLY C 1 108 ? -5.413 -53.184 4.491 1.00 68.01 99 GLY C O 1
ATOM 2623 N N . ASN C 1 109 ? -7.011 -51.957 3.528 1.00 71.52 100 ASN C N 1
ATOM 2624 C CA . ASN C 1 109 ? -7.190 -52.871 2.412 1.00 76.04 100 ASN C CA 1
ATOM 2625 C C . ASN C 1 109 ? -6.806 -52.101 1.149 1.00 79.23 100 ASN C C 1
ATOM 2626 O O . ASN C 1 109 ? -7.573 -51.259 0.662 1.00 82.41 100 ASN C O 1
ATOM 2628 N N . GLY C 1 110 ? -5.617 -52.385 0.628 1.00 78.44 101 GLY C N 1
ATOM 2629 C CA . GLY C 1 110 ? -5.120 -51.707 -0.556 1.00 80.44 101 GLY C CA 1
ATOM 2630 C C . GLY C 1 110 ? -3.835 -50.902 -0.512 1.00 79.15 101 GLY C C 1
ATOM 2631 O O . GLY C 1 110 ? -2.744 -51.464 -0.426 1.00 79.11 101 GLY C O 1
ATOM 2632 N N . ASP C 1 111 ? -3.971 -49.582 -0.580 1.00 77.40 102 ASP C N 1
ATOM 2633 C CA . ASP C 1 111 ? -2.839 -48.666 -0.502 1.00 73.00 102 ASP C CA 1
ATOM 2634 C C . ASP C 1 111 ? -3.376 -47.327 -0.022 1.00 67.16 102 ASP C C 1
ATOM 2635 O O . ASP C 1 111 ? -4.461 -46.916 -0.432 1.00 64.92 102 ASP C O 1
ATOM 2640 N N . ILE C 1 112 ? -2.643 -46.648 0.855 1.00 63.61 103 ILE C N 1
ATOM 2641 C CA . ILE C 1 112 ? -3.208 -45.438 1.473 1.00 62.29 103 ILE C CA 1
ATOM 2642 C C . ILE C 1 112 ? -2.767 -44.091 0.876 1.00 58.98 103 ILE C C 1
ATOM 2643 O O . ILE C 1 112 ? -1.818 -44.022 0.096 1.00 59.02 103 ILE C O 1
ATOM 2648 N N . PRO C 1 113 ? -3.474 -43.026 1.263 1.00 56.37 104 PRO C N 1
ATOM 2649 C CA . PRO C 1 113 ? -3.160 -41.664 0.855 1.00 54.68 104 PRO C CA 1
ATOM 2650 C C . PRO C 1 113 ? -1.832 -41.051 1.251 1.00 54.13 104 PRO C C 1
ATOM 2651 O O . PRO C 1 113 ? -1.293 -41.316 2.324 1.00 53.44 104 PRO C O 1
ATOM 2655 N N . VAL C 1 114 ? -1.304 -40.233 0.351 1.00 54.59 105 VAL C N 1
ATOM 2656 C CA . VAL C 1 114 ? -0.038 -39.547 0.595 1.00 53.33 105 VAL C CA 1
ATOM 2657 C C . VAL C 1 114 ? -0.116 -38.422 1.609 1.00 51.81 105 VAL C C 1
ATOM 2658 O O . VAL C 1 114 ? -0.937 -37.515 1.478 1.00 51.43 105 VAL C O 1
ATOM 2662 N N . ASP C 1 115 ? 0.721 -38.539 2.635 1.00 50.64 106 ASP C N 1
ATOM 2663 C CA . ASP C 1 115 ? 0.639 -37.741 3.843 1.00 50.72 106 ASP C CA 1
ATOM 2664 C C . ASP C 1 115 ? 1.637 -38.189 4.887 1.00 49.37 106 ASP C C 1
ATOM 2665 O O . ASP C 1 115 ? 2.187 -39.281 4.784 1.00 49.88 106 ASP C O 1
ATOM 2670 N N . THR C 1 116 ? 1.892 -37.359 5.884 1.00 48.35 107 THR C N 1
ATOM 2671 C CA . THR C 1 116 ? 2.677 -37.834 7.000 1.00 48.85 107 THR C CA 1
ATOM 2672 C C . THR C 1 116 ? 1.684 -38.200 8.087 1.00 49.32 107 THR C C 1
ATOM 2673 O O . THR C 1 116 ? 0.786 -37.419 8.397 1.00 51.37 107 THR C O 1
ATOM 2677 N N . TYR C 1 117 ? 1.799 -39.407 8.621 1.00 47.88 108 TYR C N 1
ATOM 2678 C CA . TYR C 1 117 ? 0.852 -39.848 9.621 1.00 47.78 108 TYR C CA 1
ATOM 2679 C C . TYR C 1 117 ? 1.526 -40.036 10.947 1.00 47.88 108 TYR C C 1
ATOM 2680 O O . TYR C 1 117 ? 2.531 -40.721 11.045 1.00 48.73 108 TYR C O 1
ATOM 2689 N N . LEU C 1 118 ? 0.962 -39.440 11.980 1.00 48.56 109 LEU C N 1
ATOM 2690 C CA . LEU C 1 118 ? 1.588 -39.501 13.285 1.00 48.75 109 LEU C CA 1
ATOM 2691 C C . LEU C 1 118 ? 1.018 -40.576 14.202 1.00 48.74 109 LEU C C 1
ATOM 2692 O O . LEU C 1 118 ? -0.161 -40.552 14.614 1.00 49.19 109 LEU C O 1
ATOM 2697 N N . ILE C 1 119 ? 1.873 -41.526 14.517 1.00 47.63 110 ILE C N 1
ATOM 2698 C CA . ILE C 1 119 ? 1.461 -42.623 15.340 1.00 48.36 110 ILE C CA 1
ATOM 2699 C C . ILE C 1 119 ? 1.713 -42.250 16.792 1.00 49.83 110 ILE C C 1
ATOM 2700 O O . ILE C 1 119 ? 2.724 -41.613 17.098 1.00 50.36 110 ILE C O 1
ATOM 2705 N N . SER C 1 120 ? 0.793 -42.642 17.675 1.00 50.05 111 SER C N 1
ATOM 2706 C CA . SER C 1 120 ? 0.961 -42.454 19.107 1.00 50.27 111 SER C CA 1
ATOM 2707 C C . SER C 1 120 ? 0.703 -43.739 19.836 1.00 51.27 111 SER C C 1
ATOM 2708 O O . SER C 1 120 ? -0.297 -44.415 19.581 1.00 51.86 111 SER C O 1
ATOM 2711 N N . ILE C 1 121 ? 1.598 -44.060 20.766 1.00 52.28 112 ILE C N 1
ATOM 2712 C CA . ILE C 1 121 ? 1.520 -45.308 21.515 1.00 52.48 112 ILE C CA 1
ATOM 2713 C C . ILE C 1 121 ? 1.656 -45.082 23.000 1.00 54.06 112 ILE C C 1
ATOM 2714 O O . ILE C 1 121 ? 2.329 -44.143 23.412 1.00 54.87 112 ILE C O 1
ATOM 2719 N N . TYR C 1 122 ? 1.030 -45.957 23.794 1.00 55.46 113 TYR C N 1
ATOM 2720 C CA . TYR C 1 122 ? 1.383 -46.100 25.211 1.00 56.28 113 TYR C CA 1
ATOM 2721 C C . TYR C 1 122 ? 1.329 -47.517 25.775 1.00 57.13 113 TYR C C 1
ATOM 2722 O O . TYR C 1 122 ? 0.566 -48.364 25.310 1.00 56.55 113 TYR C O 1
ATOM 2731 N N . ALA C 1 123 ? 2.159 -47.742 26.791 1.00 59.70 114 ALA C N 1
ATOM 2732 C CA . ALA C 1 123 ? 2.070 -48.899 27.696 1.00 62.17 114 ALA C CA 1
ATOM 2733 C C . ALA C 1 123 ? 1.885 -48.471 29.173 1.00 64.20 114 ALA C C 1
ATOM 2734 O O . ALA C 1 123 ? 2.427 -47.436 29.587 1.00 65.05 114 ALA C O 1
ATOM 2736 N N . THR C 1 124 ? 1.088 -49.239 29.932 1.00 64.66 115 THR C N 1
ATOM 2737 C CA . THR C 1 124 ? 0.949 -49.096 31.394 1.00 65.62 115 THR C CA 1
ATOM 2738 C C . THR C 1 124 ? 1.464 -50.367 32.063 1.00 67.99 115 THR C C 1
ATOM 2739 O O . THR C 1 124 ? 1.759 -51.345 31.380 1.00 67.95 115 THR C O 1
ATOM 2743 N N . GLU C 1 125 ? 1.584 -50.338 33.392 1.00 70.75 116 GLU C N 1
ATOM 2744 C CA . GLU C 1 125 ? 1.660 -51.550 34.202 1.00 72.80 116 GLU C CA 1
ATOM 2745 C C . GLU C 1 125 ? 0.204 -51.899 34.429 1.00 73.97 116 GLU C C 1
ATOM 2746 O O . GLU C 1 125 ? -0.610 -51.011 34.667 1.00 73.53 116 GLU C O 1
ATOM 2748 N N . ILE C 1 126 ? -0.148 -53.177 34.356 1.00 75.92 117 ILE C N 1
ATOM 2749 C CA . ILE C 1 126 ? -1.578 -53.519 34.315 1.00 76.45 117 ILE C CA 1
ATOM 2750 C C . ILE C 1 126 ? -2.312 -53.670 35.667 1.00 79.75 117 ILE C C 1
ATOM 2751 O O . ILE C 1 126 ? -3.081 -52.781 36.048 1.00 81.11 117 ILE C O 1
ATOM 2753 N N . GLU C 1 127 ? -2.108 -54.783 36.375 1.00 81.29 118 GLU C N 1
ATOM 2754 C CA . GLU C 1 127 ? -2.835 -55.030 37.633 1.00 82.55 118 GLU C CA 1
ATOM 2755 C C . GLU C 1 127 ? -1.991 -55.796 38.646 1.00 84.64 118 GLU C C 1
ATOM 2756 O O . GLU C 1 127 ? -1.718 -55.299 39.743 1.00 86.93 118 GLU C O 1
ATOM 2758 N N . VAL C 1 135 ? -1.763 -50.462 38.643 1.00 83.33 126 VAL C N 1
ATOM 2759 C CA . VAL C 1 135 ? -1.393 -49.527 37.594 1.00 83.37 126 VAL C CA 1
ATOM 2760 C C . VAL C 1 135 ? -0.008 -48.919 37.886 1.00 85.10 126 VAL C C 1
ATOM 2761 O O . VAL C 1 135 ? 0.923 -49.642 38.247 1.00 87.33 126 VAL C O 1
ATOM 2763 N N . GLY C 1 136 ? 0.105 -47.607 37.694 1.00 83.70 127 GLY C N 1
ATOM 2764 C CA . GLY C 1 136 ? 1.361 -46.876 37.775 1.00 81.84 127 GLY C CA 1
ATOM 2765 C C . GLY C 1 136 ? 1.177 -45.629 36.930 1.00 80.35 127 GLY C C 1
ATOM 2766 O O . GLY C 1 136 ? 0.076 -45.078 36.907 1.00 81.03 127 GLY C O 1
ATOM 2767 N N . ASN C 1 137 ? 2.201 -45.218 36.188 1.00 78.58 128 ASN C N 1
ATOM 2768 C CA . ASN C 1 137 ? 2.056 -44.112 35.241 1.00 76.12 128 ASN C CA 1
ATOM 2769 C C . ASN C 1 137 ? 2.573 -44.497 33.856 1.00 74.35 128 ASN C C 1
ATOM 2770 O O . ASN C 1 137 ? 3.661 -45.059 33.740 1.00 76.38 128 ASN C O 1
ATOM 2772 N N . LYS C 1 138 ? 1.864 -44.140 32.788 1.00 71.40 129 LYS C N 1
ATOM 2773 C CA . LYS C 1 138 ? 2.229 -44.603 31.434 1.00 69.55 129 LYS C CA 1
ATOM 2774 C C . LYS C 1 138 ? 3.382 -43.907 30.663 1.00 67.33 129 LYS C C 1
ATOM 2775 O O . LYS C 1 138 ? 3.502 -42.682 30.659 1.00 68.05 129 LYS C O 1
ATOM 2781 N N . ALA C 1 139 ? 4.207 -44.732 30.009 1.00 65.52 130 ALA C N 1
ATOM 2782 C CA . ALA C 1 139 ? 5.163 -44.356 28.987 1.00 65.11 130 ALA C CA 1
ATOM 2783 C C . ALA C 1 139 ? 4.427 -44.281 27.659 1.00 62.23 130 ALA C C 1
ATOM 2784 O O . ALA C 1 139 ? 3.563 -45.106 27.361 1.00 62.22 130 ALA C O 1
ATOM 2786 N N . VAL C 1 140 ? 4.776 -43.275 26.873 1.00 59.63 131 VAL C N 1
ATOM 2787 C CA . VAL C 1 140 ? 4.095 -42.971 25.591 1.00 56.56 131 VAL C CA 1
ATOM 2788 C C . VAL C 1 140 ? 5.195 -42.832 24.540 1.00 54.95 131 VAL C C 1
ATOM 2789 O O . VAL C 1 140 ? 6.369 -42.733 24.887 1.00 56.62 131 VAL C O 1
ATOM 2793 N N . VAL C 1 141 ? 4.819 -42.865 23.266 1.00 52.70 132 VAL C N 1
ATOM 2794 C CA . VAL C 1 141 ? 5.774 -42.691 22.168 1.00 52.92 132 VAL C CA 1
ATOM 2795 C C . VAL C 1 141 ? 5.100 -42.145 20.890 1.00 51.19 132 VAL C C 1
ATOM 2796 O O . VAL C 1 141 ? 3.875 -42.225 20.717 1.00 51.11 132 VAL C O 1
ATOM 2800 N N . GLN C 1 142 ? 5.904 -41.583 20.002 1.00 49.72 133 GLN C N 1
ATOM 2801 C CA . GLN C 1 142 ? 5.362 -41.032 18.784 1.00 48.87 133 GLN C CA 1
ATOM 2802 C C . GLN C 1 142 ? 6.293 -41.094 17.578 1.00 48.08 133 GLN C C 1
ATOM 2803 O O . GLN C 1 142 ? 7.440 -40.657 17.623 1.00 48.06 133 GLN C O 1
ATOM 2809 N N . ALA C 1 143 ? 5.779 -41.659 16.500 1.00 46.66 134 ALA C N 1
ATOM 2810 C CA . ALA C 1 143 ? 6.560 -41.805 15.309 1.00 46.99 134 ALA C CA 1
ATOM 2811 C C . ALA C 1 143 ? 5.777 -41.216 14.165 1.00 47.12 134 ALA C C 1
ATOM 2812 O O . ALA C 1 143 ? 4.546 -41.311 14.124 1.00 47.65 134 ALA C O 1
ATOM 2814 N N . ALA C 1 144 ? 6.490 -40.569 13.254 1.00 47.29 135 ALA C N 1
ATOM 2815 C CA . ALA C 1 144 ? 5.863 -40.037 12.072 1.00 47.12 135 ALA C CA 1
ATOM 2816 C C . ALA C 1 144 ? 6.238 -40.937 10.917 1.00 47.83 135 ALA C C 1
ATOM 2817 O O . ALA C 1 144 ? 7.408 -41.037 10.544 1.00 50.45 135 ALA C O 1
ATOM 2819 N N . VAL C 1 145 ? 5.240 -41.631 10.389 1.00 46.98 136 VAL C N 1
ATOM 2820 C CA . VAL C 1 145 ? 5.386 -42.357 9.154 1.00 47.26 136 VAL C CA 1
ATOM 2821 C C . VAL C 1 145 ? 4.973 -41.440 8.009 1.00 46.64 136 VAL C C 1
ATOM 2822 O O . VAL C 1 145 ? 3.803 -41.083 7.885 1.00 46.12 136 VAL C O 1
ATOM 2826 N N . THR C 1 146 ? 5.955 -41.031 7.208 1.00 48.04 137 THR C N 1
ATOM 2827 C CA . THR C 1 146 ? 5.706 -40.268 5.982 1.00 49.19 137 THR C CA 1
ATOM 2828 C C . THR C 1 146 ? 5.480 -41.231 4.818 1.00 50.58 137 THR C C 1
ATOM 2829 O O . THR C 1 146 ? 6.346 -42.059 4.518 1.00 51.54 137 THR C O 1
ATOM 2833 N N . ILE C 1 147 ? 4.318 -41.137 4.178 1.00 50.64 138 ILE C N 1
ATOM 2834 C CA . ILE C 1 147 ? 4.076 -41.839 2.908 1.00 51.58 138 ILE C CA 1
ATOM 2835 C C . ILE C 1 147 ? 4.182 -40.865 1.744 1.00 51.63 138 ILE C C 1
ATOM 2836 O O . ILE C 1 147 ? 3.778 -39.708 1.873 1.00 53.58 138 ILE C O 1
ATOM 2841 N N . ALA C 1 148 ? 4.740 -41.342 0.631 1.00 51.82 139 ALA C N 1
ATOM 2842 C CA . ALA C 1 148 ? 5.044 -40.520 -0.548 1.00 52.24 139 ALA C CA 1
ATOM 2843 C C . ALA C 1 148 ? 5.202 -41.363 -1.813 1.00 53.12 139 ALA C C 1
ATOM 2844 O O . ALA C 1 148 ? 5.402 -42.591 -1.739 1.00 52.50 139 ALA C O 1
ATOM 2846 N N . ALA C 1 149 ? 5.150 -40.687 -2.965 1.00 53.21 140 ALA C N 1
ATOM 2847 C CA . ALA C 1 149 ? 5.055 -41.348 -4.274 1.00 53.40 140 ALA C CA 1
ATOM 2848 C C . ALA C 1 149 ? 6.313 -41.265 -5.135 1.00 54.43 140 ALA C C 1
ATOM 2849 O O . ALA C 1 149 ? 6.615 -40.218 -5.708 1.00 55.21 140 ALA C O 1
ATOM 2851 N N . LYS C 1 150 ? 7.035 -42.378 -5.227 1.00 55.62 141 LYS C N 1
ATOM 2852 C CA . LYS C 1 150 ? 8.212 -42.453 -6.065 1.00 57.62 141 LYS C CA 1
ATOM 2853 C C . LYS C 1 150 ? 7.779 -42.745 -7.484 1.00 59.46 141 LYS C C 1
ATOM 2854 O O . LYS C 1 150 ? 7.121 -43.765 -7.720 1.00 60.84 141 LYS C O 1
ATOM 2858 N N . LEU C 1 151 ? 8.199 -41.916 -8.435 1.00 59.40 142 LEU C N 1
ATOM 2859 C CA . LEU C 1 151 ? 7.896 -42.156 -9.846 1.00 59.58 142 LEU C CA 1
ATOM 2860 C C . LEU C 1 151 ? 9.096 -42.701 -10.630 1.00 60.90 142 LEU C C 1
ATOM 2861 O O . LEU C 1 151 ? 10.221 -42.227 -10.471 1.00 60.34 142 LEU C O 1
ATOM 2866 N N . ASN C 1 152 ? 8.841 -43.696 -11.477 1.00 62.83 143 ASN C N 1
ATOM 2867 C CA . ASN C 1 152 ? 9.864 -44.284 -12.343 1.00 64.79 143 ASN C CA 1
ATOM 2868 C C . ASN C 1 152 ? 9.401 -44.773 -13.724 1.00 66.30 143 ASN C C 1
ATOM 2869 O O . ASN C 1 152 ? 8.212 -44.949 -14.026 1.00 65.83 143 ASN C O 1
ATOM 2872 N N . LEU D 1 12 ? 22.621 -40.556 31.733 1.00 74.39 3 LEU D N 1
ATOM 2873 C CA . LEU D 1 12 ? 23.302 -40.302 33.026 1.00 72.61 3 LEU D CA 1
ATOM 2874 C C . LEU D 1 12 ? 22.322 -39.712 34.031 1.00 72.94 3 LEU D C 1
ATOM 2875 O O . LEU D 1 12 ? 21.969 -38.533 33.946 1.00 72.43 3 LEU D O 1
ATOM 2880 N N . LYS D 1 13 ? 21.882 -40.536 34.980 1.00 74.40 4 LYS D N 1
ATOM 2881 C CA . LYS D 1 13 ? 21.054 -40.067 36.100 1.00 74.01 4 LYS D CA 1
ATOM 2882 C C . LYS D 1 13 ? 21.788 -40.213 37.444 1.00 73.56 4 LYS D C 1
ATOM 2883 O O . LYS D 1 13 ? 22.546 -41.173 37.646 1.00 74.88 4 LYS D O 1
ATOM 2885 N N . LEU D 1 14 ? 21.543 -39.258 38.348 1.00 71.32 5 LEU D N 1
ATOM 2886 C CA . LEU D 1 14 ? 22.195 -39.176 39.661 1.00 68.84 5 LEU D CA 1
ATOM 2887 C C . LEU D 1 14 ? 21.197 -39.190 40.823 1.00 69.22 5 LEU D C 1
ATOM 2888 O O . LEU D 1 14 ? 20.473 -38.211 41.029 1.00 68.75 5 LEU D O 1
ATOM 2893 N N . MET D 1 15 ? 21.198 -40.269 41.608 1.00 71.15 6 MET D N 1
ATOM 2894 C CA . MET D 1 15 ? 20.332 -40.372 42.800 1.00 72.03 6 MET D CA 1
ATOM 2895 C C . MET D 1 15 ? 21.087 -40.129 44.125 1.00 68.24 6 MET D C 1
ATOM 2896 O O . MET D 1 15 ? 22.264 -40.482 44.254 1.00 69.22 6 MET D O 1
ATOM 2898 N N . ILE D 1 16 ? 20.402 -39.517 45.094 1.00 64.32 7 ILE D N 1
ATOM 2899 C CA . ILE D 1 16 ? 20.971 -39.186 46.416 1.00 59.74 7 ILE D CA 1
ATOM 2900 C C . ILE D 1 16 ? 20.110 -39.791 47.526 1.00 58.96 7 ILE D C 1
ATOM 2901 O O . ILE D 1 16 ? 18.887 -39.690 47.480 1.00 60.38 7 ILE D O 1
ATOM 2906 N N . LYS D 1 17 ? 20.734 -40.429 48.512 1.00 57.36 8 LYS D N 1
ATOM 2907 C CA . LYS D 1 17 ? 19.977 -41.043 49.603 1.00 56.73 8 LYS D CA 1
ATOM 2908 C C . LYS D 1 17 ? 20.507 -40.616 50.953 1.00 55.30 8 LYS D C 1
ATOM 2909 O O . LYS D 1 17 ? 21.652 -40.908 51.269 1.00 57.02 8 LYS D O 1
ATOM 2911 N N . ILE D 1 18 ? 19.673 -39.947 51.746 1.00 53.53 9 ILE D N 1
ATOM 2912 C CA . ILE D 1 18 ? 20.082 -39.447 53.063 1.00 52.36 9 ILE D CA 1
ATOM 2913 C C . ILE D 1 18 ? 19.821 -40.360 54.251 1.00 53.18 9 ILE D C 1
ATOM 2914 O O . ILE D 1 18 ? 18.689 -40.771 54.512 1.00 53.48 9 ILE D O 1
ATOM 2919 N N . ASN D 1 19 ? 20.908 -40.654 54.958 1.00 53.62 10 ASN D N 1
ATOM 2920 C CA . ASN D 1 19 ? 20.920 -41.521 56.128 1.00 54.65 10 ASN D CA 1
ATOM 2921 C C . ASN D 1 19 ? 20.087 -40.972 57.284 1.00 53.31 10 ASN D C 1
ATOM 2922 O O . ASN D 1 19 ? 20.530 -40.068 58.000 1.00 51.91 10 ASN D O 1
ATOM 2927 N N . GLU D 1 20 ? 18.887 -41.525 57.465 1.00 53.48 11 GLU D N 1
ATOM 2928 C CA . GLU D 1 20 ? 18.044 -41.193 58.619 1.00 53.20 11 GLU D CA 1
ATOM 2929 C C . GLU D 1 20 ? 18.783 -41.560 59.913 1.00 54.73 11 GLU D C 1
ATOM 2930 O O . GLU D 1 20 ? 19.001 -42.748 60.184 1.00 56.67 11 GLU D O 1
ATOM 2932 N N . ALA D 1 21 ? 19.185 -40.542 60.689 1.00 53.95 12 ALA D N 1
ATOM 2933 C CA . ALA D 1 21 ? 20.108 -40.719 61.839 1.00 54.86 12 ALA D CA 1
ATOM 2934 C C . ALA D 1 21 ? 19.771 -39.846 63.047 1.00 54.46 12 ALA D C 1
ATOM 2935 O O . ALA D 1 21 ? 18.946 -38.945 62.938 1.00 54.69 12 ALA D O 1
ATOM 2937 N N . VAL D 1 22 ? 20.418 -40.131 64.185 1.00 55.43 13 VAL D N 1
ATOM 2938 C CA . VAL D 1 22 ? 20.333 -39.340 65.431 1.00 55.00 13 VAL D CA 1
ATOM 2939 C C . VAL D 1 22 ? 21.724 -39.178 66.079 1.00 57.27 13 VAL D C 1
ATOM 2940 O O . VAL D 1 22 ? 22.431 -40.163 66.288 1.00 59.26 13 VAL D O 1
ATOM 2944 N N . PHE D 1 23 ? 22.110 -37.947 66.411 1.00 57.21 14 PHE D N 1
ATOM 2945 C CA . PHE D 1 23 ? 23.405 -37.703 67.032 1.00 59.61 14 PHE D CA 1
ATOM 2946 C C . PHE D 1 23 ? 23.232 -37.224 68.440 1.00 62.03 14 PHE D C 1
ATOM 2947 O O . PHE D 1 23 ? 22.812 -36.103 68.683 1.00 62.37 14 PHE D O 1
ATOM 2955 N N . TYR D 1 24 ? 23.569 -38.090 69.377 1.00 65.62 15 TYR D N 1
ATOM 2956 C CA . TYR D 1 24 ? 23.398 -37.766 70.770 1.00 67.88 15 TYR D CA 1
ATOM 2957 C C . TYR D 1 24 ? 24.444 -36.784 71.265 1.00 70.51 15 TYR D C 1
ATOM 2958 O O . TYR D 1 24 ? 24.281 -36.206 72.329 1.00 72.82 15 TYR D O 1
ATOM 2967 N N . ASP D 1 25 ? 25.494 -36.556 70.483 1.00 72.77 16 ASP D N 1
ATOM 2968 C CA . ASP D 1 25 ? 26.464 -35.509 70.842 1.00 76.88 16 ASP D CA 1
ATOM 2969 C C . ASP D 1 25 ? 26.819 -34.566 69.694 1.00 76.22 16 ASP D C 1
ATOM 2970 O O . ASP D 1 25 ? 26.354 -34.756 68.562 1.00 77.64 16 ASP D O 1
ATOM 2972 N N . ARG D 1 26 ? 27.620 -33.546 70.014 1.00 75.87 17 ARG D N 1
ATOM 2973 C CA . ARG D 1 26 ? 28.092 -32.530 69.071 1.00 75.05 17 ARG D CA 1
ATOM 2974 C C . ARG D 1 26 ? 28.599 -33.203 67.799 1.00 74.79 17 ARG D C 1
ATOM 2975 O O . ARG D 1 26 ? 29.422 -34.131 67.874 1.00 76.58 17 ARG D O 1
ATOM 2979 N N . ILE D 1 27 ? 28.085 -32.765 66.648 1.00 71.09 18 ILE D N 1
ATOM 2980 C CA . ILE D 1 27 ? 28.372 -33.435 65.383 1.00 68.66 18 ILE D CA 1
ATOM 2981 C C . ILE D 1 27 ? 29.813 -33.228 64.966 1.00 69.45 18 ILE D C 1
ATOM 2982 O O . ILE D 1 27 ? 30.329 -32.102 64.929 1.00 70.39 18 ILE D O 1
ATOM 2987 N N . THR D 1 28 ? 30.460 -34.339 64.658 1.00 69.74 19 THR D N 1
ATOM 2988 C CA . THR D 1 28 ? 31.807 -34.306 64.167 1.00 69.55 19 THR D CA 1
ATOM 2989 C C . THR D 1 28 ? 31.767 -33.943 62.692 1.00 66.94 19 THR D C 1
ATOM 2990 O O . THR D 1 28 ? 30.921 -34.423 61.932 1.00 65.46 19 THR D O 1
ATOM 2994 N N . SER D 1 29 ? 32.672 -33.056 62.308 1.00 66.90 20 SER D N 1
ATOM 2995 C CA . SER D 1 29 ? 32.934 -32.788 60.906 1.00 64.68 20 SER D CA 1
ATOM 2996 C C . SER D 1 29 ? 33.460 -34.039 60.214 1.00 64.29 20 SER D C 1
ATOM 2997 O O . SER D 1 29 ? 33.960 -34.973 60.871 1.00 65.34 20 SER D O 1
ATOM 3000 N N . ASN D 1 30 ? 33.338 -34.031 58.885 1.00 62.14 21 ASN D N 1
ATOM 3001 C CA . ASN D 1 30 ? 33.631 -35.179 58.024 1.00 61.05 21 ASN D CA 1
ATOM 3002 C C . ASN D 1 30 ? 32.814 -36.430 58.363 1.00 60.92 21 ASN D C 1
ATOM 3003 O O . ASN D 1 30 ? 33.184 -37.547 57.973 1.00 61.96 21 ASN D O 1
ATOM 3008 N N . LYS D 1 31 ? 31.715 -36.242 59.099 1.00 60.30 22 LYS D N 1
ATOM 3009 C CA . LYS D 1 31 ? 30.760 -37.324 59.326 1.00 60.11 22 LYS D CA 1
ATOM 3010 C C . LYS D 1 31 ? 29.821 -37.454 58.127 1.00 58.15 22 LYS D C 1
ATOM 3011 O O . LYS D 1 31 ? 29.349 -36.469 57.538 1.00 55.69 22 LYS D O 1
ATOM 3013 N N . ILE D 1 32 ? 29.572 -38.697 57.757 1.00 58.99 23 ILE D N 1
ATOM 3014 C CA . ILE D 1 32 ? 28.716 -38.987 56.629 1.00 57.65 23 ILE D CA 1
ATOM 3015 C C . ILE D 1 32 ? 27.265 -38.882 57.051 1.00 57.18 23 ILE D C 1
ATOM 3016 O O . ILE D 1 32 ? 26.907 -39.268 58.155 1.00 59.15 23 ILE D O 1
ATOM 3021 N N . ILE D 1 33 ? 26.443 -38.336 56.168 1.00 55.98 24 ILE D N 1
ATOM 3022 C CA . ILE D 1 33 ? 25.043 -38.106 56.459 1.00 54.87 24 ILE D CA 1
ATOM 3023 C C . ILE D 1 33 ? 24.220 -38.501 55.241 1.00 55.89 24 ILE D C 1
ATOM 3024 O O . ILE D 1 33 ? 22.982 -38.459 55.266 1.00 55.18 24 ILE D O 1
ATOM 3029 N N . GLY D 1 34 ? 24.918 -38.875 54.170 1.00 57.19 25 GLY D N 1
ATOM 3030 C CA . GLY D 1 34 ? 24.253 -39.245 52.933 1.00 58.21 25 GLY D CA 1
ATOM 3031 C C . GLY D 1 34 ? 25.192 -39.738 51.862 1.00 60.40 25 GLY D C 1
ATOM 3032 O O . GLY D 1 34 ? 26.388 -39.387 51.866 1.00 61.16 25 GLY D O 1
ATOM 3033 N N . THR D 1 35 ? 24.637 -40.551 50.952 1.00 61.40 26 THR D N 1
ATOM 3034 C CA . THR D 1 35 ? 25.351 -41.105 49.792 1.00 62.89 26 THR D CA 1
ATOM 3035 C C . THR D 1 35 ? 24.705 -40.636 48.501 1.00 61.77 26 THR D C 1
ATOM 3036 O O . THR D 1 35 ? 23.494 -40.485 48.431 1.00 62.04 26 THR D O 1
ATOM 3040 N N . GLY D 1 36 ? 25.518 -40.409 47.478 1.00 62.04 27 GLY D N 1
ATOM 3041 C CA . GLY D 1 36 ? 25.011 -40.168 46.133 1.00 62.62 27 GLY D CA 1
ATOM 3042 C C . GLY D 1 36 ? 25.448 -41.269 45.186 1.00 65.46 27 GLY D C 1
ATOM 3043 O O . GLY D 1 36 ? 26.635 -41.416 44.907 1.00 66.32 27 GLY D O 1
ATOM 3044 N N . HIS D 1 37 ? 24.499 -42.068 44.710 1.00 68.08 28 HIS D N 1
ATOM 3045 C CA . HIS D 1 37 ? 24.796 -43.062 43.670 1.00 70.99 28 HIS D CA 1
ATOM 3046 C C . HIS D 1 37 ? 24.847 -42.362 42.331 1.00 69.55 28 HIS D C 1
ATOM 3047 O O . HIS D 1 37 ? 24.506 -41.193 42.238 1.00 68.00 28 HIS D O 1
ATOM 3054 N N . LEU D 1 38 ? 25.280 -43.065 41.289 1.00 70.65 29 LEU D N 1
ATOM 3055 C CA . LEU D 1 38 ? 25.513 -42.470 39.975 1.00 69.72 29 LEU D CA 1
ATOM 3056 C C . LEU D 1 38 ? 25.296 -43.476 38.843 1.00 72.27 29 LEU D C 1
ATOM 3057 O O . LEU D 1 38 ? 25.836 -44.582 38.870 1.00 73.97 29 LEU D O 1
ATOM 3062 N N . PHE D 1 39 ? 24.497 -43.099 37.852 1.00 73.05 30 PHE D N 1
ATOM 3063 C CA . PHE D 1 39 ? 24.039 -44.073 36.855 1.00 75.65 30 PHE D CA 1
ATOM 3064 C C . PHE D 1 39 ? 24.547 -43.834 35.458 1.00 76.52 30 PHE D C 1
ATOM 3065 O O . PHE D 1 39 ? 25.076 -42.768 35.170 1.00 75.49 30 PHE D O 1
ATOM 3073 N N . ASN D 1 40 ? 24.388 -44.830 34.592 1.00 79.56 31 ASN D N 1
ATOM 3074 C CA . ASN D 1 40 ? 24.879 -44.745 33.222 1.00 81.73 31 ASN D CA 1
ATOM 3075 C C . ASN D 1 40 ? 26.373 -44.488 33.373 1.00 82.68 31 ASN D C 1
ATOM 3076 O O . ASN D 1 40 ? 27.104 -45.314 33.920 1.00 84.93 31 ASN D O 1
ATOM 3081 N N . ARG D 1 41 ? 26.817 -43.334 32.888 1.00 82.55 32 ARG D N 1
ATOM 3082 C CA . ARG D 1 41 ? 28.210 -42.926 33.019 1.00 83.75 32 ARG D CA 1
ATOM 3083 C C . ARG D 1 41 ? 29.099 -43.711 32.058 1.00 88.92 32 ARG D C 1
ATOM 3084 O O . ARG D 1 41 ? 29.862 -43.124 31.291 1.00 91.60 32 ARG D O 1
ATOM 3092 N N . GLU D 1 42 ? 29.006 -45.037 32.107 1.00 92.15 33 GLU D N 1
ATOM 3093 C CA . GLU D 1 42 ? 29.880 -45.878 31.307 1.00 96.48 33 GLU D CA 1
ATOM 3094 C C . GLU D 1 42 ? 31.318 -45.458 31.470 1.00 95.33 33 GLU D C 1
ATOM 3095 O O . GLU D 1 42 ? 31.891 -45.569 32.553 1.00 97.57 33 GLU D O 1
ATOM 3097 N N . GLY D 1 43 ? 31.897 -44.953 30.392 1.00 92.49 34 GLY D N 1
ATOM 3098 C CA . GLY D 1 43 ? 33.205 -44.297 30.501 1.00 90.95 34 GLY D CA 1
ATOM 3099 C C . GLY D 1 43 ? 32.988 -42.795 30.326 1.00 88.24 34 GLY D C 1
ATOM 3100 O O . GLY D 1 43 ? 32.702 -42.343 29.213 1.00 88.20 34 GLY D O 1
ATOM 3101 N N . LYS D 1 44 ? 33.120 -42.026 31.399 1.00 84.47 35 LYS D N 1
ATOM 3102 C CA . LYS D 1 44 ? 32.914 -40.586 31.304 1.00 80.76 35 LYS D CA 1
ATOM 3103 C C . LYS D 1 44 ? 33.586 -39.940 32.507 1.00 78.01 35 LYS D C 1
ATOM 3104 O O . LYS D 1 44 ? 33.380 -40.362 33.645 1.00 76.33 35 LYS D O 1
ATOM 3106 N N . LYS D 1 45 ? 34.385 -38.907 32.256 1.00 76.81 36 LYS D N 1
ATOM 3107 C CA . LYS D 1 45 ? 35.014 -38.157 33.336 1.00 74.21 36 LYS D CA 1
ATOM 3108 C C . LYS D 1 45 ? 33.851 -37.365 33.922 1.00 71.78 36 LYS D C 1
ATOM 3109 O O . LYS D 1 45 ? 33.194 -36.601 33.215 1.00 71.74 36 LYS D O 1
ATOM 3111 N N . ILE D 1 46 ? 33.592 -37.558 35.211 1.00 69.19 37 ILE D N 1
ATOM 3112 C CA . ILE D 1 46 ? 32.415 -36.947 35.851 1.00 66.71 37 ILE D CA 1
ATOM 3113 C C . ILE D 1 46 ? 32.804 -35.816 36.822 1.00 65.06 37 ILE D C 1
ATOM 3114 O O . ILE D 1 46 ? 33.377 -36.056 37.888 1.00 64.06 37 ILE D O 1
ATOM 3119 N N . LEU D 1 47 ? 32.466 -34.579 36.468 1.00 64.10 38 LEU D N 1
ATOM 3120 C CA . LEU D 1 47 ? 32.559 -33.488 37.437 1.00 61.39 38 LEU D CA 1
ATOM 3121 C C . LEU D 1 47 ? 31.319 -33.479 38.313 1.00 59.23 38 LEU D C 1
ATOM 3122 O O . LEU D 1 47 ? 30.207 -33.706 37.817 1.00 57.85 38 LEU D O 1
ATOM 3127 N N . ILE D 1 48 ? 31.523 -33.190 39.602 1.00 57.27 39 ILE D N 1
ATOM 3128 C CA . ILE D 1 48 ? 30.457 -33.220 40.600 1.00 54.20 39 ILE D CA 1
ATOM 3129 C C . ILE D 1 48 ? 30.426 -31.937 41.444 1.00 52.03 39 ILE D C 1
ATOM 3130 O O . ILE D 1 48 ? 31.433 -31.522 41.997 1.00 52.28 39 ILE D O 1
ATOM 3135 N N . SER D 1 49 ? 29.269 -31.288 41.501 1.00 50.46 40 SER D N 1
ATOM 3136 C CA . SER D 1 49 ? 29.178 -29.950 42.077 1.00 49.45 40 SER D CA 1
ATOM 3137 C C . SER D 1 49 ? 27.736 -29.513 42.395 1.00 48.40 40 SER D C 1
ATOM 3138 O O . SER D 1 49 ? 26.764 -30.161 42.013 1.00 47.79 40 SER D O 1
ATOM 3141 N N . SER D 1 50 ? 27.629 -28.409 43.119 1.00 47.39 41 SER D N 1
ATOM 3142 C CA . SER D 1 50 ? 26.362 -27.871 43.544 1.00 47.40 41 SER D CA 1
ATOM 3143 C C . SER D 1 50 ? 26.225 -26.480 42.966 1.00 49.16 41 SER D C 1
ATOM 3144 O O . SER D 1 50 ? 27.209 -25.912 42.539 1.00 50.27 41 SER D O 1
ATOM 3147 N N . SER D 1 51 ? 25.019 -25.927 42.943 1.00 49.69 42 SER D N 1
ATOM 3148 C CA . SER D 1 51 ? 24.850 -24.583 42.416 1.00 51.82 42 SER D CA 1
ATOM 3149 C C . SER D 1 51 ? 24.825 -23.582 43.548 1.00 52.37 42 SER D C 1
ATOM 3150 O O . SER D 1 51 ? 24.658 -22.384 43.339 1.00 54.09 42 SER D O 1
ATOM 3153 N N . LEU D 1 52 ? 25.019 -24.083 44.759 1.00 51.98 43 LEU D N 1
ATOM 3154 C CA . LEU D 1 52 ? 24.879 -23.255 45.940 1.00 52.51 43 LEU D CA 1
ATOM 3155 C C . LEU D 1 52 ? 26.022 -22.323 46.223 1.00 54.99 43 LEU D C 1
ATOM 3156 O O . LEU D 1 52 ? 27.022 -22.296 45.497 1.00 57.36 43 LEU D O 1
ATOM 3161 N N . GLU D 1 53 ? 25.832 -21.524 47.269 1.00 56.20 44 GLU D N 1
ATOM 3162 C CA . GLU D 1 53 ? 26.909 -20.760 47.857 1.00 56.50 44 GLU D CA 1
ATOM 3163 C C . GLU D 1 53 ? 28.034 -21.741 48.054 1.00 55.13 44 GLU D C 1
ATOM 3164 O O . GLU D 1 53 ? 27.874 -22.747 48.763 1.00 53.79 44 GLU D O 1
ATOM 3170 N N . LYS D 1 54 ? 29.116 -21.510 47.332 1.00 55.69 45 LYS D N 1
ATOM 3171 C CA . LYS D 1 54 ? 30.352 -22.217 47.612 1.00 56.43 45 LYS D CA 1
ATOM 3172 C C . LYS D 1 54 ? 31.022 -21.778 48.911 1.00 57.71 45 LYS D C 1
ATOM 3173 O O . LYS D 1 54 ? 30.924 -20.606 49.323 1.00 59.32 45 LYS D O 1
ATOM 3175 N N . ILE D 1 55 ? 31.669 -22.736 49.562 1.00 56.34 46 ILE D N 1
ATOM 3176 C CA . ILE D 1 55 ? 32.553 -22.488 50.686 1.00 57.16 46 ILE D CA 1
ATOM 3177 C C . ILE D 1 55 ? 33.944 -22.230 50.076 1.00 60.04 46 ILE D C 1
ATOM 3178 O O . ILE D 1 55 ? 34.421 -22.987 49.223 1.00 60.00 46 ILE D O 1
ATOM 3183 N N . LYS D 1 56 ? 34.602 -21.171 50.534 1.00 62.47 47 LYS D N 1
ATOM 3184 C CA . LYS D 1 56 ? 35.790 -20.661 49.855 1.00 64.38 47 LYS D CA 1
ATOM 3185 C C . LYS D 1 56 ? 37.070 -21.375 50.237 1.00 65.40 47 LYS D C 1
ATOM 3186 O O . LYS D 1 56 ? 38.078 -21.259 49.538 1.00 67.97 47 LYS D O 1
ATOM 3192 N N . ASN D 1 57 ? 37.019 -22.104 51.350 1.00 64.47 48 ASN D N 1
ATOM 3193 C CA . ASN D 1 57 ? 38.170 -22.807 51.904 1.00 64.52 48 ASN D CA 1
ATOM 3194 C C . ASN D 1 57 ? 38.497 -24.136 51.233 1.00 64.08 48 ASN D C 1
ATOM 3195 O O . ASN D 1 57 ? 39.545 -24.709 51.508 1.00 67.24 48 ASN D O 1
ATOM 3197 N N . THR D 1 58 ? 37.649 -24.591 50.322 1.00 60.74 49 THR D N 1
ATOM 3198 C CA . THR D 1 58 ? 37.621 -25.974 50.019 1.00 58.99 49 THR D CA 1
ATOM 3199 C C . THR D 1 58 ? 36.648 -26.244 48.892 1.00 57.93 49 THR D C 1
ATOM 3200 O O . THR D 1 58 ? 35.525 -25.705 48.902 1.00 58.08 49 THR D O 1
ATOM 3204 N N . PRO D 1 59 ? 37.057 -27.065 47.930 1.00 56.82 50 PRO D N 1
ATOM 3205 C CA . PRO D 1 59 ? 36.198 -27.406 46.791 1.00 55.90 50 PRO D CA 1
ATOM 3206 C C . PRO D 1 59 ? 35.177 -28.479 47.155 1.00 54.47 50 PRO D C 1
ATOM 3207 O O . PRO D 1 59 ? 35.453 -29.330 48.001 1.00 54.78 50 PRO D O 1
ATOM 3211 N N . GLY D 1 60 ? 34.011 -28.434 46.519 1.00 53.47 51 GLY D N 1
ATOM 3212 C CA . GLY D 1 60 ? 32.962 -29.401 46.782 1.00 51.60 51 GLY D CA 1
ATOM 3213 C C . GLY D 1 60 ? 32.340 -29.223 48.153 1.00 51.02 51 GLY D C 1
ATOM 3214 O O . GLY D 1 60 ? 31.766 -30.158 48.711 1.00 50.95 51 GLY D O 1
ATOM 3215 N N . ALA D 1 61 ? 32.457 -28.017 48.698 1.00 51.19 52 ALA D N 1
ATOM 3216 C CA . ALA D 1 61 ? 31.908 -27.714 50.006 1.00 50.17 52 ALA D CA 1
ATOM 3217 C C . ALA D 1 61 ? 31.014 -26.510 49.828 1.00 49.64 52 ALA D C 1
ATOM 3218 O O . ALA D 1 61 ? 31.432 -25.528 49.206 1.00 51.05 52 ALA D O 1
ATOM 3220 N N . TYR D 1 62 ? 29.787 -26.596 50.341 1.00 47.39 53 TYR D N 1
ATOM 3221 C CA . TYR D 1 62 ? 28.768 -25.589 50.049 1.00 46.96 53 TYR D CA 1
ATOM 3222 C C . TYR D 1 62 ? 27.958 -25.209 51.296 1.00 45.60 53 TYR D C 1
ATOM 3223 O O . TYR D 1 62 ? 28.074 -25.862 52.342 1.00 45.51 53 TYR D O 1
ATOM 3232 N N . ILE D 1 63 ? 27.157 -24.154 51.186 1.00 44.48 54 ILE D N 1
ATOM 3233 C CA . ILE D 1 63 ? 26.313 -23.704 52.287 1.00 45.00 54 ILE D CA 1
ATOM 3234 C C . ILE D 1 63 ? 24.822 -23.697 51.936 1.00 45.44 54 ILE D C 1
ATOM 3235 O O . ILE D 1 63 ? 24.399 -23.011 50.996 1.00 47.11 54 ILE D O 1
ATOM 3240 N N . ILE D 1 64 ? 24.031 -24.444 52.705 1.00 44.85 55 ILE D N 1
ATOM 3241 C CA . ILE D 1 64 ? 22.574 -24.449 52.559 1.00 44.54 55 ILE D CA 1
ATOM 3242 C C . ILE D 1 64 ? 21.919 -23.561 53.637 1.00 45.62 55 ILE D C 1
ATOM 3243 O O . ILE D 1 64 ? 22.290 -23.612 54.830 1.00 46.16 55 ILE D O 1
ATOM 3248 N N . ARG D 1 65 ? 20.966 -22.731 53.214 1.00 45.57 56 ARG D N 1
ATOM 3249 C CA . ARG D 1 65 ? 20.309 -21.815 54.128 1.00 46.07 56 ARG D CA 1
ATOM 3250 C C . ARG D 1 65 ? 19.025 -22.437 54.611 1.00 45.18 56 ARG D C 1
ATOM 3251 O O . ARG D 1 65 ? 18.449 -23.273 53.941 1.00 45.34 56 ARG D O 1
ATOM 3259 N N . GLY D 1 66 ? 18.590 -22.039 55.795 1.00 46.06 57 GLY D N 1
ATOM 3260 C CA . GLY D 1 66 ? 17.387 -22.574 56.395 1.00 45.17 57 GLY D CA 1
ATOM 3261 C C . GLY D 1 66 ? 16.236 -22.135 55.565 1.00 45.69 57 GLY D C 1
ATOM 3262 O O . GLY D 1 66 ? 16.178 -21.002 55.134 1.00 47.28 57 GLY D O 1
ATOM 3263 N N . GLN D 1 67 ? 15.343 -23.062 55.301 1.00 46.37 58 GLN D N 1
ATOM 3264 C CA . GLN D 1 67 ? 14.101 -22.749 54.629 1.00 48.22 58 GLN D CA 1
ATOM 3265 C C . GLN D 1 67 ? 13.255 -21.798 55.479 1.00 50.53 58 GLN D C 1
ATOM 3266 O O . GLN D 1 67 ? 12.719 -20.811 54.966 1.00 51.68 58 GLN D O 1
ATOM 3272 N N . ASN D 1 68 ? 13.171 -22.113 56.772 1.00 51.53 59 ASN D N 1
ATOM 3273 C CA . ASN D 1 68 ? 12.418 -21.349 57.759 1.00 54.10 59 ASN D CA 1
ATOM 3274 C C . ASN D 1 68 ? 13.044 -20.007 58.080 1.00 56.23 59 ASN D C 1
ATOM 3275 O O . ASN D 1 68 ? 12.352 -18.984 58.133 1.00 59.89 59 ASN D O 1
ATOM 3280 N N . ASN D 1 69 ? 14.346 -20.011 58.339 1.00 55.17 60 ASN D N 1
ATOM 3281 C CA . ASN D 1 69 ? 15.057 -18.776 58.615 1.00 56.65 60 ASN D CA 1
ATOM 3282 C C . ASN D 1 69 ? 16.411 -18.899 57.942 1.00 55.87 60 ASN D C 1
ATOM 3283 O O . ASN D 1 69 ? 17.243 -19.685 58.386 1.00 54.74 60 ASN D O 1
ATOM 3288 N N . SER D 1 70 ? 16.619 -18.134 56.869 1.00 56.31 61 SER D N 1
ATOM 3289 C CA . SER D 1 70 ? 17.836 -18.266 56.057 1.00 56.76 61 SER D CA 1
ATOM 3290 C C . SER D 1 70 ? 19.141 -17.950 56.814 1.00 57.01 61 SER D C 1
ATOM 3291 O O . SER D 1 70 ? 20.235 -18.292 56.369 1.00 57.05 61 SER D O 1
ATOM 3294 N N . ALA D 1 71 ? 19.011 -17.309 57.972 1.00 57.30 62 ALA D N 1
ATOM 3295 C CA . ALA D 1 71 ? 20.162 -17.049 58.837 1.00 57.83 62 ALA D CA 1
ATOM 3296 C C . ALA D 1 71 ? 20.858 -18.392 59.124 1.00 57.25 62 ALA D C 1
ATOM 3297 O O . ALA D 1 71 ? 22.102 -18.458 59.215 1.00 57.64 62 ALA D O 1
ATOM 3299 N N . HIS D 1 72 ? 20.037 -19.443 59.269 1.00 55.39 63 HIS D N 1
ATOM 3300 C CA . HIS D 1 72 ? 20.473 -20.811 59.548 1.00 52.37 63 HIS D CA 1
ATOM 3301 C C . HIS D 1 72 ? 21.367 -21.359 58.486 1.00 50.69 63 HIS D C 1
ATOM 3302 O O . HIS D 1 72 ? 21.058 -21.307 57.297 1.00 49.75 63 HIS D O 1
ATOM 3309 N N . LYS D 1 73 ? 22.496 -21.914 58.901 1.00 50.81 64 LYS D N 1
ATOM 3310 C CA . LYS D 1 73 ? 23.467 -22.409 57.935 1.00 49.74 64 LYS D CA 1
ATOM 3311 C C . LYS D 1 73 ? 23.903 -23.823 58.265 1.00 47.69 64 LYS D C 1
ATOM 3312 O O . LYS D 1 73 ? 24.288 -24.100 59.390 1.00 48.53 64 LYS D O 1
ATOM 3318 N N . LEU D 1 74 ? 23.766 -24.717 57.289 1.00 46.01 65 LEU D N 1
ATOM 3319 C CA . LEU D 1 74 ? 24.334 -26.068 57.341 1.00 45.41 65 LEU D CA 1
ATOM 3320 C C . LEU D 1 74 ? 25.437 -26.165 56.292 1.00 45.50 65 LEU D C 1
ATOM 3321 O O . LEU D 1 74 ? 25.238 -25.763 55.141 1.00 45.69 65 LEU D O 1
ATOM 3326 N N . ARG D 1 75 ? 26.588 -26.699 56.688 1.00 45.37 66 ARG D N 1
ATOM 3327 C CA . ARG D 1 75 ? 27.747 -26.748 55.818 1.00 46.25 66 ARG D CA 1
ATOM 3328 C C . ARG D 1 75 ? 28.104 -28.182 55.477 1.00 45.80 66 ARG D C 1
ATOM 3329 O O . ARG D 1 75 ? 28.298 -29.007 56.358 1.00 46.28 66 ARG D O 1
ATOM 3337 N N . ILE D 1 76 ? 28.194 -28.466 54.183 1.00 45.56 67 ILE D N 1
ATOM 3338 C CA . ILE D 1 76 ? 28.336 -29.832 53.702 1.00 45.47 67 ILE D CA 1
ATOM 3339 C C . ILE D 1 76 ? 29.524 -29.952 52.762 1.00 47.18 67 ILE D C 1
ATOM 3340 O O . ILE D 1 76 ? 30.008 -28.950 52.228 1.00 47.98 67 ILE D O 1
ATOM 3345 N N . ARG D 1 77 ? 29.965 -31.188 52.557 1.00 48.09 68 ARG D N 1
ATOM 3346 C CA . ARG D 1 77 ? 31.098 -31.507 51.713 1.00 49.01 68 ARG D CA 1
ATOM 3347 C C . ARG D 1 77 ? 30.663 -32.739 50.969 1.00 50.01 68 ARG D C 1
ATOM 3348 O O . ARG D 1 77 ? 30.029 -33.632 51.553 1.00 50.17 68 ARG D O 1
ATOM 3356 N N . ILE D 1 78 ? 30.993 -32.792 49.687 1.00 50.84 69 ILE D N 1
ATOM 3357 C CA . ILE D 1 78 ? 30.729 -33.983 48.891 1.00 52.60 69 ILE D CA 1
ATOM 3358 C C . ILE D 1 78 ? 32.021 -34.559 48.384 1.00 54.65 69 ILE D C 1
ATOM 3359 O O . ILE D 1 78 ? 32.695 -33.989 47.514 1.00 56.45 69 ILE D O 1
ATOM 3364 N N . GLY D 1 79 ? 32.369 -35.703 48.934 1.00 55.50 70 GLY D N 1
ATOM 3365 C CA . GLY D 1 79 ? 33.600 -36.338 48.542 1.00 57.08 70 GLY D CA 1
ATOM 3366 C C . GLY D 1 79 ? 33.311 -37.742 48.147 1.00 57.28 70 GLY D C 1
ATOM 3367 O O . GLY D 1 79 ? 32.336 -37.992 47.457 1.00 56.29 70 GLY D O 1
ATOM 3368 N N . GLY D 1 80 ? 34.145 -38.644 48.652 1.00 59.33 71 GLY D N 1
ATOM 3369 C CA . GLY D 1 80 ? 34.161 -40.038 48.258 1.00 62.05 71 GLY D CA 1
ATOM 3370 C C . GLY D 1 80 ? 35.618 -40.446 48.225 1.00 64.35 71 GLY D C 1
ATOM 3371 O O . GLY D 1 80 ? 36.451 -39.760 47.625 1.00 63.18 71 GLY D O 1
ATOM 3372 N N . GLU D 1 81 ? 35.920 -41.561 48.887 1.00 67.57 72 GLU D N 1
ATOM 3373 C CA . GLU D 1 81 ? 37.275 -42.088 48.974 1.00 70.18 72 GLU D CA 1
ATOM 3374 C C . GLU D 1 81 ? 37.910 -42.321 47.591 1.00 71.94 72 GLU D C 1
ATOM 3375 O O . GLU D 1 81 ? 39.087 -42.686 47.504 1.00 73.83 72 GLU D O 1
ATOM 3377 N N . ASP D 1 82 ? 37.134 -42.100 46.523 1.00 71.14 73 ASP D N 1
ATOM 3378 C CA . ASP D 1 82 ? 37.620 -42.245 45.134 1.00 72.15 73 ASP D CA 1
ATOM 3379 C C . ASP D 1 82 ? 37.618 -40.937 44.295 1.00 70.52 73 ASP D C 1
ATOM 3380 O O . ASP D 1 82 ? 37.998 -40.944 43.114 1.00 70.37 73 ASP D O 1
ATOM 3382 N N . TRP D 1 83 ? 37.214 -39.830 44.926 1.00 68.34 74 TRP D N 1
ATOM 3383 C CA . TRP D 1 83 ? 37.047 -38.511 44.283 1.00 64.79 74 TRP D CA 1
ATOM 3384 C C . TRP D 1 83 ? 38.196 -37.570 44.526 1.00 64.53 74 TRP D C 1
ATOM 3385 O O . TRP D 1 83 ? 38.923 -37.721 45.511 1.00 65.82 74 TRP D O 1
ATOM 3396 N N . GLN D 1 84 ? 38.389 -36.602 43.630 1.00 63.33 75 GLN D N 1
ATOM 3397 C CA . GLN D 1 84 ? 39.420 -35.577 43.831 1.00 62.94 75 GLN D CA 1
ATOM 3398 C C . GLN D 1 84 ? 39.077 -34.194 43.257 1.00 61.83 75 GLN D C 1
ATOM 3399 O O . GLN D 1 84 ? 38.457 -34.080 42.206 1.00 61.32 75 GLN D O 1
ATOM 3405 N N . PRO D 1 85 ? 39.487 -33.121 43.960 1.00 61.92 76 PRO D N 1
ATOM 3406 C CA . PRO D 1 85 ? 39.109 -31.766 43.550 1.00 61.42 76 PRO D CA 1
ATOM 3407 C C . PRO D 1 85 ? 39.877 -31.311 42.322 1.00 62.92 76 PRO D C 1
ATOM 3408 O O . PRO D 1 85 ? 40.878 -31.918 41.986 1.00 64.49 76 PRO D O 1
ATOM 3412 N N . ASP D 1 86 ? 39.398 -30.285 41.631 1.00 63.67 77 ASP D N 1
ATOM 3413 C CA . ASP D 1 86 ? 40.226 -29.659 40.619 1.00 67.58 77 ASP D CA 1
ATOM 3414 C C . ASP D 1 86 ? 40.905 -28.509 41.316 1.00 68.10 77 ASP D C 1
ATOM 3415 O O . ASP D 1 86 ? 40.340 -27.955 42.251 1.00 67.50 77 ASP D O 1
ATOM 3420 N N . ASN D 1 87 ? 42.108 -28.147 40.878 1.00 69.80 78 ASN D N 1
ATOM 3421 C CA . ASN D 1 87 ? 42.760 -26.960 41.420 1.00 71.51 78 ASN D CA 1
ATOM 3422 C C . ASN D 1 87 ? 41.924 -25.713 41.127 1.00 71.66 78 ASN D C 1
ATOM 3423 O O . ASN D 1 87 ? 42.187 -24.628 41.642 1.00 72.00 78 ASN D O 1
ATOM 3428 N N . SER D 1 88 ? 40.890 -25.908 40.310 1.00 72.10 79 SER D N 1
ATOM 3429 C CA . SER D 1 88 ? 39.919 -24.869 39.944 1.00 72.16 79 SER D CA 1
ATOM 3430 C C . SER D 1 88 ? 38.899 -24.613 41.039 1.00 69.65 79 SER D C 1
ATOM 3431 O O . SER D 1 88 ? 38.289 -23.548 41.074 1.00 68.69 79 SER D O 1
ATOM 3434 N N . GLY D 1 89 ? 38.715 -25.597 41.919 1.00 68.49 80 GLY D N 1
ATOM 3435 C CA . GLY D 1 89 ? 37.752 -25.506 43.007 1.00 66.53 80 GLY D CA 1
ATOM 3436 C C . GLY D 1 89 ? 36.368 -25.261 42.452 1.00 65.57 80 GLY D C 1
ATOM 3437 O O . GLY D 1 89 ? 35.708 -24.281 42.790 1.00 66.52 80 GLY D O 1
ATOM 3438 N N . ILE D 1 90 ? 35.944 -26.133 41.554 1.00 64.66 81 ILE D N 1
ATOM 3439 C CA . ILE D 1 90 ? 34.603 -26.038 41.018 1.00 63.21 81 ILE D CA 1
ATOM 3440 C C . ILE D 1 90 ? 33.853 -27.286 41.396 1.00 61.10 81 ILE D C 1
ATOM 3441 O O . ILE D 1 90 ? 32.631 -27.270 41.480 1.00 61.93 81 ILE D O 1
ATOM 3446 N N . GLY D 1 91 ? 34.586 -28.360 41.663 1.00 60.70 82 GLY D N 1
ATOM 3447 C CA . GLY D 1 91 ? 33.961 -29.584 42.139 1.00 60.24 82 GLY D CA 1
ATOM 3448 C C . GLY D 1 91 ? 34.909 -30.717 42.431 1.00 60.29 82 GLY D C 1
ATOM 3449 O O . GLY D 1 91 ? 36.100 -30.516 42.596 1.00 61.91 82 GLY D O 1
ATOM 3450 N N . MET D 1 92 ? 34.364 -31.918 42.506 1.00 60.06 83 MET D N 1
ATOM 3451 C CA . MET D 1 92 ? 35.179 -33.095 42.654 1.00 62.33 83 MET D CA 1
ATOM 3452 C C . MET D 1 92 ? 35.131 -33.861 41.348 1.00 63.98 83 MET D C 1
ATOM 3453 O O . MET D 1 92 ? 34.115 -33.800 40.638 1.00 63.77 83 MET D O 1
ATOM 3458 N N . VAL D 1 93 ? 36.217 -34.567 41.024 1.00 64.89 84 VAL D N 1
ATOM 3459 C CA . VAL D 1 93 ? 36.343 -35.231 39.718 1.00 66.04 84 VAL D CA 1
ATOM 3460 C C . VAL D 1 93 ? 36.668 -36.724 39.844 1.00 67.80 84 VAL D C 1
ATOM 3461 O O . VAL D 1 93 ? 37.545 -37.111 40.614 1.00 68.91 84 VAL D O 1
ATOM 3465 N N . SER D 1 94 ? 35.933 -37.546 39.090 1.00 70.25 85 SER D N 1
ATOM 3466 C CA . SER D 1 94 ? 36.199 -38.982 38.971 1.00 72.61 85 SER D CA 1
ATOM 3467 C C . SER D 1 94 ? 36.610 -39.358 37.566 1.00 75.17 85 SER D C 1
ATOM 3468 O O . SER D 1 94 ? 36.045 -38.865 36.586 1.00 74.50 85 SER D O 1
ATOM 3471 N N . HIS D 1 95 ? 37.568 -40.278 37.492 1.00 78.84 86 HIS D N 1
ATOM 3472 C CA . HIS D 1 95 ? 38.154 -40.723 36.228 1.00 81.72 86 HIS D CA 1
ATOM 3473 C C . HIS D 1 95 ? 37.742 -42.124 35.871 1.00 82.04 86 HIS D C 1
ATOM 3474 O O . HIS D 1 95 ? 37.465 -42.409 34.709 1.00 82.82 86 HIS D O 1
ATOM 3481 N N . SER D 1 96 ? 37.677 -43.001 36.874 1.00 82.73 87 SER D N 1
ATOM 3482 C CA . SER D 1 96 ? 37.370 -44.425 36.687 1.00 85.28 87 SER D CA 1
ATOM 3483 C C . SER D 1 96 ? 35.905 -44.701 36.365 1.00 85.82 87 SER D C 1
ATOM 3484 O O . SER D 1 96 ? 35.005 -44.277 37.087 1.00 83.55 87 SER D O 1
ATOM 3487 N N . ASP D 1 97 ? 35.671 -45.476 35.313 1.00 90.35 88 ASP D N 1
ATOM 3488 C CA . ASP D 1 97 ? 34.313 -45.840 34.917 1.00 92.58 88 ASP D CA 1
ATOM 3489 C C . ASP D 1 97 ? 33.583 -46.726 35.935 1.00 93.63 88 ASP D C 1
ATOM 3490 O O . ASP D 1 97 ? 32.469 -47.180 35.673 1.00 98.01 88 ASP D O 1
ATOM 3492 N N . PHE D 1 98 ? 34.201 -46.972 37.088 1.00 90.63 89 PHE D N 1
ATOM 3493 C CA . PHE D 1 98 ? 33.570 -47.796 38.123 1.00 91.23 89 PHE D CA 1
ATOM 3494 C C . PHE D 1 98 ? 33.382 -47.156 39.507 1.00 90.12 89 PHE D C 1
ATOM 3495 O O . PHE D 1 98 ? 33.250 -47.866 40.503 1.00 93.75 89 PHE D O 1
ATOM 3497 N N . THR D 1 99 ? 33.357 -45.828 39.571 1.00 85.38 90 THR D N 1
ATOM 3498 C CA . THR D 1 99 ? 33.048 -45.128 40.813 1.00 81.04 90 THR D CA 1
ATOM 3499 C C . THR D 1 99 ? 31.545 -44.965 40.803 1.00 79.12 90 THR D C 1
ATOM 3500 O O . THR D 1 99 ? 31.010 -44.133 40.070 1.00 78.18 90 THR D O 1
ATOM 3504 N N . ASN D 1 100 ? 30.871 -45.778 41.610 1.00 78.87 91 ASN D N 1
ATOM 3505 C CA . ASN D 1 100 ? 29.418 -45.740 41.692 1.00 76.91 91 ASN D CA 1
ATOM 3506 C C . ASN D 1 100 ? 28.935 -44.717 42.728 1.00 73.77 91 ASN D C 1
ATOM 3507 O O . ASN D 1 100 ? 28.059 -43.915 42.421 1.00 71.81 91 ASN D O 1
ATOM 3509 N N . GLU D 1 101 ? 29.513 -44.741 43.932 1.00 71.77 92 GLU D N 1
ATOM 3510 C CA . GLU D 1 101 ? 29.064 -43.889 45.025 1.00 68.03 92 GLU D CA 1
ATOM 3511 C C . GLU D 1 101 ? 29.928 -42.666 45.194 1.00 65.23 92 GLU D C 1
ATOM 3512 O O . GLU D 1 101 ? 30.985 -42.533 44.581 1.00 65.03 92 GLU D O 1
ATOM 3518 N N . PHE D 1 102 ? 29.451 -41.787 46.068 1.00 62.85 93 PHE D N 1
ATOM 3519 C CA . PHE D 1 102 ? 30.216 -40.696 46.638 1.00 60.75 93 PHE D CA 1
ATOM 3520 C C . PHE D 1 102 ? 29.427 -40.219 47.852 1.00 59.04 93 PHE D C 1
ATOM 3521 O O . PHE D 1 102 ? 28.247 -40.482 47.949 1.00 59.28 93 PHE D O 1
ATOM 3529 N N . ASN D 1 103 ? 30.056 -39.518 48.782 1.00 58.11 94 ASN D N 1
ATOM 3530 C CA . ASN D 1 103 ? 29.379 -39.238 50.052 1.00 57.10 94 ASN D CA 1
ATOM 3531 C C . ASN D 1 103 ? 29.128 -37.748 50.247 1.00 55.81 94 ASN D C 1
ATOM 3532 O O . ASN D 1 103 ? 29.837 -36.911 49.660 1.00 56.95 94 ASN D O 1
ATOM 3537 N N . ILE D 1 104 ? 28.114 -37.420 51.049 1.00 53.50 95 ILE D N 1
ATOM 3538 C CA . ILE D 1 104 ? 27.924 -36.060 51.543 1.00 50.73 95 ILE D CA 1
ATOM 3539 C C . ILE D 1 104 ? 28.386 -36.024 53.000 1.00 51.32 95 ILE D C 1
ATOM 3540 O O . ILE D 1 104 ? 28.039 -36.899 53.800 1.00 52.04 95 ILE D O 1
ATOM 3545 N N . TYR D 1 105 ? 29.155 -35.005 53.352 1.00 51.00 96 TYR D N 1
ATOM 3546 C CA . TYR D 1 105 ? 29.668 -34.879 54.706 1.00 51.84 96 TYR D CA 1
ATOM 3547 C C . TYR D 1 105 ? 29.155 -33.648 55.381 1.00 50.82 96 TYR D C 1
ATOM 3548 O O . TYR D 1 105 ? 29.064 -32.598 54.738 1.00 48.84 96 TYR D O 1
ATOM 3557 N N . PHE D 1 106 ? 28.870 -33.761 56.681 1.00 51.40 97 PHE D N 1
ATOM 3558 C CA . PHE D 1 106 ? 28.874 -32.568 57.501 1.00 50.97 97 PHE D CA 1
ATOM 3559 C C . PHE D 1 106 ? 30.295 -32.052 57.520 1.00 51.47 97 PHE D C 1
ATOM 3560 O O . PHE D 1 106 ? 31.260 -32.807 57.696 1.00 52.66 97 PHE D O 1
ATOM 3568 N N . PHE D 1 107 ? 30.394 -30.744 57.339 1.00 50.77 98 PHE D N 1
ATOM 3569 C CA . PHE D 1 107 ? 31.661 -30.071 57.230 1.00 51.94 98 PHE D CA 1
ATOM 3570 C C . PHE D 1 107 ? 31.614 -28.764 58.000 1.00 52.80 98 PHE D C 1
ATOM 3571 O O . PHE D 1 107 ? 32.095 -27.728 57.551 1.00 53.60 98 PHE D O 1
ATOM 3579 N N . GLY D 1 108 ? 31.025 -28.820 59.176 1.00 54.12 99 GLY D N 1
ATOM 3580 C CA . GLY D 1 108 ? 31.024 -27.670 60.057 1.00 57.66 99 GLY D CA 1
ATOM 3581 C C . GLY D 1 108 ? 31.463 -28.065 61.450 1.00 59.78 99 GLY D C 1
ATOM 3582 O O . GLY D 1 108 ? 32.013 -29.153 61.654 1.00 59.81 99 GLY D O 1
ATOM 3583 N N . ASN D 1 109 ? 31.197 -27.174 62.400 1.00 61.07 100 ASN D N 1
ATOM 3584 C CA . ASN D 1 109 ? 31.571 -27.388 63.783 1.00 65.24 100 ASN D CA 1
ATOM 3585 C C . ASN D 1 109 ? 30.364 -27.240 64.698 1.00 66.40 100 ASN D C 1
ATOM 3586 O O . ASN D 1 109 ? 29.628 -26.240 64.627 1.00 67.79 100 ASN D O 1
ATOM 3588 N N . GLY D 1 110 ? 30.163 -28.255 65.540 1.00 67.51 101 GLY D N 1
ATOM 3589 C CA . GLY D 1 110 ? 29.081 -28.267 66.523 1.00 66.21 101 GLY D CA 1
ATOM 3590 C C . GLY D 1 110 ? 27.635 -28.406 66.088 1.00 63.06 101 GLY D C 1
ATOM 3591 O O . GLY D 1 110 ? 27.310 -29.144 65.156 1.00 61.50 101 GLY D O 1
ATOM 3592 N N . ASP D 1 111 ? 26.742 -27.665 66.736 1.00 62.63 102 ASP D N 1
ATOM 3593 C CA . ASP D 1 111 ? 25.302 -27.816 66.502 1.00 60.72 102 ASP D CA 1
ATOM 3594 C C . ASP D 1 111 ? 24.729 -27.187 65.219 1.00 57.26 102 ASP D C 1
ATOM 3595 O O . ASP D 1 111 ? 25.063 -26.058 64.857 1.00 57.54 102 ASP D O 1
ATOM 3600 N N . ILE D 1 112 ? 23.852 -27.941 64.556 1.00 52.57 103 ILE D N 1
ATOM 3601 C CA . ILE D 1 112 ? 23.028 -27.471 63.459 1.00 49.96 103 ILE D CA 1
ATOM 3602 C C . ILE D 1 112 ? 21.698 -26.963 63.976 1.00 48.06 103 ILE D C 1
ATOM 3603 O O . ILE D 1 112 ? 20.985 -27.694 64.662 1.00 48.22 103 ILE D O 1
ATOM 3608 N N . PRO D 1 113 ? 21.360 -25.714 63.675 1.00 46.39 104 PRO D N 1
ATOM 3609 C CA . PRO D 1 113 ? 20.078 -25.155 64.122 1.00 46.07 104 PRO D CA 1
ATOM 3610 C C . PRO D 1 113 ? 18.920 -25.857 63.422 1.00 44.81 104 PRO D C 1
ATOM 3611 O O . PRO D 1 113 ? 18.827 -25.779 62.197 1.00 45.10 104 PRO D O 1
ATOM 3615 N N . VAL D 1 114 ? 18.058 -26.538 64.173 1.00 43.17 105 VAL D N 1
ATOM 3616 C CA . VAL D 1 114 ? 17.005 -27.296 63.548 1.00 42.15 105 VAL D CA 1
ATOM 3617 C C . VAL D 1 114 ? 16.182 -26.489 62.529 1.00 42.73 105 VAL D C 1
ATOM 3618 O O . VAL D 1 114 ? 15.711 -25.395 62.846 1.00 43.66 105 VAL D O 1
ATOM 3622 N N . ASP D 1 115 ? 16.067 -27.008 61.299 1.00 42.41 106 ASP D N 1
ATOM 3623 C CA . ASP D 1 115 ? 15.388 -26.332 60.183 1.00 41.58 106 ASP D CA 1
ATOM 3624 C C . ASP D 1 115 ? 15.334 -27.330 59.025 1.00 40.97 106 ASP D C 1
ATOM 3625 O O . ASP D 1 115 ? 15.784 -28.464 59.172 1.00 41.21 106 ASP D O 1
ATOM 3630 N N . THR D 1 116 ? 14.738 -26.953 57.898 1.00 41.35 107 THR D N 1
ATOM 3631 C CA . THR D 1 116 ? 14.770 -27.801 56.710 1.00 40.60 107 THR D CA 1
ATOM 3632 C C . THR D 1 116 ? 15.817 -27.139 55.859 1.00 40.99 107 THR D C 1
ATOM 3633 O O . THR D 1 116 ? 15.883 -25.912 55.755 1.00 41.33 107 THR D O 1
ATOM 3637 N N . TYR D 1 117 ? 16.633 -27.971 55.241 1.00 40.60 108 TYR D N 1
ATOM 3638 C CA . TYR D 1 117 ? 17.736 -27.494 54.453 1.00 40.40 108 TYR D CA 1
ATOM 3639 C C . TYR D 1 117 ? 17.596 -28.195 53.124 1.00 40.10 108 TYR D C 1
ATOM 3640 O O . TYR D 1 117 ? 17.532 -29.425 53.054 1.00 39.55 108 TYR D O 1
ATOM 3649 N N . LEU D 1 118 ? 17.525 -27.427 52.052 1.00 40.47 109 LEU D N 1
ATOM 3650 C CA . LEU D 1 118 ? 17.405 -28.067 50.752 1.00 40.52 109 LEU D CA 1
ATOM 3651 C C . LEU D 1 118 ? 18.748 -28.174 50.042 1.00 40.71 109 LEU D C 1
ATOM 3652 O O . LEU D 1 118 ? 19.240 -27.194 49.505 1.00 41.22 109 LEU D O 1
ATOM 3657 N N . ILE D 1 119 ? 19.332 -29.369 50.027 1.00 40.76 110 ILE D N 1
ATOM 3658 C CA . ILE D 1 119 ? 20.567 -29.596 49.258 1.00 41.22 110 ILE D CA 1
ATOM 3659 C C . ILE D 1 119 ? 20.259 -29.926 47.796 1.00 41.96 110 ILE D C 1
ATOM 3660 O O . ILE D 1 119 ? 19.315 -30.652 47.494 1.00 42.45 110 ILE D O 1
ATOM 3665 N N . SER D 1 120 ? 21.037 -29.334 46.900 1.00 41.93 111 SER D N 1
ATOM 3666 C CA . SER D 1 120 ? 20.925 -29.591 45.498 1.00 42.89 111 SER D CA 1
ATOM 3667 C C . SER D 1 120 ? 22.346 -29.839 45.037 1.00 43.28 111 SER D C 1
ATOM 3668 O O . SER D 1 120 ? 23.276 -29.156 45.463 1.00 43.61 111 SER D O 1
ATOM 3671 N N . ILE D 1 121 ? 22.503 -30.799 44.141 1.00 43.91 112 ILE D N 1
ATOM 3672 C CA . ILE D 1 121 ? 23.781 -31.247 43.710 1.00 44.62 112 ILE D CA 1
ATOM 3673 C C . ILE D 1 121 ? 23.649 -31.639 42.276 1.00 46.55 112 ILE D C 1
ATOM 3674 O O . ILE D 1 121 ? 22.570 -32.008 41.861 1.00 48.31 112 ILE D O 1
ATOM 3679 N N . TYR D 1 122 ? 24.721 -31.554 41.504 1.00 47.54 113 TYR D N 1
ATOM 3680 C CA . TYR D 1 122 ? 24.667 -32.034 40.141 1.00 49.64 113 TYR D CA 1
ATOM 3681 C C . TYR D 1 122 ? 25.998 -32.629 39.681 1.00 51.86 113 TYR D C 1
ATOM 3682 O O . TYR D 1 122 ? 27.031 -32.473 40.338 1.00 51.68 113 TYR D O 1
ATOM 3691 N N . ALA D 1 123 ? 25.943 -33.284 38.519 1.00 54.04 114 ALA D N 1
ATOM 3692 C CA . ALA D 1 123 ? 27.062 -33.981 37.903 1.00 55.01 114 ALA D CA 1
ATOM 3693 C C . ALA D 1 123 ? 27.082 -33.715 36.385 1.00 57.32 114 ALA D C 1
ATOM 3694 O O . ALA D 1 123 ? 26.141 -33.115 35.847 1.00 57.87 114 ALA D O 1
ATOM 3696 N N . THR D 1 124 ? 28.161 -34.133 35.712 1.00 59.15 115 THR D N 1
ATOM 3697 C CA . THR D 1 124 ? 28.376 -33.891 34.269 1.00 61.68 115 THR D CA 1
ATOM 3698 C C . THR D 1 124 ? 29.476 -34.780 33.690 1.00 63.82 115 THR D C 1
ATOM 3699 O O . THR D 1 124 ? 30.231 -35.397 34.446 1.00 64.45 115 THR D O 1
ATOM 3703 N N . GLU D 1 125 ? 29.566 -34.840 32.358 1.00 64.93 116 GLU D N 1
ATOM 3704 C CA . GLU D 1 125 ? 30.760 -35.351 31.694 1.00 65.88 116 GLU D CA 1
ATOM 3705 C C . GLU D 1 125 ? 31.653 -34.153 31.427 1.00 66.18 116 GLU D C 1
ATOM 3706 O O . GLU D 1 125 ? 31.160 -33.025 31.286 1.00 65.75 116 GLU D O 1
ATOM 3708 N N . ILE D 1 126 ? 32.961 -34.417 31.378 1.00 66.68 117 ILE D N 1
ATOM 3709 C CA . ILE D 1 126 ? 33.974 -33.413 31.082 1.00 66.07 117 ILE D CA 1
ATOM 3710 C C . ILE D 1 126 ? 35.176 -34.051 30.396 1.00 66.91 117 ILE D C 1
ATOM 3711 O O . ILE D 1 126 ? 35.868 -33.403 29.610 1.00 67.42 117 ILE D O 1
ATOM 3713 N N . GLN D 1 132 ? 39.485 -28.729 31.249 1.00 87.61 123 GLN D N 1
ATOM 3714 C CA . GLN D 1 132 ? 38.252 -29.445 30.895 1.00 88.56 123 GLN D CA 1
ATOM 3715 C C . GLN D 1 132 ? 37.020 -28.524 30.784 1.00 87.53 123 GLN D C 1
ATOM 3716 O O . GLN D 1 132 ? 37.044 -27.372 31.221 1.00 87.22 123 GLN D O 1
ATOM 3718 N N . GLY D 1 133 ? 35.952 -29.032 30.179 1.00 86.73 124 GLY D N 1
ATOM 3719 C CA . GLY D 1 133 ? 34.695 -28.292 30.117 1.00 86.15 124 GLY D CA 1
ATOM 3720 C C . GLY D 1 133 ? 33.545 -29.245 30.402 1.00 84.85 124 GLY D C 1
ATOM 3721 O O . GLY D 1 133 ? 33.733 -30.460 30.364 1.00 83.46 124 GLY D O 1
ATOM 3722 N N . PHE D 1 134 ? 32.372 -28.689 30.706 1.00 83.12 125 PHE D N 1
ATOM 3723 C CA . PHE D 1 134 ? 31.174 -29.484 30.946 1.00 79.89 125 PHE D CA 1
ATOM 3724 C C . PHE D 1 134 ? 30.777 -30.114 29.625 1.00 80.42 125 PHE D C 1
ATOM 3725 O O . PHE D 1 134 ? 30.880 -29.458 28.595 1.00 82.64 125 PHE D O 1
ATOM 3727 N N . VAL D 1 135 ? 30.359 -31.378 29.624 1.00 79.62 126 VAL D N 1
ATOM 3728 C CA . VAL D 1 135 ? 29.807 -31.938 28.376 1.00 81.23 126 VAL D CA 1
ATOM 3729 C C . VAL D 1 135 ? 28.292 -32.028 28.308 1.00 81.17 126 VAL D C 1
ATOM 3730 O O . VAL D 1 135 ? 27.587 -32.385 29.268 1.00 78.43 126 VAL D O 1
ATOM 3732 N N . GLY D 1 136 ? 27.811 -31.714 27.120 1.00 83.60 127 GLY D N 1
ATOM 3733 C CA . GLY D 1 136 ? 26.400 -31.737 26.872 1.00 83.22 127 GLY D CA 1
ATOM 3734 C C . GLY D 1 136 ? 25.717 -31.275 28.128 1.00 78.96 127 GLY D C 1
ATOM 3735 O O . GLY D 1 136 ? 26.015 -30.196 28.642 1.00 77.50 127 GLY D O 1
ATOM 3736 N N . ASN D 1 137 ? 24.862 -32.143 28.655 1.00 76.85 128 ASN D N 1
ATOM 3737 C CA . ASN D 1 137 ? 23.797 -31.711 29.545 1.00 74.22 128 ASN D CA 1
ATOM 3738 C C . ASN D 1 137 ? 23.774 -32.447 30.884 1.00 70.57 128 ASN D C 1
ATOM 3739 O O . ASN D 1 137 ? 23.802 -33.679 30.928 1.00 70.35 128 ASN D O 1
ATOM 3741 N N . LYS D 1 138 ? 23.709 -31.637 31.940 1.00 67.48 129 LYS D N 1
ATOM 3742 C CA . LYS D 1 138 ? 23.681 -32.026 33.364 1.00 64.95 129 LYS D CA 1
ATOM 3743 C C . LYS D 1 138 ? 22.613 -32.986 33.876 1.00 64.54 129 LYS D C 1
ATOM 3744 O O . LYS D 1 138 ? 21.516 -33.051 33.315 1.00 66.94 129 LYS D O 1
ATOM 3750 N N . ALA D 1 139 ? 22.915 -33.700 34.957 1.00 61.69 130 ALA D N 1
ATOM 3751 C CA . ALA D 1 139 ? 21.891 -34.371 35.752 1.00 60.91 130 ALA D CA 1
ATOM 3752 C C . ALA D 1 139 ? 21.806 -33.530 36.998 1.00 58.70 130 ALA D C 1
ATOM 3753 O O . ALA D 1 139 ? 22.778 -32.880 37.320 1.00 59.05 130 ALA D O 1
ATOM 3755 N N . VAL D 1 140 ? 20.671 -33.500 37.687 1.00 56.10 131 VAL D N 1
ATOM 3756 C CA . VAL D 1 140 ? 20.596 -32.742 38.939 1.00 53.03 131 VAL D CA 1
ATOM 3757 C C . VAL D 1 140 ? 19.686 -33.463 39.927 1.00 52.28 131 VAL D C 1
ATOM 3758 O O . VAL D 1 140 ? 18.704 -34.106 39.527 1.00 54.54 131 VAL D O 1
ATOM 3762 N N . VAL D 1 141 ? 20.020 -33.381 41.212 1.00 49.45 132 VAL D N 1
ATOM 3763 C CA . VAL D 1 141 ? 19.101 -33.839 42.230 1.00 48.55 132 VAL D CA 1
ATOM 3764 C C . VAL D 1 141 ? 19.076 -32.731 43.266 1.00 46.68 132 VAL D C 1
ATOM 3765 O O . VAL D 1 141 ? 19.933 -31.863 43.265 1.00 45.79 132 VAL D O 1
ATOM 3769 N N . GLN D 1 142 ? 18.046 -32.736 44.098 1.00 45.74 133 GLN D N 1
ATOM 3770 C CA . GLN D 1 142 ? 17.939 -31.882 45.235 1.00 44.37 133 GLN D CA 1
ATOM 3771 C C . GLN D 1 142 ? 17.209 -32.725 46.244 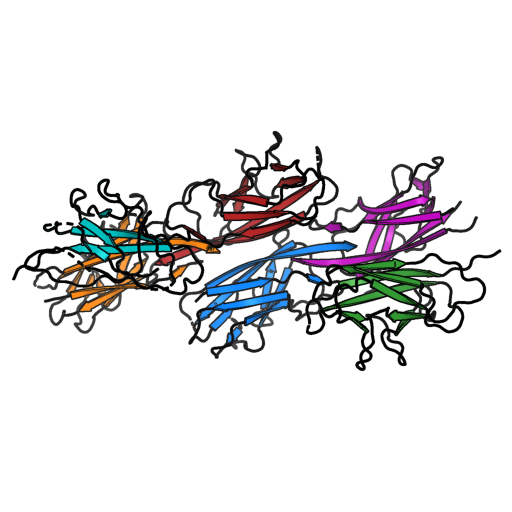1.00 44.17 133 GLN D C 1
ATOM 3772 O O . GLN D 1 142 ? 16.506 -33.653 45.850 1.00 45.34 133 GLN D O 1
ATOM 3778 N N . ALA D 1 143 ? 17.387 -32.459 47.533 1.00 43.13 134 ALA D N 1
ATOM 3779 C CA . ALA D 1 143 ? 16.777 -33.297 48.564 1.00 42.46 134 ALA D CA 1
ATOM 3780 C C . ALA D 1 143 ? 16.718 -32.552 49.872 1.00 41.65 134 ALA D C 1
ATOM 3781 O O . ALA D 1 143 ? 17.727 -31.993 50.332 1.00 40.82 134 ALA D O 1
ATOM 3783 N N . ALA D 1 144 ? 15.532 -32.553 50.475 1.00 41.21 135 ALA D N 1
ATOM 3784 C CA . ALA D 1 144 ? 15.351 -31.995 51.807 1.00 40.45 135 ALA D CA 1
ATOM 3785 C C . ALA D 1 144 ? 16.076 -32.851 52.853 1.00 40.34 135 ALA D C 1
ATOM 3786 O O . ALA D 1 144 ? 16.014 -34.069 52.832 1.00 42.08 135 ALA D O 1
ATOM 3788 N N . VAL D 1 145 ? 16.809 -32.214 53.738 1.00 39.55 136 VAL D N 1
ATOM 3789 C CA . VAL D 1 145 ? 17.311 -32.903 54.896 1.00 39.74 136 VAL D CA 1
ATOM 3790 C C . VAL D 1 145 ? 16.862 -32.044 56.065 1.00 39.44 136 VAL D C 1
ATOM 3791 O O . VAL D 1 145 ? 17.027 -30.801 56.070 1.00 38.99 136 VAL D O 1
ATOM 3795 N N . THR D 1 146 ? 16.266 -32.697 57.053 1.00 39.44 137 THR D N 1
ATOM 3796 C CA . THR D 1 146 ? 15.674 -31.948 58.142 1.00 39.03 137 THR D CA 1
ATOM 3797 C C . THR D 1 146 ? 16.277 -32.233 59.494 1.00 39.08 137 THR D C 1
ATOM 3798 O O . THR D 1 146 ? 16.390 -33.372 59.909 1.00 39.49 137 THR D O 1
ATOM 3802 N N . ILE D 1 147 ? 16.669 -31.162 60.163 1.00 39.27 138 ILE D N 1
ATOM 3803 C CA . ILE D 1 147 ? 17.113 -31.241 61.524 1.00 40.66 138 ILE D CA 1
ATOM 3804 C C . ILE D 1 147 ? 15.975 -30.883 62.445 1.00 40.85 138 ILE D C 1
ATOM 3805 O O . ILE D 1 147 ? 15.208 -29.941 62.173 1.00 41.22 138 ILE D O 1
ATOM 3810 N N . ALA D 1 148 ? 15.857 -31.685 63.495 1.00 41.06 139 ALA D N 1
ATOM 3811 C CA . ALA D 1 148 ? 14.856 -31.515 64.518 1.00 41.58 139 ALA D CA 1
ATOM 3812 C C . ALA D 1 148 ? 15.543 -31.618 65.873 1.00 42.91 139 ALA D C 1
ATOM 3813 O O . ALA D 1 148 ? 16.733 -31.953 65.965 1.00 43.27 139 ALA D O 1
ATOM 3815 N N . ALA D 1 149 ? 14.800 -31.317 66.928 1.00 43.12 140 ALA D N 1
ATOM 3816 C CA . ALA D 1 149 ? 15.339 -31.421 68.258 1.00 44.03 140 ALA D CA 1
ATOM 3817 C C . ALA D 1 149 ? 14.497 -32.420 68.971 1.00 45.51 140 ALA D C 1
ATOM 3818 O O . ALA D 1 149 ? 13.415 -32.076 69.418 1.00 46.92 140 ALA D O 1
ATOM 3820 N N . LYS D 1 150 ? 14.960 -33.664 69.045 1.00 46.68 141 LYS D N 1
ATOM 3821 C CA . LYS D 1 150 ? 14.288 -34.673 69.855 1.00 47.48 141 LYS D CA 1
ATOM 3822 C C . LYS D 1 150 ? 14.666 -34.541 71.305 1.00 49.01 141 LYS D C 1
ATOM 3823 O O . LYS D 1 150 ? 15.851 -34.549 71.663 1.00 48.84 141 LYS D O 1
ATOM 3827 N N . LEU D 1 151 ? 13.639 -34.410 72.133 1.00 50.21 142 LEU D N 1
ATOM 3828 C CA . LEU D 1 151 ? 13.815 -34.479 73.572 1.00 52.41 142 LEU D CA 1
ATOM 3829 C C . LEU D 1 151 ? 13.443 -35.809 74.220 1.00 53.99 142 LEU D C 1
ATOM 3830 O O . LEU D 1 151 ? 12.389 -36.368 73.916 1.00 54.71 142 LEU D O 1
ATOM 3835 N N . ASN D 1 152 ? 14.307 -36.337 75.076 1.00 55.16 143 ASN D N 1
ATOM 3836 C CA . ASN D 1 152 ? 13.928 -37.491 75.882 1.00 56.70 143 ASN D CA 1
ATOM 3837 C C . ASN D 1 152 ? 14.366 -37.397 77.347 1.00 58.59 143 ASN D C 1
ATOM 3838 O O . ASN D 1 152 ? 15.485 -36.964 77.672 1.00 58.51 143 ASN D O 1
ATOM 3841 N N . LEU E 1 12 ? 20.120 -38.311 -3.143 1.00 110.29 3 LEU E N 1
ATOM 3842 C CA . LEU E 1 12 ? 20.212 -37.230 -2.119 1.00 108.64 3 LEU E CA 1
ATOM 3843 C C . LEU E 1 12 ? 19.374 -37.551 -0.878 1.00 105.84 3 LEU E C 1
ATOM 3844 O O . LEU E 1 12 ? 18.225 -37.119 -0.768 1.00 104.76 3 LEU E O 1
ATOM 3849 N N . LYS E 1 13 ? 19.952 -38.308 0.055 1.00 106.01 4 LYS E N 1
ATOM 3850 C CA . LYS E 1 13 ? 19.244 -38.682 1.289 1.00 102.83 4 LYS E CA 1
ATOM 3851 C C . LYS E 1 13 ? 19.429 -37.658 2.419 1.00 100.43 4 LYS E C 1
ATOM 3852 O O . LYS E 1 13 ? 20.529 -37.188 2.680 1.00 98.93 4 LYS E O 1
ATOM 3854 N N . LEU E 1 14 ? 18.327 -37.323 3.080 1.00 98.16 5 LEU E N 1
ATOM 3855 C CA . LEU E 1 14 ? 18.328 -36.390 4.209 1.00 97.10 5 LEU E CA 1
ATOM 3856 C C . LEU E 1 14 ? 18.027 -37.126 5.527 1.00 95.23 5 LEU E C 1
ATOM 3857 O O . LEU E 1 14 ? 16.954 -37.714 5.688 1.00 94.52 5 LEU E O 1
ATOM 3862 N N . MET E 1 15 ? 18.973 -37.099 6.465 1.00 95.70 6 MET E N 1
ATOM 3863 C CA . MET E 1 15 ? 18.833 -37.916 7.677 1.00 96.67 6 MET E CA 1
ATOM 3864 C C . MET E 1 15 ? 18.884 -37.189 9.014 1.00 93.03 6 MET E C 1
ATOM 3865 O O . MET E 1 15 ? 19.795 -36.399 9.284 1.00 92.77 6 MET E O 1
ATOM 3870 N N . ILE E 1 16 ? 17.906 -37.503 9.853 1.00 89.00 7 ILE E N 1
ATOM 3871 C CA . ILE E 1 16 ? 17.739 -36.844 11.132 1.00 86.20 7 ILE E CA 1
ATOM 3872 C C . ILE E 1 16 ? 18.067 -37.801 12.286 1.00 86.66 7 ILE E C 1
ATOM 3873 O O . ILE E 1 16 ? 18.245 -39.002 12.074 1.00 91.33 7 ILE E O 1
ATOM 3878 N N . LYS E 1 17 ? 18.246 -37.175 13.444 1.00 84.60 8 LYS E N 1
ATOM 3879 C CA . LYS E 1 17 ? 18.786 -37.759 14.654 1.00 86.58 8 LYS E CA 1
ATOM 3880 C C . LYS E 1 17 ? 18.515 -36.718 15.730 1.00 87.69 8 LYS E C 1
ATOM 3881 O O . LYS E 1 17 ? 19.023 -35.597 15.686 1.00 88.74 8 LYS E O 1
ATOM 3883 N N . ILE E 1 18 ? 17.691 -37.113 16.685 1.00 85.55 9 ILE E N 1
ATOM 3884 C CA . ILE E 1 18 ? 17.037 -36.244 17.638 1.00 81.35 9 ILE E CA 1
ATOM 3885 C C . ILE E 1 18 ? 17.541 -36.783 18.952 1.00 82.24 9 ILE E C 1
ATOM 3886 O O . ILE E 1 18 ? 17.353 -37.954 19.283 1.00 81.17 9 ILE E O 1
ATOM 3891 N N . ASN E 1 19 ? 18.200 -35.911 19.691 1.00 83.55 10 ASN E N 1
ATOM 3892 C CA . ASN E 1 19 ? 18.956 -36.304 20.852 1.00 83.01 10 ASN E CA 1
ATOM 3893 C C . ASN E 1 19 ? 18.121 -36.280 22.120 1.00 78.48 10 ASN E C 1
ATOM 3894 O O . ASN E 1 19 ? 17.559 -35.301 22.473 1.00 76.85 10 ASN E O 1
ATOM 3899 N N . GLU E 1 20 ? 18.033 -37.390 22.799 1.00 73.46 11 GLU E N 1
ATOM 3900 C CA . GLU E 1 20 ? 17.123 -37.511 23.873 1.00 67.80 11 GLU E CA 1
ATOM 3901 C C . GLU E 1 20 ? 17.638 -37.009 25.231 1.00 67.44 11 GLU E C 1
ATOM 3902 O O . GLU E 1 20 ? 18.258 -37.715 25.957 1.00 68.23 11 GLU E O 1
ATOM 3904 N N . ALA E 1 21 ? 17.285 -35.793 25.595 1.00 64.82 12 ALA E N 1
ATOM 3905 C CA . ALA E 1 21 ? 17.886 -35.098 26.743 1.00 64.85 12 ALA E CA 1
ATOM 3906 C C . ALA E 1 21 ? 16.868 -34.679 27.807 1.00 63.34 12 ALA E C 1
ATOM 3907 O O . ALA E 1 21 ? 15.662 -34.651 27.542 1.00 63.63 12 ALA E O 1
ATOM 3909 N N . VAL E 1 22 ? 17.369 -34.362 29.006 1.00 60.99 13 VAL E N 1
ATOM 3910 C CA . VAL E 1 22 ? 16.543 -33.953 30.142 1.00 56.78 13 VAL E CA 1
ATOM 3911 C C . VAL E 1 22 ? 17.069 -32.611 30.639 1.00 57.23 13 VAL E C 1
ATOM 3912 O O . VAL E 1 22 ? 18.212 -32.531 31.069 1.00 59.56 13 VAL E O 1
ATOM 3916 N N . PHE E 1 23 ? 16.234 -31.574 30.606 1.00 55.54 14 PHE E N 1
ATOM 3917 C CA . PHE E 1 23 ? 16.637 -30.230 31.017 1.00 55.68 14 PHE E CA 1
ATOM 3918 C C . PHE E 1 23 ? 16.187 -30.101 32.443 1.00 53.93 14 PHE E C 1
ATOM 3919 O O . PHE E 1 23 ? 15.186 -30.674 32.830 1.00 50.56 14 PHE E O 1
ATOM 3927 N N . TYR E 1 24 ? 16.937 -29.339 33.221 1.00 57.28 15 TYR E N 1
ATOM 3928 C CA . TYR E 1 24 ? 16.501 -28.965 34.557 1.00 60.11 15 TYR E CA 1
ATOM 3929 C C . TYR E 1 24 ? 16.565 -27.436 34.527 1.00 63.94 15 TYR E C 1
ATOM 3930 O O . TYR E 1 24 ? 16.043 -26.762 35.414 1.00 61.32 15 TYR E O 1
ATOM 3939 N N . ASP E 1 25 ? 17.353 -26.988 33.556 1.00 69.42 16 ASP E N 1
ATOM 3940 C CA . ASP E 1 25 ? 17.617 -25.600 33.297 1.00 76.79 16 ASP E CA 1
ATOM 3941 C C . ASP E 1 25 ? 16.564 -25.165 32.316 1.00 77.83 16 ASP E C 1
ATOM 3942 O O . ASP E 1 25 ? 16.154 -25.912 31.428 1.00 80.37 16 ASP E O 1
ATOM 3944 N N . ARG E 1 26 ? 16.047 -23.967 32.605 1.00 75.55 17 ARG E N 1
ATOM 3945 C CA . ARG E 1 26 ? 15.065 -23.278 31.786 1.00 79.77 17 ARG E CA 1
ATOM 3946 C C . ARG E 1 26 ? 15.774 -23.093 30.481 1.00 84.84 17 ARG E C 1
ATOM 3947 O O . ARG E 1 26 ? 16.952 -22.737 30.455 1.00 87.15 17 ARG E O 1
ATOM 3951 N N . ILE E 1 27 ? 15.086 -23.372 29.388 1.00 86.97 18 ILE E N 1
ATOM 3952 C CA . ILE E 1 27 ? 15.827 -23.730 28.190 1.00 89.63 18 ILE E CA 1
ATOM 3953 C C . ILE E 1 27 ? 16.588 -22.570 27.581 1.00 96.30 18 ILE E C 1
ATOM 3954 O O . ILE E 1 27 ? 16.025 -21.517 27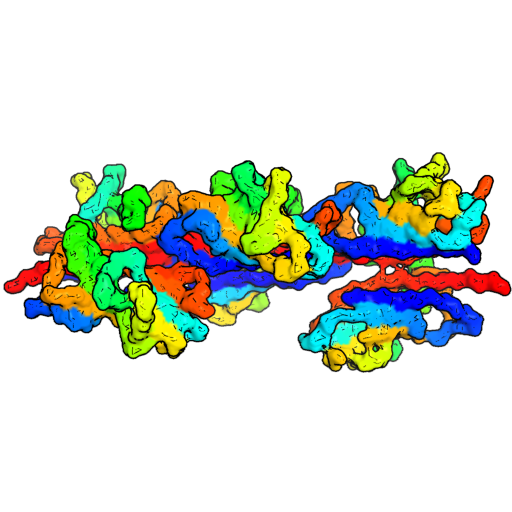.298 1.00 97.15 18 ILE E O 1
ATOM 3959 N N . THR E 1 28 ? 17.883 -22.792 27.381 1.00 100.97 19 THR E N 1
ATOM 3960 C CA . THR E 1 28 ? 18.692 -21.862 26.614 1.00 104.16 19 THR E CA 1
ATOM 3961 C C . THR E 1 28 ? 18.423 -22.055 25.146 1.00 103.17 19 THR E C 1
ATOM 3962 O O . THR E 1 28 ? 18.682 -23.130 24.594 1.00 99.44 19 THR E O 1
ATOM 3966 N N . SER E 1 29 ? 17.865 -21.015 24.536 1.00 104.84 20 SER E N 1
ATOM 3967 C CA . SER E 1 29 ? 17.654 -20.960 23.102 1.00 103.18 20 SER E CA 1
ATOM 3968 C C . SER E 1 29 ? 19.027 -21.107 22.483 1.00 104.99 20 SER E C 1
ATOM 3969 O O . SER E 1 29 ? 20.031 -21.189 23.194 1.00 106.30 20 SER E O 1
ATOM 3972 N N . ASN E 1 30 ? 19.080 -21.136 21.158 1.00 105.82 21 ASN E N 1
ATOM 3973 C CA . ASN E 1 30 ? 20.323 -21.459 20.478 1.00 106.21 21 ASN E CA 1
ATOM 3974 C C . ASN E 1 30 ? 21.015 -22.563 21.297 1.00 103.81 21 ASN E C 1
ATOM 3975 O O . ASN E 1 30 ? 22.213 -22.493 21.537 1.00 107.90 21 ASN E O 1
ATOM 3977 N N . LYS E 1 31 ? 20.247 -23.550 21.763 1.00 100.06 22 LYS E N 1
ATOM 3978 C CA . LYS E 1 31 ? 20.778 -24.665 22.551 1.00 99.17 22 LYS E CA 1
ATOM 3979 C C . LYS E 1 31 ? 20.452 -25.932 21.790 1.00 96.90 22 LYS E C 1
ATOM 3980 O O . LYS E 1 31 ? 19.296 -26.150 21.410 1.00 94.57 22 LYS E O 1
ATOM 3982 N N . ILE E 1 32 ? 21.489 -26.721 21.522 1.00 96.90 23 ILE E N 1
ATOM 3983 C CA . ILE E 1 32 ? 21.384 -27.902 20.679 1.00 94.83 23 ILE E CA 1
ATOM 3984 C C . ILE E 1 32 ? 20.260 -28.816 21.131 1.00 90.06 23 ILE E C 1
ATOM 3985 O O . ILE E 1 32 ? 20.156 -29.155 22.310 1.00 88.72 23 ILE E O 1
ATOM 3990 N N . ILE E 1 33 ? 19.418 -29.219 20.185 1.00 89.83 24 ILE E N 1
ATOM 3991 C CA . ILE E 1 33 ? 18.298 -30.106 20.480 1.00 89.68 24 ILE E CA 1
ATOM 3992 C C . ILE E 1 33 ? 18.296 -31.321 19.558 1.00 87.69 24 ILE E C 1
ATOM 3993 O O . ILE E 1 33 ? 18.038 -32.443 19.994 1.00 84.16 24 ILE E O 1
ATOM 3998 N N . GLY E 1 34 ? 18.584 -31.090 18.281 1.00 90.05 25 GLY E N 1
ATOM 3999 C CA . GLY E 1 34 ? 18.614 -32.168 17.291 1.00 92.93 25 GLY E CA 1
ATOM 4000 C C . GLY E 1 34 ? 19.610 -31.877 16.175 1.00 94.10 25 GLY E C 1
ATOM 4001 O O . GLY E 1 34 ? 19.928 -30.713 15.896 1.00 90.45 25 GLY E O 1
ATOM 4002 N N . THR E 1 35 ? 20.095 -32.948 15.541 1.00 96.45 26 THR E N 1
ATOM 4003 C CA . THR E 1 35 ? 20.956 -32.850 14.347 1.00 99.65 26 THR E CA 1
ATOM 4004 C C . THR E 1 35 ? 20.307 -33.477 13.113 1.00 96.92 26 THR E C 1
ATOM 4005 O O . THR E 1 35 ? 19.502 -34.385 13.233 1.00 97.20 26 THR E O 1
ATOM 4009 N N . GLY E 1 36 ? 20.651 -32.989 11.929 1.00 99.09 27 GLY E N 1
ATOM 4010 C CA . GLY E 1 36 ? 20.163 -33.573 10.684 1.00 97.56 27 GLY E CA 1
ATOM 4011 C C . GLY E 1 36 ? 21.342 -33.759 9.757 1.00 100.26 27 GLY E C 1
ATOM 4012 O O . GLY E 1 36 ? 21.843 -32.787 9.184 1.00 100.40 27 GLY E O 1
ATOM 4013 N N . HIS E 1 37 ? 21.806 -35.000 9.630 1.00 100.68 28 HIS E N 1
ATOM 4014 C CA . HIS E 1 37 ? 22.943 -35.295 8.753 1.00 105.67 28 HIS E CA 1
ATOM 4015 C C . HIS E 1 37 ? 22.571 -35.692 7.344 1.00 104.80 28 HIS E C 1
ATOM 4016 O O . HIS E 1 37 ? 21.942 -36.732 7.114 1.00 101.45 28 HIS E O 1
ATOM 4023 N N . LEU E 1 38 ? 22.996 -34.858 6.397 1.00 105.12 29 LEU E N 1
ATOM 4024 C CA . LEU E 1 38 ? 22.671 -34.998 4.980 1.00 104.71 29 LEU E CA 1
ATOM 4025 C C . LEU E 1 38 ? 23.475 -36.125 4.318 1.00 106.65 29 LEU E C 1
ATOM 4026 O O . LEU E 1 38 ? 24.534 -36.498 4.825 1.00 108.91 29 LEU E O 1
ATOM 4031 N N . PHE E 1 39 ? 22.971 -36.650 3.206 1.00 106.27 30 PHE E N 1
ATOM 4032 C CA . PHE E 1 39 ? 23.646 -37.727 2.492 1.00 109.61 30 PHE E CA 1
ATOM 4033 C C . PHE E 1 39 ? 23.563 -37.524 0.983 1.00 112.35 30 PHE E C 1
ATOM 4034 O O . PHE E 1 39 ? 22.681 -38.071 0.321 1.00 111.28 30 PHE E O 1
ATOM 4042 N N . ILE E 1 46 ? 22.725 -26.289 -2.547 1.00 117.59 37 ILE E N 1
ATOM 4043 C CA . ILE E 1 46 ? 22.016 -26.907 -1.401 1.00 112.48 37 ILE E CA 1
ATOM 4044 C C . ILE E 1 46 ? 21.296 -25.978 -0.421 1.00 109.35 37 ILE E C 1
ATOM 4045 O O . ILE E 1 46 ? 21.910 -25.353 0.468 1.00 109.16 37 ILE E O 1
ATOM 4050 N N . LEU E 1 47 ? 19.981 -25.912 -0.599 1.00 106.32 38 LEU E N 1
ATOM 4051 C CA . LEU E 1 47 ? 19.100 -25.247 0.338 1.00 104.76 38 LEU E CA 1
ATOM 4052 C C . LEU E 1 47 ? 18.690 -26.383 1.252 1.00 102.80 38 LEU E C 1
ATOM 4053 O O . LEU E 1 47 ? 18.766 -27.563 0.891 1.00 102.45 38 LEU E O 1
ATOM 4058 N N . ILE E 1 48 ? 18.242 -25.997 2.436 1.00 101.14 39 ILE E N 1
ATOM 4059 C CA . ILE E 1 48 ? 17.563 -26.836 3.374 1.00 97.95 39 ILE E CA 1
ATOM 4060 C C . ILE E 1 48 ? 16.573 -26.005 4.121 1.00 97.13 39 ILE E C 1
ATOM 4061 O O . ILE E 1 48 ? 16.930 -24.947 4.620 1.00 98.65 39 ILE E O 1
ATOM 4066 N N . SER E 1 49 ? 15.308 -26.386 4.135 1.00 95.13 40 SER E N 1
ATOM 4067 C CA . SER E 1 49 ? 14.397 -25.487 4.805 1.00 95.19 40 SER E CA 1
ATOM 4068 C C . SER E 1 49 ? 13.102 -26.212 5.064 1.00 92.86 40 SER E C 1
ATOM 4069 O O . SER E 1 49 ? 12.994 -27.408 4.812 1.00 89.37 40 SER E O 1
ATOM 4072 N N . SER E 1 50 ? 12.105 -25.499 5.580 1.00 93.41 41 SER E N 1
ATOM 4073 C CA . SER E 1 50 ? 10.856 -26.152 5.964 1.00 91.90 41 SER E CA 1
ATOM 4074 C C . SER E 1 50 ? 9.526 -25.720 5.344 1.00 93.94 41 SER E C 1
ATOM 4075 O O . SER E 1 50 ? 9.348 -24.573 4.935 1.00 94.00 41 SER E O 1
ATOM 4078 N N . SER E 1 51 ? 8.599 -26.672 5.295 1.00 96.78 42 SER E N 1
ATOM 4079 C CA . SER E 1 51 ? 7.227 -26.449 4.885 1.00 99.72 42 SER E CA 1
ATOM 4080 C C . SER E 1 51 ? 6.480 -25.618 5.956 1.00 99.51 42 SER E C 1
ATOM 4081 O O . SER E 1 51 ? 5.450 -25.014 5.680 1.00 99.46 42 SER E O 1
ATOM 4084 N N . LEU E 1 52 ? 7.015 -25.573 7.176 1.00 101.01 43 LEU E N 1
ATOM 4085 C CA . LEU E 1 52 ? 6.305 -25.007 8.340 1.00 102.01 43 LEU E CA 1
ATOM 4086 C C . LEU E 1 52 ? 6.085 -23.479 8.412 1.00 105.64 43 LEU E C 1
ATOM 4087 O O . LEU E 1 52 ? 6.476 -22.735 7.512 1.00 107.04 43 LEU E O 1
ATOM 4092 N N . GLU E 1 53 ? 5.450 -23.042 9.505 1.00 107.78 44 GLU E N 1
ATOM 4093 C CA . GLU E 1 53 ? 5.129 -21.636 9.777 1.00 111.58 44 GLU E CA 1
ATOM 4094 C C . GLU E 1 53 ? 6.396 -20.843 10.062 1.00 109.13 44 GLU E C 1
ATOM 4095 O O . GLU E 1 53 ? 7.323 -21.369 10.682 1.00 106.14 44 GLU E O 1
ATOM 4097 N N . LYS E 1 54 ? 6.421 -19.586 9.620 1.00 107.99 45 LYS E N 1
ATOM 4098 C CA . LYS E 1 54 ? 7.664 -18.824 9.564 1.00 107.15 45 LYS E CA 1
ATOM 4099 C C . LYS E 1 54 ? 7.789 -17.696 10.592 1.00 107.52 45 LYS E C 1
ATOM 4100 O O . LYS E 1 54 ? 6.813 -17.015 10.915 1.00 1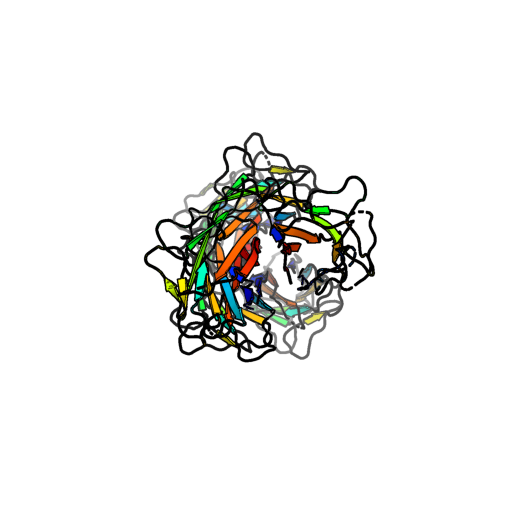05.64 45 LYS E O 1
ATOM 4102 N N . ILE E 1 55 ? 9.016 -17.541 11.096 1.00 108.09 46 ILE E N 1
ATOM 4103 C CA . ILE E 1 55 ? 9.453 -16.423 11.943 1.00 111.18 46 ILE E CA 1
ATOM 4104 C C . ILE E 1 55 ? 9.958 -15.306 11.046 1.00 117.87 46 ILE E C 1
ATOM 4105 O O . ILE E 1 55 ? 10.784 -15.545 10.153 1.00 122.02 46 ILE E O 1
ATOM 4110 N N . LYS E 1 56 ? 9.447 -14.102 11.287 1.00 121.34 47 LYS E N 1
ATOM 4111 C CA . LYS E 1 56 ? 9.820 -12.931 10.517 1.00 129.30 47 LYS E CA 1
ATOM 4112 C C . LYS E 1 56 ? 11.250 -12.478 10.818 1.00 133.00 47 LYS E C 1
ATOM 4113 O O . LYS E 1 56 ? 12.080 -12.398 9.909 1.00 133.41 47 LYS E O 1
ATOM 4115 N N . ASN E 1 57 ? 11.525 -12.213 12.098 1.00 135.80 48 ASN E N 1
ATOM 4116 C CA . ASN E 1 57 ? 12.774 -11.583 12.563 1.00 139.96 48 ASN E CA 1
ATOM 4117 C C . ASN E 1 57 ? 14.085 -12.305 12.229 1.00 138.56 48 ASN E C 1
ATOM 4118 O O . ASN E 1 57 ? 15.161 -11.694 12.235 1.00 140.98 48 ASN E O 1
ATOM 4120 N N . THR E 1 58 ? 13.993 -13.609 11.974 1.00 131.99 49 THR E N 1
ATOM 4121 C CA . THR E 1 58 ? 15.159 -14.418 11.620 1.00 127.88 49 THR E CA 1
ATOM 4122 C C . THR E 1 58 ? 14.704 -15.513 10.648 1.00 123.77 49 THR E C 1
ATOM 4123 O O . THR E 1 58 ? 13.609 -16.034 10.805 1.00 121.38 49 THR E O 1
ATOM 4127 N N . PRO E 1 59 ? 15.522 -15.820 9.610 1.00 123.55 50 PRO E N 1
ATOM 4128 C CA . PRO E 1 59 ? 15.305 -16.960 8.695 1.00 118.83 50 PRO E CA 1
ATOM 4129 C C . PRO E 1 59 ? 15.948 -18.255 9.195 1.00 112.80 50 PRO E C 1
ATOM 4130 O O . PRO E 1 59 ? 16.771 -18.217 10.107 1.00 112.53 50 PRO E O 1
ATOM 4134 N N . GLY E 1 60 ? 15.610 -19.389 8.587 1.00 108.00 51 GLY E N 1
ATOM 4135 C CA . GLY E 1 60 ? 15.986 -20.678 9.170 1.00 103.80 51 GLY E CA 1
ATOM 4136 C C . GLY E 1 60 ? 15.398 -20.721 10.573 1.00 101.57 51 GLY E C 1
ATOM 4137 O O . GLY E 1 60 ? 15.904 -21.385 11.478 1.00 97.58 51 GLY E O 1
ATOM 4138 N N . ALA E 1 61 ? 14.303 -19.991 10.741 1.00 103.19 52 ALA E N 1
ATOM 4139 C CA . ALA E 1 61 ? 13.640 -19.871 12.027 1.00 101.55 52 ALA E CA 1
ATOM 4140 C C . ALA E 1 61 ? 12.133 -20.091 11.874 1.00 98.55 52 ALA E C 1
ATOM 4141 O O . ALA E 1 61 ? 11.471 -19.447 11.042 1.00 98.40 52 ALA E O 1
ATOM 4143 N N . TYR E 1 62 ? 11.615 -21.027 12.672 1.00 94.58 53 TYR E N 1
ATOM 4144 C CA . TYR E 1 62 ? 10.234 -21.485 12.549 1.00 92.07 53 TYR E CA 1
ATOM 4145 C C . TYR E 1 62 ? 9.509 -21.777 13.865 1.00 89.12 53 TYR E C 1
ATOM 4146 O O . TYR E 1 62 ? 10.072 -21.734 14.970 1.00 86.40 53 TYR E O 1
ATOM 4155 N N . ILE E 1 63 ? 8.238 -22.118 13.690 1.00 87.24 54 ILE E N 1
ATOM 4156 C CA . ILE E 1 63 ? 7.308 -22.325 14.770 1.00 85.12 54 ILE E CA 1
ATOM 4157 C C . ILE E 1 63 ? 6.598 -23.639 14.556 1.00 80.89 54 ILE E C 1
ATOM 4158 O O . ILE E 1 63 ? 5.954 -23.829 13.521 1.00 84.07 54 ILE E O 1
ATOM 4163 N N . ILE E 1 64 ? 6.723 -24.541 15.525 1.00 74.78 55 ILE E N 1
ATOM 4164 C CA . ILE E 1 64 ? 5.975 -25.787 15.494 1.00 68.90 55 ILE E CA 1
ATOM 4165 C C . ILE E 1 64 ? 4.845 -25.796 16.490 1.00 67.50 55 ILE E C 1
ATOM 4166 O O . ILE E 1 64 ? 4.979 -25.263 17.586 1.00 68.33 55 ILE E O 1
ATOM 4171 N N . ARG E 1 65 ? 3.734 -26.410 16.104 1.00 66.66 56 ARG E N 1
ATOM 4172 C CA . ARG E 1 65 ? 2.513 -26.345 16.892 1.00 67.19 56 ARG E CA 1
ATOM 4173 C C . ARG E 1 65 ? 2.125 -27.688 17.497 1.00 63.74 56 ARG E C 1
ATOM 4174 O O . ARG E 1 65 ? 2.227 -28.729 16.851 1.00 61.40 56 ARG E O 1
ATOM 4182 N N . GLY E 1 66 ? 1.689 -27.645 18.752 1.00 63.79 57 GLY E N 1
ATOM 4183 C CA . GLY E 1 66 ? 1.281 -28.832 19.483 1.00 60.95 57 GLY E CA 1
ATOM 4184 C C . GLY E 1 66 ? 0.254 -29.654 18.720 1.00 61.51 57 GLY E C 1
ATOM 4185 O O . GLY E 1 66 ? -0.570 -29.115 17.972 1.00 63.69 57 GLY E O 1
ATOM 4186 N N . GLN E 1 67 ? 0.339 -30.972 18.886 1.00 59.53 58 GLN E N 1
ATOM 4187 C CA . GLN E 1 67 ? -0.598 -31.931 18.290 1.00 59.15 58 GLN E CA 1
ATOM 4188 C C . GLN E 1 67 ? -1.817 -32.118 19.182 1.00 60.84 58 GLN E C 1
ATOM 4189 O O . GLN E 1 67 ? -2.925 -32.361 18.705 1.00 62.32 58 GLN E O 1
ATOM 4195 N N . ASN E 1 68 ? -1.591 -32.035 20.489 1.00 61.43 59 ASN E N 1
ATOM 4196 C CA . ASN E 1 68 ? -2.655 -32.195 21.458 1.00 63.00 59 ASN E CA 1
ATOM 4197 C C . ASN E 1 68 ? -3.457 -30.922 21.572 1.00 66.72 59 ASN E C 1
ATOM 4198 O O . ASN E 1 68 ? -4.689 -30.967 21.645 1.00 71.85 59 ASN E O 1
ATOM 4203 N N . ASN E 1 69 ? -2.761 -29.792 21.567 1.00 65.57 60 ASN E N 1
ATOM 4204 C CA . ASN E 1 69 ? -3.415 -28.501 21.590 1.00 69.20 60 ASN E CA 1
ATOM 4205 C C . ASN E 1 69 ? -2.681 -27.562 20.659 1.00 70.94 60 ASN E C 1
ATOM 4206 O O . ASN E 1 69 ? -1.496 -27.339 20.814 1.00 70.33 60 ASN E O 1
ATOM 4211 N N . SER E 1 70 ? -3.405 -26.984 19.709 1.00 75.84 61 SER E N 1
ATOM 4212 C CA . SER E 1 70 ? -2.788 -26.257 18.593 1.00 78.06 61 SER E CA 1
ATOM 4213 C C . SER E 1 70 ? -2.047 -24.966 18.977 1.00 80.65 61 SER E C 1
ATOM 4214 O O . SER E 1 70 ? -1.334 -24.408 18.137 1.00 81.83 61 SER E O 1
ATOM 4217 N N . ALA E 1 71 ? -2.216 -24.504 20.224 1.00 80.10 62 ALA E N 1
ATOM 4218 C CA . ALA E 1 71 ? -1.633 -23.234 20.693 1.00 80.57 62 ALA E CA 1
ATOM 4219 C C . ALA E 1 71 ? -0.185 -23.372 21.154 1.00 78.48 62 ALA E C 1
ATOM 4220 O O . ALA E 1 71 ? 0.588 -22.405 21.099 1.00 80.51 62 ALA E O 1
ATOM 4222 N N . HIS E 1 72 ? 0.175 -24.572 21.613 1.00 73.76 63 HIS E N 1
ATOM 4223 C CA . HIS E 1 72 ? 1.530 -24.864 22.072 1.00 71.44 63 HIS E CA 1
ATOM 4224 C C . HIS E 1 72 ? 2.481 -24.611 20.956 1.00 71.45 63 HIS E C 1
ATOM 4225 O O . HIS E 1 72 ? 2.432 -25.283 19.937 1.00 72.71 63 HIS E O 1
ATOM 4232 N N . LYS E 1 73 ? 3.367 -23.642 21.120 1.00 71.71 64 LYS E N 1
ATOM 4233 C CA . LYS E 1 73 ? 4.245 -23.293 20.020 1.00 71.97 64 LYS E CA 1
ATOM 4234 C C . LYS E 1 73 ? 5.698 -23.617 20.340 1.00 70.54 64 LYS E C 1
ATOM 4235 O O . LYS E 1 73 ? 6.297 -23.009 21.221 1.00 69.69 64 LYS E O 1
ATOM 4237 N N . LEU E 1 74 ? 6.257 -24.593 19.632 1.00 70.59 65 LEU E N 1
ATOM 4238 C CA . LEU E 1 74 ? 7.686 -24.874 19.750 1.00 71.01 65 LEU E CA 1
ATOM 4239 C C . LEU E 1 74 ? 8.485 -24.091 18.718 1.00 73.95 65 LEU E C 1
ATOM 4240 O O . LEU E 1 74 ? 8.388 -24.338 17.510 1.00 75.23 65 LEU E O 1
ATOM 4245 N N . ARG E 1 75 ? 9.297 -23.164 19.213 1.00 76.91 66 ARG E N 1
ATOM 4246 C CA . ARG E 1 75 ? 10.029 -22.258 18.345 1.00 82.51 66 ARG E CA 1
ATOM 4247 C C . ARG E 1 75 ? 11.460 -22.749 18.155 1.00 81.14 66 ARG E C 1
ATOM 4248 O O . ARG E 1 75 ? 12.276 -22.695 19.080 1.00 81.80 66 ARG E O 1
ATOM 4252 N N . ILE E 1 76 ? 11.747 -23.239 16.949 1.00 79.02 67 ILE E N 1
ATOM 4253 C CA . ILE E 1 76 ? 13.083 -23.738 16.613 1.00 77.76 67 ILE E CA 1
ATOM 4254 C C . ILE E 1 76 ? 13.839 -22.934 15.555 1.00 82.21 67 ILE E C 1
ATOM 4255 O O . ILE E 1 76 ? 13.276 -22.057 14.897 1.00 84.30 67 ILE E O 1
ATOM 4260 N N . ARG E 1 77 ? 15.126 -23.249 15.416 1.00 83.61 68 ARG E N 1
ATOM 4261 C CA . ARG E 1 77 ? 16.012 -22.649 14.429 1.00 86.40 68 ARG E CA 1
ATOM 4262 C C . ARG E 1 77 ? 16.831 -23.753 13.783 1.00 85.31 68 ARG E C 1
ATOM 4263 O O . ARG E 1 77 ? 17.145 -24.748 14.438 1.00 84.00 68 ARG E O 1
ATOM 4271 N N . ILE E 1 78 ? 17.172 -23.578 12.510 1.00 85.86 69 ILE E N 1
ATOM 4272 C CA . ILE E 1 78 ? 17.956 -24.570 11.785 1.00 85.84 69 ILE E CA 1
ATOM 4273 C C . ILE E 1 78 ? 19.088 -23.989 10.944 1.00 88.93 69 ILE E C 1
ATOM 4274 O O . ILE E 1 78 ? 18.898 -23.656 9.774 1.00 89.73 69 ILE E O 1
ATOM 4279 N N . GLY E 1 79 ? 20.266 -23.868 11.549 1.00 90.67 70 GLY E N 1
ATOM 4280 C CA . GLY E 1 79 ? 21.424 -23.330 10.861 1.00 96.58 70 GLY E CA 1
ATOM 4281 C C . GLY E 1 79 ? 22.725 -23.660 11.566 1.00 99.83 70 GLY E C 1
ATOM 4282 O O . GLY E 1 79 ? 22.814 -23.586 12.791 1.00 99.80 70 GLY E O 1
ATOM 4283 N N . GLY E 1 80 ? 23.738 -24.027 10.787 1.00 102.00 71 GLY E N 1
ATOM 4284 C CA . GLY E 1 80 ? 25.036 -24.369 11.336 1.00 104.50 71 GLY E CA 1
ATOM 4285 C C . GLY E 1 80 ? 26.144 -23.511 10.758 1.00 110.55 71 GLY E C 1
ATOM 4286 O O . GLY E 1 80 ? 25.897 -22.644 9.919 1.00 112.96 71 GLY E O 1
ATOM 4287 N N . GLU E 1 81 ? 27.370 -23.753 11.208 1.00 113.52 72 GLU E N 1
ATOM 4288 C CA . GLU E 1 81 ? 28.524 -22.998 10.734 1.00 117.61 72 GLU E CA 1
ATOM 4289 C C . GLU E 1 81 ? 28.792 -22.967 9.233 1.00 120.25 72 GLU E C 1
ATOM 4290 O O . GLU E 1 81 ? 29.378 -22.015 8.717 1.00 124.31 72 GLU E O 1
ATOM 4292 N N . ASP E 1 82 ? 28.360 -24.014 8.537 1.00 119.35 73 ASP E N 1
ATOM 4293 C CA . ASP E 1 82 ? 28.552 -24.108 7.095 1.00 120.97 73 ASP E CA 1
ATOM 4294 C C . ASP E 1 82 ? 27.247 -23.604 6.490 1.00 118.65 73 ASP E C 1
ATOM 4295 O O . ASP E 1 82 ? 26.909 -23.934 5.354 1.00 118.14 73 ASP E O 1
ATOM 4300 N N . TRP E 1 83 ? 26.516 -22.801 7.258 1.00 117.51 74 TRP E N 1
ATOM 4301 C CA . TRP E 1 83 ? 25.238 -22.245 6.796 1.00 114.17 74 TRP E CA 1
ATOM 4302 C C . TRP E 1 83 ? 24.926 -20.787 6.973 1.00 115.90 74 TRP E C 1
ATOM 4303 O O . TRP E 1 83 ? 25.082 -20.240 8.069 1.00 116.98 74 TRP E O 1
ATOM 4314 N N . GLN E 1 84 ? 24.445 -20.150 5.914 1.00 114.70 75 GLN E N 1
ATOM 4315 C CA . GLN E 1 84 ? 23.974 -18.779 6.000 1.00 114.95 75 GLN E CA 1
ATOM 4316 C C . GLN E 1 84 ? 22.823 -18.688 5.038 1.00 112.47 75 GLN E C 1
ATOM 4317 O O . GLN E 1 84 ? 22.801 -19.422 4.073 1.00 111.48 75 GLN E O 1
ATOM 4319 N N . PRO E 1 85 ? 21.873 -17.779 5.276 1.00 111.94 76 PRO E N 1
ATOM 4320 C CA . PRO E 1 85 ? 20.656 -17.813 4.482 1.00 112.52 76 PRO E CA 1
ATOM 4321 C C . PRO E 1 85 ? 20.815 -17.120 3.147 1.00 118.91 76 PRO E C 1
ATOM 4322 O O . PRO E 1 85 ? 21.915 -16.719 2.746 1.00 123.21 76 PRO E O 1
ATOM 4326 N N . ASP E 1 86 ? 19.677 -16.997 2.472 1.00 120.21 77 ASP E N 1
ATOM 4327 C CA . ASP E 1 86 ? 19.457 -15.938 1.509 1.00 125.40 77 ASP E CA 1
ATOM 4328 C C . ASP E 1 86 ? 18.440 -14.975 2.081 1.00 128.79 77 ASP E C 1
ATOM 4329 O O . ASP E 1 86 ? 17.415 -15.415 2.585 1.00 125.43 77 ASP E O 1
ATOM 4334 N N . ASN E 1 87 ? 18.707 -13.682 1.955 1.00 137.63 78 ASN E N 1
ATOM 4335 C CA . ASN E 1 87 ? 17.810 -12.646 2.451 1.00 141.36 78 ASN E CA 1
ATOM 4336 C C . ASN E 1 87 ? 16.314 -12.820 2.175 1.00 141.47 78 ASN E C 1
ATOM 4337 O O . ASN E 1 87 ? 15.487 -12.336 2.948 1.00 142.03 78 ASN E O 1
ATOM 4339 N N . SER E 1 88 ? 15.958 -13.487 1.079 1.00 140.14 79 SER E N 1
ATOM 4340 C CA . SER E 1 88 ? 14.562 -13.526 0.683 1.00 137.99 79 SER E CA 1
ATOM 4341 C C . SER E 1 88 ? 13.764 -13.886 1.915 1.00 135.28 79 SER E C 1
ATOM 4342 O O . SER E 1 88 ? 12.552 -13.718 1.963 1.00 135.95 79 SER E O 1
ATOM 4345 N N . GLY E 1 89 ? 14.489 -14.340 2.933 1.00 132.49 80 GLY E N 1
ATOM 4346 C CA . GLY E 1 89 ? 13.892 -14.905 4.131 1.00 127.65 80 GLY E CA 1
ATOM 4347 C C . GLY E 1 89 ? 13.416 -16.327 3.885 1.00 121.78 80 GLY E C 1
ATOM 4348 O O . GLY E 1 89 ? 12.411 -16.763 4.449 1.00 116.46 80 GLY E O 1
ATOM 4349 N N . ILE E 1 90 ? 14.146 -17.045 3.032 1.00 120.88 81 ILE E N 1
ATOM 4350 C CA . ILE E 1 90 ? 13.752 -18.385 2.601 1.00 116.52 81 ILE E CA 1
ATOM 4351 C C . ILE E 1 90 ? 14.253 -19.624 3.344 1.00 111.60 81 ILE E C 1
ATOM 4352 O O . ILE E 1 90 ? 13.468 -20.319 3.970 1.00 108.37 81 ILE E O 1
ATOM 4357 N N . GLY E 1 91 ? 15.553 -19.883 3.301 1.00 111.30 82 GLY E N 1
ATOM 4358 C CA . GLY E 1 91 ? 16.082 -21.099 3.876 1.00 106.56 82 GLY E CA 1
ATOM 4359 C C . GLY E 1 91 ? 17.532 -20.791 4.125 1.00 106.58 82 GLY E C 1
ATOM 4360 O O . GLY E 1 91 ? 17.960 -19.646 4.016 1.00 108.19 82 GLY E O 1
ATOM 4361 N N . MET E 1 92 ? 18.272 -21.837 4.468 1.00 102.95 83 MET E N 1
ATOM 4362 C CA . MET E 1 92 ? 19.677 -21.749 4.785 1.00 103.70 83 MET E CA 1
ATOM 4363 C C . MET E 1 92 ? 20.522 -22.527 3.781 1.00 103.59 83 MET E C 1
ATOM 4364 O O . MET E 1 92 ? 20.301 -23.725 3.534 1.00 101.65 83 MET E O 1
ATOM 4369 N N . VAL E 1 93 ? 21.467 -21.822 3.170 1.00 105.92 84 VAL E N 1
ATOM 4370 C CA . VAL E 1 93 ? 22.209 -22.352 2.039 1.00 105.72 84 VAL E CA 1
ATOM 4371 C C . VAL E 1 93 ? 23.609 -22.799 2.450 1.00 107.77 84 VAL E C 1
ATOM 4372 O O . VAL E 1 93 ? 24.341 -22.050 3.094 1.00 110.85 84 VAL E O 1
ATOM 4376 N N . SER E 1 94 ? 23.959 -24.034 2.100 1.00 107.55 85 SER E N 1
ATOM 4377 C CA . SER E 1 94 ? 25.321 -24.535 2.267 1.00 109.94 85 SER E CA 1
ATOM 4378 C C . SER E 1 94 ? 25.961 -24.637 0.901 1.00 113.96 85 SER E C 1
ATOM 4379 O O . SER E 1 94 ? 25.496 -25.397 0.055 1.00 114.23 85 SER E O 1
ATOM 4382 N N . HIS E 1 95 ? 27.026 -23.872 0.686 1.00 118.65 86 HIS E N 1
ATOM 4383 C CA . HIS E 1 95 ? 27.725 -23.880 -0.585 1.00 121.88 86 HIS E CA 1
ATOM 4384 C C . HIS E 1 95 ? 28.876 -24.840 -0.540 1.00 124.42 86 HIS E C 1
ATOM 4385 O O . HIS E 1 95 ? 29.237 -25.455 -1.567 1.00 126.19 86 HIS E O 1
ATOM 4392 N N . SER E 1 96 ? 29.471 -24.988 0.639 1.00 126.48 87 SER E N 1
ATOM 4393 C CA . SER E 1 96 ? 30.602 -25.890 0.819 1.00 129.82 87 SER E CA 1
ATOM 4394 C C . SER E 1 96 ? 30.378 -27.188 0.051 1.00 127.61 87 SER E C 1
ATOM 4395 O O . SER E 1 96 ? 29.243 -27.638 -0.108 1.00 124.58 87 SER E O 1
ATOM 4398 N N . ASP E 1 97 ? 31.466 -27.791 -0.414 1.00 130.18 88 ASP E N 1
ATOM 4399 C CA . ASP E 1 97 ? 31.392 -29.029 -1.182 1.00 128.98 88 ASP E CA 1
ATOM 4400 C C . ASP E 1 97 ? 30.478 -30.161 -0.717 1.00 130.06 88 ASP E C 1
ATOM 4401 O O . ASP E 1 97 ? 29.524 -30.523 -1.405 1.00 131.50 88 ASP E O 1
ATOM 4403 N N . PHE E 1 98 ? 30.782 -30.720 0.451 1.00 129.28 89 PHE E N 1
ATOM 4404 C CA . PHE E 1 98 ? 30.046 -31.861 0.975 1.00 127.99 89 PHE E CA 1
ATOM 4405 C C . PHE E 1 98 ? 29.863 -31.514 2.441 1.00 125.32 89 PHE E C 1
ATOM 4406 O O . PHE E 1 98 ? 28.766 -31.624 2.989 1.00 127.14 89 PHE E O 1
ATOM 4408 N N . THR E 1 99 ? 30.952 -31.088 3.068 1.00 122.41 90 THR E N 1
ATOM 4409 C CA . THR E 1 99 ? 30.910 -30.651 4.456 1.00 121.26 90 THR E CA 1
ATOM 4410 C C . THR E 1 99 ? 30.276 -31.719 5.331 1.00 118.03 90 THR E C 1
ATOM 4411 O O . THR E 1 99 ? 30.728 -32.863 5.356 1.00 115.39 90 THR E O 1
ATOM 4415 N N . ASN E 1 100 ? 29.224 -31.342 6.049 1.00 119.73 91 ASN E N 1
ATOM 4416 C CA . ASN E 1 100 ? 28.536 -32.284 6.902 1.00 116.15 91 ASN E CA 1
ATOM 4417 C C . ASN E 1 100 ? 27.142 -31.722 7.023 1.00 111.39 91 ASN E C 1
ATOM 4418 O O . ASN E 1 100 ? 26.746 -30.847 6.253 1.00 110.06 91 ASN E O 1
ATOM 4420 N N . GLU E 1 101 ? 26.396 -32.154 8.038 1.00 108.56 92 GLU E N 1
ATOM 4421 C CA . GLU E 1 101 ? 25.017 -31.678 8.227 1.00 105.61 92 GLU E CA 1
ATOM 4422 C C . GLU E 1 101 ? 24.765 -30.433 9.099 1.00 103.89 92 GLU E C 1
ATOM 4423 O O . GLU E 1 101 ? 25.631 -30.008 9.863 1.00 106.51 92 GLU E O 1
ATOM 4425 N N . PHE E 1 102 ? 23.563 -29.876 8.989 1.00 100.86 93 PHE E N 1
ATOM 4426 C CA . PHE E 1 102 ? 23.183 -28.712 9.781 1.00 99.58 93 PHE E CA 1
ATOM 4427 C C . PHE E 1 102 ? 22.539 -29.120 11.105 1.00 95.44 93 PHE E C 1
ATOM 4428 O O . PHE E 1 102 ? 22.328 -30.305 11.365 1.00 92.28 93 PHE E O 1
ATOM 4436 N N . ASN E 1 103 ? 22.229 -28.130 11.935 1.00 93.58 94 ASN E N 1
ATOM 4437 C CA . ASN E 1 103 ? 21.604 -28.371 13.239 1.00 91.61 94 ASN E CA 1
ATOM 4438 C C . ASN E 1 103 ? 20.261 -27.710 13.538 1.00 90.14 94 ASN E C 1
ATOM 4439 O O . ASN E 1 103 ? 19.825 -26.786 12.837 1.00 87.93 94 ASN E O 1
ATOM 4444 N N . ILE E 1 104 ? 19.622 -28.222 14.592 1.00 88.08 95 ILE E N 1
ATOM 4445 C CA . ILE E 1 104 ? 18.321 -27.756 15.048 1.00 86.33 95 ILE E CA 1
ATOM 4446 C C . ILE E 1 104 ? 18.464 -27.184 16.439 1.00 85.04 95 ILE E C 1
ATOM 4447 O O . ILE E 1 104 ? 19.113 -27.760 17.313 1.00 84.95 95 ILE E O 1
ATOM 4452 N N . TYR E 1 105 ? 17.824 -26.050 16.637 1.00 85.07 96 TYR E N 1
ATOM 4453 C CA . TYR E 1 105 ? 18.092 -25.233 17.783 1.00 88.37 96 TYR E CA 1
ATOM 4454 C C . TYR E 1 105 ? 16.759 -24.835 18.339 1.00 87.35 96 TYR E C 1
ATOM 4455 O O . TYR E 1 105 ? 15.862 -24.515 17.572 1.00 86.33 96 TYR E O 1
ATOM 4464 N N . PHE E 1 106 ? 16.617 -24.855 19.663 1.00 86.82 97 PHE E N 1
ATOM 4465 C CA . PHE E 1 106 ? 15.523 -24.112 20.267 1.00 88.33 97 PHE E CA 1
ATOM 4466 C C . PHE E 1 106 ? 15.855 -22.630 20.107 1.00 91.41 97 PHE E C 1
ATOM 4467 O O . PHE E 1 106 ? 16.964 -22.195 20.397 1.00 92.86 97 PHE E O 1
ATOM 4475 N N . PHE E 1 107 ? 14.872 -21.856 19.663 1.00 93.32 98 PHE E N 1
ATOM 4476 C CA . PHE E 1 107 ? 14.987 -20.404 19.612 1.00 99.99 98 PHE E CA 1
ATOM 4477 C C . PHE E 1 107 ? 13.713 -19.839 20.219 1.00 100.61 98 PHE E C 1
ATOM 4478 O O . PHE E 1 107 ? 12.744 -19.574 19.507 1.00 100.24 98 PHE E O 1
ATOM 4486 N N . GLY E 1 108 ? 13.704 -19.678 21.539 1.00 100.48 99 GLY E N 1
ATOM 4487 C CA . GLY E 1 108 ? 12.462 -19.430 22.241 1.00 101.70 99 GLY E CA 1
ATOM 4488 C C . GLY E 1 108 ? 12.450 -18.486 23.399 1.00 105.61 99 GLY E C 1
ATOM 4489 O O . GLY E 1 108 ? 13.480 -18.096 23.880 1.00 106.52 99 GLY E O 1
ATOM 4490 N N . ASN E 1 109 ? 11.247 -18.134 23.837 1.00 108.06 100 ASN E N 1
ATOM 4491 C CA . ASN E 1 109 ? 11.014 -17.299 25.039 1.00 109.67 100 ASN E CA 1
ATOM 4492 C C . ASN E 1 109 ? 10.581 -18.101 26.333 1.00 106.97 100 ASN E C 1
ATOM 4493 O O . ASN E 1 109 ? 9.424 -18.025 26.776 1.00 106.22 100 ASN E O 1
ATOM 4498 N N . GLY E 1 110 ? 11.509 -18.868 26.913 1.00 101.48 101 GLY E N 1
ATOM 4499 C CA . GLY E 1 110 ? 11.205 -19.702 28.062 1.00 95.03 101 GLY E CA 1
ATOM 4500 C C . GLY E 1 110 ? 11.033 -21.198 27.854 1.00 89.77 101 GLY E C 1
ATOM 4501 O O . GLY E 1 110 ? 11.516 -21.767 26.917 1.00 88.27 101 GLY E O 1
ATOM 4502 N N . ASP E 1 111 ? 10.340 -21.834 28.796 1.00 83.11 102 ASP E N 1
ATOM 4503 C CA . ASP E 1 111 ? 10.142 -23.282 28.770 1.00 75.97 102 ASP E CA 1
ATOM 4504 C C . ASP E 1 111 ? 9.096 -23.676 27.734 1.00 71.21 102 ASP E C 1
ATOM 4505 O O . ASP E 1 111 ? 8.608 -22.827 26.988 1.00 70.60 102 ASP E O 1
ATOM 4510 N N . ILE E 1 112 ? 8.750 -24.960 27.684 1.00 66.30 103 ILE E N 1
ATOM 4511 C CA . ILE E 1 112 ? 7.750 -25.414 26.713 1.00 62.93 103 ILE E CA 1
ATOM 4512 C C . ILE E 1 112 ? 6.553 -26.204 27.254 1.00 59.01 103 ILE E C 1
ATOM 4513 O O . ILE E 1 112 ? 6.695 -27.022 28.163 1.00 57.64 103 ILE E O 1
ATOM 4518 N N . PRO E 1 113 ? 5.380 -25.963 26.677 1.00 58.19 104 PRO E N 1
ATOM 4519 C CA . PRO E 1 113 ? 4.172 -26.701 27.059 1.00 57.57 104 PRO E CA 1
ATOM 4520 C C . PRO E 1 113 ? 4.238 -28.177 26.681 1.00 54.09 104 PRO E C 1
ATOM 4521 O O . PRO E 1 113 ? 4.485 -28.500 25.520 1.00 54.59 104 PRO E O 1
ATOM 4525 N N . VAL E 1 114 ? 4.024 -29.059 27.653 1.00 49.91 105 VAL E N 1
ATOM 4526 C CA . VAL E 1 114 ? 4.115 -30.481 27.413 1.00 49.02 105 VAL E CA 1
ATOM 4527 C C . VAL E 1 114 ? 3.248 -30.818 26.224 1.00 49.93 105 VAL E C 1
ATOM 4528 O O . VAL E 1 114 ? 2.046 -30.564 26.237 1.00 52.48 105 VAL E O 1
ATOM 4532 N N . ASP E 1 115 ? 3.883 -31.315 25.170 1.00 49.97 106 ASP E N 1
ATOM 4533 C CA . ASP E 1 115 ? 3.193 -31.714 23.957 1.00 49.87 106 ASP E CA 1
ATOM 4534 C C . ASP E 1 115 ? 4.128 -32.367 22.973 1.00 47.98 106 ASP E C 1
ATOM 4535 O O . ASP E 1 115 ? 5.322 -32.312 23.118 1.00 47.54 106 ASP E O 1
ATOM 4540 N N . THR E 1 116 ? 3.580 -33.001 21.958 1.00 49.39 107 THR E N 1
ATOM 4541 C CA . THR E 1 116 ? 4.401 -33.434 20.849 1.00 49.96 107 THR E CA 1
ATOM 4542 C C . THR E 1 116 ? 4.343 -32.376 19.769 1.00 50.74 107 THR E C 1
ATOM 4543 O O . THR E 1 116 ? 3.285 -31.796 19.535 1.00 52.89 107 THR E O 1
ATOM 4547 N N . TYR E 1 117 ? 5.482 -32.129 19.134 1.00 51.08 108 TYR E N 1
ATOM 4548 C CA . TYR E 1 117 ? 5.582 -31.165 18.051 1.00 53.13 108 TYR E CA 1
ATOM 4549 C C . TYR E 1 117 ? 6.292 -31.814 16.863 1.00 53.24 108 TYR E C 1
ATOM 4550 O O . TYR E 1 117 ? 7.226 -32.604 17.037 1.00 52.12 108 TYR E O 1
ATOM 4559 N N . LEU E 1 118 ? 5.854 -31.484 15.651 1.00 54.44 109 LEU E N 1
ATOM 4560 C CA . LEU E 1 118 ? 6.283 -32.234 14.471 1.00 54.10 109 LEU E CA 1
ATOM 4561 C C . LEU E 1 118 ? 7.133 -31.432 13.500 1.00 55.66 109 LEU E C 1
ATOM 4562 O O . LEU E 1 118 ? 6.608 -30.719 12.653 1.00 59.48 109 LEU E O 1
ATOM 4567 N N . ILE E 1 119 ? 8.450 -31.570 13.599 1.00 54.91 110 ILE E N 1
ATOM 4568 C CA . ILE E 1 119 ? 9.353 -30.788 12.758 1.00 56.16 110 ILE E CA 1
ATOM 4569 C C . ILE E 1 119 ? 9.535 -31.450 11.410 1.00 57.42 110 ILE E C 1
ATOM 4570 O O . ILE E 1 119 ? 9.860 -32.620 11.344 1.00 55.95 110 ILE E O 1
ATOM 4575 N N . SER E 1 120 ? 9.324 -30.696 10.336 1.00 61.28 111 SER E N 1
ATOM 4576 C CA . SER E 1 120 ? 9.586 -31.210 8.993 1.00 64.43 111 SER E CA 1
ATOM 4577 C C . SER E 1 120 ? 10.554 -30.315 8.210 1.00 66.95 111 SER E C 1
ATOM 4578 O O . SER E 1 120 ? 10.252 -29.150 7.931 1.00 68.59 111 SER E O 1
ATOM 4581 N N . ILE E 1 121 ? 11.709 -30.876 7.850 1.00 68.99 112 ILE E N 1
ATOM 4582 C CA . ILE E 1 121 ? 12.696 -30.192 6.999 1.00 73.04 112 ILE E CA 1
ATOM 4583 C C . ILE E 1 121 ? 12.887 -30.888 5.641 1.00 76.26 112 ILE E C 1
ATOM 4584 O O . ILE E 1 121 ? 12.808 -32.120 5.538 1.00 74.99 112 ILE E O 1
ATOM 4589 N N . TYR E 1 122 ? 13.150 -30.083 4.610 1.00 80.98 113 TYR E N 1
ATOM 4590 C CA . TYR E 1 122 ? 13.487 -30.595 3.287 1.00 85.13 113 TYR E CA 1
ATOM 4591 C C . TYR E 1 122 ? 14.739 -29.943 2.692 1.00 88.78 113 TYR E C 1
ATOM 4592 O O . TYR E 1 122 ? 15.037 -28.772 2.980 1.00 90.41 113 TYR E O 1
ATOM 4601 N N . ALA E 1 123 ? 15.441 -30.709 1.850 1.00 90.18 114 ALA E N 1
ATOM 4602 C CA . ALA E 1 123 ? 16.675 -30.268 1.192 1.00 93.46 114 ALA E CA 1
ATOM 4603 C C . ALA E 1 123 ? 16.588 -30.423 -0.325 1.00 97.12 114 ALA E C 1
ATOM 4604 O O . ALA E 1 123 ? 16.335 -31.525 -0.815 1.00 98.14 114 ALA E O 1
ATOM 4606 N N . THR E 1 124 ? 16.835 -29.336 -1.061 1.00 98.58 115 THR E N 1
ATOM 4607 C CA . THR E 1 124 ? 16.723 -29.340 -2.527 1.00 98.77 115 THR E CA 1
ATOM 4608 C C . THR E 1 124 ? 18.041 -28.943 -3.207 1.00 102.48 115 THR E C 1
ATOM 4609 O O . THR E 1 124 ? 19.077 -28.839 -2.547 1.00 105.09 115 THR E O 1
ATOM 4613 N N . GLU E 1 125 ? 17.982 -28.740 -4.527 1.00 104.17 116 GLU E N 1
ATOM 4614 C CA . GLU E 1 125 ? 19.086 -28.210 -5.337 1.00 103.23 116 GLU E CA 1
ATOM 4615 C C . GLU E 1 125 ? 18.618 -26.943 -6.044 1.00 103.64 116 GLU E C 1
ATOM 4616 O O . GLU E 1 125 ? 17.544 -26.922 -6.650 1.00 102.84 116 GLU E O 1
ATOM 4618 N N . GLY E 1 136 ? 16.908 -31.575 -8.450 1.00 105.66 127 GLY E N 1
ATOM 4619 C CA . GLY E 1 136 ? 15.645 -32.269 -8.620 1.00 105.88 127 GLY E CA 1
ATOM 4620 C C . GLY E 1 136 ? 14.520 -31.628 -7.831 1.00 105.18 127 GLY E C 1
ATOM 4621 O O . GLY E 1 136 ? 14.469 -30.407 -7.683 1.00 105.98 127 GLY E O 1
ATOM 4622 N N . ASN E 1 137 ? 13.598 -32.463 -7.370 1.00 105.38 128 ASN E N 1
ATOM 4623 C CA . ASN E 1 137 ? 12.522 -32.009 -6.516 1.00 105.68 128 ASN E CA 1
ATOM 4624 C C . ASN E 1 137 ? 12.980 -32.163 -5.081 1.00 104.67 128 ASN E C 1
ATOM 4625 O O . ASN E 1 137 ? 14.125 -32.535 -4.825 1.00 105.92 128 ASN E O 1
ATOM 4630 N N . LYS E 1 138 ? 12.083 -31.946 -4.123 1.00 102.36 129 LYS E N 1
ATOM 4631 C CA . LYS E 1 138 ? 12.464 -31.952 -2.703 1.00 95.41 129 LYS E CA 1
ATOM 4632 C C . LYS E 1 138 ? 12.500 -33.310 -1.970 1.00 92.66 129 LYS E C 1
ATOM 4633 O O . LYS E 1 138 ? 11.634 -34.164 -2.160 1.00 92.15 129 LYS E O 1
ATOM 4635 N N . ALA E 1 139 ? 13.518 -33.470 -1.123 1.00 90.51 130 ALA E N 1
ATOM 4636 C CA . ALA E 1 139 ? 13.644 -34.545 -0.158 1.00 87.41 130 ALA E CA 1
ATOM 4637 C C . ALA E 1 139 ? 13.073 -33.988 1.135 1.00 83.15 130 ALA E C 1
ATOM 4638 O O . ALA E 1 139 ? 13.156 -32.787 1.394 1.00 83.36 130 ALA E O 1
ATOM 4640 N N . VAL E 1 140 ? 12.482 -34.860 1.939 1.00 77.88 131 VAL E N 1
ATOM 4641 C CA . VAL E 1 140 ? 11.763 -34.438 3.125 1.00 73.95 131 VAL E CA 1
ATOM 4642 C C . VAL E 1 140 ? 12.102 -35.365 4.276 1.00 70.27 131 VAL E C 1
ATOM 4643 O O . VAL E 1 140 ? 12.615 -36.466 4.076 1.00 69.99 131 VAL E O 1
ATOM 4647 N N . VAL E 1 141 ? 11.849 -34.887 5.488 1.00 65.88 132 VAL E N 1
ATOM 4648 C CA . VAL E 1 141 ? 12.146 -35.626 6.707 1.00 64.08 132 VAL E CA 1
ATOM 4649 C C . VAL E 1 141 ? 11.373 -34.959 7.831 1.00 63.09 132 VAL E C 1
ATOM 4650 O O . VAL E 1 141 ? 11.580 -33.780 8.121 1.00 66.06 132 VAL E O 1
ATOM 4654 N N . GLN E 1 142 ? 10.468 -35.705 8.452 1.00 60.81 133 GLN E N 1
ATOM 4655 C CA . GLN E 1 142 ? 9.518 -35.107 9.370 1.00 59.75 133 GLN E CA 1
ATOM 4656 C C . GLN E 1 142 ? 9.695 -35.908 10.648 1.00 57.21 133 GLN E C 1
ATOM 4657 O O . GLN E 1 142 ? 9.566 -37.125 10.653 1.00 57.64 133 GLN E O 1
ATOM 4663 N N . ALA E 1 143 ? 10.019 -35.213 11.727 1.00 56.07 134 ALA E N 1
ATOM 4664 C CA . ALA E 1 143 ? 10.306 -35.854 12.996 1.00 54.08 134 ALA E CA 1
ATOM 4665 C C . ALA E 1 143 ? 9.396 -35.336 14.096 1.00 53.69 134 ALA E C 1
ATOM 4666 O O . ALA E 1 143 ? 9.193 -34.128 14.262 1.00 54.85 134 ALA E O 1
ATOM 4668 N N . ALA E 1 144 ? 8.830 -36.267 14.845 1.00 53.59 135 ALA E N 1
ATOM 4669 C CA . ALA E 1 144 ? 8.082 -35.921 16.037 1.00 52.21 135 ALA E CA 1
ATOM 4670 C C . ALA E 1 144 ? 9.055 -35.505 17.113 1.00 51.29 135 ALA E C 1
ATOM 4671 O O . ALA E 1 144 ? 10.177 -36.002 17.179 1.00 51.11 135 ALA E O 1
ATOM 4673 N N . VAL E 1 145 ? 8.616 -34.591 17.961 1.00 51.72 136 VAL E N 1
ATOM 4674 C CA . VAL E 1 145 ? 9.396 -34.214 19.118 1.00 50.60 136 VAL E CA 1
ATOM 4675 C C . VAL E 1 145 ? 8.494 -34.055 20.335 1.00 48.16 136 VAL E C 1
ATOM 4676 O O . VAL E 1 145 ? 7.641 -33.183 20.370 1.00 48.07 136 VAL E O 1
ATOM 4680 N N . THR E 1 146 ? 8.685 -34.925 21.319 1.00 47.36 137 THR E N 1
ATOM 4681 C CA . THR E 1 146 ? 7.858 -34.920 22.525 1.00 46.18 137 THR E CA 1
ATOM 4682 C C . THR E 1 146 ? 8.487 -34.154 23.651 1.00 45.56 137 THR E C 1
ATOM 4683 O O . THR E 1 146 ? 9.520 -34.551 24.172 1.00 47.29 137 THR E O 1
ATOM 4687 N N . ILE E 1 147 ? 7.868 -33.073 24.067 1.00 43.80 138 ILE E N 1
ATOM 4688 C CA . ILE E 1 147 ? 8.220 -32.602 25.364 1.00 43.79 138 ILE E CA 1
ATOM 4689 C C . ILE E 1 147 ? 7.253 -33.184 26.353 1.00 42.65 138 ILE E C 1
ATOM 4690 O O . ILE E 1 147 ? 6.071 -32.932 26.292 1.00 42.35 138 ILE E O 1
ATOM 4695 N N . ALA E 1 148 ? 7.777 -34.003 27.248 1.00 43.44 139 ALA E N 1
ATOM 4696 C CA . ALA E 1 148 ? 7.020 -34.481 28.407 1.00 44.03 139 ALA E CA 1
ATOM 4697 C C . ALA E 1 148 ? 7.524 -33.797 29.692 1.00 44.81 139 ALA E C 1
ATOM 4698 O O . ALA E 1 148 ? 8.449 -32.974 29.626 1.00 45.32 139 ALA E O 1
ATOM 4700 N N . ALA E 1 149 ? 6.926 -34.138 30.844 1.00 44.11 140 ALA E N 1
ATOM 4701 C CA . ALA E 1 149 ? 7.345 -33.594 32.158 1.00 43.50 140 ALA E CA 1
ATOM 4702 C C . ALA E 1 149 ? 7.773 -34.687 33.140 1.00 42.96 140 ALA E C 1
ATOM 4703 O O . ALA E 1 149 ? 7.000 -35.588 33.433 1.00 43.58 140 ALA E O 1
ATOM 4705 N N . LYS E 1 150 ? 9.004 -34.605 33.642 1.00 43.56 141 LYS E N 1
ATOM 4706 C CA . LYS E 1 150 ? 9.564 -35.632 34.524 1.00 42.87 141 LYS E CA 1
ATOM 4707 C C . LYS E 1 150 ? 9.438 -35.214 35.954 1.00 44.49 141 LYS E C 1
ATOM 4708 O O . LYS E 1 150 ? 10.139 -34.302 36.403 1.00 47.08 141 LYS E O 1
ATOM 4712 N N . LEU E 1 151 ? 8.542 -35.857 36.683 1.00 43.65 142 LEU E N 1
ATOM 4713 C CA . LEU E 1 151 ? 8.529 -35.591 38.107 1.00 44.31 142 LEU E CA 1
ATOM 4714 C C . LEU E 1 151 ? 9.400 -36.506 38.923 1.00 45.20 142 LEU E C 1
ATOM 4715 O O . LEU E 1 151 ? 9.323 -37.731 38.805 1.00 43.75 142 LEU E O 1
ATOM 4720 N N . ASN E 1 152 ? 10.275 -35.900 39.705 1.00 47.82 143 ASN E N 1
ATOM 4721 C CA . ASN E 1 152 ? 11.174 -36.653 40.557 1.00 48.63 143 ASN E CA 1
ATOM 4722 C C . ASN E 1 152 ? 11.147 -36.192 42.008 1.00 48.40 143 ASN E C 1
ATOM 4723 O O . ASN E 1 152 ? 10.722 -35.095 42.387 1.00 47.78 143 ASN E O 1
ATOM 4726 N N . LEU F 1 14 ? 15.405 -47.598 72.946 1.00 101.21 5 LEU F N 1
ATOM 4727 C CA . LEU F 1 14 ? 16.152 -48.083 74.100 1.00 100.19 5 LEU F CA 1
ATOM 4728 C C . LEU F 1 14 ? 15.676 -47.415 75.386 1.00 98.10 5 LEU F C 1
ATOM 4729 O O . LEU F 1 14 ? 15.993 -46.255 75.648 1.00 96.41 5 LEU F O 1
ATOM 4734 N N . MET F 1 15 ? 14.913 -48.155 76.184 1.00 97.29 6 MET F N 1
ATOM 4735 C CA . MET F 1 15 ? 14.392 -47.636 77.443 1.00 94.78 6 MET F CA 1
ATOM 4736 C C . MET F 1 15 ? 15.143 -48.222 78.635 1.00 93.07 6 MET F C 1
ATOM 4737 O O . MET F 1 15 ? 16.013 -49.077 78.473 1.00 94.76 6 MET F O 1
ATOM 4739 N N . ILE F 1 16 ? 14.798 -47.758 79.832 1.00 89.04 7 ILE F N 1
ATOM 4740 C CA . ILE F 1 16 ? 15.438 -48.239 81.051 1.00 87.61 7 ILE F CA 1
ATOM 4741 C C . ILE F 1 16 ? 14.571 -47.960 82.274 1.00 87.43 7 ILE F C 1
ATOM 4742 O O . ILE F 1 16 ? 13.806 -46.996 82.297 1.00 82.75 7 ILE F O 1
ATOM 4747 N N . LYS F 1 17 ? 14.694 -48.810 83.288 1.00 89.65 8 LYS F N 1
ATOM 4748 C CA . LYS F 1 17 ? 13.919 -48.653 84.514 1.00 88.95 8 LYS F CA 1
ATOM 4749 C C . LYS F 1 17 ? 14.755 -48.965 85.751 1.00 88.62 8 LYS F C 1
ATOM 4750 O O . LYS F 1 17 ? 15.110 -50.118 85.996 1.00 94.50 8 LYS F O 1
ATOM 4752 N N . ILE F 1 18 ? 15.063 -47.932 86.528 1.00 85.33 9 ILE F N 1
ATOM 4753 C CA . ILE F 1 18 ? 15.838 -48.101 87.753 1.00 85.36 9 ILE F CA 1
ATOM 4754 C C . ILE F 1 18 ? 14.926 -48.385 88.942 1.00 86.67 9 ILE F C 1
ATOM 4755 O O . ILE F 1 18 ? 13.895 -47.733 89.110 1.00 88.17 9 ILE F O 1
ATOM 4760 N N . ASN F 1 19 ? 15.307 -49.358 89.765 1.00 87.27 10 ASN F N 1
ATOM 4761 C CA . ASN F 1 19 ? 14.499 -49.718 90.931 1.00 90.00 10 ASN F CA 1
ATOM 4762 C C . ASN F 1 19 ? 14.722 -48.837 92.164 1.00 87.34 10 ASN F C 1
ATOM 4763 O O . ASN F 1 19 ? 15.860 -48.563 92.545 1.00 87.54 10 ASN F O 1
ATOM 4768 N N . GLU F 1 20 ? 13.626 -48.404 92.787 1.00 84.21 11 GLU F N 1
ATOM 4769 C CA . GLU F 1 20 ? 13.691 -47.652 94.039 1.00 80.53 11 GLU F CA 1
ATOM 4770 C C . GLU F 1 20 ? 13.943 -48.656 95.157 1.00 82.52 11 GLU F C 1
ATOM 4771 O O . GLU F 1 20 ? 13.044 -49.407 95.530 1.00 86.19 11 GLU F O 1
ATOM 4773 N N . ALA F 1 21 ? 15.171 -48.659 95.679 1.00 81.01 12 ALA F N 1
ATOM 4774 C CA . ALA F 1 21 ? 15.641 -49.695 96.607 1.00 81.08 12 ALA F CA 1
ATOM 4775 C C . ALA F 1 21 ? 16.234 -49.138 97.911 1.00 79.34 12 ALA F C 1
ATOM 4776 O O . ALA F 1 21 ? 16.626 -47.963 97.985 1.00 76.47 12 ALA F O 1
ATOM 4778 N N . VAL F 1 22 ? 16.310 -50.001 98.930 1.00 78.57 13 VAL F N 1
ATOM 4779 C CA . VAL F 1 22 ? 16.752 -49.615 100.274 1.00 75.11 13 VAL F CA 1
ATOM 4780 C C . VAL F 1 22 ? 17.605 -50.786 100.773 1.00 74.66 13 VAL F C 1
ATOM 4781 O O . VAL F 1 22 ? 17.202 -51.937 100.696 1.00 76.37 13 VAL F O 1
ATOM 4785 N N . PHE F 1 23 ? 18.829 -50.468 101.177 1.00 71.78 14 PHE F N 1
ATOM 4786 C CA . PHE F 1 23 ? 19.820 -51.486 101.475 1.00 72.72 14 PHE F CA 1
ATOM 4787 C C . PHE F 1 23 ? 20.330 -51.150 102.864 1.00 72.48 14 PHE F C 1
ATOM 4788 O O . PHE F 1 23 ? 20.623 -49.995 103.175 1.00 69.02 14 PHE F O 1
ATOM 4796 N N . TYR F 1 24 ? 20.436 -52.172 103.707 1.00 75.43 15 TYR F N 1
ATOM 4797 C CA . TYR F 1 24 ? 20.914 -51.993 105.073 1.00 74.98 15 TYR F CA 1
ATOM 4798 C C . TYR F 1 24 ? 22.241 -52.594 105.524 1.00 78.13 15 TYR F C 1
ATOM 4799 O O . TYR F 1 24 ? 23.016 -51.950 106.230 1.00 76.85 15 TYR F O 1
ATOM 4808 N N . ASP F 1 25 ? 22.474 -53.848 105.151 1.00 85.64 16 ASP F N 1
ATOM 4809 C CA . ASP F 1 25 ? 23.737 -54.509 105.451 1.00 90.70 16 ASP F CA 1
ATOM 4810 C C . ASP F 1 25 ? 24.814 -53.801 104.653 1.00 91.05 16 ASP F C 1
ATOM 4811 O O . ASP F 1 25 ? 25.730 -53.196 105.210 1.00 90.77 16 ASP F O 1
ATOM 4816 N N . ARG F 1 26 ? 24.690 -53.883 103.334 1.00 93.42 17 ARG F N 1
ATOM 4817 C CA . ARG F 1 26 ? 25.625 -53.245 102.421 1.00 93.68 17 ARG F CA 1
ATOM 4818 C C . ARG F 1 26 ? 25.081 -53.341 101.004 1.00 99.13 17 ARG F C 1
ATOM 4819 O O . ARG F 1 26 ? 23.929 -53.724 100.800 1.00 100.76 17 ARG F O 1
ATOM 4821 N N . ILE F 1 27 ? 25.906 -52.947 100.039 1.00 100.07 18 ILE F N 1
ATOM 4822 C CA . ILE F 1 27 ? 25.576 -53.060 98.626 1.00 101.34 18 ILE F CA 1
ATOM 4823 C C . ILE F 1 27 ? 26.540 -54.093 98.071 1.00 106.09 18 ILE F C 1
ATOM 4824 O O . ILE F 1 27 ? 27.755 -53.948 98.205 1.00 106.88 18 ILE F O 1
ATOM 4829 N N . THR F 1 28 ? 25.997 -55.134 97.448 1.00 109.30 19 THR F N 1
ATOM 4830 C CA . THR F 1 28 ? 26.816 -56.193 96.871 1.00 114.10 19 THR F CA 1
ATOM 4831 C C . THR F 1 28 ? 26.689 -56.223 95.352 1.00 115.44 19 THR F C 1
ATOM 4832 O O . THR F 1 28 ? 26.579 -55.180 94.708 1.00 109.80 19 THR F O 1
ATOM 4836 N N . ILE F 1 32 ? 21.430 -55.898 91.078 1.00 112.67 23 ILE F N 1
ATOM 4837 C CA . ILE F 1 32 ? 20.261 -55.604 90.258 1.00 110.90 23 ILE F CA 1
ATOM 4838 C C . ILE F 1 32 ? 19.607 -54.324 90.767 1.00 107.83 23 ILE F C 1
ATOM 4839 O O . ILE F 1 32 ? 18.807 -54.353 91.703 1.00 108.20 23 ILE F O 1
ATOM 4844 N N . ILE F 1 33 ? 19.938 -53.198 90.140 1.00 104.00 24 ILE F N 1
ATOM 4845 C CA . ILE F 1 33 ? 19.369 -51.905 90.432 1.00 100.48 24 ILE F CA 1
ATOM 4846 C C . ILE F 1 33 ? 18.347 -51.222 89.432 1.00 101.53 24 ILE F C 1
ATOM 4847 O O . ILE F 1 33 ? 17.491 -50.390 89.736 1.00 97.70 24 ILE F O 1
ATOM 4852 N N . GLY F 1 34 ? 18.469 -51.661 88.180 1.00 103.25 25 GLY F N 1
ATOM 4853 C CA . GLY F 1 34 ? 17.605 -51.188 87.111 1.00 103.01 25 GLY F CA 1
ATOM 4854 C C . GLY F 1 34 ? 17.460 -52.156 85.946 1.00 105.96 25 GLY F C 1
ATOM 4855 O O . GLY F 1 34 ? 18.409 -52.847 85.575 1.00 105.39 25 GLY F O 1
ATOM 4856 N N . THR F 1 35 ? 16.265 -52.187 85.366 1.00 108.34 26 THR F N 1
ATOM 4857 C CA . THR F 1 35 ? 15.984 -53.031 84.210 1.00 110.92 26 THR F CA 1
ATOM 4858 C C . THR F 1 35 ? 15.399 -52.203 83.070 1.00 109.35 26 THR F C 1
ATOM 4859 O O . THR F 1 35 ? 14.395 -51.512 83.244 1.00 109.29 26 THR F O 1
ATOM 4863 N N . GLY F 1 36 ? 16.034 -52.277 81.905 1.00 107.70 27 GLY F N 1
ATOM 4864 C CA . GLY F 1 36 ? 15.604 -51.519 80.745 1.00 105.93 27 GLY F CA 1
ATOM 4865 C C . GLY F 1 36 ? 14.817 -52.352 79.753 1.00 108.57 27 GLY F C 1
ATOM 4866 O O . GLY F 1 36 ? 15.071 -53.545 79.589 1.00 111.83 27 GLY F O 1
ATOM 4867 N N . HIS F 1 37 ? 13.857 -51.718 79.088 1.00 108.74 28 HIS F N 1
ATOM 4868 C CA . HIS F 1 37 ? 13.026 -52.401 78.091 1.00 114.22 28 HIS F CA 1
ATOM 4869 C C . HIS F 1 37 ? 13.495 -52.277 76.659 1.00 114.12 28 HIS F C 1
ATOM 4870 O O . HIS F 1 37 ? 14.230 -51.348 76.312 1.00 111.43 28 HIS F O 1
ATOM 4872 N N . LEU F 1 38 ? 13.073 -53.217 75.820 1.00 115.12 29 LEU F N 1
ATOM 4873 C CA . LEU F 1 38 ? 13.456 -53.217 74.413 1.00 115.61 29 LEU F CA 1
ATOM 4874 C C . LEU F 1 38 ? 12.237 -53.290 73.499 1.00 117.14 29 LEU F C 1
ATOM 4875 O O . LEU F 1 38 ? 11.116 -53.509 73.959 1.00 118.47 29 LEU F O 1
ATOM 4877 N N . PHE F 1 39 ? 12.464 -53.106 72.202 1.00 116.84 30 PHE F N 1
ATOM 4878 C CA . PHE F 1 39 ? 11.387 -53.151 71.221 1.00 118.30 30 PHE F CA 1
ATOM 4879 C C . PHE F 1 39 ? 11.988 -53.546 69.877 1.00 118.02 30 PHE F C 1
ATOM 4880 O O . PHE F 1 39 ? 13.171 -53.317 69.624 1.00 115.28 30 PHE F O 1
ATOM 4882 N N . ASN F 1 40 ? 11.166 -54.140 69.019 1.00 120.16 31 ASN F N 1
ATOM 4883 C CA . ASN F 1 40 ? 11.615 -54.569 67.700 1.00 120.15 31 ASN F CA 1
ATOM 4884 C C . ASN F 1 40 ? 12.880 -55.417 67.785 1.00 121.04 31 ASN F C 1
ATOM 4885 O O . ASN F 1 40 ? 12.905 -56.444 68.464 1.00 121.77 31 ASN F O 1
ATOM 4890 N N . ARG F 1 41 ? 13.917 -55.012 67.063 1.00 121.84 32 ARG F N 1
ATOM 4891 C CA . ARG F 1 41 ? 15.206 -55.701 67.109 1.00 122.96 32 ARG F CA 1
ATOM 4892 C C . ARG F 1 41 ? 15.274 -57.157 66.627 1.00 126.16 32 ARG F C 1
ATOM 4893 O O . ARG F 1 41 ? 15.643 -58.052 67.386 1.00 125.62 32 ARG F O 1
ATOM 4895 N N . GLU F 1 42 ? 15.046 -57.356 65.330 1.00 128.96 33 GLU F N 1
ATOM 4896 C CA . GLU F 1 42 ? 15.151 -58.681 64.716 1.00 134.47 33 GLU F CA 1
ATOM 4897 C C . GLU F 1 42 ? 16.512 -59.117 64.137 1.00 135.13 33 GLU F C 1
ATOM 4898 O O . GLU F 1 42 ? 17.133 -60.050 64.645 1.00 132.82 33 GLU F O 1
ATOM 4904 N N . GLY F 1 43 ? 16.958 -58.453 63.071 1.00 137.35 34 GLY F N 1
ATOM 4905 C CA . GLY F 1 43 ? 18.099 -58.894 62.291 1.00 139.23 34 GLY F CA 1
ATOM 4906 C C . GLY F 1 43 ? 19.218 -57.884 62.442 1.00 136.02 34 GLY F C 1
ATOM 4907 O O . GLY F 1 43 ? 19.616 -57.235 61.474 1.00 134.84 34 GLY F O 1
ATOM 4908 N N . LYS F 1 44 ? 19.728 -57.750 63.662 1.00 134.80 35 LYS F N 1
ATOM 4909 C CA . LYS F 1 44 ? 20.808 -56.811 63.942 1.00 131.08 35 LYS F CA 1
ATOM 4910 C C . LYS F 1 44 ? 21.835 -57.404 64.901 1.00 130.62 35 LYS F C 1
ATOM 4911 O O . LYS F 1 44 ? 21.510 -58.264 65.720 1.00 130.91 35 LYS F O 1
ATOM 4913 N N . LYS F 1 45 ? 23.075 -56.938 64.794 1.00 129.37 36 LYS F N 1
ATOM 4914 C CA . LYS F 1 45 ? 24.152 -57.420 65.652 1.00 127.18 36 LYS F CA 1
ATOM 4915 C C . LYS F 1 45 ? 24.127 -56.361 66.750 1.00 122.91 36 LYS F C 1
ATOM 4916 O O . LYS F 1 45 ? 24.417 -55.190 66.502 1.00 120.04 36 LYS F O 1
ATOM 4918 N N . ILE F 1 46 ? 23.779 -56.781 67.961 1.00 123.82 37 ILE F N 1
ATOM 4919 C CA . ILE F 1 46 ? 23.716 -55.873 69.094 1.00 120.69 37 ILE F CA 1
ATOM 4920 C C . ILE F 1 46 ? 24.919 -55.863 70.024 1.00 120.29 37 ILE F C 1
ATOM 4921 O O . ILE F 1 46 ? 25.173 -56.815 70.761 1.00 121.99 37 ILE F O 1
ATOM 4926 N N . LEU F 1 47 ? 25.599 -54.721 70.030 1.00 119.57 38 LEU F N 1
ATOM 4927 C CA . LEU F 1 47 ? 26.602 -54.404 71.032 1.00 116.10 38 LEU F CA 1
ATOM 4928 C C . LEU F 1 47 ? 25.971 -53.516 72.106 1.00 110.46 38 LEU F C 1
ATOM 4929 O O . LEU F 1 47 ? 24.989 -52.817 71.854 1.00 107.46 38 LEU F O 1
ATOM 4934 N N . ILE F 1 48 ? 26.546 -53.556 73.302 1.00 106.46 39 ILE F N 1
ATOM 4935 C CA . ILE F 1 48 ? 26.059 -52.817 74.457 1.00 99.91 39 ILE F CA 1
ATOM 4936 C C . ILE F 1 48 ? 27.241 -52.324 75.273 1.00 98.20 39 ILE F C 1
ATOM 4937 O O . ILE F 1 48 ? 27.940 -53.111 75.910 1.00 99.38 39 ILE F O 1
ATOM 4942 N N . SER F 1 49 ? 27.501 -51.033 75.202 1.00 97.75 40 SER F N 1
ATOM 4943 C CA . SER F 1 49 ? 28.645 -50.491 75.892 1.00 97.18 40 SER F CA 1
ATOM 4944 C C . SER F 1 49 ? 28.308 -49.121 76.411 1.00 91.19 40 SER F C 1
ATOM 4945 O O . SER F 1 49 ? 27.151 -48.701 76.408 1.00 88.08 40 SER F O 1
ATOM 4948 N N . SER F 1 50 ? 29.332 -48.398 76.855 1.00 90.21 41 SER F N 1
ATOM 4949 C CA . SER F 1 50 ? 29.142 -47.052 77.389 1.00 90.12 41 SER F CA 1
ATOM 4950 C C . SER F 1 50 ? 30.313 -46.129 77.054 1.00 91.04 41 SER F C 1
ATOM 4951 O O . SER F 1 50 ? 31.448 -46.578 76.893 1.00 93.89 41 SER F O 1
ATOM 4954 N N . SER F 1 51 ? 30.021 -44.835 76.956 1.00 90.07 42 SER F N 1
ATOM 4955 C CA . SER F 1 51 ? 31.034 -43.822 76.678 1.00 91.97 42 SER F CA 1
ATOM 4956 C C . SER F 1 51 ? 31.838 -43.506 77.930 1.00 94.53 42 SER F C 1
ATOM 4957 O O . SER F 1 51 ? 32.889 -42.863 77.856 1.00 97.99 42 SER F O 1
ATOM 4960 N N . LEU F 1 52 ? 31.353 -43.985 79.073 1.00 95.24 43 LEU F N 1
ATOM 4961 C CA . LEU F 1 52 ? 31.975 -43.701 80.371 1.00 95.12 43 LEU F CA 1
ATOM 4962 C C . LEU F 1 52 ? 33.341 -44.376 80.576 1.00 98.96 43 LEU F C 1
ATOM 4963 O O . LEU F 1 52 ? 33.752 -45.246 79.796 1.00 103.38 43 LEU F O 1
ATOM 4968 N N . GLU F 1 53 ? 34.031 -43.947 81.631 1.00 99.96 44 GLU F N 1
ATOM 4969 C CA . GLU F 1 53 ? 35.317 -44.502 82.054 1.00 104.05 44 GLU F CA 1
ATOM 4970 C C . GLU F 1 53 ? 35.292 -46.029 82.167 1.00 107.14 44 GLU F C 1
ATOM 4971 O O . GLU F 1 53 ? 34.480 -46.611 82.880 1.00 104.66 44 GLU F O 1
ATOM 4977 N N . LYS F 1 54 ? 36.198 -46.674 81.451 1.00 111.20 45 LYS F N 1
ATOM 4978 C CA . LYS F 1 54 ? 36.258 -48.129 81.422 1.00 116.88 45 LYS F CA 1
ATOM 4979 C C . LYS F 1 54 ? 37.245 -48.626 82.481 1.00 119.41 45 LYS F C 1
ATOM 4980 O O . LYS F 1 54 ? 38.233 -47.950 82.760 1.00 120.39 45 LYS F O 1
ATOM 4982 N N . ILE F 1 55 ? 36.966 -49.785 83.083 1.00 120.68 46 ILE F N 1
ATOM 4983 C CA . ILE F 1 55 ? 37.872 -50.390 84.076 1.00 123.85 46 ILE F CA 1
ATOM 4984 C C . ILE F 1 55 ? 38.917 -51.280 83.377 1.00 131.61 46 ILE F C 1
ATOM 4985 O O . ILE F 1 55 ? 38.563 -52.224 82.661 1.00 138.38 46 ILE F O 1
ATOM 4990 N N . LYS F 1 56 ? 40.200 -50.968 83.582 1.00 132.10 47 LYS F N 1
ATOM 4991 C CA . LYS F 1 56 ? 41.303 -51.677 82.909 1.00 134.02 47 LYS F CA 1
ATOM 4992 C C . LYS F 1 56 ? 41.473 -53.119 83.386 1.00 138.27 47 LYS F C 1
ATOM 4993 O O . LYS F 1 56 ? 42.254 -53.884 82.812 1.00 143.47 47 LYS F O 1
ATOM 4995 N N . ASN F 1 57 ? 40.741 -53.472 84.441 1.00 138.53 48 ASN F N 1
ATOM 4996 C CA . ASN F 1 57 ? 40.732 -54.827 84.984 1.00 141.89 48 ASN F CA 1
ATOM 4997 C C . ASN F 1 57 ? 39.786 -55.754 84.220 1.00 141.17 48 ASN F C 1
ATOM 4998 O O . ASN F 1 57 ? 40.105 -56.923 83.996 1.00 144.88 48 ASN F O 1
ATOM 5000 N N . THR F 1 58 ? 38.623 -55.233 83.830 1.00 135.07 49 THR F N 1
ATOM 5001 C CA . THR F 1 58 ? 37.602 -56.040 83.162 1.00 133.52 49 THR F CA 1
ATOM 5002 C C . THR F 1 58 ? 36.861 -55.212 82.107 1.00 128.77 49 THR F C 1
ATOM 5003 O O . THR F 1 58 ? 36.371 -54.115 82.414 1.00 124.41 49 THR F O 1
ATOM 5007 N N . PRO F 1 59 ? 36.767 -55.759 80.899 1.00 130.95 50 PRO F N 1
ATOM 5008 C CA . PRO F 1 59 ? 36.021 -55.126 79.808 1.00 129.68 50 PRO F CA 1
ATOM 5009 C C . PRO F 1 59 ? 34.518 -55.304 79.990 1.00 127.99 50 PRO F C 1
ATOM 5010 O O . PRO F 1 59 ? 34.048 -56.398 80.305 1.00 132.77 50 PRO F O 1
ATOM 5014 N N . GLY F 1 60 ? 33.780 -54.220 79.791 1.00 121.97 51 GLY F N 1
ATOM 5015 C CA . GLY F 1 60 ? 32.320 -54.205 79.946 1.00 118.71 51 GLY F CA 1
ATOM 5016 C C . GLY F 1 60 ? 31.911 -53.692 81.318 1.00 116.37 51 GLY F C 1
ATOM 5017 O O . GLY F 1 60 ? 30.752 -53.815 81.738 1.00 116.11 51 GLY F O 1
ATOM 5018 N N . ALA F 1 61 ? 32.879 -53.095 82.008 1.00 114.20 52 ALA F N 1
ATOM 5019 C CA . ALA F 1 61 ? 32.726 -52.658 83.387 1.00 109.87 52 ALA F CA 1
ATOM 5020 C C . ALA F 1 61 ? 33.108 -51.196 83.496 1.00 106.26 52 ALA F C 1
ATOM 5021 O O . ALA F 1 61 ? 34.141 -50.762 82.950 1.00 106.92 52 ALA F O 1
ATOM 5023 N N . TYR F 1 62 ? 32.277 -50.452 84.226 1.00 101.49 53 TYR F N 1
ATOM 5024 C CA . TYR F 1 62 ? 32.342 -49.002 84.198 1.00 96.74 53 TYR F CA 1
ATOM 5025 C C . TYR F 1 62 ? 32.268 -48.230 85.536 1.00 92.36 53 TYR F C 1
ATOM 5026 O O . TYR F 1 62 ? 31.447 -48.525 86.432 1.00 88.95 53 TYR F O 1
ATOM 5035 N N . ILE F 1 63 ? 33.167 -47.243 85.623 1.00 88.84 54 ILE F N 1
ATOM 5036 C CA . ILE F 1 63 ? 33.240 -46.254 86.690 1.00 86.48 54 ILE F CA 1
ATOM 5037 C C . ILE F 1 63 ? 32.247 -45.132 86.396 1.00 82.09 54 ILE F C 1
ATOM 5038 O O . ILE F 1 63 ? 32.210 -44.614 85.282 1.00 83.52 54 ILE F O 1
ATOM 5043 N N . ILE F 1 64 ? 31.446 -44.750 87.387 1.00 76.75 55 ILE F N 1
ATOM 5044 C CA . ILE F 1 64 ? 30.651 -43.531 87.276 1.00 70.99 55 ILE F CA 1
ATOM 5045 C C . ILE F 1 64 ? 31.060 -42.537 88.363 1.00 71.83 55 ILE F C 1
ATOM 5046 O O . ILE F 1 64 ? 30.705 -42.692 89.533 1.00 70.61 55 ILE F O 1
ATOM 5051 N N . ARG F 1 65 ? 31.788 -41.501 87.977 1.00 73.73 56 ARG F N 1
ATOM 5052 C CA . ARG F 1 65 ? 32.138 -40.454 88.919 1.00 74.28 56 ARG F CA 1
ATOM 5053 C C . ARG F 1 65 ? 30.862 -39.700 89.319 1.00 70.23 56 ARG F C 1
ATOM 5054 O O . ARG F 1 65 ? 29.782 -40.027 88.844 1.00 68.33 56 ARG F O 1
ATOM 5062 N N . GLY F 1 66 ? 30.975 -38.724 90.214 1.00 70.11 57 GLY F N 1
ATOM 5063 C CA . GLY F 1 66 ? 29.794 -38.076 90.790 1.00 68.08 57 GLY F CA 1
ATOM 5064 C C . GLY F 1 66 ? 29.668 -36.600 90.465 1.00 68.07 57 GLY F C 1
ATOM 5065 O O . GLY F 1 66 ? 30.660 -35.940 90.172 1.00 70.50 57 GLY F O 1
ATOM 5066 N N . GLN F 1 67 ? 28.442 -36.082 90.520 1.00 65.33 58 GLN F N 1
ATOM 5067 C CA . GLN F 1 67 ? 28.173 -34.695 90.151 1.00 64.91 58 GLN F CA 1
ATOM 5068 C C . GLN F 1 67 ? 28.725 -33.753 91.193 1.00 66.50 58 GLN F C 1
ATOM 5069 O O . GLN F 1 67 ? 29.384 -32.779 90.862 1.00 67.36 58 GLN F O 1
ATOM 5075 N N . ASN F 1 68 ? 28.441 -34.040 92.456 1.00 69.22 59 ASN F N 1
ATOM 5076 C CA . ASN F 1 68 ? 29.007 -33.252 93.530 1.00 72.87 59 ASN F CA 1
ATOM 5077 C C . ASN F 1 68 ? 30.505 -33.507 93.686 1.00 73.58 59 ASN F C 1
ATOM 5078 O O . ASN F 1 68 ? 31.294 -32.581 93.540 1.00 75.43 59 ASN F O 1
ATOM 5083 N N . ASN F 1 69 ? 30.903 -34.751 93.941 1.00 71.23 60 ASN F N 1
ATOM 5084 C CA . ASN F 1 69 ? 32.327 -35.072 94.046 1.00 73.53 60 ASN F CA 1
ATOM 5085 C C . ASN F 1 69 ? 32.796 -36.127 93.037 1.00 74.34 60 ASN F C 1
ATOM 5086 O O . ASN F 1 69 ? 32.363 -37.279 93.061 1.00 74.09 60 ASN F O 1
ATOM 5091 N N . SER F 1 70 ? 33.691 -35.725 92.147 1.00 74.61 61 SER F N 1
ATOM 5092 C CA . SER F 1 70 ? 34.131 -36.608 91.066 1.00 75.93 61 SER F CA 1
ATOM 5093 C C . SER F 1 70 ? 35.025 -37.755 91.528 1.00 78.68 61 SER F C 1
ATOM 5094 O O . SER F 1 70 ? 35.277 -38.690 90.767 1.00 80.59 61 SER F O 1
ATOM 5097 N N . ALA F 1 71 ? 35.512 -37.686 92.763 1.00 76.92 62 ALA F N 1
ATOM 5098 C CA . ALA F 1 71 ? 36.300 -38.781 93.304 1.00 77.02 62 ALA F CA 1
ATOM 5099 C C . ALA F 1 71 ? 35.401 -39.975 93.635 1.00 76.22 62 ALA F C 1
ATOM 5100 O O . ALA F 1 71 ? 35.847 -41.126 93.572 1.00 76.82 62 ALA F O 1
ATOM 5102 N N . HIS F 1 72 ? 34.145 -39.682 93.994 1.00 73.38 63 HIS F N 1
ATOM 5103 C CA . HIS F 1 72 ? 33.104 -40.697 94.225 1.00 69.74 63 HIS F CA 1
ATOM 5104 C C . HIS F 1 72 ? 33.006 -41.627 93.060 1.00 69.03 63 HIS F C 1
ATOM 5105 O O . HIS F 1 72 ? 32.839 -41.180 91.938 1.00 69.56 63 HIS F O 1
ATOM 5112 N N . LYS F 1 73 ? 33.089 -42.926 93.307 1.00 69.04 64 LYS F N 1
ATOM 5113 C CA . LYS F 1 73 ? 33.160 -43.884 92.215 1.00 70.23 64 LYS F CA 1
ATOM 5114 C C . LYS F 1 73 ? 32.083 -44.948 92.335 1.00 70.49 64 LYS F C 1
ATOM 5115 O O . LYS F 1 73 ? 32.298 -46.000 92.949 1.00 73.84 64 LYS F O 1
ATOM 5117 N N . LEU F 1 74 ? 30.914 -44.691 91.770 1.00 67.58 65 LEU F N 1
ATOM 5118 C CA . LEU F 1 74 ? 30.023 -45.802 91.519 1.00 68.97 65 LEU F CA 1
ATOM 5119 C C . LEU F 1 74 ? 30.650 -46.592 90.392 1.00 73.38 65 LEU F C 1
ATOM 5120 O O . LEU F 1 74 ? 31.348 -46.051 89.550 1.00 73.93 65 LEU F O 1
ATOM 5125 N N . ARG F 1 75 ? 30.436 -47.897 90.405 1.00 79.54 66 ARG F N 1
ATOM 5126 C CA . ARG F 1 75 ? 31.145 -48.796 89.507 1.00 86.25 66 ARG F CA 1
ATOM 5127 C C . ARG F 1 75 ? 30.256 -50.011 89.288 1.00 89.62 66 ARG F C 1
ATOM 5128 O O . ARG F 1 75 ? 29.886 -50.693 90.247 1.00 88.50 66 ARG F O 1
ATOM 5136 N N . ILE F 1 76 ? 29.906 -50.263 88.026 1.00 93.22 67 ILE F N 1
ATOM 5137 C CA . ILE F 1 76 ? 28.891 -51.260 87.701 1.00 94.00 67 ILE F CA 1
ATOM 5138 C C . ILE F 1 76 ? 29.083 -52.000 86.400 1.00 96.86 67 ILE F C 1
ATOM 5139 O O . ILE F 1 76 ? 30.057 -51.790 85.679 1.00 98.52 67 ILE F O 1
ATOM 5144 N N . ARG F 1 77 ? 28.101 -52.843 86.109 1.00 99.01 68 ARG F N 1
ATOM 5145 C CA . ARG F 1 77 ? 28.134 -53.766 85.000 1.00 102.40 68 ARG F CA 1
ATOM 5146 C C . ARG F 1 77 ? 26.647 -53.955 84.685 1.00 103.79 68 ARG F C 1
ATOM 5147 O O . ARG F 1 77 ? 25.783 -53.654 85.516 1.00 104.26 68 ARG F O 1
ATOM 5149 N N . ILE F 1 78 ? 26.360 -54.455 83.485 1.00 106.13 69 ILE F N 1
ATOM 5150 C CA . ILE F 1 78 ? 25.016 -54.602 82.944 1.00 109.11 69 ILE F CA 1
ATOM 5151 C C . ILE F 1 78 ? 24.780 -55.854 82.133 1.00 113.74 69 ILE F C 1
ATOM 5152 O O . ILE F 1 78 ? 25.752 -56.486 81.735 1.00 116.83 69 ILE F O 1
ATOM 5157 N N . GLY F 1 79 ? 23.531 -56.258 81.919 1.00 113.92 70 GLY F N 1
ATOM 5158 C CA . GLY F 1 79 ? 23.241 -57.432 81.105 1.00 117.45 70 GLY F CA 1
ATOM 5159 C C . GLY F 1 79 ? 22.628 -58.500 81.988 1.00 120.73 70 GLY F C 1
ATOM 5160 O O . GLY F 1 79 ? 21.699 -58.239 82.738 1.00 118.95 70 GLY F O 1
ATOM 5161 N N . GLY F 1 80 ? 23.104 -59.732 81.845 1.00 125.79 71 GLY F N 1
ATOM 5162 C CA . GLY F 1 80 ? 22.508 -60.857 82.544 1.00 130.50 71 GLY F CA 1
ATOM 5163 C C . GLY F 1 80 ? 22.248 -62.037 81.624 1.00 137.30 71 GLY F C 1
ATOM 5164 O O . GLY F 1 80 ? 23.173 -62.776 81.286 1.00 141.22 71 GLY F O 1
ATOM 5165 N N . GLU F 1 81 ? 20.994 -62.222 81.214 1.00 140.35 72 GLU F N 1
ATOM 5166 C CA . GLU F 1 81 ? 20.658 -63.335 80.321 1.00 147.64 72 GLU F CA 1
ATOM 5167 C C . GLU F 1 81 ? 20.781 -63.114 78.806 1.00 150.83 72 GLU F C 1
ATOM 5168 O O . GLU F 1 81 ? 20.212 -62.170 78.258 1.00 153.76 72 GLU F O 1
ATOM 5170 N N . ASP F 1 82 ? 21.489 -64.021 78.140 1.00 150.25 73 ASP F N 1
ATOM 5171 C CA . ASP F 1 82 ? 21.598 -63.998 76.687 1.00 153.69 73 ASP F CA 1
ATOM 5172 C C . ASP F 1 82 ? 22.580 -62.903 76.294 1.00 151.47 73 ASP F C 1
ATOM 5173 O O . ASP F 1 82 ? 22.358 -62.174 75.328 1.00 152.48 73 ASP F O 1
ATOM 5175 N N . TRP F 1 83 ? 23.667 -62.796 77.048 1.00 150.53 74 TRP F N 1
ATOM 5176 C CA . TRP F 1 83 ? 24.698 -61.803 76.762 1.00 148.75 74 TRP F CA 1
ATOM 5177 C C . TRP F 1 83 ? 26.106 -62.276 77.036 1.00 151.85 74 TRP F C 1
ATOM 5178 O O . TRP F 1 83 ? 26.346 -63.001 78.004 1.00 156.54 74 TRP F O 1
ATOM 5189 N N . GLN F 1 84 ? 27.050 -61.857 76.191 1.00 150.54 75 GLN F N 1
ATOM 5190 C CA . GLN F 1 84 ? 28.462 -62.271 76.323 1.00 154.01 75 GLN F CA 1
ATOM 5191 C C . GLN F 1 84 ? 29.439 -61.415 75.495 1.00 153.68 75 GLN F C 1
ATOM 5192 O O . GLN F 1 84 ? 29.152 -61.106 74.342 1.00 154.77 75 GLN F O 1
ATOM 5194 N N . PRO F 1 85 ? 30.613 -61.066 76.073 1.00 153.06 76 PRO F N 1
ATOM 5195 C CA . PRO F 1 85 ? 31.497 -59.971 75.610 1.00 150.25 76 PRO F CA 1
ATOM 5196 C C . PRO F 1 85 ? 32.333 -60.140 74.328 1.00 153.78 76 PRO F C 1
ATOM 5197 O O . PRO F 1 85 ? 32.148 -61.091 73.550 1.00 158.92 76 PRO F O 1
ATOM 5201 N N . ASP F 1 86 ? 33.240 -59.182 74.129 1.00 151.05 77 ASP F N 1
ATOM 5202 C CA . ASP F 1 86 ? 34.134 -59.153 72.970 1.00 153.02 77 ASP F CA 1
ATOM 5203 C C . ASP F 1 86 ? 35.563 -58.801 73.376 1.00 153.26 77 ASP F C 1
ATOM 5204 O O . ASP F 1 86 ? 35.770 -58.009 74.294 1.00 147.38 77 ASP F O 1
ATOM 5209 N N . GLY F 1 91 ? 32.318 -53.859 75.205 1.00 131.37 82 GLY F N 1
ATOM 5210 C CA . GLY F 1 91 ? 30.984 -54.341 74.817 1.00 125.88 82 GLY F CA 1
ATOM 5211 C C . GLY F 1 91 ? 30.443 -55.530 75.596 1.00 125.01 82 GLY F C 1
ATOM 5212 O O . GLY F 1 91 ? 31.115 -56.025 76.511 1.00 121.88 82 GLY F O 1
ATOM 5213 N N . MET F 1 92 ? 29.202 -55.926 75.254 1.00 124.67 83 MET F N 1
ATOM 5214 C CA . MET F 1 92 ? 28.533 -57.199 75.675 1.00 130.55 83 MET F CA 1
ATOM 5215 C C . MET F 1 92 ? 27.405 -57.643 74.709 1.00 131.38 83 MET F C 1
ATOM 5216 O O . MET F 1 92 ? 26.224 -57.334 74.899 1.00 128.26 83 MET F O 1
ATOM 5221 N N . VAL F 1 93 ? 27.800 -58.412 73.695 1.00 136.32 84 VAL F N 1
ATOM 5222 C CA . VAL F 1 93 ? 26.934 -58.809 72.571 1.00 135.78 84 VAL F CA 1
ATOM 5223 C C . VAL F 1 93 ? 25.828 -59.842 72.905 1.00 137.54 84 VAL F C 1
ATOM 5224 O O . VAL F 1 93 ? 26.017 -60.789 73.684 1.00 143.50 84 VAL F O 1
ATOM 5228 N N . SER F 1 94 ? 24.660 -59.633 72.308 1.00 133.67 85 SER F N 1
ATOM 5229 C CA . SER F 1 94 ? 23.586 -60.617 72.317 1.00 134.11 85 SER F CA 1
ATOM 5230 C C . SER F 1 94 ? 23.215 -60.945 70.874 1.00 136.71 85 SER F C 1
ATOM 5231 O O . SER F 1 94 ? 22.233 -60.418 70.346 1.00 136.76 85 SER F O 1
ATOM 5234 N N . HIS F 1 95 ? 24.017 -61.803 70.242 1.00 139.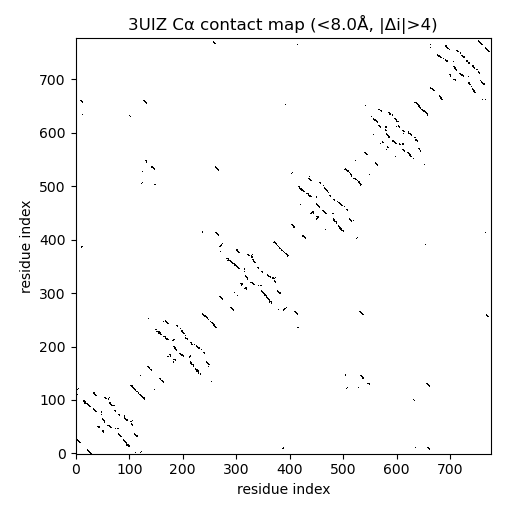28 86 HIS F N 1
ATOM 5235 C CA . HIS F 1 95 ? 23.803 -62.224 68.851 1.00 138.39 86 HIS F CA 1
ATOM 5236 C C . HIS F 1 95 ? 22.394 -62.721 68.639 1.00 139.56 86 HIS F C 1
ATOM 5237 O O . HIS F 1 95 ? 21.773 -62.435 67.618 1.00 139.16 86 HIS F O 1
ATOM 5244 N N . SER F 1 96 ? 21.884 -63.466 69.617 1.00 142.60 87 SER F N 1
ATOM 5245 C CA . SER F 1 96 ? 20.535 -64.026 69.571 1.00 145.58 87 SER F CA 1
ATOM 5246 C C . SER F 1 96 ? 19.434 -62.975 69.762 1.00 143.21 87 SER F C 1
ATOM 5247 O O . SER F 1 96 ? 19.690 -61.877 70.254 1.00 140.54 87 SER F O 1
ATOM 5250 N N . ASP F 1 97 ? 18.204 -63.343 69.394 1.00 147.32 88 ASP F N 1
ATOM 5251 C CA . ASP F 1 97 ? 17.050 -62.430 69.397 1.00 146.88 88 ASP F CA 1
ATOM 5252 C C . ASP F 1 97 ? 15.940 -62.821 70.396 1.00 149.24 88 ASP F C 1
ATOM 5253 O O . ASP F 1 97 ? 16.130 -63.724 71.218 1.00 151.16 88 ASP F O 1
ATOM 5255 N N . GLU F 1 101 ? 15.339 -58.214 76.987 1.00 143.58 92 GLU F N 1
ATOM 5256 C CA . GLU F 1 101 ? 15.525 -57.795 78.371 1.00 137.55 92 GLU F CA 1
ATOM 5257 C C . GLU F 1 101 ? 16.986 -57.912 78.791 1.00 133.75 92 GLU F C 1
ATOM 5258 O O . GLU F 1 101 ? 17.780 -58.582 78.132 1.00 132.25 92 GLU F O 1
ATOM 5260 N N . PHE F 1 102 ? 17.334 -57.255 79.893 1.00 130.21 93 PHE F N 1
ATOM 5261 C CA . PHE F 1 102 ? 18.710 -57.284 80.407 1.00 125.69 93 PHE F CA 1
ATOM 5262 C C . PHE F 1 102 ? 18.603 -56.767 81.832 1.00 120.11 93 PHE F C 1
ATOM 5263 O O . PHE F 1 102 ? 17.501 -56.513 82.310 1.00 117.76 93 PHE F O 1
ATOM 5271 N N . ASN F 1 103 ? 19.736 -56.606 82.504 1.00 117.60 94 ASN F N 1
ATOM 5272 C CA . ASN F 1 103 ? 19.747 -56.167 83.900 1.00 113.97 94 ASN F CA 1
ATOM 5273 C C . ASN F 1 103 ? 20.968 -55.269 84.102 1.00 111.78 94 ASN F C 1
ATOM 5274 O O . ASN F 1 103 ? 21.910 -55.298 83.305 1.00 113.74 94 ASN F O 1
ATOM 5279 N N . ILE F 1 104 ? 20.937 -54.472 85.170 1.00 106.25 95 ILE F N 1
ATOM 5280 C CA . ILE F 1 104 ? 22.081 -53.645 85.542 1.00 104.85 95 ILE F CA 1
ATOM 5281 C C . ILE F 1 104 ? 22.587 -54.138 86.893 1.00 106.55 95 ILE F C 1
ATOM 5282 O O . ILE F 1 104 ? 21.804 -54.414 87.815 1.00 107.99 95 ILE F O 1
ATOM 5287 N N . TYR F 1 105 ? 23.905 -54.222 87.011 1.00 106.99 96 TYR F N 1
ATOM 5288 C CA . TYR F 1 105 ? 24.517 -54.862 88.157 1.00 109.52 96 TYR F CA 1
ATOM 5289 C C . TYR F 1 105 ? 25.630 -54.012 88.754 1.00 107.86 96 TYR F C 1
ATOM 5290 O O . TYR F 1 105 ? 26.473 -53.490 88.025 1.00 105.08 96 TYR F O 1
ATOM 5299 N N . PHE F 1 106 ? 25.636 -53.907 90.087 1.00 108.84 97 PHE F N 1
ATOM 5300 C CA . PHE F 1 106 ? 26.747 -53.302 90.845 1.00 109.85 97 PHE F CA 1
ATOM 5301 C C . PHE F 1 106 ? 27.972 -54.227 90.881 1.00 112.31 97 PHE F C 1
ATOM 5302 O O . PHE F 1 106 ? 27.841 -55.449 90.973 1.00 113.78 97 PHE F O 1
ATOM 5304 N N . PHE F 1 107 ? 29.158 -53.628 90.785 1.00 113.23 98 PHE F N 1
ATOM 5305 C CA . PHE F 1 107 ? 30.410 -54.377 90.717 1.00 118.29 98 PHE F CA 1
ATOM 5306 C C . PHE F 1 107 ? 31.516 -53.680 91.511 1.00 118.37 98 PHE F C 1
ATOM 5307 O O . PHE F 1 107 ? 31.735 -52.471 91.363 1.00 115.36 98 PHE F O 1
ATOM 5315 N N . GLY F 1 110 ? 32.514 -53.132 98.395 1.00 112.62 101 GLY F N 1
ATOM 5316 C CA . GLY F 1 110 ? 31.907 -52.356 99.480 1.00 102.59 101 GLY F CA 1
ATOM 5317 C C . GLY F 1 110 ? 30.698 -51.476 99.214 1.00 94.18 101 GLY F C 1
ATOM 5318 O O . GLY F 1 110 ? 29.859 -51.755 98.335 1.00 92.19 101 GLY F O 1
ATOM 5319 N N . ASP F 1 111 ? 30.612 -50.426 100.028 1.00 86.94 102 ASP F N 1
ATOM 5320 C CA . ASP F 1 111 ? 29.629 -49.370 99.855 1.00 82.55 102 ASP F CA 1
ATOM 5321 C C . ASP F 1 111 ? 30.270 -48.106 99.249 1.00 79.05 102 ASP F C 1
ATOM 5322 O O . ASP F 1 111 ? 31.494 -48.011 99.078 1.00 80.19 102 ASP F O 1
ATOM 5327 N N . ILE F 1 112 ? 29.415 -47.148 98.926 1.00 73.66 103 ILE F N 1
ATOM 5328 C CA . ILE F 1 112 ? 29.712 -46.148 97.916 1.00 72.52 103 ILE F CA 1
ATOM 5329 C C . ILE F 1 112 ? 29.006 -44.848 98.256 1.00 68.16 103 ILE F C 1
ATOM 5330 O O . ILE F 1 112 ? 27.865 -44.872 98.695 1.00 68.43 103 ILE F O 1
ATOM 5335 N N . PRO F 1 113 ? 29.690 -43.715 98.066 1.00 64.77 104 PRO F N 1
ATOM 5336 C CA . PRO F 1 113 ? 29.279 -42.418 98.575 1.00 62.74 104 PRO F CA 1
ATOM 5337 C C . PRO F 1 113 ? 27.926 -41.865 98.154 1.00 61.78 104 PRO F C 1
ATOM 5338 O O . PRO F 1 113 ? 27.498 -42.043 97.008 1.00 62.66 104 PRO F O 1
ATOM 5342 N N . VAL F 1 114 ? 27.266 -41.187 99.089 1.00 60.63 105 VAL F N 1
ATOM 5343 C CA . VAL F 1 114 ? 26.015 -40.505 98.787 1.00 58.66 105 VAL F CA 1
ATOM 5344 C C . VAL F 1 114 ? 26.140 -39.283 97.895 1.00 58.34 105 VAL F C 1
ATOM 5345 O O . VAL F 1 114 ? 26.758 -38.285 98.275 1.00 58.64 105 VAL F O 1
ATOM 5349 N N . ASP F 1 115 ? 25.580 -39.404 96.697 1.00 57.67 106 ASP F N 1
ATOM 5350 C CA . ASP F 1 115 ? 25.788 -38.476 95.602 1.00 56.77 106 ASP F CA 1
ATOM 5351 C C . ASP F 1 115 ? 24.834 -38.983 94.546 1.00 55.28 106 ASP F C 1
ATOM 5352 O O . ASP F 1 115 ? 24.204 -40.029 94.730 1.00 56.34 106 ASP F O 1
ATOM 5357 N N . THR F 1 116 ? 24.726 -38.260 93.442 1.00 53.10 107 THR F N 1
ATOM 5358 C CA . THR F 1 116 ? 23.955 -38.769 92.335 1.00 53.43 107 THR F CA 1
ATOM 5359 C C . THR F 1 116 ? 24.875 -39.107 91.172 1.00 54.84 107 THR F C 1
ATOM 5360 O O . THR F 1 116 ? 25.787 -38.350 90.861 1.00 57.37 107 THR F O 1
ATOM 5364 N N . TYR F 1 117 ? 24.647 -40.259 90.557 1.00 54.35 108 TYR F N 1
ATOM 5365 C CA . TYR F 1 117 ? 25.539 -40.751 89.535 1.00 55.51 108 TYR F CA 1
ATOM 5366 C C . TYR F 1 117 ? 24.808 -40.909 88.226 1.00 56.06 108 TYR F C 1
ATOM 5367 O O . TYR F 1 117 ? 23.772 -41.552 88.171 1.00 55.44 108 TYR F O 1
ATOM 5376 N N . LEU F 1 118 ? 25.354 -40.308 87.175 1.00 57.18 109 LEU F N 1
ATOM 5377 C CA . LEU F 1 118 ? 24.710 -40.275 85.871 1.00 56.75 109 LEU F CA 1
ATOM 5378 C C . LEU F 1 118 ? 25.287 -41.354 84.965 1.00 59.63 109 LEU F C 1
ATOM 5379 O O . LEU F 1 118 ? 26.448 -41.299 84.549 1.00 61.07 109 LEU F O 1
ATOM 5384 N N . ILE F 1 119 ? 24.452 -42.339 84.671 1.00 61.45 110 ILE F N 1
ATOM 5385 C CA . ILE F 1 119 ? 24.843 -43.513 83.910 1.00 65.33 110 ILE F CA 1
ATOM 5386 C C . ILE F 1 119 ? 24.552 -43.322 82.416 1.00 68.30 110 ILE F C 1
ATOM 5387 O O . ILE F 1 119 ? 23.394 -43.321 82.006 1.00 71.05 110 ILE F O 1
ATOM 5392 N N . SER F 1 120 ? 25.591 -43.169 81.598 1.00 69.59 111 SER F N 1
ATOM 5393 C CA . SER F 1 120 ? 25.381 -43.095 80.149 1.00 70.89 111 SER F CA 1
ATOM 5394 C C . SER F 1 120 ? 25.540 -44.439 79.447 1.00 74.57 111 SER F C 1
ATOM 5395 O O . SER F 1 120 ? 26.579 -45.083 79.576 1.00 78.79 111 SER F O 1
ATOM 5398 N N . ILE F 1 121 ? 24.524 -44.842 78.685 1.00 74.17 112 ILE F N 1
ATOM 5399 C CA . ILE F 1 121 ? 24.564 -46.106 77.941 1.00 76.34 112 ILE F CA 1
ATOM 5400 C C . ILE F 1 121 ? 24.405 -45.862 76.441 1.00 77.52 112 ILE F C 1
ATOM 5401 O O . ILE F 1 121 ? 23.993 -44.774 76.046 1.00 75.89 112 ILE F O 1
ATOM 5406 N N . TYR F 1 122 ? 24.762 -46.860 75.617 1.00 81.11 113 TYR F N 1
ATOM 5407 C CA . TYR F 1 122 ? 24.413 -46.872 74.178 1.00 82.48 113 TYR F CA 1
ATOM 5408 C C . TYR F 1 122 ? 24.611 -48.188 73.433 1.00 84.30 113 TYR F C 1
ATOM 5409 O O . TYR F 1 122 ? 25.519 -48.938 73.721 1.00 84.22 113 TYR F O 1
ATOM 5418 N N . ALA F 1 123 ? 23.810 -48.371 72.385 1.00 87.72 114 ALA F N 1
ATOM 5419 C CA . ALA F 1 123 ? 23.526 -49.677 71.790 1.00 92.14 114 ALA F CA 1
ATOM 5420 C C . ALA F 1 123 ? 23.639 -49.615 70.236 1.00 95.99 114 ALA F C 1
ATOM 5421 O O . ALA F 1 123 ? 22.627 -49.442 69.545 1.00 98.67 114 ALA F O 1
ATOM 5423 N N . THR F 1 124 ? 24.848 -49.798 69.692 1.00 97.30 115 THR F N 1
ATOM 5424 C CA . THR F 1 124 ? 25.103 -49.778 68.221 1.00 97.10 115 THR F CA 1
ATOM 5425 C C . THR F 1 124 ? 24.322 -50.910 67.515 1.00 97.74 115 THR F C 1
ATOM 5426 O O . THR F 1 124 ? 23.702 -51.756 68.172 1.00 97.88 115 THR F O 1
ATOM 5430 N N . GLU F 1 125 ? 24.337 -50.873 66.178 1.00 99.63 116 GLU F N 1
ATOM 5431 C CA . GLU F 1 125 ? 24.013 -52.012 65.306 1.00 102.95 116 GLU F CA 1
ATOM 5432 C C . GLU F 1 125 ? 25.331 -52.571 64.768 1.00 103.75 116 GLU F C 1
ATOM 5433 O O . GLU F 1 125 ? 26.011 -51.911 63.981 1.00 104.18 116 GLU F O 1
ATOM 5435 N N . ILE F 1 126 ? 25.689 -53.784 65.189 1.00 104.95 117 ILE F N 1
ATOM 5436 C CA . ILE F 1 126 ? 27.021 -54.343 64.920 1.00 106.01 117 ILE F CA 1
ATOM 5437 C C . ILE F 1 126 ? 27.153 -54.949 63.526 1.00 108.18 117 ILE F C 1
ATOM 5438 O O . ILE F 1 126 ? 28.198 -54.833 62.894 1.00 108.05 117 ILE F O 1
ATOM 5440 N N . ALA F 1 139 ? 21.367 -45.790 69.197 1.00 88.31 130 ALA F N 1
ATOM 5441 C CA . ALA F 1 139 ? 20.532 -45.492 70.357 1.00 89.18 130 ALA F CA 1
ATOM 5442 C C . ALA F 1 139 ? 21.434 -45.032 71.485 1.00 88.13 130 ALA F C 1
ATOM 5443 O O . ALA F 1 139 ? 22.643 -45.184 71.391 1.00 91.75 130 ALA F O 1
ATOM 5445 N N . VAL F 1 140 ? 20.849 -44.456 72.528 1.00 83.90 131 VAL F N 1
ATOM 5446 C CA . VAL F 1 140 ? 21.576 -44.122 73.744 1.00 80.78 131 VAL F CA 1
ATOM 5447 C C . VAL F 1 140 ? 20.587 -43.819 74.834 1.00 78.38 131 VAL F C 1
ATOM 5448 O O . VAL F 1 140 ? 19.510 -43.292 74.562 1.00 77.07 131 VAL F O 1
ATOM 5452 N N . VAL F 1 141 ? 20.963 -44.124 76.068 1.00 75.80 132 VAL F N 1
ATOM 5453 C CA . VAL F 1 141 ? 20.160 -43.714 77.208 1.00 75.15 132 VAL F CA 1
ATOM 5454 C C . VAL F 1 141 ? 21.050 -43.131 78.312 1.00 74.83 132 VAL F C 1
ATOM 5455 O O . VAL F 1 141 ? 22.287 -43.323 78.318 1.00 77.39 132 VAL F O 1
ATOM 5459 N N . GLN F 1 142 ? 20.416 -42.394 79.219 1.00 70.38 133 GLN F N 1
ATOM 5460 C CA . GLN F 1 142 ? 21.094 -41.860 80.383 1.00 68.62 133 GLN F CA 1
ATOM 5461 C C . GLN F 1 142 ? 20.169 -41.785 81.589 1.00 66.46 133 GLN F C 1
ATOM 5462 O O . GLN F 1 142 ? 19.005 -41.429 81.452 1.00 65.89 133 GLN F O 1
ATOM 5468 N N . ALA F 1 143 ? 20.683 -42.142 82.765 1.00 64.54 134 ALA F N 1
ATOM 5469 C CA . ALA F 1 143 ? 19.837 -42.243 83.953 1.00 63.41 134 ALA F CA 1
ATOM 5470 C C . ALA F 1 143 ? 20.517 -41.725 85.207 1.00 62.15 134 ALA F C 1
ATOM 5471 O O . ALA F 1 143 ? 21.718 -41.900 85.395 1.00 63.18 134 ALA F O 1
ATOM 5473 N N . ALA F 1 144 ? 19.746 -41.073 86.061 1.00 58.93 135 ALA F N 1
ATOM 5474 C CA . ALA F 1 144 ? 20.295 -40.586 87.287 1.00 56.60 135 ALA F CA 1
ATOM 5475 C C . ALA F 1 144 ? 20.086 -41.663 88.325 1.00 56.15 135 ALA F C 1
ATOM 5476 O O . ALA F 1 144 ? 18.957 -42.040 88.604 1.00 55.45 135 ALA F O 1
ATOM 5478 N N . VAL F 1 145 ? 21.185 -42.182 88.862 1.00 56.96 136 VAL F N 1
ATOM 5479 C CA . VAL F 1 145 ? 21.143 -42.988 90.080 1.00 57.51 136 VAL F CA 1
ATOM 5480 C C . VAL F 1 145 ? 21.499 -42.094 91.266 1.00 56.31 136 VAL F C 1
ATOM 5481 O O . VAL F 1 145 ? 22.593 -41.524 91.322 1.00 56.38 136 VAL F O 1
ATOM 5485 N N . THR F 1 146 ? 20.560 -41.960 92.196 1.00 55.87 137 THR F N 1
ATOM 5486 C CA . THR F 1 146 ? 20.773 -41.147 93.387 1.00 55.86 137 THR F CA 1
ATOM 5487 C C . THR F 1 146 ? 20.960 -42.010 94.622 1.00 57.97 137 THR F C 1
ATOM 5488 O O . THR F 1 146 ? 20.072 -42.783 94.987 1.00 59.39 137 THR F O 1
ATOM 5492 N N . ILE F 1 147 ? 22.113 -41.859 95.266 1.00 58.20 138 ILE F N 1
ATOM 5493 C CA . ILE F 1 147 ? 22.390 -42.525 96.534 1.00 60.01 138 ILE F CA 1
ATOM 5494 C C . ILE F 1 147 ? 22.268 -41.564 97.715 1.00 60.12 138 ILE F C 1
ATOM 5495 O O . ILE F 1 147 ? 22.846 -40.475 97.702 1.00 62.19 138 ILE F O 1
ATOM 5500 N N . ALA F 1 148 ? 21.506 -41.973 98.730 1.00 59.79 139 ALA F N 1
ATOM 5501 C CA . ALA F 1 148 ? 21.256 -41.143 99.924 1.00 57.57 139 ALA F CA 1
ATOM 5502 C C . ALA F 1 148 ? 21.188 -41.956 101.217 1.00 56.65 139 ALA F C 1
ATOM 5503 O O . ALA F 1 148 ? 20.824 -43.135 101.209 1.00 57.77 139 ALA F O 1
ATOM 5505 N N . ALA F 1 149 ? 21.530 -41.302 102.321 1.00 54.10 140 ALA F N 1
ATOM 5506 C CA . ALA F 1 149 ? 21.565 -41.916 103.632 1.00 53.02 140 ALA F CA 1
ATOM 5507 C C . ALA F 1 149 ? 20.223 -41.756 104.324 1.00 53.29 140 ALA F C 1
ATOM 5508 O O . ALA F 1 149 ? 19.797 -40.637 104.605 1.00 52.67 140 ALA F O 1
ATOM 5510 N N . LYS F 1 150 ? 19.557 -42.878 104.589 1.00 54.93 141 LYS F N 1
ATOM 5511 C CA . LYS F 1 150 ? 18.339 -42.883 105.395 1.00 55.23 141 LYS F CA 1
ATOM 5512 C C . LYS F 1 150 ? 18.740 -43.408 106.738 1.00 56.98 141 LYS F C 1
ATOM 5513 O O . LYS F 1 150 ? 19.130 -44.571 106.836 1.00 59.46 141 LYS F O 1
ATOM 5517 N N . LEU F 1 151 ? 18.657 -42.581 107.775 1.00 56.86 142 LEU F N 1
ATOM 5518 C CA . LEU F 1 151 ? 18.987 -43.100 109.091 1.00 59.07 142 LEU F CA 1
ATOM 5519 C C . LEU F 1 151 ? 17.779 -43.314 109.989 1.00 60.23 142 LEU F C 1
ATOM 5520 O O . LEU F 1 151 ? 17.138 -42.361 110.419 1.00 59.91 142 LEU F O 1
ATOM 5525 N N . ASN F 1 152 ? 17.461 -44.582 110.231 1.00 62.07 143 ASN F N 1
ATOM 5526 C CA . ASN F 1 152 ? 16.473 -44.941 111.239 1.00 63.21 143 ASN F CA 1
ATOM 5527 C C . ASN F 1 152 ? 17.086 -44.843 112.645 1.00 62.87 143 ASN F C 1
ATOM 5528 O O . ASN F 1 152 ? 17.835 -45.699 113.127 1.00 63.38 143 ASN F O 1
#